Protein 7T7T (pdb70)

Sequence (918 aa):
GRDEQSEAKRAYRSAKEEGNRQEEARWANVIGDILKNRGEYVEALKWFRIDYDVSVKYLPEKHLLPTCQSLGEVYLRLEHFKDALIYQKKHLELAKDASDLVEQQRACTQLGRTYYEFLRYSIRNAKKYFKSAKLAQTLKSSFLKEYIDAHNNIGLQEDNLEEAKKLLIRGLEICNEEDDDGRSRLHHNLGNVYELRWDKSREHIEQDIIICKKIEHRQGEAKGYINLGELHYRVQKYDEAILCYQKALNLAQSEDEDALASQIDQNIETVKKAIEVDELKKEEQNLKKLTRNIIAKGTSQERKSLLQQNASLDCLIEKSSIFAWLKHCEYAKRKKRIASELCDKGKLSDSFLVIGESYQKLRKFNKAIKWYTKSWEYKSIGNLEGQALAKVNGNVLDSNGDWAGALDAFQEGYRIAVEANLPSVQLSALENHYSHIRFDNIEEARRLQGRDEQSEAKRAYRSAKEEGNRQEEARWANVIGDILKNRGEYVEALKWFRIDYDLLPTCQSLGEVYLRLEHFKDALIYQKKHLELAKDASVEQQRACTQLGRTYYEFDHYSIRNAKKYFKSAKLAQTFLKEYIDAHNNIGLQELDNLEEAKKLLIRGLEICNEEEVSEDDDGRSRLHHNLGNVYELRWDKSREHIEQDIIICKKIEHRQGEAKGYINLGELHYRVQKYDEAILCYQKALNLAQSEDEDALASQIDQNIETVKKAIEVDELKKEEQNLKKLTRNIGTSQERKSLLQQNASLDCLIEKSSIFAWLKHCEYAKRKKRIASELCDKGKLSDSFLVIGESYQKLRKFNKAIKWYTKSWEYKSIEGQALAKVNGNVLDSNGDWALDPSVQLSALENHYSHIRFDNIEEARRLQTKQTARKQLATKAARKSAPATGGVKKQTARKQLATKAARKSAPATGGVKKPHR

GO terms:
  GO:0042393 histone binding (F, IDA)

Organism: Citrus unshiu (NCBI:txid55188)

Structure (mmCIF, N/CA/C/O backbone):
data_7T7T
#
_entry.id   7T7T
#
_cell.length_a   82.890
_cell.length_b   92.330
_cell.length_c   209.910
_cell.angle_alpha   90.000
_cell.angle_beta   90.000
_cell.angle_gamma   90.000
#
_symmetry.space_group_name_H-M   'P 21 21 21'
#
loop_
_entity.id
_entity.type
_entity.pdbx_description
1 polymer 'Protein TONSOKU'
2 polymer 'Histone H3.1'
3 water water
#
loop_
_atom_site.group_PDB
_atom_site.id
_atom_site.type_symbol
_atom_site.label_atom_id
_atom_site.label_alt_id
_atom_site.label_comp_id
_atom_site.label_asym_id
_atom_site.label_entity_id
_atom_site.label_seq_id
_atom_site.pdbx_PDB_ins_code
_atom_site.Cartn_x
_atom_site.Cartn_y
_atom_site.Cartn_z
_atom_site.occupancy
_atom_site.B_iso_or_equiv
_atom_site.auth_seq_id
_atom_site.auth_comp_id
_atom_site.auth_asym_id
_atom_site.auth_atom_id
_atom_site.pdbx_PDB_model_num
ATOM 9 N N . GLY A 1 43 ? -45.51774 -14.00567 -33.16034 1.000 105.33454 2 GLY A N 1
ATOM 10 C CA . GLY A 1 43 ? -46.05210 -14.57799 -34.38213 1.000 107.40420 2 GLY A CA 1
ATOM 11 C C . GLY A 1 43 ? -46.83668 -13.60043 -35.22990 1.000 102.92464 2 GLY A C 1
ATOM 12 O O . GLY A 1 43 ? -47.14038 -13.91141 -36.38697 1.000 83.28232 2 GLY A O 1
ATOM 13 N N . ARG A 1 44 ? -47.16843 -12.43206 -34.68160 1.000 113.03776 3 ARG A N 1
ATOM 14 C CA . ARG A 1 44 ? -47.90290 -11.40407 -35.40019 1.000 103.73643 3 ARG A CA 1
ATOM 15 C C . ARG A 1 44 ? -47.00496 -10.33953 -36.01499 1.000 84.15671 3 ARG A C 1
ATOM 16 O O . ARG A 1 44 ? -47.49261 -9.54127 -36.81935 1.000 72.68882 3 ARG A O 1
ATOM 18 N N . ASP A 1 45 ? -45.71181 -10.31522 -35.68467 1.000 80.62947 4 ASP A N 1
ATOM 19 C CA . ASP A 1 45 ? -44.83311 -9.30192 -36.25571 1.000 83.19559 4 ASP A CA 1
ATOM 20 C C . ASP A 1 45 ? -44.40948 -9.61904 -37.68220 1.000 90.45255 4 ASP A C 1
ATOM 21 O O . ASP A 1 45 ? -43.61151 -8.86896 -38.25525 1.000 89.39561 4 ASP A O 1
ATOM 26 N N . GLU A 1 46 ? -44.92301 -10.70030 -38.26771 1.000 83.75024 5 GLU A N 1
ATOM 27 C CA . GLU A 1 46 ? -44.58836 -11.03735 -39.64555 1.000 65.21789 5 GLU A CA 1
ATOM 28 C C . GLU A 1 46 ? -45.44701 -10.22841 -40.61054 1.000 66.21448 5 GLU A C 1
ATOM 29 O O . GLU A 1 46 ? -44.93176 -9.49985 -41.46566 1.000 60.94336 5 GLU A O 1
ATOM 36 N N . GLN A 1 48 ? -47.78035 -7.94855 -39.58734 1.000 57.80190 7 GLN A N 1
ATOM 37 C CA . GLN A 1 48 ? -47.96723 -6.59940 -39.06290 1.000 53.81093 7 GLN A CA 1
ATOM 38 C C . GLN A 1 48 ? -46.98545 -5.60715 -39.66849 1.000 43.95433 7 GLN A C 1
ATOM 39 O O . GLN A 1 48 ? -47.20061 -4.39520 -39.56403 1.000 39.75303 7 GLN A O 1
ATOM 53 N N . SER A 1 50 ? -45.91066 -6.24428 -43.09045 1.000 54.29543 9 SER A N 1
ATOM 54 C CA . SER A 1 50 ? -46.39308 -6.23414 -44.46771 1.000 48.22982 9 SER A CA 1
ATOM 55 C C . SER A 1 50 ? -47.55240 -5.26343 -44.63763 1.000 44.80009 9 SER A C 1
ATOM 56 O O . SER A 1 50 ? -47.61538 -4.52711 -45.62825 1.000 51.86006 9 SER A O 1
ATOM 59 N N . GLU A 1 51 ? -48.47857 -5.24340 -43.67625 1.000 43.68810 10 GLU A N 1
ATOM 60 C CA . GLU A 1 51 ? -49.58467 -4.29519 -43.74336 1.000 43.02267 10 GLU A CA 1
ATOM 61 C C . GLU A 1 51 ? -49.10416 -2.85629 -43.58427 1.000 41.89093 10 GLU A C 1
ATOM 62 O O . GLU A 1 51 ? -49.64520 -1.94980 -44.22900 1.000 44.59944 10 GLU A O 1
ATOM 68 N N . ALA A 1 52 ? -48.07692 -2.62696 -42.76227 1.000 36.41766 11 ALA A N 1
ATOM 69 C CA . ALA A 1 52 ? -47.57840 -1.26911 -42.57248 1.000 33.16014 11 ALA A CA 1
ATOM 70 C C . ALA A 1 52 ? -46.74816 -0.81045 -43.76560 1.000 40.11985 11 ALA A C 1
ATOM 71 O O . ALA A 1 52 ? -46.86133 0.34230 -44.19759 1.000 44.47594 11 ALA A O 1
ATOM 73 N N . LYS A 1 53 ? -45.91994 -1.69905 -44.32032 1.000 41.21425 12 LYS A N 1
ATOM 74 C CA . LYS A 1 53 ? -45.23889 -1.37971 -45.57000 1.000 39.49141 12 LYS A CA 1
ATOM 75 C C . LYS A 1 53 ? -46.24295 -1.20119 -46.70300 1.000 41.46180 12 LYS A C 1
ATOM 76 O O . LYS A 1 53 ? -46.04791 -0.34988 -47.58286 1.000 40.49719 12 LYS A O 1
ATOM 82 N N . ARG A 1 54 ? -47.33707 -1.96940 -46.67605 1.000 30.70721 13 ARG A N 1
ATOM 83 C CA . ARG A 1 54 ? -48.42235 -1.76136 -47.62886 1.000 33.97119 13 ARG A CA 1
ATOM 84 C C . ARG A 1 54 ? -48.96178 -0.34392 -47.52499 1.000 36.56229 13 ARG A C 1
ATOM 85 O O . ARG A 1 54 ? -49.04819 0.37940 -48.52394 1.000 37.94467 13 ARG A O 1
ATOM 93 N N . ALA A 1 55 ? -49.33129 0.06699 -46.31008 1.000 28.13692 14 ALA A N 1
ATOM 94 C CA . ALA A 1 55 ? -49.90348 1.39209 -46.11431 1.000 31.53930 14 ALA A CA 1
ATOM 95 C C . ALA A 1 55 ? -48.90878 2.49755 -46.44253 1.000 42.07627 14 ALA A C 1
ATOM 96 O O . ALA A 1 55 ? -49.31187 3.57197 -46.89984 1.000 40.67520 14 ALA A O 1
ATOM 98 N N . TYR A 1 56 ? -47.61048 2.25721 -46.24139 1.000 40.67474 15 TYR A N 1
ATOM 99 C CA . TYR A 1 56 ? -46.63000 3.27645 -46.60343 1.000 35.43083 15 TYR A CA 1
ATOM 100 C C . TYR A 1 56 ? -46.53795 3.41886 -48.11666 1.000 38.46365 15 TYR A C 1
ATOM 101 O O . TYR A 1 56 ? -46.60443 4.53365 -48.64813 1.000 41.97070 15 TYR A O 1
ATOM 110 N N . ARG A 1 57 ? -46.36318 2.30180 -48.83109 1.000 40.64404 16 ARG A N 1
ATOM 111 C CA . ARG A 1 57 ? -46.39524 2.36869 -50.28829 1.000 45.63197 16 ARG A CA 1
ATOM 112 C C . ARG A 1 57 ? -47.69869 2.96957 -50.80015 1.000 39.19097 16 ARG A C 1
ATOM 113 O O . ARG A 1 57 ? -47.69591 3.64937 -51.83142 1.000 44.15077 16 ARG A O 1
ATOM 115 N N . SER A 1 58 ? -48.79293 2.82277 -50.05168 1.000 33.42074 17 SER A N 1
ATOM 116 C CA . SER A 1 58 ? -50.07892 3.32388 -50.52380 1.000 41.42794 17 SER A CA 1
ATOM 117 C C . SER A 1 58 ? -50.19550 4.82726 -50.31358 1.000 42.20115 17 SER A C 1
ATOM 118 O O . SER A 1 58 ? -50.64298 5.55373 -51.21132 1.000 47.88643 17 SER A O 1
ATOM 121 N N . ALA A 1 59 ? -49.78931 5.31116 -49.14022 1.000 30.90209 18 ALA A N 1
ATOM 122 C CA . ALA A 1 59 ? -49.72598 6.74666 -48.92220 1.000 32.15966 18 ALA A CA 1
ATOM 123 C C . ALA A 1 59 ? -48.68274 7.39746 -49.81652 1.000 32.10423 18 ALA A C 1
ATOM 124 O O . ALA A 1 59 ? -48.73889 8.61071 -50.03466 1.000 32.54678 18 ALA A O 1
ATOM 126 N N . LYS A 1 60 ? -47.74685 6.61216 -50.35271 1.000 36.64588 19 LYS A N 1
ATOM 127 C CA . LYS A 1 60 ? -46.81353 7.13209 -51.34283 1.000 33.38406 19 LYS A CA 1
ATOM 128 C C . LYS A 1 60 ? -47.45869 7.18825 -52.72018 1.000 42.03803 19 LYS A C 1
ATOM 129 O O . LYS A 1 60 ? -47.16964 8.09600 -53.50601 1.000 38.10607 19 LYS A O 1
ATOM 135 N N . GLU A 1 61 ? -48.33432 6.22973 -53.02028 1.000 46.52423 20 GLU A N 1
ATOM 136 C CA . GLU A 1 61 ? -49.02909 6.19723 -54.29994 1.000 44.01631 20 GLU A CA 1
ATOM 137 C C . GLU A 1 61 ? -50.17256 7.20079 -54.37490 1.000 40.43560 20 GLU A C 1
ATOM 138 O O . GLU A 1 61 ? -50.60916 7.53853 -55.47980 1.000 53.05963 20 GLU A O 1
ATOM 140 N N . GLU A 1 62 ? -50.66721 7.68413 -53.23668 1.000 35.65303 21 GLU A N 1
ATOM 141 C CA . GLU A 1 62 ? -51.76696 8.64092 -53.22436 1.000 40.65583 21 GLU A CA 1
ATOM 142 C C . GLU A 1 62 ? -51.34001 10.03441 -52.78070 1.000 38.27512 21 GLU A C 1
ATOM 143 O O . GLU A 1 62 ? -52.18200 10.93820 -52.71808 1.000 29.17218 21 GLU A O 1
ATOM 145 N N . GLY A 1 63 ? -50.05929 10.23064 -52.47737 1.000 38.64665 22 GLY A N 1
ATOM 146 C CA . GLY A 1 63 ? -49.53928 11.51797 -52.05943 1.000 36.50942 22 GLY A CA 1
ATOM 147 C C . GLY A 1 63 ? -50.03772 11.99994 -50.71599 1.000 41.80650 22 GLY A C 1
ATOM 148 O O . GLY A 1 63 ? -49.91052 13.18935 -50.40864 1.000 29.98782 22 GLY A O 1
ATOM 149 N N . ASN A 1 64 ? -50.60451 11.10573 -49.90207 1.000 35.58619 23 ASN A N 1
ATOM 150 C CA . ASN A 1 64 ? -51.00876 11.41731 -48.53085 1.000 24.68029 23 ASN A CA 1
ATOM 151 C C . ASN A 1 64 ? -49.73993 11.54500 -47.69111 1.000 29.10484 23 ASN A C 1
ATOM 152 O O . ASN A 1 64 ? -49.32098 10.61752 -46.99524 1.000 28.80991 23 ASN A O 1
ATOM 157 N N . ARG A 1 65 ? -49.12747 12.72987 -47.75632 1.000 30.76817 24 ARG A N 1
ATOM 158 C CA . ARG A 1 65 ? -47.84051 12.96287 -47.10130 1.000 27.28313 24 ARG A CA 1
ATOM 159 C C . ARG A 1 65 ? -47.89859 12.70079 -45.60009 1.000 28.79547 24 ARG A C 1
ATOM 160 O O . ARG A 1 65 ? -46.99461 12.06741 -45.03367 1.000 33.02475 24 ARG A O 1
ATOM 168 N N . GLN A 1 66 ? -48.94270 13.19463 -44.93167 1.000 22.73257 25 GLN A N 1
ATOM 169 C CA . GLN A 1 66 ? -49.06101 12.95090 -43.49808 1.000 24.40085 25 GLN A CA 1
ATOM 170 C C . GLN A 1 66 ? -49.05798 11.45936 -43.19379 1.000 27.10921 25 GLN A C 1
ATOM 171 O O . GLN A 1 66 ? -48.40628 11.01643 -42.24187 1.000 35.69581 25 GLN A O 1
ATOM 177 N N . GLU A 1 67 ? -49.76143 10.66174 -43.99639 1.000 19.41182 26 GLU A N 1
ATOM 178 C CA . GLU A 1 67 ? -49.77885 9.23267 -43.72435 1.000 17.86503 26 GLU A CA 1
ATOM 179 C C . GLU A 1 67 ? -48.53243 8.52393 -44.23836 1.000 20.94559 26 GLU A C 1
ATOM 180 O O . GLU A 1 67 ? -48.14356 7.50905 -43.64936 1.000 24.59068 26 GLU A O 1
ATOM 186 N N . GLU A 1 68 ? -47.85827 9.06295 -45.26398 1.000 27.42500 27 GLU A N 1
ATOM 187 C CA . GLU A 1 68 ? -46.50210 8.60490 -45.56363 1.000 26.02297 27 GLU A CA 1
ATOM 188 C C . GLU A 1 68 ? -45.64248 8.66533 -44.31461 1.000 24.86927 27 GLU A C 1
ATOM 189 O O . GLU A 1 68 ? -44.96056 7.69740 -43.95942 1.000 36.40964 27 GLU A O 1
ATOM 195 N N . ALA A 1 69 ? -45.71783 9.78452 -43.59591 1.000 18.78348 28 ALA A N 1
ATOM 196 C CA . ALA A 1 69 ? -44.81906 9.97186 -42.46725 1.000 24.33949 28 ALA A CA 1
ATOM 197 C C . ALA A 1 69 ? -45.28906 9.20919 -41.23915 1.000 21.81939 28 ALA A C 1
ATOM 198 O O . ALA A 1 69 ? -44.46260 8.67082 -40.49361 1.000 24.33251 28 ALA A O 1
ATOM 200 N N . ARG A 1 70 ? -46.60367 9.10568 -41.04640 1.000 18.84558 29 ARG A N 1
ATOM 201 C CA . ARG A 1 70 ? -47.13135 8.32082 -39.93724 1.000 22.19111 29 ARG A CA 1
ATOM 202 C C . ARG A 1 70 ? -46.76712 6.84494 -40.08851 1.000 29.30362 29 ARG A C 1
ATOM 203 O O . ARG A 1 70 ? -46.36679 6.18714 -39.11629 1.000 33.59769 29 ARG A O 1
ATOM 211 N N . TRP A 1 71 ? -46.82173 6.32015 -41.31602 1.000 28.70078 30 TRP A N 1
ATOM 212 C CA . TRP A 1 71 ? -46.51206 4.90868 -41.49994 1.000 23.73376 30 TRP A CA 1
ATOM 213 C C . TRP A 1 71 ? -45.00854 4.66432 -41.52626 1.000 24.86834 30 TRP A C 1
ATOM 214 O O . TRP A 1 71 ? -44.55184 3.60687 -41.07360 1.000 29.54376 30 TRP A O 1
ATOM 225 N N . ALA A 1 72 ? -44.22684 5.62062 -42.03881 1.000 19.18452 31 ALA A N 1
ATOM 226 C CA . ALA A 1 72 ? -42.78081 5.57404 -41.85381 1.000 20.56126 31 ALA A CA 1
ATOM 227 C C . ALA A 1 72 ? -42.43098 5.46043 -40.37438 1.000 22.77858 31 ALA A C 1
ATOM 228 O O . ALA A 1 72 ? -41.58295 4.65080 -39.98328 1.000 22.31144 31 ALA A O 1
ATOM 230 N N . ASN A 1 73 ? -43.07930 6.27552 -39.53692 1.000 22.44326 32 ASN A N 1
ATOM 231 C CA . ASN A 1 73 ? -42.85238 6.20626 -38.09537 1.000 22.83820 32 ASN A CA 1
ATOM 232 C C . ASN A 1 73 ? -43.21199 4.83077 -37.54714 1.000 30.07584 32 ASN A C 1
ATOM 233 O O . ASN A 1 73 ? -42.46518 4.25515 -36.74628 1.000 34.57601 32 ASN A O 1
ATOM 238 N N . VAL A 1 74 ? -44.38099 4.31328 -37.92922 1.000 23.38382 33 VAL A N 1
ATOM 239 C CA . VAL A 1 74 ? -44.82155 3.00998 -37.42758 1.000 24.46356 33 VAL A CA 1
ATOM 240 C C . VAL A 1 74 ? -43.79663 1.92527 -37.76601 1.000 22.94247 33 VAL A C 1
ATOM 241 O O . VAL A 1 74 ? -43.38797 1.13037 -36.90146 1.000 20.18785 33 VAL A O 1
ATOM 245 N N . ILE A 1 75 ? -43.36643 1.87314 -39.03059 1.000 21.26669 34 ILE A N 1
ATOM 246 C CA . ILE A 1 75 ? -42.44166 0.81815 -39.43705 1.000 26.53116 34 ILE A CA 1
ATOM 247 C C . ILE A 1 75 ? -41.08706 1.00829 -38.76113 1.000 18.81791 34 ILE A C 1
ATOM 248 O O . ILE A 1 75 ? -40.44844 0.03309 -38.34462 1.000 25.95228 34 ILE A O 1
ATOM 253 N N . GLY A 1 76 ? -40.61568 2.25565 -38.65313 1.000 24.04242 35 GLY A N 1
ATOM 254 C CA . GLY A 1 76 ? -39.40634 2.51501 -37.89148 1.000 19.32494 35 GLY A CA 1
ATOM 255 C C . GLY A 1 76 ? -39.50204 2.04996 -36.45650 1.000 17.28300 35 GLY A C 1
ATOM 256 O O . GLY A 1 76 ? -38.51729 1.57699 -35.88423 1.000 14.83089 35 GLY A O 1
ATOM 257 N N . ASP A 1 77 ? -40.69420 2.14026 -35.86799 1.000 16.66640 36 ASP A N 1
ATOM 258 C CA . ASP A 1 77 ? -40.86712 1.70417 -34.48814 1.000 23.82452 36 ASP A CA 1
ATOM 259 C C . ASP A 1 77 ? -40.80121 0.18492 -34.38059 1.000 20.19024 36 ASP A C 1
ATOM 260 O O . ASP A 1 77 ? -40.21017 -0.35219 -33.43455 1.000 15.28293 36 ASP A O 1
ATOM 265 N N . ILE A 1 78 ? -41.40566 -0.52453 -35.33707 1.000 18.89204 37 ILE A N 1
ATOM 266 C CA . ILE A 1 78 ? -41.25387 -1.98204 -35.36799 1.000 17.57766 37 ILE A CA 1
ATOM 267 C C . ILE A 1 78 ? -39.78164 -2.36798 -35.50666 1.000 18.54434 37 ILE A C 1
ATOM 268 O O . ILE A 1 78 ? -39.27560 -3.25261 -34.79333 1.000 18.26153 37 ILE A O 1
ATOM 273 N N . LEU A 1 79 ? -39.06399 -1.68416 -36.40343 1.000 19.18293 38 LEU A N 1
ATOM 274 C CA . LEU A 1 79 ? -37.64058 -1.95685 -36.58889 1.000 12.72321 38 LEU A CA 1
ATOM 275 C C . LEU A 1 79 ? -36.85931 -1.69552 -35.30919 1.000 13.27284 38 LEU A C 1
ATOM 276 O O . LEU A 1 79 ? -35.90514 -2.41762 -34.99620 1.000 13.07839 38 LEU A O 1
ATOM 281 N N . LYS A 1 80 ? -37.25308 -0.66534 -34.55638 1.000 16.16280 39 LYS A N 1
ATOM 282 C CA . LYS A 1 80 ? -36.59631 -0.37928 -33.28590 1.000 14.70305 39 LYS A CA 1
ATOM 283 C C . LYS A 1 80 ? -36.86226 -1.48206 -32.27335 1.000 14.56981 39 LYS A C 1
ATOM 284 O O . LYS A 1 80 ? -35.94530 -1.92061 -31.56945 1.000 20.48146 39 LYS A O 1
ATOM 290 N N . ASN A 1 81 ? -38.11082 -1.94688 -32.18968 1.000 21.09058 40 ASN A N 1
ATOM 291 C CA . ASN A 1 81 ? -38.44209 -3.01891 -31.25856 1.000 21.34675 40 ASN A CA 1
ATOM 292 C C . ASN A 1 81 ? -37.86684 -4.36184 -31.68186 1.000 16.77815 40 ASN A C 1
ATOM 293 O O . ASN A 1 81 ? -37.96765 -5.32579 -30.91570 1.000 17.66147 40 ASN A O 1
ATOM 298 N N . ARG A 1 82 ? -37.26757 -4.45377 -32.86742 1.000 16.79622 41 ARG A N 1
ATOM 299 C CA . ARG A 1 82 ? -36.57814 -5.67587 -33.26364 1.000 15.29417 41 ARG A CA 1
ATOM 300 C C . ARG A 1 82 ? -35.06204 -5.59277 -33.12356 1.000 12.79064 41 ARG A C 1
ATOM 301 O O . ARG A 1 82 ? -34.37154 -6.56062 -33.45654 1.000 12.56812 41 ARG A O 1
ATOM 309 N N . GLY A 1 83 ? -34.52511 -4.47888 -32.63540 1.000 10.80491 42 GLY A N 1
ATOM 310 C CA . GLY A 1 83 ? -33.08677 -4.33900 -32.55119 1.000 13.51381 42 GLY A CA 1
ATOM 311 C C . GLY A 1 83 ? -32.41271 -3.92860 -33.83996 1.000 18.64511 42 GLY A C 1
ATOM 312 O O . GLY A 1 83 ? -31.18690 -4.05633 -33.95080 1.000 11.74260 42 GLY A O 1
ATOM 313 N N . GLU A 1 84 ? -33.17490 -3.44527 -34.82084 1.000 13.26630 43 GLU A N 1
ATOM 314 C CA . GLU A 1 84 ? -32.62759 -2.98400 -36.09376 1.000 14.02374 43 GLU A CA 1
ATOM 315 C C . GLU A 1 84 ? -32.57804 -1.46045 -36.04090 1.000 15.69384 43 GLU A C 1
ATOM 316 O O . GLU A 1 84 ? -33.41135 -0.76136 -36.61584 1.000 13.56048 43 GLU A O 1
ATOM 322 N N . TYR A 1 85 ? -31.57094 -0.94172 -35.33596 1.000 18.08843 44 TYR A N 1
ATOM 323 C CA . TYR A 1 85 ? -31.52268 0.49251 -35.07528 1.000 13.92433 44 TYR A CA 1
ATOM 324 C C . TYR A 1 85 ? -31.05794 1.29269 -36.28809 1.000 10.51468 44 TYR A C 1
ATOM 325 O O . TYR A 1 85 ? -31.56143 2.39201 -36.52603 1.000 11.81847 44 TYR A O 1
ATOM 334 N N . VAL A 1 86 ? -30.08143 0.79326 -37.04805 1.000 8.25052 45 VAL A N 1
ATOM 335 C CA . VAL A 1 86 ? -29.68884 1.48839 -38.27413 1.000 9.98814 45 VAL A CA 1
ATOM 336 C C . VAL A 1 86 ? -30.86156 1.54758 -39.25051 1.000 9.96754 45 VAL A C 1
ATOM 337 O O . VAL A 1 86 ? -31.17438 2.60371 -39.82940 1.000 10.44803 45 VAL A O 1
ATOM 341 N N . GLU A 1 87 ? -31.57169 0.43063 -39.39917 1.000 10.83879 46 GLU A N 1
ATOM 342 C CA . GLU A 1 87 ? -32.69956 0.40250 -40.31433 1.000 14.67281 46 GLU A CA 1
ATOM 343 C C . GLU A 1 87 ? -33.90394 1.12255 -39.73832 1.000 13.95872 46 GLU A C 1
ATOM 344 O O . GLU A 1 87 ? -34.77230 1.56044 -40.49927 1.000 24.79884 46 GLU A O 1
ATOM 350 N N . ALA A 1 88 ? -33.96726 1.26255 -38.41496 1.000 10.38361 47 ALA A N 1
ATOM 351 C CA . ALA A 1 88 ? -34.96612 2.14026 -37.82346 1.000 12.37984 47 ALA A CA 1
ATOM 352 C C . ALA A 1 88 ? -34.64050 3.59251 -38.13671 1.000 16.51553 47 ALA A C 1
ATOM 353 O O . ALA A 1 88 ? -35.53773 4.38737 -38.43600 1.000 24.80486 47 ALA A O 1
ATOM 355 N N . LEU A 1 89 ? -33.35504 3.95087 -38.07815 1.000 17.13614 48 LEU A N 1
ATOM 356 C CA . LEU A 1 89 ? -32.93976 5.30716 -38.40766 1.000 15.45592 48 LEU A CA 1
ATOM 357 C C . LEU A 1 89 ? -33.23056 5.65319 -39.85809 1.000 19.67505 48 LEU A C 1
ATOM 358 O O . LEU A 1 89 ? -33.50385 6.81406 -40.16377 1.000 26.31746 48 LEU A O 1
ATOM 363 N N . LYS A 1 90 ? -33.22139 4.66585 -40.75617 1.000 16.66905 49 LYS A N 1
ATOM 364 C CA . LYS A 1 90 ? -33.51771 4.96354 -42.16132 1.000 12.59632 49 LYS A CA 1
ATOM 365 C C . LYS A 1 90 ? -34.92096 5.55677 -42.34443 1.000 18.18230 49 LYS A C 1
ATOM 366 O O . LYS A 1 90 ? -35.08142 6.71818 -42.75711 1.000 21.05713 49 LYS A O 1
ATOM 368 N N . TRP A 1 91 ? -35.95898 4.78575 -42.02337 1.000 18.84672 50 TRP A N 1
ATOM 369 C CA . TRP A 1 91 ? -37.31779 5.30394 -42.11288 1.000 21.33113 50 TRP A CA 1
ATOM 370 C C . TRP A 1 91 ? -37.79112 5.99849 -40.83758 1.000 16.53060 50 TRP A C 1
ATOM 371 O O . TRP A 1 91 ? -39.00109 6.14028 -40.62853 1.000 26.25340 50 TRP A O 1
ATOM 382 N N . PHE A 1 92 ? -36.86552 6.42785 -39.98355 1.000 14.77953 51 PHE A N 1
ATOM 383 C CA . PHE A 1 92 ? -37.14358 7.54351 -39.08970 1.000 18.20779 51 PHE A CA 1
ATOM 384 C C . PHE A 1 92 ? -36.62245 8.84790 -39.67067 1.000 19.05435 51 PHE A C 1
ATOM 385 O O . PHE A 1 92 ? -37.24889 9.89939 -39.49449 1.000 14.57749 51 PHE A O 1
ATOM 393 N N . ARG A 1 93 ? -35.52020 8.76704 -40.42137 1.000 19.63464 52 ARG A N 1
ATOM 394 C CA . ARG A 1 93 ? -34.99568 9.90409 -41.16028 1.000 18.60884 52 ARG A CA 1
ATOM 395 C C . ARG A 1 93 ? -35.96462 10.32374 -42.24959 1.000 18.48154 52 ARG A C 1
ATOM 396 O O . ARG A 1 93 ? -36.16556 11.51962 -42.48762 1.000 21.08090 52 ARG A O 1
ATOM 404 N N . ILE A 1 94 ? -36.61707 9.35523 -42.89219 1.000 20.55591 53 ILE A N 1
ATOM 405 C CA . ILE A 1 94 ? -37.51717 9.77517 -43.96432 1.000 26.92219 53 ILE A CA 1
ATOM 406 C C . ILE A 1 94 ? -38.85184 10.26214 -43.39812 1.000 19.42557 53 ILE A C 1
ATOM 407 O O . ILE A 1 94 ? -39.50655 11.11730 -44.00564 1.000 19.36429 53 ILE A O 1
ATOM 412 N N . ASP A 1 95 ? -39.25194 9.78782 -42.21529 1.000 19.35672 54 ASP A N 1
ATOM 413 C CA . ASP A 1 95 ? -40.37952 10.40505 -41.52035 1.000 21.94861 54 ASP A CA 1
ATOM 414 C C . ASP A 1 95 ? -40.06660 11.84958 -41.14978 1.000 22.05090 54 ASP A C 1
ATOM 415 O O . ASP A 1 95 ? -40.87617 12.75803 -41.38754 1.000 26.45196 54 ASP A O 1
ATOM 420 N N . TYR A 1 96 ? -38.87919 12.07726 -40.58058 1.000 20.92740 55 TYR A N 1
ATOM 421 C CA . TYR A 1 96 ? -38.42302 13.43270 -40.29192 1.000 14.58172 55 TYR A CA 1
ATOM 422 C C . TYR A 1 96 ? -38.42538 14.29849 -41.54649 1.000 20.25394 55 TYR A C 1
ATOM 423 O O . TYR A 1 96 ? -38.82374 15.46832 -41.50229 1.000 17.97179 55 TYR A O 1
ATOM 432 N N . ASP A 1 97 ? -38.03981 13.72322 -42.68774 1.000 19.22745 56 ASP A N 1
ATOM 433 C CA . ASP A 1 97 ? -37.91865 14.51302 -43.90801 1.000 16.97296 56 ASP A CA 1
ATOM 434 C C . ASP A 1 97 ? -39.27821 14.85559 -44.50298 1.000 17.81006 56 ASP A C 1
ATOM 435 O O . ASP A 1 97 ? -39.49435 15.99390 -44.93387 1.000 20.41561 56 ASP A O 1
ATOM 440 N N . VAL A 1 98 ? -40.20482 13.89522 -44.53673 1.000 16.87533 57 VAL A N 1
ATOM 441 C CA . VAL A 1 98 ? -41.55824 14.20045 -44.99318 1.000 13.63746 57 VAL A CA 1
ATOM 442 C C . VAL A 1 98 ? -42.19715 15.25085 -44.09293 1.000 20.43836 57 VAL A C 1
ATOM 443 O O . VAL A 1 98 ? -42.86206 16.18129 -44.57250 1.000 20.78163 57 VAL A O 1
ATOM 447 N N . SER A 1 99 ? -41.98619 15.13761 -42.77636 1.000 18.02737 58 SER A N 1
ATOM 448 C CA . SER A 1 99 ? -42.55592 16.11877 -41.85795 1.000 19.04046 58 SER A CA 1
ATOM 449 C C . SER A 1 99 ? -41.96524 17.50771 -42.08271 1.000 23.57277 58 SER A C 1
ATOM 450 O O . SER A 1 99 ? -42.69605 18.50584 -42.07629 1.000 21.93165 58 SER A O 1
ATOM 453 N N . VAL A 1 100 ? -40.64790 17.59418 -42.28504 1.000 24.41113 59 VAL A N 1
ATOM 454 C CA . VAL A 1 100 ? -40.01660 18.89156 -42.51044 1.000 23.05065 59 VAL A CA 1
ATOM 455 C C . VAL A 1 100 ? -40.47209 19.49078 -43.83599 1.000 23.97133 59 VAL A C 1
ATOM 456 O O . VAL A 1 100 ? -40.66310 20.70832 -43.94870 1.000 31.26863 59 VAL A O 1
ATOM 460 N N . LYS A 1 101 ? -40.67565 18.65134 -44.85299 1.000 19.39275 60 LYS A N 1
ATOM 461 C CA . LYS A 1 101 ? -40.97790 19.17111 -46.18195 1.000 19.92009 60 LYS A CA 1
ATOM 462 C C . LYS A 1 101 ? -42.43519 19.60591 -46.31186 1.000 16.24748 60 LYS A C 1
ATOM 463 O O . LYS A 1 101 ? -42.71330 20.71345 -46.78358 1.000 13.95889 60 LYS A O 1
ATOM 469 N N . TYR A 1 102 ? -43.38429 18.75739 -45.90310 1.000 17.44796 61 TYR A N 1
ATOM 470 C CA . TYR A 1 102 ? -44.79004 19.02743 -46.17930 1.000 18.60194 61 TYR A CA 1
ATOM 471 C C . TYR A 1 102 ? -45.67938 19.20000 -44.95564 1.000 20.84054 61 TYR A C 1
ATOM 472 O O . TYR A 1 102 ? -46.79565 19.70778 -45.10552 1.000 23.59420 61 TYR A O 1
ATOM 481 N N . LEU A 1 103 ? -45.24031 18.80466 -43.76980 1.000 20.55295 62 LEU A N 1
ATOM 482 C CA . LEU A 1 103 ? -46.13237 18.75168 -42.62280 1.000 18.88645 62 LEU A CA 1
ATOM 483 C C . LEU A 1 103 ? -45.88933 19.90461 -41.65672 1.000 22.81894 62 LEU A C 1
ATOM 484 O O . LEU A 1 103 ? -44.81385 20.51284 -41.65106 1.000 28.65013 62 LEU A O 1
ATOM 489 N N . PRO A 1 104 ? -46.88245 20.24292 -40.83241 1.000 29.27168 63 PRO A N 1
ATOM 490 C CA . PRO A 1 104 ? -46.69810 21.30270 -39.83215 1.000 27.65178 63 PRO A CA 1
ATOM 491 C C . PRO A 1 104 ? -45.57026 20.97812 -38.86312 1.000 33.79148 63 PRO A C 1
ATOM 492 O O . PRO A 1 104 ? -45.02745 19.87205 -38.82956 1.000 48.12340 63 PRO A O 1
ATOM 496 N N . GLU A 1 105 ? -45.22297 21.97700 -38.04697 1.000 36.08490 64 GLU A N 1
ATOM 497 C CA . GLU A 1 105 ? -44.11556 21.81491 -37.10916 1.000 31.23992 64 GLU A CA 1
ATOM 498 C C . GLU A 1 105 ? -44.42384 20.77275 -36.04075 1.000 37.82400 64 GLU A C 1
ATOM 499 O O . GLU A 1 105 ? -43.50782 20.10147 -35.54849 1.000 40.22065 64 GLU A O 1
ATOM 501 N N . LYS A 1 106 ? -45.70213 20.61477 -35.68108 1.000 39.04120 65 LYS A N 1
ATOM 502 C CA . LYS A 1 106 ? -46.07734 19.68884 -34.61469 1.000 33.88569 65 LYS A CA 1
ATOM 503 C C . LYS A 1 106 ? -45.56396 18.27904 -34.88298 1.000 37.09438 65 LYS A C 1
ATOM 504 O O . LYS A 1 106 ? -45.08808 17.59829 -33.96554 1.000 37.72875 65 LYS A O 1
ATOM 506 N N . HIS A 1 107 ? -45.63957 17.83033 -36.14081 1.000 31.30055 66 HIS A N 1
ATOM 507 C CA . HIS A 1 107 ? -45.19801 16.48263 -36.48855 1.000 28.93811 66 HIS A CA 1
ATOM 508 C C . HIS A 1 107 ? -43.74534 16.23753 -36.10913 1.000 28.00415 66 HIS A C 1
ATOM 509 O O . HIS A 1 107 ? -43.36711 15.10154 -35.80021 1.000 29.02623 66 HIS A O 1
ATOM 516 N N . LEU A 1 108 ? -42.91901 17.28501 -36.12041 1.000 26.69096 67 LEU A N 1
ATOM 517 C CA . LEU A 1 108 ? -41.51070 17.13477 -35.77760 1.000 22.43160 67 LEU A CA 1
ATOM 518 C C . LEU A 1 108 ? -41.29793 16.69234 -34.33827 1.000 30.47628 67 LEU A C 1
ATOM 519 O O . LEU A 1 108 ? -40.18976 16.26522 -33.99616 1.000 26.81284 67 LEU A O 1
ATOM 524 N N . LEU A 1 109 ? -42.32333 16.76476 -33.49882 1.000 31.93247 68 LEU A N 1
ATOM 525 C CA . LEU A 1 109 ? -42.12569 16.59527 -32.06718 1.000 28.60599 68 LEU A CA 1
ATOM 526 C C . LEU A 1 109 ? -41.99821 15.12420 -31.66005 1.000 21.71893 68 LEU A C 1
ATOM 527 O O . LEU A 1 109 ? -41.02734 14.77777 -30.97496 1.000 26.63624 68 LEU A O 1
ATOM 532 N N . PRO A 1 110 ? -42.90801 14.21914 -32.05499 1.000 26.06859 69 PRO A N 1
ATOM 533 C CA . PRO A 1 110 ? -42.62912 12.79334 -31.78812 1.000 25.41933 69 PRO A CA 1
ATOM 534 C C . PRO A 1 110 ? -41.46957 12.25125 -32.60301 1.000 19.64487 69 PRO A C 1
ATOM 535 O O . PRO A 1 110 ? -40.66053 11.47561 -32.07823 1.000 22.74173 69 PRO A O 1
ATOM 539 N N . THR A 1 111 ? -41.37613 12.62928 -33.88076 1.000 22.08942 70 THR A N 1
ATOM 540 C CA . THR A 1 111 ? -40.31477 12.11272 -34.74085 1.000 21.48737 70 THR A CA 1
ATOM 541 C C . THR A 1 111 ? -38.93613 12.41503 -34.16301 1.000 21.17065 70 THR A C 1
ATOM 542 O O . THR A 1 111 ? -38.02361 11.58382 -34.24411 1.000 17.39890 70 THR A O 1
ATOM 546 N N . CYS A 1 112 ? -38.76834 13.59899 -33.56701 1.000 21.61545 71 CYS A N 1
ATOM 547 C CA . CYS A 1 112 ? -37.48866 13.94333 -32.95696 1.000 22.27759 71 CYS A CA 1
ATOM 548 C C . CYS A 1 112 ? -37.19858 13.07309 -31.74379 1.000 22.77495 71 CYS A C 1
ATOM 549 O O . CYS A 1 112 ? -36.03068 12.77903 -31.45978 1.000 18.10518 71 CYS A O 1
ATOM 552 N N . GLN A 1 113 ? -38.23747 12.67548 -31.00561 1.000 18.96097 72 GLN A N 1
ATOM 553 C CA . GLN A 1 113 ? -38.03887 11.78147 -29.87072 1.000 19.47107 72 GLN A CA 1
ATOM 554 C C . GLN A 1 113 ? -37.51012 10.43120 -30.33814 1.000 16.29279 72 GLN A C 1
ATOM 555 O O . GLN A 1 113 ? -36.40744 10.01295 -29.96051 1.000 13.91780 72 GLN A O 1
ATOM 561 N N . SER A 1 114 ? -38.25042 9.78010 -31.24085 1.000 17.25933 73 SER A N 1
ATOM 562 C CA . SER A 1 114 ? -37.86743 8.45265 -31.70913 1.000 18.65061 73 SER A CA 1
ATOM 563 C C . SER A 1 114 ? -36.48072 8.48686 -32.32864 1.000 16.32016 73 SER A C 1
ATOM 564 O O . SER A 1 114 ? -35.62477 7.64900 -32.01697 1.000 20.32566 73 SER A O 1
ATOM 567 N N . LEU A 1 115 ? -36.22668 9.49060 -33.16771 1.000 14.71028 74 LEU A N 1
ATOM 568 C CA . LEU A 1 115 ? -34.90133 9.65583 -33.74649 1.000 18.70371 74 LEU A CA 1
ATOM 569 C C . LEU A 1 115 ? -33.86119 9.75855 -32.63962 1.000 17.48853 74 LEU A C 1
ATOM 570 O O . LEU A 1 115 ? -32.92420 8.94964 -32.56841 1.000 17.20844 74 LEU A O 1
ATOM 575 N N . GLY A 1 116 ? -34.07971 10.68303 -31.69940 1.000 10.55299 75 GLY A N 1
ATOM 576 C CA . GLY A 1 116 ? -33.16322 10.83908 -30.58857 1.000 17.71619 75 GLY A CA 1
ATOM 577 C C . GLY A 1 116 ? -33.04551 9.59793 -29.73880 1.000 19.45290 75 GLY A C 1
ATOM 578 O O . GLY A 1 116 ? -32.02126 9.40304 -29.07500 1.000 18.69502 75 GLY A O 1
ATOM 579 N N . GLU A 1 117 ? -34.07202 8.74693 -29.74636 1.000 20.15532 76 GLU A N 1
ATOM 580 C CA . GLU A 1 117 ? -33.98006 7.49245 -29.01416 1.000 17.50051 76 GLU A CA 1
ATOM 581 C C . GLU A 1 117 ? -33.03309 6.52300 -29.70635 1.000 13.67745 76 GLU A C 1
ATOM 582 O O . GLU A 1 117 ? -32.15932 5.92983 -29.06240 1.000 15.90343 76 GLU A O 1
ATOM 588 N N . VAL A 1 118 ? -33.16800 6.37191 -31.02786 1.000 13.67644 77 VAL A N 1
ATOM 589 C CA . VAL A 1 118 ? -32.38734 5.34714 -31.71724 1.000 14.25215 77 VAL A CA 1
ATOM 590 C C . VAL A 1 118 ? -30.90141 5.66073 -31.63764 1.000 12.22528 77 VAL A C 1
ATOM 591 O O . VAL A 1 118 ? -30.07850 4.77530 -31.36753 1.000 14.20700 77 VAL A O 1
ATOM 595 N N . TYR A 1 119 ? -30.54319 6.93543 -31.80530 1.000 13.72527 78 TYR A N 1
ATOM 596 C CA . TYR A 1 119 ? -29.15450 7.34835 -31.63912 1.000 17.20648 78 TYR A CA 1
ATOM 597 C C . TYR A 1 119 ? -28.63168 6.96040 -30.26471 1.000 15.85740 78 TYR A C 1
ATOM 598 O O . TYR A 1 119 ? -27.46365 6.57888 -30.12085 1.000 14.25800 78 TYR A O 1
ATOM 607 N N . LEU A 1 120 ? -29.47786 7.07625 -29.23787 1.000 14.80561 79 LEU A N 1
ATOM 608 C CA . LEU A 1 120 ? -29.07781 6.65767 -27.89955 1.000 17.61336 79 LEU A CA 1
ATOM 609 C C . LEU A 1 120 ? -28.74132 5.17151 -27.87440 1.000 13.96453 79 LEU A C 1
ATOM 610 O O . LEU A 1 120 ? -27.71044 4.76761 -27.32401 1.000 14.58125 79 LEU A O 1
ATOM 615 N N . ARG A 1 121 ? -29.59756 4.33627 -28.47285 1.000 13.06144 80 ARG A N 1
ATOM 616 C CA . ARG A 1 121 ? -29.34078 2.90170 -28.41642 1.000 12.30870 80 ARG A CA 1
ATOM 617 C C . ARG A 1 121 ? -28.14722 2.49965 -29.26770 1.000 10.59982 80 ARG A C 1
ATOM 618 O O . ARG A 1 121 ? -27.56601 1.43512 -29.03498 1.000 11.31858 80 ARG A O 1
ATOM 626 N N . LEU A 1 122 ? -27.76686 3.32700 -30.23474 1.000 10.68863 81 LEU A N 1
ATOM 627 C CA . LEU A 1 122 ? -26.58046 3.09995 -31.04446 1.000 11.01897 81 LEU A CA 1
ATOM 628 C C . LEU A 1 122 ? -25.31996 3.68754 -30.42562 1.000 14.38641 81 LEU A C 1
ATOM 629 O O . LEU A 1 122 ? -24.26559 3.65788 -31.06909 1.000 21.53334 81 LEU A O 1
ATOM 634 N N . GLU A 1 123 ? -25.41019 4.22760 -29.20613 1.000 11.83333 82 GLU A N 1
ATOM 635 C CA . GLU A 1 123 ? -24.29255 4.87508 -28.51829 1.000 11.62666 82 GLU A CA 1
ATOM 636 C C . GLU A 1 123 ? -23.83064 6.14152 -29.23533 1.000 14.66755 82 GLU A C 1
ATOM 637 O O . GLU A 1 123 ? -22.66173 6.52393 -29.14279 1.000 16.46238 82 GLU A O 1
ATOM 643 N N . HIS A 1 124 ? -24.73455 6.79553 -29.96261 1.000 15.06452 83 HIS A N 1
ATOM 644 C CA . HIS A 1 124 ? -24.45024 8.07285 -30.61716 1.000 20.49391 83 HIS A CA 1
ATOM 645 C C . HIS A 1 124 ? -25.04040 9.18557 -29.75384 1.000 22.47690 83 HIS A C 1
ATOM 646 O O . HIS A 1 124 ? -26.18042 9.61032 -29.94475 1.000 14.84716 83 HIS A O 1
ATOM 653 N N . PHE A 1 125 ? -24.24235 9.66668 -28.79729 1.000 23.27706 84 PHE A N 1
ATOM 654 C CA . PHE A 1 125 ? -24.75196 10.55728 -27.75858 1.000 17.60109 84 PHE A CA 1
ATOM 655 C C . PHE A 1 125 ? -24.92217 11.98990 -28.25130 1.000 23.31171 84 PHE A C 1
ATOM 656 O O . PHE A 1 125 ? -25.95971 12.60835 -28.00888 1.000 24.61440 84 PHE A O 1
ATOM 664 N N . LYS A 1 126 ? -23.89312 12.55723 -28.88570 1.000 25.84495 85 LYS A N 1
ATOM 665 C CA . LYS A 1 126 ? -24.01532 13.89305 -29.46829 1.000 21.71186 85 LYS A CA 1
ATOM 666 C C . LYS A 1 126 ? -25.19448 13.95710 -30.43761 1.000 27.46608 85 LYS A C 1
ATOM 667 O O . LYS A 1 126 ? -26.04188 14.86838 -30.37456 1.000 29.11843 85 LYS A O 1
ATOM 673 N N . ASP A 1 127 ? -25.25228 12.97672 -31.34508 1.000 29.00417 86 ASP A N 1
ATOM 674 C CA . ASP A 1 127 ? -26.32819 12.89441 -32.32492 1.000 26.75176 86 ASP A CA 1
ATOM 675 C C . ASP A 1 127 ? -27.68104 12.82261 -31.63600 1.000 22.29894 86 ASP A C 1
ATOM 676 O O . ASP A 1 127 ? -28.63200 13.50444 -32.03518 1.000 26.95421 86 ASP A O 1
ATOM 681 N N . ALA A 1 128 ? -27.79092 11.97641 -30.60997 1.000 17.37183 87 ALA A N 1
ATOM 682 C CA . ALA A 1 128 ? -29.01470 11.92477 -29.82010 1.000 18.91302 87 ALA A CA 1
ATOM 683 C C . ALA A 1 128 ? -29.35897 13.29980 -29.26764 1.000 22.67424 87 ALA A C 1
ATOM 684 O O . ALA A 1 128 ? -30.45076 13.82138 -29.51399 1.000 27.41984 87 ALA A O 1
ATOM 686 N N . LEU A 1 129 ? -28.40150 13.92411 -28.57298 1.000 19.64920 88 LEU A N 1
ATOM 687 C CA . LEU A 1 129 ? -28.65326 15.16990 -27.85359 1.000 24.52500 88 LEU A CA 1
ATOM 688 C C . LEU A 1 129 ? -29.21962 16.24364 -28.77146 1.000 20.60660 88 LEU A C 1
ATOM 689 O O . LEU A 1 129 ? -30.07454 17.03528 -28.35191 1.000 18.94059 88 LEU A O 1
ATOM 694 N N . ILE A 1 130 ? -28.76270 16.27914 -30.02907 1.000 17.60225 89 ILE A N 1
ATOM 695 C CA . ILE A 1 130 ? -29.31729 17.23650 -30.99656 1.000 16.10678 89 ILE A CA 1
ATOM 696 C C . ILE A 1 130 ? -30.84617 17.17016 -31.00545 1.000 19.39645 89 ILE A C 1
ATOM 697 O O . ILE A 1 130 ? -31.54408 18.14169 -30.66922 1.000 29.21958 89 ILE A O 1
ATOM 702 N N . TYR A 1 131 ? -31.38750 16.00789 -31.37936 1.000 16.52241 90 TYR A N 1
ATOM 703 C CA . TYR A 1 131 ? -32.83354 15.86703 -31.50174 1.000 18.66186 90 TYR A CA 1
ATOM 704 C C . TYR A 1 131 ? -33.52253 15.85503 -30.14584 1.000 22.85121 90 TYR A C 1
ATOM 705 O O . TYR A 1 131 ? -34.66833 16.29501 -30.04236 1.000 29.57114 90 TYR A O 1
ATOM 714 N N . GLN A 1 132 ? -32.86938 15.31839 -29.11386 1.000 20.81915 91 GLN A N 1
ATOM 715 C CA . GLN A 1 132 ? -33.42526 15.36575 -27.76465 1.000 22.94239 91 GLN A CA 1
ATOM 716 C C . GLN A 1 132 ? -33.74988 16.80708 -27.36546 1.000 30.37520 91 GLN A C 1
ATOM 717 O O . GLN A 1 132 ? -34.84210 17.10867 -26.85364 1.000 37.27354 91 GLN A O 1
ATOM 723 N N . LYS A 1 133 ? -32.83370 17.72977 -27.66852 1.000 30.62766 92 LYS A N 1
ATOM 724 C CA . LYS A 1 133 ? -33.02086 19.12170 -27.28105 1.000 32.42871 92 LYS A CA 1
ATOM 725 C C . LYS A 1 133 ? -34.01814 19.82222 -28.19290 1.000 36.86806 92 LYS A C 1
ATOM 726 O O . LYS A 1 133 ? -34.80589 20.65681 -27.72650 1.000 29.69690 92 LYS A O 1
ATOM 732 N N . LYS A 1 134 ? -33.96722 19.54145 -29.49946 1.000 27.77255 93 LYS A N 1
ATOM 733 C CA . LYS A 1 134 ? -35.02958 20.03477 -30.37164 1.000 24.92017 93 LYS A CA 1
ATOM 734 C C . LYS A 1 134 ? -36.40217 19.58133 -29.87515 1.000 33.06078 93 LYS A C 1
ATOM 735 O O . LYS A 1 134 ? -37.38461 20.32824 -29.96118 1.000 36.47529 93 LYS A O 1
ATOM 741 N N . HIS A 1 135 ? -36.47907 18.35934 -29.34144 1.000 31.37191 94 HIS A N 1
ATOM 742 C CA . HIS A 1 135 ? -37.71424 17.85170 -28.75196 1.000 26.49468 94 HIS A CA 1
ATOM 743 C C . HIS A 1 135 ? -38.14729 18.72344 -27.58313 1.000 29.82440 94 HIS A C 1
ATOM 744 O O . HIS A 1 135 ? -39.31859 19.12127 -27.48282 1.000 29.82106 94 HIS A O 1
ATOM 751 N N . LEU A 1 136 ? -37.19691 19.06934 -26.71066 1.000 34.10573 95 LEU A N 1
ATOM 752 C CA . LEU A 1 136 ? -37.53890 19.92387 -25.57510 1.000 47.44462 95 LEU A CA 1
ATOM 753 C C . LEU A 1 136 ? -38.02912 21.29640 -26.03010 1.000 50.18644 95 LEU A C 1
ATOM 754 O O . LEU A 1 136 ? -39.01578 21.81794 -25.49493 1.000 44.78844 95 LEU A O 1
ATOM 759 N N . GLU A 1 137 ? -37.34827 21.90241 -27.00600 1.000 47.39930 96 GLU A N 1
ATOM 760 C CA . GLU A 1 137 ? -37.80317 23.18428 -27.54669 1.000 33.02644 96 GLU A CA 1
ATOM 761 C C . GLU A 1 137 ? -39.22527 23.09712 -28.09005 1.000 39.51515 96 GLU A C 1
ATOM 762 O O . GLU A 1 137 ? -40.10601 23.86006 -27.67689 1.000 41.76245 96 GLU A O 1
ATOM 768 N N . LEU A 1 138 ? -39.46827 22.18249 -29.03670 1.000 42.80524 97 LEU A N 1
ATOM 769 C CA . LEU A 1 138 ? -40.81199 22.06310 -29.60026 1.000 37.50883 97 LEU A CA 1
ATOM 770 C C . LEU A 1 138 ? -41.86346 21.81009 -28.52761 1.000 40.80153 97 LEU A C 1
ATOM 771 O O . LEU A 1 138 ? -43.02748 22.18639 -28.70597 1.000 40.72056 97 LEU A O 1
ATOM 776 N N . ALA A 1 139 ? -41.48496 21.18350 -27.41086 1.000 45.71614 98 ALA A N 1
ATOM 777 C CA . ALA A 1 139 ? -42.46681 20.96833 -26.35380 1.000 46.74353 98 ALA A CA 1
ATOM 778 C C . ALA A 1 139 ? -42.67660 22.21193 -25.49389 1.000 51.41232 98 ALA A C 1
ATOM 779 O O . ALA A 1 139 ? -43.77654 22.41646 -24.96619 1.000 50.13603 98 ALA A O 1
ATOM 781 N N . LYS A 1 140 ? -41.64823 23.05173 -25.34692 1.000 50.62599 99 LYS A N 1
ATOM 782 C CA . LYS A 1 140 ? -41.79359 24.27870 -24.56486 1.000 52.31853 99 LYS A CA 1
ATOM 783 C C . LYS A 1 140 ? -42.59981 25.33954 -25.30822 1.000 55.59136 99 LYS A C 1
ATOM 784 O O . LYS A 1 140 ? -43.50572 25.95699 -24.73426 1.000 47.56670 99 LYS A O 1
ATOM 790 N N . ASP A 1 141 ? -42.27873 25.57313 -26.58503 1.000 51.99378 100 ASP A N 1
ATOM 791 C CA . ASP A 1 141 ? -42.99935 26.56981 -27.37265 1.000 42.95004 100 ASP A CA 1
ATOM 792 C C . ASP A 1 141 ? -44.49384 26.28608 -27.45386 1.000 53.87334 100 ASP A C 1
ATOM 793 O O . ASP A 1 141 ? -45.27862 27.21583 -27.67094 1.000 63.18504 100 ASP A O 1
ATOM 798 N N . ALA A 1 142 ? -44.90531 25.02912 -27.29201 1.000 55.66216 101 ALA A N 1
ATOM 799 C CA . ALA A 1 142 ? -46.31828 24.68998 -27.21450 1.000 49.88216 101 ALA A CA 1
ATOM 800 C C . ALA A 1 142 ? -46.81115 24.55364 -25.78182 1.000 54.47488 101 ALA A C 1
ATOM 801 O O . ALA A 1 142 ? -48.01639 24.69198 -25.54341 1.000 53.23992 101 ALA A O 1
ATOM 803 N N . SER A 1 143 ? -45.90652 24.29178 -24.83438 1.000 49.93479 102 SER A N 1
ATOM 804 C CA . SER A 1 143 ? -46.22717 24.23552 -23.40750 1.000 53.75380 102 SER A CA 1
ATOM 805 C C . SER A 1 143 ? -47.34916 23.23656 -23.12361 1.000 53.70042 102 SER A C 1
ATOM 806 O O . SER A 1 143 ? -48.32132 23.53730 -22.42773 1.000 43.88165 102 SER A O 1
ATOM 809 N N . ASP A 1 144 ? -47.20689 22.03234 -23.67564 1.000 60.31816 103 ASP A N 1
ATOM 810 C CA . ASP A 1 144 ? -48.16054 20.95749 -23.43556 1.000 69.22315 103 ASP A CA 1
ATOM 811 C C . ASP A 1 144 ? -47.80684 20.11244 -22.21885 1.000 66.73903 103 ASP A C 1
ATOM 812 O O . ASP A 1 144 ? -48.59201 19.23160 -21.84862 1.000 59.22116 103 ASP A O 1
ATOM 817 N N . LEU A 1 145 ? -46.63821 20.34411 -21.61576 1.000 56.58899 104 LEU A N 1
ATOM 818 C CA . LEU A 1 145 ? -46.24019 19.76156 -20.33669 1.000 59.40813 104 LEU A CA 1
ATOM 819 C C . LEU A 1 145 ? -45.97832 18.25968 -20.42408 1.000 59.34775 104 LEU A C 1
ATOM 820 O O . LEU A 1 145 ? -44.94255 17.78548 -19.94609 1.000 57.28995 104 LEU A O 1
ATOM 825 N N . VAL A 1 146 ? -46.90458 17.50075 -21.01650 1.000 61.10547 105 VAL A N 1
ATOM 826 C CA . VAL A 1 146 ? -46.72127 16.05340 -21.13066 1.000 53.73166 105 VAL A CA 1
ATOM 827 C C . VAL A 1 146 ? -45.52871 15.73247 -22.02886 1.000 41.73306 105 VAL A C 1
ATOM 828 O O . VAL A 1 146 ? -44.62082 14.97631 -21.64981 1.000 40.19483 105 VAL A O 1
ATOM 832 N N . GLU A 1 147 ? -45.50738 16.31124 -23.23154 1.000 38.81950 106 GLU A N 1
ATOM 833 C CA . GLU A 1 147 ? -44.35555 16.14605 -24.10627 1.000 38.97086 106 GLU A CA 1
ATOM 834 C C . GLU A 1 147 ? -43.10658 16.77455 -23.50466 1.000 41.81101 106 GLU A C 1
ATOM 835 O O . GLU A 1 147 ? -41.99225 16.30125 -23.75602 1.000 48.62210 106 GLU A O 1
ATOM 841 N N . GLN A 1 148 ? -43.27075 17.82894 -22.70047 1.000 39.79846 107 GLN A N 1
ATOM 842 C CA . GLN A 1 148 ? -42.13438 18.41219 -21.99693 1.000 51.65491 107 GLN A CA 1
ATOM 843 C C . GLN A 1 148 ? -41.57705 17.43336 -20.96475 1.000 50.16344 107 GLN A C 1
ATOM 844 O O . GLN A 1 148 ? -40.35044 17.29651 -20.83005 1.000 41.86765 107 GLN A O 1
ATOM 850 N N . GLN A 1 149 ? -42.45916 16.63637 -20.35171 1.000 49.25018 108 GLN A N 1
ATOM 851 C CA . GLN A 1 149 ? -42.03540 15.57200 -19.44499 1.000 46.18364 108 GLN A CA 1
ATOM 852 C C . GLN A 1 149 ? -41.25662 14.50578 -20.19734 1.000 34.91035 108 GLN A C 1
ATOM 853 O O . GLN A 1 149 ? -40.21908 14.02090 -19.72247 1.000 34.71544 108 GLN A O 1
ATOM 859 N N . ARG A 1 150 ? -41.77312 14.09541 -21.35605 1.000 32.92321 109 ARG A N 1
ATOM 860 C CA . ARG A 1 150 ? -41.09231 13.06682 -22.13199 1.000 30.38384 109 ARG A CA 1
ATOM 861 C C . ARG A 1 150 ? -39.70177 13.53433 -22.54697 1.000 30.03102 109 ARG A C 1
ATOM 862 O O . ARG A 1 150 ? -38.70889 12.80755 -22.38143 1.000 29.04913 109 ARG A O 1
ATOM 870 N N . ALA A 1 151 ? -39.61508 14.74854 -23.10114 1.000 24.82436 110 ALA A N 1
ATOM 871 C CA . ALA A 1 151 ? -38.32428 15.27508 -23.53272 1.000 35.52157 110 ALA A CA 1
ATOM 872 C C . ALA A 1 151 ? -37.33905 15.36832 -22.37534 1.000 30.05428 110 ALA A C 1
ATOM 873 O O . ALA A 1 151 ? -36.14594 15.09604 -22.55008 1.000 28.95571 110 ALA A O 1
ATOM 875 N N . CYS A 1 152 ? -37.82063 15.67508 -21.17069 1.000 34.66330 111 CYS A N 1
ATOM 876 C CA . CYS A 1 152 ? -36.89235 15.80006 -20.05183 1.000 36.01429 111 CYS A CA 1
ATOM 877 C C . CYS A 1 152 ? -36.42487 14.43052 -19.56648 1.000 31.48382 111 CYS A C 1
ATOM 878 O O . CYS A 1 152 ? -35.23624 14.24849 -19.27029 1.000 27.59860 111 CYS A O 1
ATOM 881 N N . THR A 1 153 ? -37.34148 13.46177 -19.46853 1.000 25.74994 112 THR A N 1
ATOM 882 C CA . THR A 1 153 ? -36.94092 12.08953 -19.16217 1.000 22.30454 112 THR A CA 1
ATOM 883 C C . THR A 1 153 ? -35.85541 11.59639 -20.11556 1.000 27.82426 112 THR A C 1
ATOM 884 O O . THR A 1 153 ? -34.84342 11.02096 -19.68888 1.000 24.86610 112 THR A O 1
ATOM 888 N N . GLN A 1 154 ? -36.03458 11.84290 -21.41668 1.000 29.95730 113 GLN A N 1
ATOM 889 C CA . GLN A 1 154 ? -35.05483 11.34777 -22.38263 1.000 25.83751 113 GLN A CA 1
ATOM 890 C C . GLN A 1 154 ? -33.72996 12.09757 -22.28098 1.000 17.65879 113 GLN A C 1
ATOM 891 O O . GLN A 1 154 ? -32.65755 11.49753 -22.45193 1.000 18.55833 113 GLN A O 1
ATOM 897 N N . LEU A 1 155 ? -33.77730 13.40543 -22.00580 1.000 17.81321 114 LEU A N 1
ATOM 898 C CA . LEU A 1 155 ? -32.53954 14.15592 -21.81265 1.000 22.40347 114 LEU A CA 1
ATOM 899 C C . LEU A 1 155 ? -31.75565 13.60346 -20.62842 1.000 24.38417 114 LEU A C 1
ATOM 900 O O . LEU A 1 155 ? -30.53148 13.40347 -20.70317 1.000 16.85631 114 LEU A O 1
ATOM 905 N N . GLY A 1 156 ? -32.45806 13.34257 -19.52310 1.000 25.05407 115 GLY A N 1
ATOM 906 C CA . GLY A 1 156 ? -31.80183 12.77185 -18.36160 1.000 23.59882 115 GLY A CA 1
ATOM 907 C C . GLY A 1 156 ? -31.21746 11.40564 -18.65153 1.000 23.67783 115 GLY A C 1
ATOM 908 O O . GLY A 1 156 ? -30.12627 11.07383 -18.17979 1.000 22.53370 115 GLY A O 1
ATOM 909 N N . ARG A 1 157 ? -31.92140 10.60632 -19.45764 1.000 24.02936 116 ARG A N 1
ATOM 910 C CA . ARG A 1 157 ? -31.38676 9.30620 -19.84967 1.000 18.70674 116 ARG A CA 1
ATOM 911 C C . ARG A 1 157 ? -30.06905 9.45840 -20.60054 1.000 16.31932 116 ARG A C 1
ATOM 912 O O . ARG A 1 157 ? -29.06308 8.82832 -20.24714 1.000 18.05638 116 ARG A O 1
ATOM 920 N N . THR A 1 158 ? -30.06068 10.28035 -21.65512 1.000 17.13040 117 THR A N 1
ATOM 921 C CA . THR A 1 158 ? -28.84314 10.42426 -22.45083 1.000 17.03980 117 THR A CA 1
ATOM 922 C C . THR A 1 158 ? -27.68212 10.96540 -21.62350 1.000 20.52188 117 THR A C 1
ATOM 923 O O . THR A 1 158 ? -26.53634 10.53276 -21.80540 1.000 19.47409 117 THR A O 1
ATOM 927 N N . TYR A 1 159 ? -27.95708 11.85148 -20.66303 1.000 24.80779 118 TYR A N 1
ATOM 928 C CA . TYR A 1 159 ? -26.85606 12.41331 -19.88304 1.000 24.83455 118 TYR A CA 1
ATOM 929 C C . TYR A 1 159 ? -26.32864 11.41309 -18.85764 1.000 28.93108 118 TYR A C 1
ATOM 930 O O . TYR A 1 159 ? -25.10796 11.26147 -18.69665 1.000 23.93949 118 TYR A O 1
ATOM 939 N N . TYR A 1 160 ? -27.23483 10.73952 -18.14041 1.000 24.33298 119 TYR A N 1
ATOM 940 C CA . TYR A 1 160 ? -26.83466 9.63902 -17.27067 1.000 23.64080 119 TYR A CA 1
ATOM 941 C C . TYR A 1 160 ? -25.96818 8.63616 -18.01751 1.000 21.60637 119 TYR A C 1
ATOM 942 O O . TYR A 1 160 ? -24.97514 8.13399 -17.47767 1.000 20.29252 119 TYR A O 1
ATOM 951 N N . GLU A 1 161 ? -26.32090 8.34312 -19.27079 1.000 22.07841 120 GLU A N 1
ATOM 952 C CA . GLU A 1 161 ? -25.60027 7.31464 -20.00847 1.000 20.43954 120 GLU A CA 1
ATOM 953 C C . GLU A 1 161 ? -24.26138 7.82546 -20.52388 1.000 24.72611 120 GLU A C 1
ATOM 954 O O . GLU A 1 161 ? -23.30908 7.04475 -20.64858 1.000 17.67455 120 GLU A O 1
ATOM 968 N N . PHE A 1 163 ? -22.44909 9.94781 -18.76467 1.000 35.64171 122 PHE A N 1
ATOM 969 C CA . PHE A 1 163 ? -21.57406 10.14172 -17.61102 1.000 31.81708 122 PHE A CA 1
ATOM 970 C C . PHE A 1 163 ? -20.84814 8.85686 -17.21986 1.000 30.60375 122 PHE A C 1
ATOM 971 O O . PHE A 1 163 ? -19.68563 8.91108 -16.80103 1.000 34.16284 122 PHE A O 1
ATOM 979 N N . LEU A 1 164 ? -21.49765 7.69728 -17.35763 1.000 19.78841 123 LEU A N 1
ATOM 980 C CA . LEU A 1 164 ? -20.82659 6.44035 -17.04265 1.000 14.67576 123 LEU A CA 1
ATOM 981 C C . LEU A 1 164 ? -19.74288 6.07584 -18.04958 1.000 21.27071 123 LEU A C 1
ATOM 982 O O . LEU A 1 164 ? -18.99671 5.12169 -17.80615 1.000 30.94001 123 LEU A O 1
ATOM 987 N N . ARG A 1 165 ? -19.63636 6.79708 -19.16163 1.000 25.37268 124 ARG A N 1
ATOM 988 C CA . ARG A 1 165 ? -18.63167 6.49414 -20.17610 1.000 19.00345 124 ARG A CA 1
ATOM 989 C C . ARG A 1 165 ? -17.58882 7.60323 -20.26776 1.000 19.95929 124 ARG A C 1
ATOM 990 O O . ARG A 1 165 ? -17.13260 8.12395 -19.25018 1.000 20.03672 124 ARG A O 1
ATOM 992 N N . TYR A 1 171 ? -19.93980 17.54203 -14.95185 1.000 36.56521 130 TYR A N 1
ATOM 993 C CA . TYR A 1 171 ? -20.82693 18.30029 -15.82689 1.000 47.79278 130 TYR A CA 1
ATOM 994 C C . TYR A 1 171 ? -22.03118 17.45755 -16.22787 1.000 53.64279 130 TYR A C 1
ATOM 995 O O . TYR A 1 171 ? -23.16720 17.93777 -16.24409 1.000 31.09281 130 TYR A O 1
ATOM 997 N N . SER A 1 172 ? -21.76455 16.19333 -16.56143 1.000 58.60370 131 SER A N 1
ATOM 998 C CA . SER A 1 172 ? -22.82261 15.31254 -17.04378 1.000 48.64595 131 SER A CA 1
ATOM 999 C C . SER A 1 172 ? -23.79033 14.93640 -15.92718 1.000 47.24727 131 SER A C 1
ATOM 1000 O O . SER A 1 172 ? -25.00440 14.86730 -16.15083 1.000 32.38459 131 SER A O 1
ATOM 1003 N N . ILE A 1 173 ? -23.27489 14.69314 -14.71906 1.000 46.50641 132 ILE A N 1
ATOM 1004 C CA . ILE A 1 173 ? -24.14197 14.31758 -13.60554 1.000 35.28538 132 ILE A CA 1
ATOM 1005 C C . ILE A 1 173 ? -25.03361 15.48421 -13.19859 1.000 36.51243 132 ILE A C 1
ATOM 1006 O O . ILE A 1 173 ? -26.18975 15.28780 -12.80569 1.000 31.47364 132 ILE A O 1
ATOM 1008 N N . ARG A 1 174 ? -24.51430 16.71205 -13.27810 1.000 44.41919 133 ARG A N 1
ATOM 1009 C CA . ARG A 1 174 ? -25.33432 17.89072 -13.01050 1.000 44.05088 133 ARG A CA 1
ATOM 1010 C C . ARG A 1 174 ? -26.56138 17.92254 -13.91579 1.000 38.08064 133 ARG A C 1
ATOM 1011 O O . ARG A 1 174 ? -27.69937 18.01164 -13.44007 1.000 30.13450 133 ARG A O 1
ATOM 1019 N N . ASN A 1 175 ? -26.34429 17.85081 -15.23299 1.000 38.73539 134 ASN A N 1
ATOM 1020 C CA . ASN A 1 175 ? -27.46194 17.87853 -16.17273 1.000 34.32194 134 ASN A CA 1
ATOM 1021 C C . ASN A 1 175 ? -28.36040 16.65805 -16.00686 1.000 37.15902 134 ASN A C 1
ATOM 1022 O O . ASN A 1 175 ? -29.58490 16.75411 -16.15637 1.000 36.13484 134 ASN A O 1
ATOM 1024 N N . ALA A 1 176 ? -27.77394 15.50333 -15.68529 1.000 28.95625 135 ALA A N 1
ATOM 1025 C CA . ALA A 1 176 ? -28.57310 14.29986 -15.48351 1.000 33.23976 135 ALA A CA 1
ATOM 1026 C C . ALA A 1 176 ? -29.54715 14.48511 -14.32887 1.000 35.32988 135 ALA A C 1
ATOM 1027 O O . ALA A 1 176 ? -30.75260 14.23659 -14.46770 1.000 24.38492 135 ALA A O 1
ATOM 1029 N N . LYS A 1 177 ? -29.03200 14.91625 -13.17371 1.000 41.91543 136 LYS A N 1
ATOM 1030 C CA . LYS A 1 177 ? -29.88781 15.18277 -12.02429 1.000 28.35632 136 LYS A CA 1
ATOM 1031 C C . LYS A 1 177 ? -30.90574 16.26767 -12.34101 1.000 29.37027 136 LYS A C 1
ATOM 1032 O O . LYS A 1 177 ? -32.07681 16.15746 -11.95886 1.000 27.64121 136 LYS A O 1
ATOM 1034 N N . LYS A 1 178 ? -30.48520 17.30677 -13.06960 1.000 26.47341 137 LYS A N 1
ATOM 1035 C CA . LYS A 1 178 ? -31.38910 18.40403 -13.39791 1.000 26.48923 137 LYS A CA 1
ATOM 1036 C C . LYS A 1 178 ? -32.58667 17.90869 -14.19623 1.000 33.44115 137 LYS A C 1
ATOM 1037 O O . LYS A 1 178 ? -33.74055 18.18525 -13.84424 1.000 30.35366 137 LYS A O 1
ATOM 1039 N N . TYR A 1 179 ? -32.33425 17.14586 -15.26241 1.000 37.74844 138 TYR A N 1
ATOM 1040 C CA . TYR A 1 179 ? -33.43698 16.71275 -16.11197 1.000 32.30031 138 TYR A CA 1
ATOM 1041 C C . TYR A 1 179 ? -34.25933 15.60039 -15.47592 1.000 27.63377 138 TYR A C 1
ATOM 1042 O O . TYR A 1 179 ? -35.47819 15.56671 -15.66433 1.000 22.62663 138 TYR A O 1
ATOM 1051 N N . PHE A 1 180 ? -33.64308 14.70278 -14.70244 1.000 23.52565 139 PHE A N 1
ATOM 1052 C CA . PHE A 1 180 ? -34.44239 13.69573 -14.01113 1.000 27.61016 139 PHE A CA 1
ATOM 1053 C C . PHE A 1 180 ? -35.35420 14.33070 -12.96416 1.000 28.94148 139 PHE A C 1
ATOM 1054 O O . PHE A 1 180 ? -36.53029 13.95787 -12.84796 1.000 27.00988 139 PHE A O 1
ATOM 1062 N N . LYS A 1 181 ? -34.84348 15.31226 -12.21309 1.000 30.50820 140 LYS A N 1
ATOM 1063 C CA . LYS A 1 181 ? -35.67052 15.99928 -11.22672 1.000 34.37584 140 LYS A CA 1
ATOM 1064 C C . LYS A 1 181 ? -36.78474 16.78906 -11.90172 1.000 30.18877 140 LYS A C 1
ATOM 1065 O O . LYS A 1 181 ? -37.93454 16.77336 -11.44400 1.000 27.34344 140 LYS A O 1
ATOM 1067 N N . SER A 1 182 ? -36.45405 17.51538 -12.97519 1.000 31.82477 141 SER A N 1
ATOM 1068 C CA . SER A 1 182 ? -37.47890 18.22127 -13.73640 1.000 26.75481 141 SER A CA 1
ATOM 1069 C C . SER A 1 182 ? -38.54309 17.26148 -14.25741 1.000 37.36089 141 SER A C 1
ATOM 1070 O O . SER A 1 182 ? -39.73465 17.58484 -14.24736 1.000 35.35268 141 SER A O 1
ATOM 1072 N N . ALA A 1 183 ? -38.13326 16.07639 -14.72042 1.000 36.05608 142 ALA A N 1
ATOM 1073 C CA . ALA A 1 183 ? -39.09615 15.09452 -15.20902 1.000 27.85676 142 ALA A CA 1
ATOM 1074 C C . ALA A 1 183 ? -40.00480 14.60393 -14.09087 1.000 30.11440 142 ALA A C 1
ATOM 1075 O O . ALA A 1 183 ? -41.21306 14.43401 -14.29211 1.000 32.29151 142 ALA A O 1
ATOM 1085 N N . LYS A 1 185 ? -40.81129 16.29905 -11.43303 1.000 44.02291 144 LYS A N 1
ATOM 1086 C CA . LYS A 1 185 ? -41.70679 17.40297 -11.10004 1.000 40.77185 144 LYS A CA 1
ATOM 1087 C C . LYS A 1 185 ? -42.78062 17.59678 -12.16432 1.000 40.89597 144 LYS A C 1
ATOM 1088 O O . LYS A 1 185 ? -43.91699 17.96488 -11.83974 1.000 39.45838 144 LYS A O 1
ATOM 1090 N N . LEU A 1 186 ? -42.46098 17.30665 -13.42520 1.000 37.92328 145 LEU A N 1
ATOM 1091 C CA . LEU A 1 186 ? -43.44627 17.40404 -14.49215 1.000 39.22600 145 LEU A CA 1
ATOM 1092 C C . LEU A 1 186 ? -44.36041 16.19213 -14.54083 1.000 39.22713 145 LEU A C 1
ATOM 1093 O O . LEU A 1 186 ? -45.39779 16.24334 -15.20816 1.000 40.97052 145 LEU A O 1
ATOM 1098 N N . ALA A 1 187 ? -44.00164 15.11282 -13.85082 1.000 37.20587 146 ALA A N 1
ATOM 1099 C CA . ALA A 1 187 ? -44.91727 13.99314 -13.69574 1.000 45.11934 146 ALA A CA 1
ATOM 1100 C C . ALA A 1 187 ? -45.80283 14.16646 -12.47321 1.000 48.09663 146 ALA A C 1
ATOM 1101 O O . ALA A 1 187 ? -46.93959 13.68002 -12.46237 1.000 39.24718 146 ALA A O 1
ATOM 1103 N N . GLN A 1 188 ? -45.30464 14.86399 -11.44913 1.000 49.63119 147 GLN A N 1
ATOM 1104 C CA . GLN A 1 188 ? -46.15822 15.23683 -10.32638 1.000 47.28791 147 GLN A CA 1
ATOM 1105 C C . GLN A 1 188 ? -47.18917 16.27236 -10.75438 1.000 52.98361 147 GLN A C 1
ATOM 1106 O O . GLN A 1 188 ? -48.36912 16.16628 -10.39848 1.000 52.10964 147 GLN A O 1
ATOM 1112 N N . THR A 1 189 ? -46.75874 17.28189 -11.52105 1.000 56.31187 148 THR A N 1
ATOM 1113 C CA . THR A 1 189 ? -47.69694 18.27109 -12.04479 1.000 33.48747 148 THR A CA 1
ATOM 1114 C C . THR A 1 189 ? -48.76866 17.61074 -12.90216 1.000 31.35844 148 THR A C 1
ATOM 1115 O O . THR A 1 189 ? -49.95174 17.95821 -12.80971 1.000 37.36183 148 THR A O 1
ATOM 1117 N N . LEU A 1 190 ? -48.37342 16.64839 -13.73855 1.000 37.53982 149 LEU A N 1
ATOM 1118 C CA . LEU A 1 190 ? -49.33067 15.91376 -14.55652 1.000 44.04736 149 LEU A CA 1
ATOM 1119 C C . LEU A 1 190 ? -50.31600 15.10679 -13.72334 1.000 41.10850 149 LEU A C 1
ATOM 1120 O O . LEU A 1 190 ? -51.33381 14.65754 -14.26181 1.000 41.28693 149 LEU A O 1
ATOM 1125 N N . LYS A 1 191 ? -50.04599 14.91427 -12.43681 1.000 35.89429 150 LYS A N 1
ATOM 1126 C CA . LYS A 1 191 ? -50.93146 14.13934 -11.58173 1.000 41.81360 150 LYS A CA 1
ATOM 1127 C C . LYS A 1 191 ? -51.83336 15.05593 -10.75749 1.000 51.44828 150 LYS A C 1
ATOM 1128 O O . LYS A 1 191 ? -53.05616 15.04061 -10.90677 1.000 48.64243 150 LYS A O 1
ATOM 1134 N N . SER A 1 199 ? -55.25150 7.43617 -12.79062 1.000 68.94422 158 SER A N 1
ATOM 1135 C CA . SER A 1 199 ? -55.05376 6.57604 -13.95246 1.000 66.99503 158 SER A CA 1
ATOM 1136 C C . SER A 1 199 ? -54.93767 7.39781 -15.22390 1.000 64.23020 158 SER A C 1
ATOM 1137 O O . SER A 1 199 ? -55.62753 7.12923 -16.20292 1.000 64.34884 158 SER A O 1
ATOM 1139 N N . SER A 1 200 ? -54.06025 8.40261 -15.19100 1.000 64.69657 159 SER A N 1
ATOM 1140 C CA . SER A 1 200 ? -53.82610 9.27816 -16.33362 1.000 61.96499 159 SER A CA 1
ATOM 1141 C C . SER A 1 200 ? -52.38376 9.21834 -16.81363 1.000 54.75351 159 SER A C 1
ATOM 1142 O O . SER A 1 200 ? -52.11665 8.78194 -17.93616 1.000 52.81000 159 SER A O 1
ATOM 1144 N N . PHE A 1 201 ? -51.44776 9.67161 -15.98462 1.000 52.90722 160 PHE A N 1
ATOM 1145 C CA . PHE A 1 201 ? -50.04370 9.61438 -16.36434 1.000 41.81187 160 PHE A CA 1
ATOM 1146 C C . PHE A 1 201 ? -49.33892 8.68590 -15.38754 1.000 40.07035 160 PHE A C 1
ATOM 1147 O O . PHE A 1 201 ? -48.28309 9.01729 -14.83877 1.000 35.35444 160 PHE A O 1
ATOM 1155 N N . LEU A 1 202 ? -49.95184 7.51896 -15.16672 1.000 43.83002 161 LEU A N 1
ATOM 1156 C CA . LEU A 1 202 ? -49.41455 6.51983 -14.24731 1.000 38.35752 161 LEU A CA 1
ATOM 1157 C C . LEU A 1 202 ? -48.05126 6.02081 -14.71037 1.000 36.65522 161 LEU A C 1
ATOM 1158 O O . LEU A 1 202 ? -47.10140 5.94094 -13.92016 1.000 35.43419 161 LEU A O 1
ATOM 1163 N N . LYS A 1 203 ? -47.96067 5.62144 -15.98261 1.000 32.55238 162 LYS A N 1
ATOM 1164 C CA . LYS A 1 203 ? -46.70729 5.12522 -16.54005 1.000 26.09828 162 LYS A CA 1
ATOM 1165 C C . LYS A 1 203 ? -45.58059 6.13169 -16.34994 1.000 31.46575 162 LYS A C 1
ATOM 1166 O O . LYS A 1 203 ? -44.50077 5.78361 -15.86362 1.000 36.34811 162 LYS A O 1
ATOM 1168 N N . GLU A 1 204 ? -45.80709 7.38340 -16.76505 1.000 31.91591 163 GLU A N 1
ATOM 1169 C CA . GLU A 1 204 ? -44.78006 8.41220 -16.62606 1.000 25.02589 163 GLU A CA 1
ATOM 1170 C C . GLU A 1 204 ? -44.40223 8.65012 -15.17007 1.000 34.04326 163 GLU A C 1
ATOM 1171 O O . GLU A 1 204 ? -43.22533 8.86598 -14.86550 1.000 34.62142 163 GLU A O 1
ATOM 1177 N N . TYR A 1 205 ? -45.36828 8.55922 -14.25414 1.000 38.78191 164 TYR A N 1
ATOM 1178 C CA . TYR A 1 205 ? -45.08243 8.79164 -12.84083 1.000 34.98573 164 TYR A CA 1
ATOM 1179 C C . TYR A 1 205 ? -44.20475 7.68099 -12.27567 1.000 34.21227 164 TYR A C 1
ATOM 1180 O O . TYR A 1 205 ? -43.17946 7.94423 -11.62675 1.000 37.70523 164 TYR A O 1
ATOM 1189 N N . ILE A 1 206 ? -44.57902 6.42851 -12.54430 1.000 28.89887 165 ILE A N 1
ATOM 1190 C CA . ILE A 1 206 ? -43.80566 5.29347 -12.05298 1.000 26.81434 165 ILE A CA 1
ATOM 1191 C C . ILE A 1 206 ? -42.42067 5.28519 -12.68910 1.000 30.13393 165 ILE A C 1
ATOM 1192 O O . ILE A 1 206 ? -41.41612 5.00363 -12.02494 1.000 26.32670 165 ILE A O 1
ATOM 1197 N N . ASP A 1 207 ? -42.34544 5.60002 -13.98576 1.000 28.36058 166 ASP A N 1
ATOM 1198 C CA . ASP A 1 207 ? -41.06613 5.63576 -14.68618 1.000 32.41477 166 ASP A CA 1
ATOM 1199 C C . ASP A 1 207 ? -40.16286 6.74360 -14.15533 1.000 31.99377 166 ASP A C 1
ATOM 1200 O O . ASP A 1 207 ? -38.94057 6.56992 -14.07580 1.000 23.62775 166 ASP A O 1
ATOM 1202 N N . ALA A 1 208 ? -40.74059 7.89275 -13.79228 1.000 31.96283 167 ALA A N 1
ATOM 1203 C CA . ALA A 1 208 ? -39.93487 8.97340 -13.23640 1.000 34.93572 167 ALA A CA 1
ATOM 1204 C C . ALA A 1 208 ? -39.41072 8.60499 -11.85655 1.000 31.51847 167 ALA A C 1
ATOM 1205 O O . ALA A 1 208 ? -38.25798 8.90889 -11.52110 1.000 24.37901 167 ALA A O 1
ATOM 1207 N N . HIS A 1 209 ? -40.23989 7.93494 -11.05040 1.000 31.60642 168 HIS A N 1
ATOM 1208 C CA . HIS A 1 209 ? -39.75334 7.37676 -9.79074 1.000 32.66698 168 HIS A CA 1
ATOM 1209 C C . HIS A 1 209 ? -38.59606 6.41571 -10.03238 1.000 31.72445 168 HIS A C 1
ATOM 1210 O O . HIS A 1 209 ? -37.56461 6.47734 -9.35210 1.000 29.45138 168 HIS A O 1
ATOM 1217 N N . ASN A 1 210 ? -38.78026 5.49067 -10.97580 1.000 34.14492 169 ASN A N 1
ATOM 1218 C CA . ASN A 1 210 ? -37.73654 4.56186 -11.39698 1.000 27.70452 169 ASN A CA 1
ATOM 1219 C C . ASN A 1 210 ? -36.42295 5.28213 -11.68214 1.000 26.15590 169 ASN A C 1
ATOM 1220 O O . ASN A 1 210 ? -35.37785 4.95441 -11.10974 1.000 29.49046 169 ASN A O 1
ATOM 1225 N N . ASN A 1 211 ? -36.46366 6.26259 -12.58545 1.000 26.58395 170 ASN A N 1
ATOM 1226 C CA . ASN A 1 211 ? -35.23660 6.91437 -13.03426 1.000 24.53977 170 ASN A CA 1
ATOM 1227 C C . ASN A 1 211 ? -34.59908 7.73097 -11.91724 1.000 29.22698 170 ASN A C 1
ATOM 1228 O O . ASN A 1 211 ? -33.36732 7.78798 -11.81058 1.000 29.61337 170 ASN A O 1
ATOM 1233 N N . ILE A 1 212 ? -35.41441 8.35164 -11.06029 1.000 34.42168 171 ILE A N 1
ATOM 1234 C CA . ILE A 1 212 ? -34.85611 9.17853 -9.99696 1.000 28.53993 171 ILE A CA 1
ATOM 1235 C C . ILE A 1 212 ? -34.20940 8.30251 -8.93264 1.000 22.90255 171 ILE A C 1
ATOM 1236 O O . ILE A 1 212 ? -33.12891 8.62165 -8.42175 1.000 17.36870 171 ILE A O 1
ATOM 1238 N N . GLY A 1 213 ? -34.85535 7.18729 -8.58076 1.000 19.94816 172 GLY A N 1
ATOM 1239 C CA . GLY A 1 213 ? -34.22023 6.22333 -7.69708 1.000 22.31163 172 GLY A CA 1
ATOM 1240 C C . GLY A 1 213 ? -32.93961 5.64981 -8.27436 1.000 30.29884 172 GLY A C 1
ATOM 1241 O O . GLY A 1 213 ? -31.94075 5.50167 -7.56566 1.000 30.32002 172 GLY A O 1
ATOM 1250 N N . LEU A 1 215 ? -30.89953 7.06364 -10.43184 1.000 31.68337 174 LEU A N 1
ATOM 1251 C CA . LEU A 1 215 ? -29.86041 8.08870 -10.39403 1.000 29.72549 174 LEU A CA 1
ATOM 1252 C C . LEU A 1 215 ? -29.24464 8.21580 -9.00667 1.000 36.20770 174 LEU A C 1
ATOM 1253 O O . LEU A 1 215 ? -28.07688 8.60261 -8.88029 1.000 40.35312 174 LEU A O 1
ATOM 1255 N N . GLN A 1 216 ? -30.01108 7.89826 -7.95976 1.000 39.27070 175 GLN A N 1
ATOM 1256 C CA . GLN A 1 216 ? -29.51721 8.04828 -6.59377 1.000 36.44401 175 GLN A CA 1
ATOM 1257 C C . GLN A 1 216 ? -28.29704 7.17035 -6.33728 1.000 33.19566 175 GLN A C 1
ATOM 1258 O O . GLN A 1 216 ? -27.26151 7.65488 -5.86665 1.000 44.47240 175 GLN A O 1
ATOM 1268 N N . GLU A 1 218 ? -26.08165 5.76988 -8.18574 1.000 27.37293 177 GLU A N 1
ATOM 1269 C CA . GLU A 1 218 ? -24.86910 6.05014 -8.94485 1.000 26.94317 177 GLU A CA 1
ATOM 1270 C C . GLU A 1 218 ? -24.43877 7.49523 -8.72186 1.000 40.57769 177 GLU A C 1
ATOM 1271 O O . GLU A 1 218 ? -24.71784 8.07956 -7.67273 1.000 30.57062 177 GLU A O 1
ATOM 1273 N N . ASP A 1 220 ? -24.27396 7.27453 -4.71338 1.000 23.25071 179 ASP A N 1
ATOM 1274 C CA . ASP A 1 220 ? -23.98797 6.42797 -3.56075 1.000 31.13934 179 ASP A CA 1
ATOM 1275 C C . ASP A 1 220 ? -25.06631 6.60246 -2.49138 1.000 30.26540 179 ASP A C 1
ATOM 1276 O O . ASP A 1 220 ? -24.84863 6.31304 -1.31635 1.000 47.94544 179 ASP A O 1
ATOM 1281 N N . ASN A 1 221 ? -26.23945 7.07001 -2.90899 1.000 27.76925 180 ASN A N 1
ATOM 1282 C CA . ASN A 1 221 ? -27.36619 7.25283 -1.99591 1.000 38.83919 180 ASN A CA 1
ATOM 1283 C C . ASN A 1 221 ? -28.27226 6.02394 -2.05153 1.000 37.75311 180 ASN A C 1
ATOM 1284 O O . ASN A 1 221 ? -29.40680 6.05803 -2.53103 1.000 41.12746 180 ASN A O 1
ATOM 1289 N N . LEU A 1 222 ? -27.72704 4.91634 -1.53903 1.000 31.31767 181 LEU A N 1
ATOM 1290 C CA . LEU A 1 222 ? -28.41642 3.63178 -1.61499 1.000 37.06106 181 LEU A CA 1
ATOM 1291 C C . LEU A 1 222 ? -29.76662 3.67482 -0.91206 1.000 42.38648 181 LEU A C 1
ATOM 1292 O O . LEU A 1 222 ? -30.71761 3.02123 -1.35369 1.000 36.36190 181 LEU A O 1
ATOM 1297 N N . GLU A 1 223 ? -29.86830 4.43063 0.18198 1.000 53.15469 182 GLU A N 1
ATOM 1298 C CA . GLU A 1 223 ? -31.03715 4.35275 1.05137 1.000 52.24014 182 GLU A CA 1
ATOM 1299 C C . GLU A 1 223 ? -32.23258 5.08247 0.44531 1.000 47.84369 182 GLU A C 1
ATOM 1300 O O . GLU A 1 223 ? -33.35379 4.55255 0.42742 1.000 45.81493 182 GLU A O 1
ATOM 1306 N N . GLU A 1 224 ? -32.00776 6.28286 -0.09174 1.000 38.88744 183 GLU A N 1
ATOM 1307 C CA . GLU A 1 224 ? -33.08980 6.97797 -0.77303 1.000 35.33884 183 GLU A CA 1
ATOM 1308 C C . GLU A 1 224 ? -33.47512 6.25762 -2.05600 1.000 42.46471 183 GLU A C 1
ATOM 1309 O O . GLU A 1 224 ? -34.65081 6.25052 -2.42970 1.000 46.61184 183 GLU A O 1
ATOM 1311 N N . ALA A 1 225 ? -32.50720 5.63254 -2.73002 1.000 44.69862 184 ALA A N 1
ATOM 1312 C CA . ALA A 1 225 ? -32.83348 4.78414 -3.87117 1.000 41.79264 184 ALA A CA 1
ATOM 1313 C C . ALA A 1 225 ? -33.74729 3.64068 -3.45214 1.000 36.72227 184 ALA A C 1
ATOM 1314 O O . ALA A 1 225 ? -34.73245 3.33762 -4.13681 1.000 39.84229 184 ALA A O 1
ATOM 1316 N N . LYS A 1 226 ? -33.42545 2.98982 -2.33160 1.000 35.69744 185 LYS A N 1
ATOM 1317 C CA . LYS A 1 226 ? -34.28884 1.95328 -1.77762 1.000 38.33522 185 LYS A CA 1
ATOM 1318 C C . LYS A 1 226 ? -35.70378 2.47969 -1.60078 1.000 38.70343 185 LYS A C 1
ATOM 1319 O O . LYS A 1 226 ? -36.68149 1.84995 -2.02811 1.000 29.50604 185 LYS A O 1
ATOM 1325 N N . LYS A 1 227 ? -35.81831 3.66321 -0.99383 1.000 44.90480 186 LYS A N 1
ATOM 1326 C CA . LYS A 1 227 ? -37.13248 4.22827 -0.70360 1.000 43.62442 186 LYS A CA 1
ATOM 1327 C C . LYS A 1 227 ? -37.91288 4.50869 -1.98430 1.000 39.27345 186 LYS A C 1
ATOM 1328 O O . LYS A 1 227 ? -39.07184 4.10120 -2.11568 1.000 41.70204 186 LYS A O 1
ATOM 1330 N N . LEU A 1 228 ? -37.28704 5.19131 -2.94830 1.000 33.44322 187 LEU A N 1
ATOM 1331 C CA . LEU A 1 228 ? -37.97310 5.52417 -4.19673 1.000 30.87473 187 LEU A CA 1
ATOM 1332 C C . LEU A 1 228 ? -38.39968 4.27959 -4.96925 1.000 38.04637 187 LEU A C 1
ATOM 1333 O O . LEU A 1 228 ? -39.52759 4.21059 -5.46982 1.000 37.97878 187 LEU A O 1
ATOM 1338 N N . LEU A 1 229 ? -37.50768 3.29377 -5.10887 1.000 34.07152 188 LEU A N 1
ATOM 1339 C CA . LEU A 1 229 ? -37.86894 2.12317 -5.90566 1.000 20.73224 188 LEU A CA 1
ATOM 1340 C C . LEU A 1 229 ? -38.94941 1.29366 -5.21881 1.000 30.29826 188 LEU A C 1
ATOM 1341 O O . LEU A 1 229 ? -39.90099 0.83927 -5.87382 1.000 37.75974 188 LEU A O 1
ATOM 1346 N N . ILE A 1 230 ? -38.83813 1.09801 -3.90014 1.000 34.35446 189 ILE A N 1
ATOM 1347 C CA . ILE A 1 230 ? -39.88020 0.37206 -3.18073 1.000 32.98353 189 ILE A CA 1
ATOM 1348 C C . ILE A 1 230 ? -41.20334 1.12435 -3.27167 1.000 40.31136 189 ILE A C 1
ATOM 1349 O O . ILE A 1 230 ? -42.27252 0.51688 -3.40650 1.000 39.25779 189 ILE A O 1
ATOM 1354 N N . ARG A 1 231 ? -41.15003 2.45972 -3.23572 1.000 38.09813 190 ARG A N 1
ATOM 1355 C CA . ARG A 1 231 ? -42.36153 3.26641 -3.34055 1.000 44.73302 190 ARG A CA 1
ATOM 1356 C C . ARG A 1 231 ? -43.00876 3.12068 -4.71357 1.000 39.13775 190 ARG A C 1
ATOM 1357 O O . ARG A 1 231 ? -44.22986 2.97385 -4.81785 1.000 34.73557 190 ARG A O 1
ATOM 1365 N N . GLY A 1 232 ? -42.21336 3.20625 -5.78124 1.000 36.19989 191 GLY A N 1
ATOM 1366 C CA . GLY A 1 232 ? -42.75970 2.99420 -7.11365 1.000 29.32153 191 GLY A CA 1
ATOM 1367 C C . GLY A 1 232 ? -43.40064 1.62739 -7.26547 1.000 32.56851 191 GLY A C 1
ATOM 1368 O O . GLY A 1 232 ? -44.46911 1.49029 -7.87243 1.000 32.69873 191 GLY A O 1
ATOM 1369 N N . LEU A 1 233 ? -42.76863 0.59803 -6.69587 1.000 41.14774 192 LEU A N 1
ATOM 1370 C CA . LEU A 1 233 ? -43.36093 -0.73630 -6.73549 1.000 43.14781 192 LEU A CA 1
ATOM 1371 C C . LEU A 1 233 ? -44.67061 -0.77321 -5.95050 1.000 46.11074 192 LEU A C 1
ATOM 1372 O O . LEU A 1 233 ? -45.63264 -1.45228 -6.34352 1.000 44.55822 192 LEU A O 1
ATOM 1377 N N . GLU A 1 234 ? -44.71711 -0.04804 -4.82969 1.000 43.07940 193 GLU A N 1
ATOM 1378 C CA . GLU A 1 234 ? -45.95690 0.10412 -4.07674 1.000 42.19357 193 GLU A CA 1
ATOM 1379 C C . GLU A 1 234 ? -47.04838 0.74336 -4.92541 1.000 43.60828 193 GLU A C 1
ATOM 1380 O O . GLU A 1 234 ? -48.21085 0.33664 -4.85596 1.000 47.82905 193 GLU A O 1
ATOM 1386 N N . ILE A 1 235 ? -46.69648 1.76301 -5.71341 1.000 43.33505 194 ILE A N 1
ATOM 1387 C CA . ILE A 1 235 ? -47.66999 2.38100 -6.61611 1.000 35.16077 194 ILE A CA 1
ATOM 1388 C C . ILE A 1 235 ? -48.16689 1.37131 -7.63967 1.000 39.98923 194 ILE A C 1
ATOM 1389 O O . ILE A 1 235 ? -49.35390 1.35174 -7.98915 1.000 46.88663 194 ILE A O 1
ATOM 1394 N N . CYS A 1 236 ? -47.26688 0.52410 -8.14377 1.000 44.90444 195 CYS A N 1
ATOM 1395 C CA . CYS A 1 236 ? -47.68611 -0.50713 -9.09148 1.000 46.15439 195 CYS A CA 1
ATOM 1396 C C . CYS A 1 236 ? -48.70573 -1.44671 -8.45771 1.000 38.94243 195 CYS A C 1
ATOM 1397 O O . CYS A 1 236 ? -49.72620 -1.78151 -9.07081 1.000 31.69899 195 CYS A O 1
ATOM 1400 N N . ASN A 1 237 ? -48.44630 -1.88112 -7.22274 1.000 44.84057 196 ASN A N 1
ATOM 1401 C CA . ASN A 1 237 ? -49.36967 -2.80930 -6.57044 1.000 52.80060 196 ASN A CA 1
ATOM 1402 C C . ASN A 1 237 ? -50.65221 -2.12244 -6.10776 1.000 51.12862 196 ASN A C 1
ATOM 1403 O O . ASN A 1 237 ? -51.68699 -2.78417 -5.96267 1.000 46.63284 196 ASN A O 1
ATOM 1408 N N . GLU A 1 238 ? -50.60777 -0.81031 -5.86445 1.000 46.57500 197 GLU A N 1
ATOM 1409 C CA . GLU A 1 238 ? -51.79722 -0.08409 -5.43256 1.000 41.26612 197 GLU A CA 1
ATOM 1410 C C . GLU A 1 238 ? -52.87301 -0.05063 -6.50955 1.000 46.63504 197 GLU A C 1
ATOM 1411 O O . GLU A 1 238 ? -54.05348 0.11567 -6.18440 1.000 54.83888 197 GLU A O 1
ATOM 1417 N N . GLU A 1 239 ? -52.49627 -0.20112 -7.77570 1.000 47.13470 198 GLU A N 1
ATOM 1418 C CA . GLU A 1 239 ? -53.45189 -0.15830 -8.87722 1.000 46.85150 198 GLU A CA 1
ATOM 1419 C C . GLU A 1 239 ? -53.56386 -1.53029 -9.54027 1.000 40.48481 198 GLU A C 1
ATOM 1420 O O . GLU A 1 239 ? -53.37133 -1.67017 -10.74867 1.000 31.47106 198 GLU A O 1
ATOM 1426 N N . ASP A 1 244 ? -46.38574 -7.78164 -14.10452 1.000 42.65494 203 ASP A N 1
ATOM 1427 C CA . ASP A 1 244 ? -46.03489 -8.26350 -15.43440 1.000 44.57311 203 ASP A CA 1
ATOM 1428 C C . ASP A 1 244 ? -45.89978 -7.07076 -16.39531 1.000 40.06244 203 ASP A C 1
ATOM 1429 O O . ASP A 1 244 ? -45.83249 -7.22150 -17.61491 1.000 30.43796 203 ASP A O 1
ATOM 1434 N N . ASP A 1 245 ? -45.82459 -5.87527 -15.82026 1.000 44.30361 204 ASP A N 1
ATOM 1435 C CA . ASP A 1 245 ? -45.63375 -4.66150 -16.59942 1.000 38.22552 204 ASP A CA 1
ATOM 1436 C C . ASP A 1 245 ? -44.15281 -4.45714 -16.90152 1.000 47.19878 204 ASP A C 1
ATOM 1437 O O . ASP A 1 245 ? -43.27931 -4.90303 -16.15371 1.000 48.32814 204 ASP A O 1
ATOM 1442 N N . ASP A 1 246 ? -43.87034 -3.75886 -18.00393 1.000 45.78177 205 ASP A N 1
ATOM 1443 C CA . ASP A 1 246 ? -42.47905 -3.51702 -18.37173 1.000 35.00564 205 ASP A CA 1
ATOM 1444 C C . ASP A 1 246 ? -41.79551 -2.52684 -17.43296 1.000 28.15218 205 ASP A C 1
ATOM 1445 O O . ASP A 1 246 ? -40.56224 -2.45410 -17.42199 1.000 24.62730 205 ASP A O 1
ATOM 1450 N N . GLY A 1 247 ? -42.55998 -1.77103 -16.64700 1.000 30.78559 206 GLY A N 1
ATOM 1451 C CA . GLY A 1 247 ? -41.98801 -0.91123 -15.62673 1.000 33.56200 206 GLY A CA 1
ATOM 1452 C C . GLY A 1 247 ? -41.51754 -1.67590 -14.40633 1.000 34.16944 206 GLY A C 1
ATOM 1453 O O . GLY A 1 247 ? -40.46555 -1.36878 -13.82818 1.000 35.37088 206 GLY A O 1
ATOM 1454 N N . ARG A 1 248 ? -42.31678 -2.66536 -13.99411 1.000 36.83677 207 ARG A N 1
ATOM 1455 C CA . ARG A 1 248 ? -41.91266 -3.54438 -12.90354 1.000 34.08932 207 ARG A CA 1
ATOM 1456 C C . ARG A 1 248 ? -40.57633 -4.20640 -13.19261 1.000 28.39180 207 ARG A C 1
ATOM 1457 O O . ARG A 1 248 ? -39.80085 -4.45642 -12.26607 1.000 25.67507 207 ARG A O 1
ATOM 1465 N N . SER A 1 249 ? -40.29781 -4.50647 -14.46342 1.000 29.31649 208 SER A N 1
ATOM 1466 C CA . SER A 1 249 ? -39.00556 -5.04207 -14.87307 1.000 25.49971 208 SER A CA 1
ATOM 1467 C C . SER A 1 249 ? -37.87646 -4.17500 -14.34194 1.000 26.27138 208 SER A C 1
ATOM 1468 O O . SER A 1 249 ? -37.07658 -4.62756 -13.52039 1.000 27.61716 208 SER A O 1
ATOM 1471 N N . ARG A 1 250 ? -37.80686 -2.92953 -14.81235 1.000 18.98307 209 ARG A N 1
ATOM 1472 C CA . ARG A 1 250 ? -36.72185 -2.04139 -14.41334 1.000 22.92700 209 ARG A CA 1
ATOM 1473 C C . ARG A 1 250 ? -36.75485 -1.72748 -12.92196 1.000 26.50828 209 ARG A C 1
ATOM 1474 O O . ARG A 1 250 ? -35.69864 -1.51254 -12.31198 1.000 30.31985 209 ARG A O 1
ATOM 1482 N N . LEU A 1 251 ? -37.94218 -1.70682 -12.30972 1.000 25.55033 210 LEU A N 1
ATOM 1483 C CA . LEU A 1 251 ? -38.00116 -1.42327 -10.87799 1.000 25.86418 210 LEU A CA 1
ATOM 1484 C C . LEU A 1 251 ? -37.37483 -2.55607 -10.07047 1.000 23.77067 210 LEU A C 1
ATOM 1485 O O . LEU A 1 251 ? -36.49537 -2.31882 -9.23301 1.000 17.77823 210 LEU A O 1
ATOM 1490 N N . HIS A 1 252 ? -37.82215 -3.79469 -10.30842 1.000 24.45957 211 HIS A N 1
ATOM 1491 C CA . HIS A 1 252 ? -37.16645 -4.96932 -9.74024 1.000 20.44691 211 HIS A CA 1
ATOM 1492 C C . HIS A 1 252 ? -35.67696 -4.97854 -10.05707 1.000 17.53284 211 HIS A C 1
ATOM 1493 O O . HIS A 1 252 ? -34.85484 -5.35593 -9.21614 1.000 14.67636 211 HIS A O 1
ATOM 1500 N N . HIS A 1 253 ? -35.31795 -4.57208 -11.27541 1.000 16.96200 212 HIS A N 1
ATOM 1501 C CA . HIS A 1 253 ? -33.92977 -4.58993 -11.72255 1.000 19.33796 212 HIS A CA 1
ATOM 1502 C C . HIS A 1 253 ? -33.05842 -3.70599 -10.83862 1.000 18.06020 212 HIS A C 1
ATOM 1503 O O . HIS A 1 253 ? -32.10032 -4.17257 -10.20737 1.000 19.96871 212 HIS A O 1
ATOM 1510 N N . ASN A 1 254 ? -33.38991 -2.41616 -10.77271 1.000 17.77266 213 ASN A N 1
ATOM 1511 C CA . ASN A 1 254 ? -32.58871 -1.49196 -9.98208 1.000 21.10019 213 ASN A CA 1
ATOM 1512 C C . ASN A 1 254 ? -32.73415 -1.73898 -8.48709 1.000 20.83762 213 ASN A C 1
ATOM 1513 O O . ASN A 1 254 ? -31.80917 -1.42659 -7.72828 1.000 21.39884 213 ASN A O 1
ATOM 1518 N N . LEU A 1 255 ? -33.84350 -2.33925 -8.05013 1.000 21.59612 214 LEU A N 1
ATOM 1519 C CA . LEU A 1 255 ? -33.94945 -2.75628 -6.65794 1.000 24.06955 214 LEU A CA 1
ATOM 1520 C C . LEU A 1 255 ? -32.95278 -3.86200 -6.33740 1.000 23.98798 214 LEU A C 1
ATOM 1521 O O . LEU A 1 255 ? -32.26154 -3.80465 -5.31695 1.000 23.49850 214 LEU A O 1
ATOM 1526 N N . GLY A 1 256 ? -32.88863 -4.89695 -7.17694 1.000 19.76421 215 GLY A N 1
ATOM 1527 C CA . GLY A 1 256 ? -31.86384 -5.91058 -7.00054 1.000 16.94623 215 GLY A CA 1
ATOM 1528 C C . GLY A 1 256 ? -30.46190 -5.34194 -7.06806 1.000 17.54386 215 GLY A C 1
ATOM 1529 O O . GLY A 1 256 ? -29.56907 -5.78899 -6.34436 1.000 17.73361 215 GLY A O 1
ATOM 1530 N N . ASN A 1 257 ? -30.25972 -4.31887 -7.89806 1.000 17.45876 216 ASN A N 1
ATOM 1531 C CA . ASN A 1 257 ? -28.93219 -3.72348 -8.01121 1.000 17.52572 216 ASN A CA 1
ATOM 1532 C C . ASN A 1 257 ? -28.55029 -2.98374 -6.72903 1.000 24.96883 216 ASN A C 1
ATOM 1533 O O . ASN A 1 257 ? -27.43297 -3.14504 -6.21408 1.000 33.09180 216 ASN A O 1
ATOM 1538 N N . VAL A 1 258 ? -29.47906 -2.20410 -6.16984 1.000 25.03810 217 VAL A N 1
ATOM 1539 C CA . VAL A 1 258 ? -29.17367 -1.47995 -4.93869 1.000 27.36984 217 VAL A CA 1
ATOM 1540 C C . VAL A 1 258 ? -29.06527 -2.44579 -3.76069 1.000 19.38374 217 VAL A C 1
ATOM 1541 O O . VAL A 1 258 ? -28.22520 -2.26306 -2.87094 1.000 16.97627 217 VAL A O 1
ATOM 1545 N N . TYR A 1 259 ? -29.90352 -3.48750 -3.73275 1.000 17.00710 218 TYR A N 1
ATOM 1546 C CA . TYR A 1 259 ? -29.77874 -4.52616 -2.71527 1.000 17.48383 218 TYR A CA 1
ATOM 1547 C C . TYR A 1 259 ? -28.40579 -5.18539 -2.75570 1.000 17.97890 218 TYR A C 1
ATOM 1548 O O . TYR A 1 259 ? -27.75908 -5.35837 -1.71692 1.000 15.41204 218 TYR A O 1
ATOM 1565 N N . GLU A 1 261 ? -25.83715 -3.97109 -3.82877 1.000 11.99181 220 GLU A N 1
ATOM 1566 C CA . GLU A 1 261 ? -24.88359 -3.00730 -3.29225 1.000 14.13124 220 GLU A CA 1
ATOM 1567 C C . GLU A 1 261 ? -24.91958 -2.95778 -1.76686 1.000 18.60136 220 GLU A C 1
ATOM 1568 O O . GLU A 1 261 ? -23.87796 -2.74138 -1.13612 1.000 15.89352 220 GLU A O 1
ATOM 1574 N N . LEU A 1 262 ? -26.09061 -3.15697 -1.15805 1.000 22.88199 221 LEU A N 1
ATOM 1575 C CA . LEU A 1 262 ? -26.21372 -3.23055 0.29492 1.000 15.48309 221 LEU A CA 1
ATOM 1576 C C . LEU A 1 262 ? -25.84055 -4.60150 0.84683 1.000 17.11528 221 LEU A C 1
ATOM 1577 O O . LEU A 1 262 ? -26.08592 -4.86443 2.02909 1.000 24.67156 221 LEU A O 1
ATOM 1582 N N . ARG A 1 263 ? -25.29354 -5.47431 -0.00115 1.000 14.99489 222 ARG A N 1
ATOM 1583 C CA . ARG A 1 263 ? -24.75996 -6.78708 0.35373 1.000 12.43770 222 ARG A CA 1
ATOM 1584 C C . ARG A 1 263 ? -25.81800 -7.83242 0.70151 1.000 12.71728 222 ARG A C 1
ATOM 1585 O O . ARG A 1 263 ? -25.47527 -9.00128 0.90516 1.000 15.26493 222 ARG A O 1
ATOM 1601 N N . TRP A 1 265 ? -27.64510 -10.37775 -0.44274 1.000 11.36676 224 TRP A N 1
ATOM 1602 C CA . TRP A 1 265 ? -27.60864 -11.10494 -1.70954 1.000 10.57415 224 TRP A CA 1
ATOM 1603 C C . TRP A 1 265 ? -28.94642 -11.76123 -2.02766 1.000 7.85738 224 TRP A C 1
ATOM 1604 O O . TRP A 1 265 ? -29.48054 -11.59024 -3.12900 1.000 13.32922 224 TRP A O 1
ATOM 1615 N N . ASP A 1 266 ? -29.49050 -12.53648 -1.08511 1.000 10.35156 225 ASP A N 1
ATOM 1616 C CA . ASP A 1 266 ? -30.70648 -13.30233 -1.35573 1.000 15.72392 225 ASP A CA 1
ATOM 1617 C C . ASP A 1 266 ? -31.84842 -12.40226 -1.81751 1.000 12.24587 225 ASP A C 1
ATOM 1618 O O . ASP A 1 266 ? -32.61998 -12.77319 -2.71144 1.000 8.96820 225 ASP A O 1
ATOM 1623 N N . LYS A 1 267 ? -31.96052 -11.20670 -1.23585 1.000 10.59543 226 LYS A N 1
ATOM 1624 C CA . LYS A 1 267 ? -33.01534 -10.28515 -1.64426 1.000 12.50256 226 LYS A CA 1
ATOM 1625 C C . LYS A 1 267 ? -32.72947 -9.72681 -3.03554 1.000 17.66061 226 LYS A C 1
ATOM 1626 O O . LYS A 1 267 ? -33.62763 -9.64691 -3.89154 1.000 22.44462 226 LYS A O 1
ATOM 1632 N N . SER A 1 268 ? -31.46024 -9.40370 -3.29586 1.000 13.47270 227 SER A N 1
ATOM 1633 C CA . SER A 1 268 ? -31.04699 -8.99560 -4.63191 1.000 10.16208 227 SER A CA 1
ATOM 1634 C C . SER A 1 268 ? -31.22731 -10.12937 -5.62845 1.000 9.06361 227 SER A C 1
ATOM 1635 O O . SER A 1 268 ? -31.63624 -9.90077 -6.77299 1.000 11.96613 227 SER A O 1
ATOM 1638 N N . ARG A 1 269 ? -30.88622 -11.35442 -5.22227 1.000 9.27186 228 ARG A N 1
ATOM 1639 C CA . ARG A 1 269 ? -31.13478 -12.51777 -6.06565 1.000 8.87128 228 ARG A CA 1
ATOM 1640 C C . ARG A 1 269 ? -32.60149 -12.60040 -6.46134 1.000 9.84075 228 ARG A C 1
ATOM 1641 O O . ARG A 1 269 ? -32.92623 -12.78331 -7.63669 1.000 9.19572 228 ARG A O 1
ATOM 1649 N N . GLU A 1 270 ? -33.50427 -12.46168 -5.48767 1.000 12.91888 229 GLU A N 1
ATOM 1650 C CA . GLU A 1 270 ? -34.93246 -12.53377 -5.78658 1.000 14.29729 229 GLU A CA 1
ATOM 1651 C C . GLU A 1 270 ? -35.33913 -11.46068 -6.79127 1.000 15.80151 229 GLU A C 1
ATOM 1652 O O . GLU A 1 270 ? -36.05539 -11.73734 -7.76566 1.000 21.68607 229 GLU A O 1
ATOM 1654 N N . HIS A 1 271 ? -34.88342 -10.22461 -6.57368 1.000 10.85311 230 HIS A N 1
ATOM 1655 C CA . HIS A 1 271 ? -35.34605 -9.12314 -7.41565 1.000 14.95182 230 HIS A CA 1
ATOM 1656 C C . HIS A 1 271 ? -34.79787 -9.23725 -8.83686 1.000 15.99337 230 HIS A C 1
ATOM 1657 O O . HIS A 1 271 ? -35.54511 -9.10014 -9.81805 1.000 17.50352 230 HIS A O 1
ATOM 1664 N N . ILE A 1 272 ? -33.49369 -9.49234 -8.96589 1.000 14.06217 231 ILE A N 1
ATOM 1665 C CA . ILE A 1 272 ? -32.89576 -9.72808 -10.27716 1.000 10.48849 231 ILE A CA 1
ATOM 1666 C C . ILE A 1 272 ? -33.58416 -10.89891 -10.96846 1.000 11.20474 231 ILE A C 1
ATOM 1667 O O . ILE A 1 272 ? -33.85321 -10.86529 -12.17955 1.000 12.07659 231 ILE A O 1
ATOM 1672 N N . GLU A 1 273 ? -33.88408 -11.95202 -10.20558 1.000 16.80232 232 GLU A N 1
ATOM 1673 C CA . GLU A 1 273 ? -34.49999 -13.14071 -10.77119 1.000 16.80164 232 GLU A CA 1
ATOM 1674 C C . GLU A 1 273 ? -35.87163 -12.82282 -11.35554 1.000 17.30878 232 GLU A C 1
ATOM 1675 O O . GLU A 1 273 ? -36.21363 -13.28625 -12.45290 1.000 20.27486 232 GLU A O 1
ATOM 1681 N N . GLN A 1 274 ? -36.66675 -12.00477 -10.66109 1.000 13.85851 233 GLN A N 1
ATOM 1682 C CA . GLN A 1 274 ? -37.96893 -11.70945 -11.25045 1.000 24.91313 233 GLN A CA 1
ATOM 1683 C C . GLN A 1 274 ? -37.86938 -10.70249 -12.38808 1.000 22.19642 233 GLN A C 1
ATOM 1684 O O . GLN A 1 274 ? -38.70937 -10.72635 -13.29195 1.000 25.57604 233 GLN A O 1
ATOM 1690 N N . ASP A 1 275 ? -36.87586 -9.81025 -12.37249 1.000 17.42920 234 ASP A N 1
ATOM 1691 C CA . ASP A 1 275 ? -36.65386 -8.98391 -13.55813 1.000 17.38255 234 ASP A CA 1
ATOM 1692 C C . ASP A 1 275 ? -36.37942 -9.85979 -14.77775 1.000 13.97067 234 ASP A C 1
ATOM 1693 O O . ASP A 1 275 ? -36.92895 -9.62811 -15.86597 1.000 14.60984 234 ASP A O 1
ATOM 1698 N N . ILE A 1 276 ? -35.58063 -10.91274 -14.59540 1.000 11.19886 235 ILE A N 1
ATOM 1699 C CA . ILE A 1 276 ? -35.32979 -11.84805 -15.68989 1.000 9.19005 235 ILE A CA 1
ATOM 1700 C C . ILE A 1 276 ? -36.62646 -12.52198 -16.12401 1.000 11.04531 235 ILE A C 1
ATOM 1701 O O . ILE A 1 276 ? -36.93790 -12.59329 -17.31855 1.000 12.52541 235 ILE A O 1
ATOM 1706 N N . ILE A 1 277 ? -37.37580 -13.06877 -15.16141 1.000 15.37397 236 ILE A N 1
ATOM 1707 C CA . ILE A 1 277 ? -38.62733 -13.76451 -15.47755 1.000 18.17798 236 ILE A CA 1
ATOM 1708 C C . ILE A 1 277 ? -39.57348 -12.86539 -16.26879 1.000 16.46178 236 ILE A C 1
ATOM 1709 O O . ILE A 1 277 ? -40.17243 -13.28231 -17.27087 1.000 13.84886 236 ILE A O 1
ATOM 1714 N N . ILE A 1 278 ? -39.76283 -11.63286 -15.79693 1.000 16.87977 237 ILE A N 1
ATOM 1715 C CA . ILE A 1 278 ? -40.70810 -10.72869 -16.44146 1.000 18.13003 237 ILE A CA 1
ATOM 1716 C C . ILE A 1 278 ? -40.23386 -10.37665 -17.84794 1.000 17.58749 237 ILE A C 1
ATOM 1717 O O . ILE A 1 278 ? -41.04325 -10.27054 -18.77894 1.000 14.29722 237 ILE A O 1
ATOM 1722 N N . CYS A 1 279 ? -38.91514 -10.22956 -18.04141 1.000 22.06202 238 CYS A N 1
ATOM 1723 C CA . CYS A 1 279 ? -38.42015 -9.98466 -19.39383 1.000 18.85495 238 CYS A CA 1
ATOM 1724 C C . CYS A 1 279 ? -38.62821 -11.19694 -20.29426 1.000 15.83539 238 CYS A C 1
ATOM 1725 O O . CYS A 1 279 ? -38.86805 -11.04017 -21.49699 1.000 15.31536 238 CYS A O 1
ATOM 1728 N N . LYS A 1 280 ? -38.53679 -12.40620 -19.73547 1.000 17.86877 239 LYS A N 1
ATOM 1729 C CA . LYS A 1 280 ? -38.85098 -13.60463 -20.51046 1.000 17.88406 239 LYS A CA 1
ATOM 1730 C C . LYS A 1 280 ? -40.31708 -13.62706 -20.92340 1.000 14.89287 239 LYS A C 1
ATOM 1731 O O . LYS A 1 280 ? -40.64840 -14.02040 -22.04837 1.000 10.56577 239 LYS A O 1
ATOM 1737 N N . LYS A 1 281 ? -41.21249 -13.22293 -20.02063 1.000 17.79512 240 LYS A N 1
ATOM 1738 C CA . LYS A 1 281 ? -42.63458 -13.23630 -20.35664 1.000 23.84396 240 LYS A CA 1
ATOM 1739 C C . LYS A 1 281 ? -42.95455 -12.20084 -21.43034 1.000 23.29068 240 LYS A C 1
ATOM 1740 O O . LYS A 1 281 ? -43.58174 -12.52256 -22.44623 1.000 29.89728 240 LYS A O 1
ATOM 1746 N N . ILE A 1 282 ? -42.53299 -10.94958 -21.22524 1.000 23.38449 241 ILE A N 1
ATOM 1747 C CA . ILE A 1 282 ? -42.76209 -9.90249 -22.21503 1.000 21.80647 241 ILE A CA 1
ATOM 1748 C C . ILE A 1 282 ? -42.02771 -10.16774 -23.52809 1.000 25.21150 241 ILE A C 1
ATOM 1749 O O . ILE A 1 282 ? -42.33467 -9.53230 -24.54298 1.000 22.84006 241 ILE A O 1
ATOM 1754 N N . GLU A 1 283 ? -41.08251 -11.11139 -23.53793 1.000 24.25484 242 GLU A N 1
ATOM 1755 C CA . GLU A 1 283 ? -40.19935 -11.35279 -24.68219 1.000 21.45924 242 GLU A CA 1
ATOM 1756 C C . GLU A 1 283 ? -39.39505 -10.10053 -25.02662 1.000 19.10741 242 GLU A C 1
ATOM 1757 O O . GLU A 1 283 ? -39.33450 -9.66502 -26.17854 1.000 19.76423 242 GLU A O 1
ATOM 1763 N N . HIS A 1 284 ? -38.76718 -9.52447 -24.00571 1.000 17.82296 243 HIS A N 1
ATOM 1764 C CA . HIS A 1 284 ? -37.89327 -8.36462 -24.15688 1.000 12.69555 243 HIS A CA 1
ATOM 1765 C C . HIS A 1 284 ? -36.46689 -8.89744 -24.08853 1.000 14.25400 243 HIS A C 1
ATOM 1766 O O . HIS A 1 284 ? -35.90644 -9.07263 -23.00404 1.000 17.94990 243 HIS A O 1
ATOM 1773 N N . ARG A 1 285 ? -35.88223 -9.14674 -25.26073 1.000 16.16381 244 ARG A N 1
ATOM 1774 C CA . ARG A 1 285 ? -34.62787 -9.88986 -25.33810 1.000 18.23349 244 ARG A CA 1
ATOM 1775 C C . ARG A 1 285 ? -33.47746 -9.12007 -24.69481 1.000 14.75002 244 ARG A C 1
ATOM 1776 O O . ARG A 1 285 ? -32.77237 -9.65026 -23.82563 1.000 18.47783 244 ARG A O 1
ATOM 1784 N N . GLN A 1 286 ? -33.25649 -7.87611 -25.12538 1.000 14.68968 245 GLN A N 1
ATOM 1785 C CA . GLN A 1 286 ? -32.25655 -7.02776 -24.48052 1.000 16.51214 245 GLN A CA 1
ATOM 1786 C C . GLN A 1 286 ? -32.49984 -6.92489 -22.97607 1.000 16.68028 245 GLN A C 1
ATOM 1787 O O . GLN A 1 286 ? -31.55078 -6.92300 -22.17660 1.000 15.35990 245 GLN A O 1
ATOM 1793 N N . GLY A 1 287 ? -33.76657 -6.81517 -22.57781 1.000 15.64178 246 GLY A N 1
ATOM 1794 C CA . GLY A 1 287 ? -34.15996 -6.83928 -21.18175 1.000 18.53182 246 GLY A CA 1
ATOM 1795 C C . GLY A 1 287 ? -33.55584 -7.97940 -20.38647 1.000 21.21827 246 GLY A C 1
ATOM 1796 O O . GLY A 1 287 ? -32.84808 -7.75382 -19.39429 1.000 21.18510 246 GLY A O 1
ATOM 1797 N N . GLU A 1 288 ? -33.82204 -9.22179 -20.79964 1.000 18.05650 247 GLU A N 1
ATOM 1798 C CA . GLU A 1 288 ? -33.26524 -10.32537 -20.03290 1.000 12.20708 247 GLU A CA 1
ATOM 1799 C C . GLU A 1 288 ? -31.77820 -10.50420 -20.28215 1.000 10.12962 247 GLU A C 1
ATOM 1800 O O . GLU A 1 288 ? -31.11120 -11.14734 -19.46977 1.000 17.72911 247 GLU A O 1
ATOM 1806 N N . ALA A 1 289 ? -31.22707 -9.90367 -21.33911 1.000 5.89998 248 ALA A N 1
ATOM 1807 C CA . ALA A 1 289 ? -29.77362 -9.87069 -21.44900 1.000 8.01338 248 ALA A CA 1
ATOM 1808 C C . ALA A 1 289 ? -29.17843 -9.03186 -20.32449 1.000 9.98635 248 ALA A C 1
ATOM 1809 O O . ALA A 1 289 ? -28.16414 -9.40971 -19.72104 1.000 9.93777 248 ALA A O 1
ATOM 1811 N N . LYS A 1 290 ? -29.86259 -7.94298 -19.95484 1.000 14.02220 249 LYS A N 1
ATOM 1812 C CA . LYS A 1 290 ? -29.37285 -7.11113 -18.85513 1.000 9.81692 249 LYS A CA 1
ATOM 1813 C C . LYS A 1 290 ? -29.67907 -7.75565 -17.50930 1.000 9.82550 249 LYS A C 1
ATOM 1814 O O . LYS A 1 290 ? -28.89434 -7.63724 -16.55593 1.000 12.49581 249 LYS A O 1
ATOM 1820 N N . GLY A 1 291 ? -30.74948 -8.54435 -17.44799 1.000 9.22522 250 GLY A N 1
ATOM 1821 C CA . GLY A 1 291 ? -31.04953 -9.23380 -16.20555 1.000 9.17202 250 GLY A CA 1
ATOM 1822 C C . GLY A 1 291 ? -30.06729 -10.35840 -15.94725 1.000 7.72751 250 GLY A C 1
ATOM 1823 O O . GLY A 1 291 ? -29.64840 -10.58717 -14.80909 1.000 7.54294 250 GLY A O 1
ATOM 1824 N N . TYR A 1 292 ? -29.66453 -11.06169 -17.00622 1.000 9.19236 251 TYR A N 1
ATOM 1825 C CA . TYR A 1 292 ? -28.65232 -12.09623 -16.85572 1.000 8.30013 251 TYR A CA 1
ATOM 1826 C C . TYR A 1 292 ? -27.28584 -11.49695 -16.56479 1.000 10.41861 251 TYR A C 1
ATOM 1827 O O . TYR A 1 292 ? -26.52641 -12.05343 -15.76695 1.000 11.75489 251 TYR A O 1
ATOM 1836 N N . ILE A 1 293 ? -26.94676 -10.36139 -17.18463 1.000 8.93519 252 ILE A N 1
ATOM 1837 C CA . ILE A 1 293 ? -25.64164 -9.78298 -16.87956 1.000 6.97365 252 ILE A CA 1
ATOM 1838 C C . ILE A 1 293 ? -25.58856 -9.32939 -15.42165 1.000 10.53413 252 ILE A C 1
ATOM 1839 O O . ILE A 1 293 ? -24.54940 -9.46313 -14.75723 1.000 11.50562 252 ILE A O 1
ATOM 1844 N N . ASN A 1 294 ? -26.72003 -8.88897 -14.85893 1.000 14.50000 253 ASN A N 1
ATOM 1845 C CA . ASN A 1 294 ? -26.66203 -8.49476 -13.45373 1.000 10.15005 253 ASN A CA 1
ATOM 1846 C C . ASN A 1 294 ? -26.75452 -9.68568 -12.50378 1.000 8.25941 253 ASN A C 1
ATOM 1847 O O . ASN A 1 294 ? -26.15915 -9.65226 -11.42002 1.000 9.88884 253 ASN A O 1
ATOM 1852 N N . LEU A 1 295 ? -27.45154 -10.75554 -12.88901 1.000 10.79849 254 LEU A N 1
ATOM 1853 C CA . LEU A 1 295 ? -27.39155 -11.97590 -12.09050 1.000 11.46823 254 LEU A CA 1
ATOM 1854 C C . LEU A 1 295 ? -25.98141 -12.56488 -12.09898 1.000 7.75002 254 LEU A C 1
ATOM 1855 O O . LEU A 1 295 ? -25.51403 -13.10313 -11.08071 1.000 6.76666 254 LEU A O 1
ATOM 1860 N N . GLY A 1 296 ? -25.27647 -12.43318 -13.22500 1.000 7.57967 255 GLY A N 1
ATOM 1861 C CA . GLY A 1 296 ? -23.88585 -12.84531 -13.27050 1.000 7.81123 255 GLY A CA 1
ATOM 1862 C C . GLY A 1 296 ? -23.00734 -11.97959 -12.39113 1.000 7.28153 255 GLY A C 1
ATOM 1863 O O . GLY A 1 296 ? -22.07064 -12.47422 -11.75982 1.000 5.20644 255 GLY A O 1
ATOM 1864 N N . GLU A 1 297 ? -23.29283 -10.67427 -12.33708 1.000 7.03975 256 GLU A N 1
ATOM 1865 C CA . GLU A 1 297 ? -22.56881 -9.81541 -11.40336 1.000 7.01066 256 GLU A CA 1
ATOM 1866 C C . GLU A 1 297 ? -22.79026 -10.26305 -9.96409 1.000 7.21254 256 GLU A C 1
ATOM 1867 O O . GLU A 1 297 ? -21.84161 -10.32390 -9.16774 1.000 9.27373 256 GLU A O 1
ATOM 1873 N N . LEU A 1 298 ? -24.04328 -10.56675 -9.61326 1.000 8.43916 257 LEU A N 1
ATOM 1874 C CA . LEU A 1 298 ? -24.34603 -11.11392 -8.29336 1.000 6.33342 257 LEU A CA 1
ATOM 1875 C C . LEU A 1 298 ? -23.47369 -12.32107 -7.98066 1.000 4.24135 257 LEU A C 1
ATOM 1876 O O . LEU A 1 298 ? -22.78526 -12.35739 -6.95500 1.000 3.38418 257 LEU A O 1
ATOM 1881 N N . HIS A 1 299 ? -23.48214 -13.31908 -8.86778 1.000 10.28189 258 HIS A N 1
ATOM 1882 C CA . HIS A 1 299 ? -22.67912 -14.51460 -8.61719 1.000 5.67497 258 HIS A CA 1
ATOM 1883 C C . HIS A 1 299 ? -21.18253 -14.22396 -8.60478 1.000 5.61176 258 HIS A C 1
ATOM 1884 O O . HIS A 1 299 ? -20.42281 -14.93602 -7.93840 1.000 4.65352 258 HIS A O 1
ATOM 1891 N N . TYR A 1 300 ? -20.73359 -13.20147 -9.33370 1.000 6.89055 259 TYR A N 1
ATOM 1892 C CA . TYR A 1 300 ? -19.30428 -12.91286 -9.36859 1.000 5.40268 259 TYR A CA 1
ATOM 1893 C C . TYR A 1 300 ? -18.83060 -12.27827 -8.06951 1.000 4.14199 259 TYR A C 1
ATOM 1894 O O . TYR A 1 300 ? -17.74572 -12.60609 -7.57531 1.000 4.63355 259 TYR A O 1
ATOM 1903 N N . ARG A 1 301 ? -19.61368 -11.35394 -7.51028 1.000 3.75983 260 ARG A N 1
ATOM 1904 C CA . ARG A 1 301 ? -19.19302 -10.71833 -6.26512 1.000 6.76119 260 ARG A CA 1
ATOM 1905 C C . ARG A 1 301 ? -19.20314 -11.66868 -5.07243 1.000 8.46967 260 ARG A C 1
ATOM 1906 O O . ARG A 1 301 ? -18.62732 -11.32978 -4.03226 1.000 6.46972 260 ARG A O 1
ATOM 1914 N N . VAL A 1 302 ? -19.81881 -12.84293 -5.19640 1.000 6.71518 261 VAL A N 1
ATOM 1915 C CA . VAL A 1 302 ? -19.98124 -13.76892 -4.08449 1.000 3.63989 261 VAL A CA 1
ATOM 1916 C C . VAL A 1 302 ? -19.20497 -15.06594 -4.33071 1.000 3.95427 261 VAL A C 1
ATOM 1917 O O . VAL A 1 302 ? -19.46188 -16.08716 -3.69743 1.000 2.90392 261 VAL A O 1
ATOM 1921 N N . GLN A 1 303 ? -18.22909 -15.00994 -5.24176 1.000 5.06748 262 GLN A N 1
ATOM 1922 C CA . GLN A 1 303 ? -17.20752 -16.02729 -5.51364 1.000 4.85087 262 GLN A CA 1
ATOM 1923 C C . GLN A 1 303 ? -17.73262 -17.20910 -6.31455 1.000 6.38246 262 GLN A C 1
ATOM 1924 O O . GLN A 1 303 ? -17.01988 -18.21515 -6.44187 1.000 6.88143 262 GLN A O 1
ATOM 1930 N N . LYS A 1 304 ? -18.94577 -17.13313 -6.86578 1.000 11.36628 263 LYS A N 1
ATOM 1931 C CA . LYS A 1 304 ? -19.52741 -18.23487 -7.63737 1.000 13.00778 263 LYS A CA 1
ATOM 1932 C C . LYS A 1 304 ? -19.29563 -17.96581 -9.12398 1.000 10.32775 263 LYS A C 1
ATOM 1933 O O . LYS A 1 304 ? -20.15276 -17.43895 -9.83345 1.000 6.01634 263 LYS A O 1
ATOM 1935 N N . TYR A 1 305 ? -18.10814 -18.35716 -9.60071 1.000 10.05426 264 TYR A N 1
ATOM 1936 C CA . TYR A 1 305 ? -17.66530 -17.95907 -10.93558 1.000 8.57588 264 TYR A CA 1
ATOM 1937 C C . TYR A 1 305 ? -18.28119 -18.80587 -12.04514 1.000 10.59958 264 TYR A C 1
ATOM 1938 O O . TYR A 1 305 ? -18.54588 -18.29172 -13.13748 1.000 13.50013 264 TYR A O 1
ATOM 1947 N N . ASP A 1 306 ? -18.49725 -20.10093 -11.80750 1.000 9.62702 265 ASP A N 1
ATOM 1948 C CA . ASP A 1 306 ? -19.05484 -20.93957 -12.86542 1.000 8.87967 265 ASP A CA 1
ATOM 1949 C C . ASP A 1 306 ? -20.48703 -20.52859 -13.18867 1.000 8.96493 265 ASP A C 1
ATOM 1950 O O . ASP A 1 306 ? -20.87335 -20.44908 -14.36522 1.000 12.10665 265 ASP A O 1
ATOM 1955 N N . GLU A 1 307 ? -21.26128 -20.17749 -12.16115 1.000 7.79524 266 GLU A N 1
ATOM 1956 C CA . GLU A 1 307 ? -22.59231 -19.63479 -12.39499 1.000 7.71066 266 GLU A CA 1
ATOM 1957 C C . GLU A 1 307 ? -22.51268 -18.27698 -13.07817 1.000 8.25640 266 GLU A C 1
ATOM 1958 O O . GLU A 1 307 ? -23.36989 -17.94524 -13.90808 1.000 10.05057 266 GLU A O 1
ATOM 1964 N N . ALA A 1 308 ? -21.48430 -17.48979 -12.75435 1.000 6.58333 267 ALA A N 1
ATOM 1965 C CA . ALA A 1 308 ? -21.32290 -16.18351 -13.38014 1.000 4.45325 267 ALA A CA 1
ATOM 1966 C C . ALA A 1 308 ? -21.09358 -16.32522 -14.87934 1.000 7.13365 267 ALA A C 1
ATOM 1967 O O . ALA A 1 308 ? -21.71700 -15.62138 -15.68280 1.000 10.61438 267 ALA A O 1
ATOM 1969 N N . ILE A 1 309 ? -20.20523 -17.24010 -15.27966 1.000 6.06744 268 ILE A N 1
ATOM 1970 C CA . ILE A 1 309 ? -19.96854 -17.41685 -16.70889 1.000 5.81454 268 ILE A CA 1
ATOM 1971 C C . ILE A 1 309 ? -21.18604 -18.04278 -17.37765 1.000 4.79516 268 ILE A C 1
ATOM 1972 O O . ILE A 1 309 ? -21.46117 -17.76445 -18.54959 1.000 8.15652 268 ILE A O 1
ATOM 1977 N N . LEU A 1 310 ? -21.96743 -18.84494 -16.64805 1.000 3.79219 269 LEU A N 1
ATOM 1978 C CA . LEU A 1 310 ? -23.20585 -19.36214 -17.22565 1.000 5.58581 269 LEU A CA 1
ATOM 1979 C C . LEU A 1 310 ? -24.16714 -18.22187 -17.56013 1.000 7.35444 269 LEU A C 1
ATOM 1980 O O . LEU A 1 310 ? -24.69692 -18.13896 -18.68099 1.000 10.00692 269 LEU A O 1
ATOM 1985 N N . CYS A 1 311 ? -24.37371 -17.30758 -16.60478 1.000 10.84313 270 CYS A N 1
ATOM 1986 C CA . CYS A 1 311 ? -25.29956 -16.20004 -16.83127 1.000 7.65453 270 CYS A CA 1
ATOM 1987 C C . CYS A 1 311 ? -24.76244 -15.24409 -17.88683 1.000 6.29918 270 CYS A C 1
ATOM 1988 O O . CYS A 1 311 ? -25.53596 -14.66193 -18.65985 1.000 9.02257 270 CYS A O 1
ATOM 1991 N N . TYR A 1 312 ? -23.43687 -15.10646 -17.96947 1.000 5.41871 271 TYR A N 1
ATOM 1992 C CA . TYR A 1 312 ? -22.86426 -14.21111 -18.96387 1.000 5.35811 271 TYR A CA 1
ATOM 1993 C C . TYR A 1 312 ? -22.96571 -14.79502 -20.36775 1.000 6.38502 271 TYR A C 1
ATOM 1994 O O . TYR A 1 312 ? -23.20792 -14.06145 -21.32947 1.000 7.67407 271 TYR A O 1
ATOM 2003 N N . GLN A 1 313 ? -22.82991 -16.11598 -20.50630 1.000 6.90741 272 GLN A N 1
ATOM 2004 C CA . GLN A 1 313 ? -22.99594 -16.73004 -21.81930 1.000 8.72442 272 GLN A CA 1
ATOM 2005 C C . GLN A 1 313 ? -24.44724 -16.65813 -22.26605 1.000 6.82024 272 GLN A C 1
ATOM 2006 O O . GLN A 1 313 ? -24.73544 -16.45536 -23.45385 1.000 7.58494 272 GLN A O 1
ATOM 2012 N N . LYS A 1 314 ? -25.37393 -16.83104 -21.32161 1.000 8.47704 273 LYS A N 1
ATOM 2013 C CA . LYS A 1 314 ? -26.79451 -16.71309 -21.63221 1.000 11.96550 273 LYS A CA 1
ATOM 2014 C C . LYS A 1 314 ? -27.12628 -15.29680 -22.10599 1.000 10.48927 273 LYS A C 1
ATOM 2015 O O . LYS A 1 314 ? -27.81098 -15.10035 -23.12450 1.000 7.64865 273 LYS A O 1
ATOM 2021 N N . ALA A 1 315 ? -26.61474 -14.29062 -21.38632 1.000 7.92767 274 ALA A N 1
ATOM 2022 C CA . ALA A 1 315 ? -26.80905 -12.90549 -21.79866 1.000 7.48863 274 ALA A CA 1
ATOM 2023 C C . ALA A 1 315 ? -26.16051 -12.63190 -23.15109 1.000 9.07717 274 ALA A C 1
ATOM 2024 O O . ALA A 1 315 ? -26.69944 -11.87004 -23.96135 1.000 9.06947 274 ALA A O 1
ATOM 2026 N N . LEU A 1 316 ? -24.99919 -13.23788 -23.41072 1.000 7.47212 275 LEU A N 1
ATOM 2027 C CA . LEU A 1 316 ? -24.35419 -13.08750 -24.71136 1.000 5.53075 275 LEU A CA 1
ATOM 2028 C C . LEU A 1 316 ? -25.24397 -13.60847 -25.82933 1.000 8.79775 275 LEU A C 1
ATOM 2029 O O . LEU A 1 316 ? -25.41915 -12.94564 -26.85799 1.000 9.22855 275 LEU A O 1
ATOM 2034 N N . ASN A 1 317 ? -25.81051 -14.80466 -25.64726 1.000 14.06312 276 ASN A N 1
ATOM 2035 C CA . ASN A 1 317 ? -26.68048 -15.36353 -26.67917 1.000 10.77909 276 ASN A CA 1
ATOM 2036 C C . ASN A 1 317 ? -27.90070 -14.48238 -26.90106 1.000 6.92812 276 ASN A C 1
ATOM 2037 O O . ASN A 1 317 ? -28.38190 -14.35056 -28.03289 1.000 6.16595 276 ASN A O 1
ATOM 2042 N N . LEU A 1 318 ? -28.42540 -13.87841 -25.83236 1.000 7.45695 277 LEU A N 1
ATOM 2043 C CA . LEU A 1 318 ? -29.52010 -12.92911 -26.02169 1.000 7.67188 277 LEU A CA 1
ATOM 2044 C C . LEU A 1 318 ? -29.06974 -11.70505 -26.81793 1.000 9.77260 277 LEU A C 1
ATOM 2045 O O . LEU A 1 318 ? -29.77385 -11.25718 -27.73042 1.000 9.83855 277 LEU A O 1
ATOM 2050 N N . ALA A 1 319 ? -27.89774 -11.15191 -26.49175 1.000 12.41205 278 ALA A N 1
ATOM 2051 C CA . ALA A 1 319 ? -27.43434 -9.94091 -27.16732 1.000 9.85150 278 ALA A CA 1
ATOM 2052 C C . ALA A 1 319 ? -27.07521 -10.20780 -28.62341 1.000 9.43017 278 ALA A C 1
ATOM 2053 O O . ALA A 1 319 ? -27.32892 -9.36771 -29.49394 1.000 16.93192 278 ALA A O 1
ATOM 2055 N N . GLN A 1 320 ? -26.47772 -11.36158 -28.90838 1.000 8.16004 279 GLN A N 1
ATOM 2056 C CA . GLN A 1 320 ? -26.01849 -11.66848 -30.25620 1.000 8.12475 279 GLN A CA 1
ATOM 2057 C C . GLN A 1 320 ? -27.15263 -12.05031 -31.20044 1.000 9.41978 279 GLN A C 1
ATOM 2058 O O . GLN A 1 320 ? -26.90025 -12.26418 -32.39048 1.000 9.37840 279 GLN A O 1
ATOM 2064 N N . SER A 1 321 ? -28.38644 -12.13369 -30.71000 1.000 12.22727 280 SER A N 1
ATOM 2065 C CA . SER A 1 321 ? -29.54064 -12.40418 -31.55516 1.000 11.14106 280 SER A CA 1
ATOM 2066 C C . SER A 1 321 ? -30.16574 -11.13492 -32.11440 1.000 8.78671 280 SER A C 1
ATOM 2067 O O . SER A 1 321 ? -31.15185 -11.21951 -32.85309 1.000 9.61865 280 SER A O 1
ATOM 2078 N N . GLU A 1 323 ? -29.43291 -7.38170 -34.22309 1.000 13.34805 282 GLU A N 1
ATOM 2079 C CA . GLU A 1 323 ? -28.45957 -6.93695 -35.21285 1.000 15.46868 282 GLU A CA 1
ATOM 2080 C C . GLU A 1 323 ? -27.63570 -5.74959 -34.72622 1.000 17.16088 282 GLU A C 1
ATOM 2081 O O . GLU A 1 323 ? -26.46423 -5.62271 -35.09878 1.000 29.68380 282 GLU A O 1
ATOM 2087 N N . ASP A 1 324 ? -28.20361 -4.88266 -33.88922 1.000 15.86954 283 ASP A N 1
ATOM 2088 C CA . ASP A 1 324 ? -27.54161 -3.63013 -33.54235 1.000 15.86494 283 ASP A CA 1
ATOM 2089 C C . ASP A 1 324 ? -27.31015 -3.47533 -32.03982 1.000 18.89785 283 ASP A C 1
ATOM 2090 O O . ASP A 1 324 ? -27.25349 -2.35514 -31.52762 1.000 19.24581 283 ASP A O 1
ATOM 2095 N N . GLU A 1 325 ? -27.16997 -4.58466 -31.31804 1.000 21.00477 284 GLU A N 1
ATOM 2096 C CA . GLU A 1 325 ? -26.76103 -4.56245 -29.91346 1.000 16.85046 284 GLU A CA 1
ATOM 2097 C C . GLU A 1 325 ? -25.31255 -5.00293 -29.73675 1.000 11.88591 284 GLU A C 1
ATOM 2098 O O . GLU A 1 325 ? -24.99510 -5.80023 -28.85204 1.000 11.66594 284 GLU A O 1
ATOM 2104 N N . ASP A 1 326 ? -24.41566 -4.49218 -30.58191 1.000 19.73941 285 ASP A N 1
ATOM 2105 C CA . ASP A 1 326 ? -23.03147 -4.95766 -30.59396 1.000 21.27946 285 ASP A CA 1
ATOM 2106 C C . ASP A 1 326 ? -22.29272 -4.58021 -29.31052 1.000 15.88541 285 ASP A C 1
ATOM 2107 O O . ASP A 1 326 ? -21.53575 -5.39273 -28.76256 1.000 17.63344 285 ASP A O 1
ATOM 2112 N N . ALA A 1 327 ? -22.49967 -3.35529 -28.81614 1.000 13.60692 286 ALA A N 1
ATOM 2113 C CA . ALA A 1 327 ? -21.75257 -2.87872 -27.65320 1.000 12.67028 286 ALA A CA 1
ATOM 2114 C C . ALA A 1 327 ? -22.07924 -3.68697 -26.40278 1.000 12.90186 286 ALA A C 1
ATOM 2115 O O . ALA A 1 327 ? -21.18963 -3.98343 -25.59210 1.000 9.86227 286 ALA A O 1
ATOM 2117 N N . LEU A 1 328 ? -23.35556 -4.02390 -26.21001 1.000 13.24391 287 LEU A N 1
ATOM 2118 C CA . LEU A 1 328 ? -23.72615 -4.86045 -25.07491 1.000 9.35741 287 LEU A CA 1
ATOM 2119 C C . LEU A 1 328 ? -23.04675 -6.22215 -25.15755 1.000 8.98039 287 LEU A C 1
ATOM 2120 O O . LEU A 1 328 ? -22.54450 -6.73718 -24.15078 1.000 8.83050 287 LEU A O 1
ATOM 2125 N N . ALA A 1 329 ? -22.99600 -6.81045 -26.35634 1.000 6.50911 288 ALA A N 1
ATOM 2126 C CA . ALA A 1 329 ? -22.33573 -8.10208 -26.50556 1.000 10.23204 288 ALA A CA 1
ATOM 2127 C C . ALA A 1 329 ? -20.83608 -7.99290 -26.26239 1.000 11.50874 288 ALA A C 1
ATOM 2128 O O . ALA A 1 329 ? -20.21621 -8.93912 -25.75536 1.000 7.52483 288 ALA A O 1
ATOM 2130 N N . SER A 1 330 ? -20.24599 -6.83286 -26.55630 1.000 9.74088 289 SER A N 1
ATOM 2131 C CA . SER A 1 330 ? -18.82020 -6.66849 -26.29583 1.000 11.50139 289 SER A CA 1
ATOM 2132 C C . SER A 1 330 ? -18.54196 -6.49236 -24.80678 1.000 11.92337 289 SER A C 1
ATOM 2133 O O . SER A 1 330 ? -17.54813 -7.02058 -24.29189 1.000 17.43260 289 SER A O 1
ATOM 2136 N N . GLN A 1 331 ? -19.42943 -5.80132 -24.08537 1.000 9.31231 290 GLN A N 1
ATOM 2137 C CA . GLN A 1 331 ? -19.25501 -5.72488 -22.63637 1.000 10.38429 290 GLN A CA 1
ATOM 2138 C C . GLN A 1 331 ? -19.49229 -7.08084 -21.97844 1.000 10.34819 290 GLN A C 1
ATOM 2139 O O . GLN A 1 331 ? -18.85384 -7.39855 -20.96802 1.000 13.95549 290 GLN A O 1
ATOM 2145 N N . ILE A 1 332 ? -20.37446 -7.90430 -22.55061 1.000 8.37641 291 ILE A N 1
ATOM 2146 C CA . ILE A 1 332 ? -20.57748 -9.25211 -22.02337 1.000 7.18379 291 ILE A CA 1
ATOM 2147 C C . ILE A 1 332 ? -19.33466 -10.11197 -22.24068 1.000 7.64620 291 ILE A C 1
ATOM 2148 O O . ILE A 1 332 ? -18.91569 -10.85887 -21.345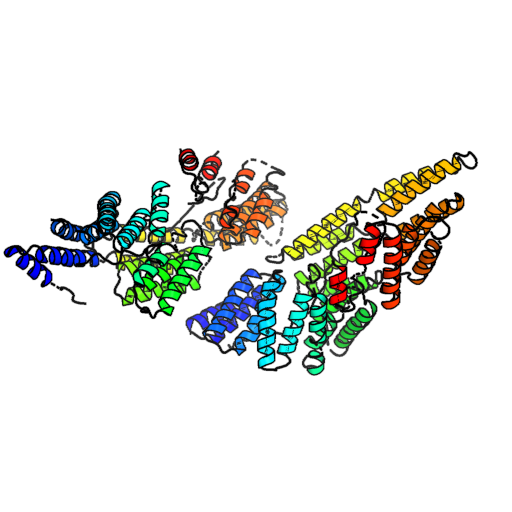66 1.000 7.42281 291 ILE A O 1
ATOM 2153 N N . ASP A 1 333 ? -18.74239 -10.04317 -23.43842 1.000 11.80329 292 ASP A N 1
ATOM 2154 C CA . ASP A 1 333 ? -17.46671 -10.71882 -23.67648 1.000 9.09040 292 ASP A CA 1
ATOM 2155 C C . ASP A 1 333 ? -16.41285 -10.26312 -22.67501 1.000 9.17540 292 ASP A C 1
ATOM 2156 O O . ASP A 1 333 ? -15.65753 -11.08191 -22.12150 1.000 14.32163 292 ASP A O 1
ATOM 2161 N N . GLN A 1 334 ? -16.35333 -8.95134 -22.43572 1.000 8.76656 293 GLN A N 1
ATOM 2162 C CA . GLN A 1 334 ? -15.37956 -8.39075 -21.50809 1.000 16.79764 293 GLN A CA 1
ATOM 2163 C C . GLN A 1 334 ? -15.57651 -8.95272 -20.10429 1.000 12.31197 293 GLN A C 1
ATOM 2164 O O . GLN A 1 334 ? -14.60684 -9.32712 -19.43073 1.000 11.68743 293 GLN A O 1
ATOM 2170 N N . ASN A 1 335 ? -16.83289 -9.04456 -19.65999 1.000 8.44553 294 ASN A N 1
ATOM 2171 C CA . ASN A 1 335 ? -17.12386 -9.63364 -18.35610 1.000 8.17069 294 ASN A CA 1
ATOM 2172 C C . ASN A 1 335 ? -16.70969 -11.09956 -18.30350 1.000 9.65859 294 ASN A C 1
ATOM 2173 O O . ASN A 1 335 ? -16.17095 -11.56629 -17.28960 1.000 7.87664 294 ASN A O 1
ATOM 2178 N N . ILE A 1 336 ? -16.96902 -11.84692 -19.38055 1.000 12.29818 295 ILE A N 1
ATOM 2179 C CA . ILE A 1 336 ? -16.64464 -13.27116 -19.37655 1.000 7.65109 295 ILE A CA 1
ATOM 2180 C C . ILE A 1 336 ? -15.14720 -13.46631 -19.21009 1.000 5.56981 295 ILE A C 1
ATOM 2181 O O . ILE A 1 336 ? -14.69566 -14.32386 -18.43663 1.000 9.00868 295 ILE A O 1
ATOM 2186 N N . GLU A 1 337 ? -14.34824 -12.63653 -19.87897 1.000 8.18567 296 GLU A N 1
ATOM 2187 C CA . GLU A 1 337 ? -12.91134 -12.81587 -19.69818 1.000 13.21398 296 GLU A CA 1
ATOM 2188 C C . GLU A 1 337 ? -12.42326 -12.26644 -18.36284 1.000 12.85376 296 GLU A C 1
ATOM 2189 O O . GLU A 1 337 ? -11.44487 -12.78563 -17.80964 1.000 11.75592 296 GLU A O 1
ATOM 2195 N N . THR A 1 338 ? -13.09647 -11.25414 -17.80933 1.000 13.72446 297 THR A N 1
ATOM 2196 C CA . THR A 1 338 ? -12.74419 -10.80900 -16.46398 1.000 10.41639 297 THR A CA 1
ATOM 2197 C C . THR A 1 338 ? -12.94053 -11.92903 -15.44630 1.000 8.72877 297 THR A C 1
ATOM 2198 O O . THR A 1 338 ? -12.08148 -12.15576 -14.58338 1.000 12.20239 297 THR A O 1
ATOM 2202 N N . VAL A 1 339 ? -14.05024 -12.66273 -15.55119 1.000 7.86123 298 VAL A N 1
ATOM 2203 C CA . VAL A 1 339 ? -14.28101 -13.77624 -14.63090 1.000 8.44779 298 VAL A CA 1
ATOM 2204 C C . VAL A 1 339 ? -13.28736 -14.90554 -14.88850 1.000 6.66598 298 VAL A C 1
ATOM 2205 O O . VAL A 1 339 ? -12.79313 -15.54713 -13.94774 1.000 6.53018 298 VAL A O 1
ATOM 2209 N N . LYS A 1 340 ? -12.98136 -15.17231 -16.16244 1.000 10.34909 299 LYS A N 1
ATOM 2210 C CA . LYS A 1 340 ? -11.95755 -16.16510 -16.47640 1.000 11.25344 299 LYS A CA 1
ATOM 2211 C C . LYS A 1 340 ? -10.63082 -15.82625 -15.80358 1.000 9.89945 299 LYS A C 1
ATOM 2212 O O . LYS A 1 340 ? -9.93665 -16.71724 -15.30162 1.000 11.86407 299 LYS A O 1
ATOM 2218 N N . LYS A 1 341 ? -10.26074 -14.54365 -15.78847 1.000 8.79190 300 LYS A N 1
ATOM 2219 C CA . LYS A 1 341 ? -8.99628 -14.13764 -15.17716 1.000 10.15330 300 LYS A CA 1
ATOM 2220 C C . LYS A 1 341 ? -9.06524 -14.22671 -13.65211 1.000 11.01893 300 LYS A C 1
ATOM 2221 O O . LYS A 1 341 ? -8.09738 -14.64182 -12.98905 1.000 13.54693 300 LYS A O 1
ATOM 2227 N N . ALA A 1 342 ? -10.21489 -13.85828 -13.07962 1.000 11.49917 301 ALA A N 1
ATOM 2228 C CA . ALA A 1 342 ? -10.40416 -13.99605 -11.63874 1.000 11.41785 301 ALA A CA 1
ATOM 2229 C C . ALA A 1 342 ? -10.29771 -15.44888 -11.19242 1.000 11.03482 301 ALA A C 1
ATOM 2230 O O . ALA A 1 342 ? -9.90727 -15.72074 -10.05158 1.000 9.85218 301 ALA A O 1
ATOM 2232 N N . ILE A 1 343 ? -10.63165 -16.39391 -12.07266 1.000 11.45046 302 ILE A N 1
ATOM 2233 C CA . ILE A 1 343 ? -10.52364 -17.80400 -11.70169 1.000 8.58164 302 ILE A CA 1
ATOM 2234 C C . ILE A 1 343 ? -9.06408 -18.19231 -11.46996 1.000 11.07821 302 ILE A C 1
ATOM 2235 O O . ILE A 1 343 ? -8.73011 -18.86536 -10.48144 1.000 13.25734 302 ILE A O 1
ATOM 2240 N N . GLU A 1 344 ? -8.16931 -17.76848 -12.36535 1.000 10.88672 303 GLU A N 1
ATOM 2241 C CA . GLU A 1 344 ? -6.74402 -17.97602 -12.13235 1.000 14.07553 303 GLU A CA 1
ATOM 2242 C C . GLU A 1 344 ? -6.29059 -17.27444 -10.85960 1.000 14.51547 303 GLU A C 1
ATOM 2243 O O . GLU A 1 344 ? -5.45675 -17.80430 -10.11128 1.000 19.07145 303 GLU A O 1
ATOM 2249 N N . VAL A 1 345 ? -6.81552 -16.07137 -10.60413 1.000 13.37146 304 VAL A N 1
ATOM 2250 C CA . VAL A 1 345 ? -6.43333 -15.36656 -9.37850 1.000 11.33233 304 VAL A CA 1
ATOM 2251 C C . VAL A 1 345 ? -6.81692 -16.18636 -8.14627 1.000 10.96250 304 VAL A C 1
ATOM 2252 O O . VAL A 1 345 ? -6.04855 -16.28429 -7.18009 1.000 9.07835 304 VAL A O 1
ATOM 2264 N N . ASP A 1 347 ? -7.12778 -19.48249 -8.04150 1.000 15.01956 306 ASP A N 1
ATOM 2265 C CA . ASP A 1 347 ? -6.20364 -20.61135 -7.95491 1.000 17.86170 306 ASP A CA 1
ATOM 2266 C C . ASP A 1 347 ? -4.89055 -20.19269 -7.29879 1.000 13.27929 306 ASP A C 1
ATOM 2267 O O . ASP A 1 347 ? -4.32530 -20.93874 -6.48362 1.000 12.18118 306 ASP A O 1
ATOM 2272 N N . GLU A 1 348 ? -4.39967 -18.99295 -7.62833 1.000 9.12984 307 GLU A N 1
ATOM 2273 C CA . GLU A 1 348 ? -3.21604 -18.47601 -6.94396 1.000 11.33815 307 GLU A CA 1
ATOM 2274 C C . GLU A 1 348 ? -3.48047 -18.33208 -5.44959 1.000 11.47541 307 GLU A C 1
ATOM 2275 O O . GLU A 1 348 ? -2.63063 -18.68543 -4.61755 1.000 17.56192 307 GLU A O 1
ATOM 2281 N N . LEU A 1 349 ? -4.65088 -17.79067 -5.09991 1.000 11.51162 308 LEU A N 1
ATOM 2282 C CA . LEU A 1 349 ? -5.09050 -17.72443 -3.70912 1.000 9.90260 308 LEU A CA 1
ATOM 2283 C C . LEU A 1 349 ? -4.91371 -19.06548 -3.01202 1.000 11.07893 308 LEU A C 1
ATOM 2284 O O . LEU A 1 349 ? -4.28342 -19.15384 -1.95400 1.000 14.64374 308 LEU A O 1
ATOM 2289 N N . LYS A 1 350 ? -5.50103 -20.11905 -3.58316 1.000 12.42001 309 LYS A N 1
ATOM 2290 C CA . LYS A 1 350 ? -5.52683 -21.40390 -2.88888 1.000 8.40865 309 LYS A CA 1
ATOM 2291 C C . LYS A 1 350 ? -4.13609 -22.02132 -2.79825 1.000 7.34085 309 LYS A C 1
ATOM 2292 O O . LYS A 1 350 ? -3.79617 -22.64857 -1.78125 1.000 9.66197 309 LYS A O 1
ATOM 2294 N N . LYS A 1 351 ? -3.29812 -21.81073 -3.81582 1.000 9.76135 310 LYS A N 1
ATOM 2295 C CA . LYS A 1 351 ? -1.93538 -22.32653 -3.73172 1.000 9.49940 310 LYS A CA 1
ATOM 2296 C C . LYS A 1 351 ? -1.15712 -21.63245 -2.61984 1.000 8.60699 310 LYS A C 1
ATOM 2297 O O . LYS A 1 351 ? -0.46269 -22.28996 -1.82877 1.000 15.87632 310 LYS A O 1
ATOM 2299 N N . GLU A 1 352 ? -1.28530 -20.30775 -2.51647 1.000 8.78501 311 GLU A N 1
ATOM 2300 C CA . GLU A 1 352 ? -0.59436 -19.61542 -1.43426 1.000 10.27638 311 GLU A CA 1
ATOM 2301 C C . GLU A 1 352 ? -1.18116 -19.96320 -0.07143 1.000 12.95729 311 GLU A C 1
ATOM 2302 O O . GLU A 1 352 ? -0.46017 -19.95037 0.92935 1.000 15.36967 311 GLU A O 1
ATOM 2308 N N . GLU A 1 353 ? -2.47610 -20.27451 -0.00650 1.000 16.46733 312 GLU A N 1
ATOM 2309 C CA . GLU A 1 353 ? -3.05061 -20.77796 1.23859 1.000 9.52036 312 GLU A CA 1
ATOM 2310 C C . GLU A 1 353 ? -2.38460 -22.08154 1.67096 1.000 14.01591 312 GLU A C 1
ATOM 2311 O O . GLU A 1 353 ? -2.08382 -22.27232 2.85794 1.000 19.23904 312 GLU A O 1
ATOM 2317 N N . GLN A 1 354 ? -2.15618 -22.99863 0.72477 1.000 14.24965 313 GLN A N 1
ATOM 2318 C CA . GLN A 1 354 ? -1.44107 -24.22993 1.06912 1.000 12.14262 313 GLN A CA 1
ATOM 2319 C C . GLN A 1 354 ? -0.01936 -23.92732 1.54591 1.000 14.54324 313 GLN A C 1
ATOM 2320 O O . GLN A 1 354 ? 0.46257 -24.51060 2.53451 1.000 13.67060 313 GLN A O 1
ATOM 2322 N N . ASN A 1 355 ? 0.66060 -23.00297 0.85983 1.000 13.01700 314 ASN A N 1
ATOM 2323 C CA . ASN A 1 355 ? 1.98134 -22.56547 1.31012 1.000 12.43775 314 ASN A CA 1
ATOM 2324 C C . ASN A 1 355 ? 1.92928 -22.04827 2.74621 1.000 21.89697 314 ASN A C 1
ATOM 2325 O O . ASN A 1 355 ? 2.82383 -22.33034 3.55882 1.000 21.69363 314 ASN A O 1
ATOM 2330 N N . LEU A 1 356 ? 0.89238 -21.27076 3.06529 1.000 19.15675 315 LEU A N 1
ATOM 2331 C CA . LEU A 1 356 ? 0.71598 -20.75760 4.41894 1.000 16.88480 315 LEU A CA 1
ATOM 2332 C C . LEU A 1 356 ? 0.53112 -21.88660 5.42538 1.000 17.41574 315 LEU A C 1
ATOM 2333 O O . LEU A 1 356 ? 1.05787 -21.81617 6.53959 1.000 20.09516 315 LEU A O 1
ATOM 2338 N N . LYS A 1 357 ? -0.25119 -22.91324 5.07740 1.000 14.96894 316 LYS A N 1
ATOM 2339 C CA . LYS A 1 357 ? -0.36759 -24.05186 5.98912 1.000 17.46864 316 LYS A CA 1
ATOM 2340 C C . LYS A 1 357 ? 0.99171 -24.68024 6.26404 1.000 19.23344 316 LYS A C 1
ATOM 2341 O O . LYS A 1 357 ? 1.30184 -25.04301 7.41286 1.000 27.42680 316 LYS A O 1
ATOM 2343 N N . LYS A 1 358 ? 1.85099 -24.73109 5.24778 1.000 17.14632 317 LYS A N 1
ATOM 2344 C CA . LYS A 1 358 ? 3.16829 -25.32197 5.46746 1.000 17.04241 317 LYS A CA 1
ATOM 2345 C C . LYS A 1 358 ? 3.99619 -24.45379 6.40797 1.000 14.93693 317 LYS A C 1
ATOM 2346 O O . LYS A 1 358 ? 4.62955 -24.95606 7.34870 1.000 20.07730 317 LYS A O 1
ATOM 2348 N N . LEU A 1 359 ? 4.00214 -23.14339 6.16753 1.000 15.12059 318 LEU A N 1
ATOM 2349 C CA . LEU A 1 359 ? 4.73097 -22.24617 7.05880 1.000 18.22474 318 LEU A CA 1
ATOM 2350 C C . LEU A 1 359 ? 4.19405 -22.30441 8.48673 1.000 21.53403 318 LEU A C 1
ATOM 2351 O O . LEU A 1 359 ? 4.96579 -22.16437 9.44483 1.000 24.71935 318 LEU A O 1
ATOM 2356 N N . THR A 1 360 ? 2.87999 -22.49180 8.65379 1.000 22.97854 319 THR A N 1
ATOM 2357 C CA . THR A 1 360 ? 2.32469 -22.61720 9.99882 1.000 23.59966 319 THR A CA 1
ATOM 2358 C C . THR A 1 360 ? 2.83507 -23.87880 10.68530 1.000 24.31908 319 THR A C 1
ATOM 2359 O O . THR A 1 360 ? 3.15469 -23.85817 11.88272 1.000 23.65341 319 THR A O 1
ATOM 2363 N N . ARG A 1 361 ? 3.03365 -24.95905 9.92550 1.000 23.56494 320 ARG A N 1
ATOM 2364 C CA . ARG A 1 361 ? 3.55560 -26.15154 10.58980 1.000 22.88255 320 ARG A CA 1
ATOM 2365 C C . ARG A 1 361 ? 5.04436 -25.99826 10.87877 1.000 25.35450 320 ARG A C 1
ATOM 2366 O O . ARG A 1 361 ? 5.54228 -26.49201 11.91039 1.000 31.15405 320 ARG A O 1
ATOM 2374 N N . ASN A 1 362 ? 5.70485 -25.12171 10.12291 1.000 23.04227 321 ASN A N 1
ATOM 2375 C CA . ASN A 1 362 ? 7.12084 -24.88511 10.36739 1.000 23.58222 321 ASN A CA 1
ATOM 2376 C C . ASN A 1 362 ? 7.31191 -24.01894 11.60613 1.000 28.43444 321 ASN A C 1
ATOM 2377 O O . ASN A 1 362 ? 8.24275 -24.24367 12.38966 1.000 29.78722 321 ASN A O 1
ATOM 2387 N N . ILE A 1 364 ? 5.15602 -24.01574 14.11799 1.000 33.35396 323 ILE A N 1
ATOM 2388 C CA . ILE A 1 364 ? 4.77633 -24.84363 15.26231 1.000 27.21616 323 ILE A CA 1
ATOM 2389 C C . ILE A 1 364 ? 5.95424 -25.68154 15.71858 1.000 26.14702 323 ILE A C 1
ATOM 2390 O O . ILE A 1 364 ? 6.16605 -25.88570 16.92462 1.000 27.55597 323 ILE A O 1
ATOM 2395 N N . ILE A 1 365 ? 6.75343 -26.16938 14.77295 1.000 27.22306 324 ILE A N 1
ATOM 2396 C CA . ILE A 1 365 ? 7.89110 -26.97790 15.19722 1.000 24.28659 324 ILE A CA 1
ATOM 2397 C C . ILE A 1 365 ? 9.08875 -26.12398 15.62362 1.000 23.89877 324 ILE A C 1
ATOM 2398 O O . ILE A 1 365 ? 9.84063 -26.50697 16.52770 1.000 24.12715 324 ILE A O 1
ATOM 2403 N N . ALA A 1 366 ? 9.26855 -24.94360 15.04176 1.000 26.53850 325 ALA A N 1
ATOM 2404 C CA . ALA A 1 366 ? 10.42477 -24.12360 15.40399 1.000 22.93874 325 ALA A CA 1
ATOM 2405 C C . ALA A 1 366 ? 10.05298 -23.00067 16.36505 1.000 26.94637 325 ALA A C 1
ATOM 2406 O O . ALA A 1 366 ? 10.32626 -21.83606 16.09130 1.000 40.88932 325 ALA A O 1
ATOM 2408 N N . LYS A 1 367 ? 9.39740 -23.31168 17.48569 1.000 28.63570 326 LYS A N 1
ATOM 2409 C CA . LYS A 1 367 ? 9.01016 -22.27384 18.43590 1.000 29.36007 326 LYS A CA 1
ATOM 2410 C C . LYS A 1 367 ? 10.10415 -22.08163 19.47184 1.000 36.68932 326 LYS A C 1
ATOM 2411 O O . LYS A 1 367 ? 10.64244 -23.05263 20.00491 1.000 43.11722 326 LYS A O 1
ATOM 2417 N N . GLY A 1 368 ? 10.43323 -20.82271 19.74630 1.000 49.57932 327 GLY A N 1
ATOM 2418 C CA . GLY A 1 368 ? 11.48151 -20.47683 20.68146 1.000 42.54970 327 GLY A CA 1
ATOM 2419 C C . GLY A 1 368 ? 12.88743 -20.66775 20.15586 1.000 34.54243 327 GLY A C 1
ATOM 2420 O O . GLY A 1 368 ? 13.84460 -20.23925 20.81464 1.000 42.22619 327 GLY A O 1
ATOM 2421 N N . THR A 1 369 ? 13.03329 -21.27455 18.98326 1.000 22.61180 328 THR A N 1
ATOM 2422 C CA . THR A 1 369 ? 14.30536 -21.57905 18.34387 1.000 26.56830 328 THR A CA 1
ATOM 2423 C C . THR A 1 369 ? 14.97557 -20.38654 17.68732 1.000 42.30611 328 THR A C 1
ATOM 2424 O O . THR A 1 369 ? 16.11157 -20.52454 17.23482 1.000 42.35064 328 THR A O 1
ATOM 2428 N N . SER A 1 370 ? 14.27235 -19.26658 17.53878 1.000 41.68833 329 SER A N 1
ATOM 2429 C CA . SER A 1 370 ? 14.71677 -18.06428 16.82465 1.000 46.55055 329 SER A CA 1
ATOM 2430 C C . SER A 1 370 ? 14.50285 -18.24676 15.33681 1.000 44.95297 329 SER A C 1
ATOM 2431 O O . SER A 1 370 ? 14.73261 -17.33337 14.52724 1.000 52.34416 329 SER A O 1
ATOM 2433 N N . GLN A 1 371 ? 14.05752 -19.44468 14.99410 1.000 39.79932 330 GLN A N 1
ATOM 2434 C CA . GLN A 1 371 ? 13.50305 -19.71992 13.69326 1.000 43.05378 330 GLN A CA 1
ATOM 2435 C C . GLN A 1 371 ? 12.03153 -19.40096 13.78023 1.000 46.06887 330 GLN A C 1
ATOM 2436 O O . GLN A 1 371 ? 11.33380 -19.37145 12.76512 1.000 55.34630 330 GLN A O 1
ATOM 2438 N N . GLU A 1 372 ? 11.56890 -19.13697 14.99830 1.000 41.28201 331 GLU A N 1
ATOM 2439 C CA . GLU A 1 372 ? 10.19958 -18.73119 15.25241 1.000 45.89399 331 GLU A CA 1
ATOM 2440 C C . GLU A 1 372 ? 9.94316 -17.36395 14.64870 1.000 47.22885 331 GLU A C 1
ATOM 2441 O O . GLU A 1 372 ? 8.93826 -17.15366 13.96721 1.000 50.65729 331 GLU A O 1
ATOM 2447 N N . ARG A 1 373 ? 10.86523 -16.43524 14.85432 1.000 40.08059 332 ARG A N 1
ATOM 2448 C CA . ARG A 1 373 ? 10.71721 -15.10897 14.27965 1.000 38.17767 332 ARG A CA 1
ATOM 2449 C C . ARG A 1 373 ? 10.88042 -15.15249 12.76463 1.000 40.25835 332 ARG A C 1
ATOM 2450 O O . ARG A 1 373 ? 10.18900 -14.42968 12.03860 1.000 41.12438 332 ARG A O 1
ATOM 2452 N N . LYS A 1 374 ? 11.79194 -15.99267 12.26594 1.000 39.91175 333 LYS A N 1
ATOM 2453 C CA . LYS A 1 374 ? 11.99515 -16.09223 10.82201 1.000 38.63325 333 LYS A CA 1
ATOM 2454 C C . LYS A 1 374 ? 10.74989 -16.63663 10.13172 1.000 37.61770 333 LYS A C 1
ATOM 2455 O O . LYS A 1 374 ? 10.25796 -16.05748 9.15259 1.000 40.44663 333 LYS A O 1
ATOM 2457 N N . SER A 1 375 ? 10.21531 -17.74896 10.64471 1.000 38.98936 334 SER A N 1
ATOM 2458 C CA . SER A 1 375 ? 8.97212 -18.29596 10.11662 1.000 39.12319 334 SER A CA 1
ATOM 2459 C C . SER A 1 375 ? 7.80842 -17.34279 10.32623 1.000 31.86159 334 SER A C 1
ATOM 2460 O O . SER A 1 375 ? 6.87671 -17.32880 9.51495 1.000 39.15385 334 SER A O 1
ATOM 2463 N N . LEU A 1 376 ? 7.87809 -16.49054 11.34987 1.000 19.86094 335 LEU A N 1
ATOM 2464 C CA . LEU A 1 376 ? 6.81078 -15.52663 11.57001 1.000 25.39888 335 LEU A CA 1
ATOM 2465 C C . LEU A 1 376 ? 6.82287 -14.45553 10.48621 1.000 24.82583 335 LEU A C 1
ATOM 2466 O O . LEU A 1 376 ? 5.76793 -14.07298 9.96545 1.000 23.43134 335 LEU A O 1
ATOM 2471 N N . LEU A 1 377 ? 8.01051 -13.97825 10.10898 1.000 26.27148 336 LEU A N 1
ATOM 2472 C CA . LEU A 1 377 ? 8.06782 -12.99159 9.03360 1.000 20.70767 336 LEU A CA 1
ATOM 2473 C C . LEU A 1 377 ? 7.76422 -13.62138 7.67790 1.000 20.50086 336 LEU A C 1
ATOM 2474 O O . LEU A 1 377 ? 7.16361 -12.96977 6.81112 1.000 19.12166 336 LEU A O 1
ATOM 2479 N N . GLN A 1 378 ? 8.11428 -14.89872 7.49640 1.000 28.75801 337 GLN A N 1
ATOM 2480 C CA . GLN A 1 378 ? 7.70901 -15.61071 6.28553 1.000 25.82362 337 GLN A CA 1
ATOM 2481 C C . GLN A 1 378 ? 6.19118 -15.70643 6.20533 1.000 18.95447 337 GLN A C 1
ATOM 2482 O O . GLN A 1 378 ? 5.59183 -15.56000 5.12771 1.000 15.95450 337 GLN A O 1
ATOM 2488 N N . GLN A 1 379 ? 5.55573 -15.90655 7.35849 1.000 23.34333 338 GLN A N 1
ATOM 2489 C CA . GLN A 1 379 ? 4.10584 -15.98854 7.43188 1.000 21.13051 338 GLN A CA 1
ATOM 2490 C C . GLN A 1 379 ? 3.47401 -14.63122 7.14795 1.000 16.14889 338 GLN A C 1
ATOM 2491 O O . GLN A 1 379 ? 2.43878 -14.54526 6.47663 1.000 18.73777 338 GLN A O 1
ATOM 2497 N N . ASN A 1 380 ? 4.11220 -13.55744 7.62080 1.000 17.20459 339 ASN A N 1
ATOM 2498 C CA . ASN A 1 380 ? 3.66428 -12.20627 7.28637 1.000 17.80886 339 ASN A CA 1
ATOM 2499 C C . ASN A 1 380 ? 3.73409 -11.94743 5.78479 1.000 17.69050 339 ASN A C 1
ATOM 2500 O O . ASN A 1 380 ? 2.82848 -11.33078 5.20757 1.000 14.45643 339 ASN A O 1
ATOM 2505 N N . ALA A 1 381 ? 4.79453 -12.42569 5.13123 1.000 15.97998 340 ALA A N 1
ATOM 2506 C CA . ALA A 1 381 ? 4.93183 -12.20023 3.69381 1.000 20.05795 340 ALA A CA 1
ATOM 2507 C C . ALA A 1 381 ? 3.85144 -12.94965 2.92071 1.000 17.68063 340 ALA A C 1
ATOM 2508 O O . ALA A 1 381 ? 3.22879 -12.39991 1.99387 1.000 14.86683 340 ALA A O 1
ATOM 2510 N N . SER A 1 382 ? 3.64142 -14.22257 3.27111 1.000 14.39704 341 SER A N 1
ATOM 2511 C CA . SER A 1 382 ? 2.54900 -14.97964 2.66813 1.000 12.28610 341 SER A CA 1
ATOM 2512 C C . SER A 1 382 ? 1.21239 -14.27406 2.87423 1.000 13.08269 341 SER A C 1
ATOM 2513 O O . SER A 1 382 ? 0.39378 -14.19531 1.94998 1.000 12.07721 341 SER A O 1
ATOM 2516 N N . LEU A 1 383 ? 0.97483 -13.74994 4.08169 1.000 11.68826 342 LEU A N 1
ATOM 2517 C CA . LEU A 1 383 ? -0.28508 -13.06801 4.36155 1.000 9.57069 342 LEU A CA 1
ATOM 2518 C C . LEU A 1 383 ? -0.43871 -11.79695 3.53590 1.000 14.97622 342 LEU A C 1
ATOM 2519 O O . LEU A 1 383 ? -1.55867 -11.43291 3.15916 1.000 13.23337 342 LEU A O 1
ATOM 2524 N N . ASP A 1 384 ? 0.66662 -11.11111 3.24105 1.000 18.14607 343 ASP A N 1
ATOM 2525 C CA . ASP A 1 384 ? 0.58198 -9.90489 2.42079 1.000 15.37743 343 ASP A CA 1
ATOM 2526 C C . ASP A 1 384 ? 0.21742 -10.25354 0.97994 1.000 17.98043 343 ASP A C 1
ATOM 2527 O O . ASP A 1 384 ? -0.69613 -9.65337 0.39060 1.000 14.45208 343 ASP A O 1
ATOM 2532 N N . CYS A 1 385 ? 0.93502 -11.21586 0.38936 1.000 17.22778 344 CYS A N 1
ATOM 2533 C CA . CYS A 1 385 ? 0.52075 -11.73775 -0.91385 1.000 14.98765 344 CYS A CA 1
ATOM 2534 C C . CYS A 1 385 ? -0.95252 -12.14180 -0.90422 1.000 15.10482 344 CYS A C 1
ATOM 2535 O O . CYS A 1 385 ? -1.68398 -11.91727 -1.88134 1.000 13.94231 344 CYS A O 1
ATOM 2538 N N . LEU A 1 386 ? -1.40752 -12.72115 0.20883 1.000 17.02665 345 LEU A N 1
ATOM 2539 C CA . LEU A 1 386 ? -2.76464 -13.24597 0.28127 1.000 13.34083 345 LEU A CA 1
ATOM 2540 C C . LEU A 1 386 ? -3.79885 -12.12664 0.33461 1.000 11.00995 345 LEU A C 1
ATOM 2541 O O . LEU A 1 386 ? -4.84923 -12.22215 -0.30826 1.000 7.46725 345 LEU A O 1
ATOM 2546 N N . ILE A 1 387 ? -3.51830 -11.04693 1.07117 1.000 9.83502 346 ILE A N 1
ATOM 2547 C CA . ILE A 1 387 ? -4.47678 -9.94421 1.08146 1.000 12.23837 346 ILE A CA 1
ATOM 2548 C C . ILE A 1 387 ? -4.49257 -9.26022 -0.27676 1.000 15.47578 346 ILE A C 1
ATOM 2549 O O . ILE A 1 387 ? -5.55256 -8.81241 -0.74465 1.000 13.74031 346 ILE A O 1
ATOM 2554 N N . GLU A 1 388 ? -3.34645 -9.23331 -0.96659 1.000 20.37175 347 GLU A N 1
ATOM 2555 C CA . GLU A 1 388 ? -3.31234 -8.61095 -2.28657 1.000 15.24584 347 GLU A CA 1
ATOM 2556 C C . GLU A 1 388 ? -4.17629 -9.38463 -3.27290 1.000 8.63135 347 GLU A C 1
ATOM 2557 O O . GLU A 1 388 ? -4.99779 -8.79811 -3.98634 1.000 7.59688 347 GLU A O 1
ATOM 2563 N N . LYS A 1 389 ? -3.99818 -10.70623 -3.33641 1.000 13.37100 348 LYS A N 1
ATOM 2564 C CA . LYS A 1 389 ? -4.83178 -11.50166 -4.23507 1.000 12.57668 348 LYS A CA 1
ATOM 2565 C C . LYS A 1 389 ? -6.29949 -11.47218 -3.81945 1.000 12.73695 348 LYS A C 1
ATOM 2566 O O . LYS A 1 389 ? -7.18857 -11.39268 -4.67552 1.000 11.94536 348 LYS A O 1
ATOM 2572 N N . SER A 1 390 ? -6.57949 -11.54477 -2.51415 1.000 13.63326 349 SER A N 1
ATOM 2573 C CA . SER A 1 390 ? -7.96083 -11.51326 -2.05114 1.000 11.17803 349 SER A CA 1
ATOM 2574 C C . SER A 1 390 ? -8.64725 -10.18610 -2.34504 1.000 10.62628 349 SER A C 1
ATOM 2575 O O . SER A 1 390 ? -9.88134 -10.13603 -2.34443 1.000 11.37402 349 SER A O 1
ATOM 2578 N N . SER A 1 391 ? -7.89013 -9.10895 -2.58160 1.000 11.21874 350 SER A N 1
ATOM 2579 C CA . SER A 1 391 ? -8.50659 -7.81269 -2.84432 1.000 10.77758 350 SER A CA 1
ATOM 2580 C C . SER A 1 391 ? -8.66865 -7.50457 -4.32850 1.000 18.04091 350 SER A C 1
ATOM 2581 O O . SER A 1 391 ? -9.40049 -6.56772 -4.66608 1.000 21.00093 350 SER A O 1
ATOM 2592 N N . ILE A 1 393 ? -9.90343 -9.84020 -6.80721 1.000 16.91353 352 ILE A N 1
ATOM 2593 C CA . ILE A 1 393 ? -11.27065 -10.31189 -6.69928 1.000 10.06550 352 ILE A CA 1
ATOM 2594 C C . ILE A 1 393 ? -11.89680 -9.67335 -5.46411 1.000 12.53917 352 ILE A C 1
ATOM 2595 O O . ILE A 1 393 ? -11.20633 -9.21138 -4.54866 1.000 17.48622 352 ILE A O 1
ATOM 2600 N N . PHE A 1 394 ? -13.21995 -9.62860 -5.44656 1.000 11.70837 353 PHE A N 1
ATOM 2601 C CA . PHE A 1 394 ? -13.91243 -8.89137 -4.39006 1.000 14.04028 353 PHE A CA 1
ATOM 2602 C C . PHE A 1 394 ? -14.34378 -9.82842 -3.26670 1.000 12.41818 353 PHE A C 1
ATOM 2603 O O . PHE A 1 394 ? -15.50557 -9.87615 -2.86492 1.000 20.05750 353 PHE A O 1
ATOM 2611 N N . ALA A 1 395 ? -13.37591 -10.58805 -2.75259 1.000 10.56176 354 ALA A N 1
ATOM 2612 C CA . ALA A 1 395 ? -13.60956 -11.57633 -1.69906 1.000 12.18024 354 ALA A CA 1
ATOM 2613 C C . ALA A 1 395 ? -13.16614 -10.99842 -0.35622 1.000 12.85856 354 ALA A C 1
ATOM 2614 O O . ALA A 1 395 ? -12.13524 -11.36087 0.21295 1.000 9.42245 354 ALA A O 1
ATOM 2616 N N . TRP A 1 396 ? -13.98165 -10.06577 0.13977 1.000 14.45987 355 TRP A N 1
ATOM 2617 C CA . TRP A 1 396 ? -13.59469 -9.25328 1.28672 1.000 10.17686 355 TRP A CA 1
ATOM 2618 C C . TRP A 1 396 ? -13.60638 -10.02261 2.60447 1.000 6.73657 355 TRP A C 1
ATOM 2619 O O . TRP A 1 396 ? -12.94666 -9.59661 3.55806 1.000 5.67996 355 TRP A O 1
ATOM 2630 N N . LEU A 1 397 ? -14.31991 -11.14659 2.68178 1.000 7.87111 356 LEU A N 1
ATOM 2631 C CA . LEU A 1 397 ? -14.33375 -11.92644 3.91663 1.000 4.90828 356 LEU A CA 1
ATOM 2632 C C . LEU A 1 397 ? -13.00010 -12.63925 4.12408 1.000 3.93493 356 LEU A C 1
ATOM 2633 O O . LEU A 1 397 ? -12.43384 -12.62406 5.22672 1.000 4.72900 356 LEU A O 1
ATOM 2638 N N . LYS A 1 398 ? -12.48198 -13.26849 3.06531 1.000 7.37553 357 LYS A N 1
ATOM 2639 C CA . LYS A 1 398 ? -11.13015 -13.81812 3.10762 1.000 6.90203 357 LYS A CA 1
ATOM 2640 C C . LYS A 1 398 ? -10.11487 -12.72208 3.40432 1.000 3.91955 357 LYS A C 1
ATOM 2641 O O . LYS A 1 398 ? -9.11686 -12.95228 4.09999 1.000 4.16895 357 LYS A O 1
ATOM 2647 N N . HIS A 1 399 ? -10.35850 -11.52107 2.87423 1.000 5.98752 358 HIS A N 1
ATOM 2648 C CA . HIS A 1 399 ? -9.49553 -10.37756 3.14724 1.000 6.36296 358 HIS A CA 1
ATOM 2649 C C . HIS A 1 399 ? -9.46902 -10.05664 4.63735 1.000 7.28167 358 HIS A C 1
ATOM 2650 O O . HIS A 1 399 ? -8.40160 -9.81887 5.21259 1.000 9.64174 358 HIS A O 1
ATOM 2657 N N . CYS A 1 400 ? -10.64325 -10.03393 5.27619 1.000 6.77747 359 CYS A N 1
ATOM 2658 C CA . CYS A 1 400 ? -10.71038 -9.79537 6.71689 1.000 5.77791 359 CYS A CA 1
ATOM 2659 C C . CYS A 1 400 ? -9.97775 -10.88233 7.48965 1.000 5.23464 359 CYS A C 1
ATOM 2660 O O . CYS A 1 400 ? -9.25186 -10.59161 8.44946 1.000 6.45183 359 CYS A O 1
ATOM 2663 N N . GLU A 1 401 ? -10.17506 -12.14216 7.09233 1.000 7.00583 360 GLU A N 1
ATOM 2664 C CA . GLU A 1 401 ? -9.44337 -13.26139 7.68362 1.000 6.75255 360 GLU A CA 1
ATOM 2665 C C . GLU A 1 401 ? -7.93671 -13.00462 7.67804 1.000 7.55929 360 GLU A C 1
ATOM 2666 O O . GLU A 1 401 ? -7.26980 -13.03014 8.72805 1.000 7.90216 360 GLU A O 1
ATOM 2672 N N . TYR A 1 402 ? -7.38698 -12.74711 6.48510 1.000 7.89603 361 TYR A N 1
ATOM 2673 C CA . TYR A 1 402 ? -5.94488 -12.58075 6.35519 1.000 5.38553 361 TYR A CA 1
ATOM 2674 C C . TYR A 1 402 ? -5.45344 -11.34614 7.09718 1.000 6.00794 361 TYR A C 1
ATOM 2675 O O . TYR A 1 402 ? -4.39023 -11.37364 7.72502 1.000 11.22599 361 TYR A O 1
ATOM 2684 N N . ALA A 1 403 ? -6.22255 -10.25443 7.04736 1.000 4.58751 362 ALA A N 1
ATOM 2685 C CA . ALA A 1 403 ? -5.84733 -9.03659 7.75788 1.000 6.47276 362 ALA A CA 1
ATOM 2686 C C . ALA A 1 403 ? -5.73666 -9.27910 9.25705 1.000 10.79009 362 ALA A C 1
ATOM 2687 O O . ALA A 1 403 ? -4.74788 -8.88945 9.89364 1.000 10.88723 362 ALA A O 1
ATOM 2689 N N . LYS A 1 404 ? -6.76549 -9.89714 9.84182 1.000 11.70002 363 LYS A N 1
ATOM 2690 C CA . LYS A 1 404 ? -6.75827 -10.19233 11.27053 1.000 10.75993 363 LYS A CA 1
ATOM 2691 C C . LYS A 1 404 ? -5.57417 -11.07509 11.65702 1.000 15.96784 363 LYS A C 1
ATOM 2692 O O . LYS A 1 404 ? -4.91551 -10.83659 12.68018 1.000 16.18568 363 LYS A O 1
ATOM 2698 N N . ARG A 1 405 ? -5.30408 -12.12550 10.87237 1.000 13.71757 364 ARG A N 1
ATOM 2699 C CA . ARG A 1 405 ? -4.17393 -12.98181 11.22705 1.000 12.55739 364 ARG A CA 1
ATOM 2700 C C . ARG A 1 405 ? -2.83533 -12.26584 11.05125 1.000 11.86151 364 ARG A C 1
ATOM 2701 O O . ARG A 1 405 ? -1.90372 -12.49514 11.84151 1.000 13.03645 364 ARG A O 1
ATOM 2709 N N . LYS A 1 406 ? -2.76767 -11.30206 10.12783 1.000 11.86753 365 LYS A N 1
ATOM 2710 C CA . LYS A 1 406 ? -1.57400 -10.47354 10.00803 1.000 9.38946 365 LYS A CA 1
ATOM 2711 C C . LYS A 1 406 ? -1.40129 -9.60602 11.23676 1.000 11.78108 365 LYS A C 1
ATOM 2712 O O . LYS A 1 406 ? -0.27617 -9.37683 11.68958 1.000 16.83051 365 LYS A O 1
ATOM 2718 N N . LYS A 1 407 ? -2.50674 -9.10368 11.78088 1.000 14.14668 366 LYS A N 1
ATOM 2719 C CA . LYS A 1 407 ? -2.40287 -8.27100 12.97103 1.000 15.63336 366 LYS A CA 1
ATOM 2720 C C . LYS A 1 407 ? -1.96655 -9.10119 14.17003 1.000 18.47012 366 LYS A C 1
ATOM 2721 O O . LYS A 1 407 ? -1.16907 -8.63878 14.99379 1.000 18.32896 366 LYS A O 1
ATOM 2727 N N . ARG A 1 408 ? -2.46256 -10.33787 14.27764 1.000 19.45645 367 ARG A N 1
ATOM 2728 C CA . ARG A 1 408 ? -2.04994 -11.17498 15.40332 1.000 19.26088 367 ARG A CA 1
ATOM 2729 C C . ARG A 1 408 ? -0.56040 -11.49007 15.33948 1.000 15.84938 367 ARG A C 1
ATOM 2730 O O . ARG A 1 408 ? 0.13514 -11.46279 16.36736 1.000 13.23619 367 ARG A O 1
ATOM 2738 N N . ILE A 1 409 ? -0.02301 -11.68424 14.13037 1.000 15.39148 368 ILE A N 1
ATOM 2739 C CA . ILE A 1 409 ? 1.39437 -12.03046 14.05888 1.000 16.55533 368 ILE A CA 1
ATOM 2740 C C . ILE A 1 409 ? 2.27933 -10.79567 13.98180 1.000 17.84972 368 ILE A C 1
ATOM 2741 O O . ILE A 1 409 ? 3.50184 -10.91066 14.15725 1.000 22.69182 368 ILE A O 1
ATOM 2746 N N . ALA A 1 410 ? 1.70510 -9.61539 13.74683 1.000 16.79080 369 ALA A N 1
ATOM 2747 C CA . ALA A 1 410 ? 2.44900 -8.37957 13.95591 1.000 19.41173 369 ALA A CA 1
ATOM 2748 C C . ALA A 1 410 ? 2.54137 -8.04618 15.43933 1.000 23.39095 369 ALA A C 1
ATOM 2749 O O . ALA A 1 410 ? 3.60119 -7.63139 15.92275 1.000 28.30215 369 ALA A O 1
ATOM 2751 N N . SER A 1 411 ? 1.43874 -8.21777 16.17345 1.000 23.63412 370 SER A N 1
ATOM 2752 C CA . SER A 1 411 ? 1.46094 -7.95720 17.60769 1.000 19.62002 370 SER A CA 1
ATOM 2753 C C . SER A 1 411 ? 2.39630 -8.91976 18.32565 1.000 19.94595 370 SER A C 1
ATOM 2754 O O . SER A 1 411 ? 3.14300 -8.51083 19.22268 1.000 23.80464 370 SER A O 1
ATOM 2757 N N . GLU A 1 412 ? 2.38278 -10.20259 17.94376 1.000 26.73169 371 GLU A N 1
ATOM 2758 C CA . GLU A 1 412 ? 3.32745 -11.13084 18.56102 1.000 28.86830 371 GLU A CA 1
ATOM 2759 C C . GLU A 1 412 ? 4.76680 -10.73786 18.24544 1.000 26.94460 371 GLU A C 1
ATOM 2760 O O . GLU A 1 412 ? 5.64533 -10.81338 19.11305 1.000 23.70842 371 GLU A O 1
ATOM 2766 N N . LEU A 1 413 ? 5.02388 -10.30621 17.01242 1.000 30.96253 372 LEU A N 1
ATOM 2767 C CA . LEU A 1 413 ? 6.36230 -9.93638 16.56926 1.000 29.05567 372 LEU A CA 1
ATOM 2768 C C . LEU A 1 413 ? 6.81133 -8.57803 17.09785 1.000 30.28311 372 LEU A C 1
ATOM 2769 O O . LEU A 1 413 ? 7.93900 -8.16291 16.80526 1.000 28.41531 372 LEU A O 1
ATOM 2774 N N . CYS A 1 414 ? 5.96920 -7.89739 17.87775 1.000 25.00581 373 CYS A N 1
ATOM 2775 C CA . CYS A 1 414 ? 6.28009 -6.59110 18.46205 1.000 28.80994 373 CYS A CA 1
ATOM 2776 C C . CYS A 1 414 ? 6.83319 -5.62603 17.41336 1.000 30.15743 373 CYS A C 1
ATOM 2777 O O . CYS A 1 414 ? 7.91052 -5.04600 17.56627 1.000 30.21876 373 CYS A O 1
ATOM 2780 N N . ASP A 1 415 ? 6.07588 -5.46193 16.33065 1.000 29.57203 374 ASP A N 1
ATOM 2781 C CA . ASP A 1 415 ? 6.39440 -4.52417 15.25953 1.000 33.30447 374 ASP A CA 1
ATOM 2782 C C . ASP A 1 415 ? 5.29309 -3.47751 15.18871 1.000 31.47862 374 ASP A C 1
ATOM 2783 O O . ASP A 1 415 ? 4.11921 -3.82417 15.02994 1.000 33.16731 374 ASP A O 1
ATOM 2788 N N . LYS A 1 416 ? 5.66710 -2.20223 15.31730 1.000 29.73998 375 LYS A N 1
ATOM 2789 C CA . LYS A 1 416 ? 4.67207 -1.13666 15.22623 1.000 36.83150 375 LYS A CA 1
ATOM 2790 C C . LYS A 1 416 ? 4.22332 -0.90914 13.78491 1.000 31.72530 375 LYS A C 1
ATOM 2791 O O . LYS A 1 416 ? 3.03175 -0.70200 13.52535 1.000 21.06295 375 LYS A O 1
ATOM 2797 N N . GLY A 1 417 ? 5.15918 -0.94108 12.83745 1.000 29.40564 376 GLY A N 1
ATOM 2798 C CA . GLY A 1 417 ? 4.84607 -0.72358 11.43638 1.000 36.66164 376 GLY A CA 1
ATOM 2799 C C . GLY A 1 417 ? 3.93324 -1.75750 10.80720 1.000 35.18552 376 GLY A C 1
ATOM 2800 O O . GLY A 1 417 ? 2.89942 -1.41154 10.22195 1.000 24.44141 376 GLY A O 1
ATOM 2801 N N . LYS A 1 418 ? 4.32550 -3.03199 10.89804 1.000 30.29145 377 LYS A N 1
ATOM 2802 C CA . LYS A 1 418 ? 3.47924 -4.10581 10.38939 1.000 20.16593 377 LYS A CA 1
ATOM 2803 C C . LYS A 1 418 ? 2.11310 -4.07963 11.05349 1.000 21.07868 377 LYS A C 1
ATOM 2804 O O . LYS A 1 418 ? 1.09706 -4.37558 10.41797 1.000 18.84574 377 LYS A O 1
ATOM 2810 N N . LEU A 1 419 ? 2.07568 -3.74872 12.34238 1.000 27.00684 378 LEU A N 1
ATOM 2811 C CA . LEU A 1 419 ? 0.81390 -3.70021 13.06639 1.000 23.28663 378 LEU A CA 1
ATOM 2812 C C . LEU A 1 419 ? -0.05896 -2.54504 12.58790 1.000 18.28576 378 LEU A C 1
ATOM 2813 O O . LEU A 1 419 ? -1.28158 -2.69420 12.48577 1.000 18.72502 378 LEU A O 1
ATOM 2818 N N . SER A 1 420 ? 0.55492 -1.42087 12.20752 1.000 23.31432 379 SER A N 1
ATOM 2819 C CA . SER A 1 420 ? -0.21055 -0.31401 11.64152 1.000 17.71277 379 SER A CA 1
ATOM 2820 C C . SER A 1 420 ? -0.75170 -0.67792 10.26630 1.000 20.40167 379 SER A C 1
ATOM 2821 O O . SER A 1 420 ? -1.88800 -0.32882 9.92081 1.000 27.07005 379 SER A O 1
ATOM 2824 N N . ASP A 1 421 ? 0.05924 -1.36782 9.46331 1.000 22.41660 380 ASP A N 1
ATOM 2825 C CA . ASP A 1 421 ? -0.39652 -1.81002 8.14921 1.000 22.62687 380 ASP A CA 1
ATOM 2826 C C . ASP A 1 421 ? -1.54677 -2.79860 8.27844 1.000 19.01435 380 ASP A C 1
ATOM 2827 O O . ASP A 1 421 ? -2.54243 -2.70920 7.55086 1.000 17.39360 380 ASP A O 1
ATOM 2832 N N . SER A 1 422 ? -1.39526 -3.79360 9.15820 1.000 19.66731 381 SER A N 1
ATOM 2833 C CA . SER A 1 422 ? -2.48333 -4.72916 9.41260 1.000 18.18174 381 SER A CA 1
ATOM 2834 C C . SER A 1 422 ? -3.72061 -4.02323 9.95148 1.000 15.29502 381 SER A C 1
ATOM 2835 O O . SER A 1 422 ? -4.84586 -4.43564 9.64954 1.000 20.37493 381 SER A O 1
ATOM 2838 N N . PHE A 1 423 ? -3.54319 -2.90297 10.65517 1.000 14.50608 382 PHE A N 1
ATOM 2839 C CA . PHE A 1 423 ? -4.70295 -2.14052 11.10401 1.000 15.08078 382 PHE A CA 1
ATOM 2840 C C . PHE A 1 423 ? -5.39127 -1.45529 9.92928 1.000 19.62030 382 PHE A C 1
ATOM 2841 O O . PHE A 1 423 ? -6.62633 -1.45606 9.83301 1.000 15.39478 382 PHE A O 1
ATOM 2849 N N . LEU A 1 424 ? -4.60441 -0.88061 9.01845 1.000 14.68034 383 LEU A N 1
ATOM 2850 C CA . LEU A 1 424 ? -5.17074 -0.27978 7.81357 1.000 19.25046 383 LEU A CA 1
ATOM 2851 C C . LEU A 1 424 ? -5.94046 -1.30851 6.99413 1.000 20.24716 383 LEU A C 1
ATOM 2852 O O . LEU A 1 424 ? -7.06099 -1.04688 6.53756 1.000 21.22384 383 LEU A O 1
ATOM 2857 N N . VAL A 1 425 ? -5.33064 -2.47274 6.75798 1.000 17.02303 384 VAL A N 1
ATOM 2858 C CA . VAL A 1 425 ? -5.97248 -3.46679 5.90316 1.000 10.38780 384 VAL A CA 1
ATOM 2859 C C . VAL A 1 425 ? -7.20779 -4.05840 6.57637 1.000 11.20751 384 VAL A C 1
ATOM 2860 O O . VAL A 1 425 ? -8.19866 -4.34834 5.89779 1.000 13.46543 384 VAL A O 1
ATOM 2864 N N . ILE A 1 426 ? -7.20200 -4.22184 7.90572 1.000 11.99808 385 ILE A N 1
ATOM 2865 C CA . ILE A 1 426 ? -8.41645 -4.69888 8.56364 1.000 15.30301 385 ILE A CA 1
ATOM 2866 C C . ILE A 1 426 ? -9.50505 -3.62674 8.51954 1.000 14.00410 385 ILE A C 1
ATOM 2867 O O . ILE A 1 426 ? -10.69436 -3.94365 8.37545 1.000 13.34779 385 ILE A O 1
ATOM 2872 N N . GLY A 1 427 ? -9.12414 -2.34682 8.55498 1.000 12.13299 386 GLY A N 1
ATOM 2873 C CA . GLY A 1 427 ? -10.12369 -1.29595 8.45261 1.000 12.87090 386 GLY A CA 1
ATOM 2874 C C . GLY A 1 427 ? -10.73750 -1.21415 7.06693 1.000 17.72799 386 GLY A C 1
ATOM 2875 O O . GLY A 1 427 ? -11.94840 -1.01218 6.92337 1.000 11.98061 386 GLY A O 1
ATOM 2876 N N . GLU A 1 428 ? -9.91073 -1.36478 6.02716 1.000 20.27408 387 GLU A N 1
ATOM 2877 C CA . GLU A 1 428 ? -10.43892 -1.41126 4.66458 1.000 16.46913 387 GLU A CA 1
ATOM 2878 C C . GLU A 1 428 ? -11.32233 -2.63481 4.46244 1.000 15.26542 387 GLU A C 1
ATOM 2879 O O . GLU A 1 428 ? -12.39334 -2.54558 3.84704 1.000 15.05373 387 GLU A O 1
ATOM 2885 N N . SER A 1 429 ? -10.86952 -3.79705 4.93971 1.000 14.23539 388 SER A N 1
ATOM 2886 C CA . SER A 1 429 ? -11.69854 -4.99469 4.90491 1.000 12.11606 388 SER A CA 1
ATOM 2887 C C . SER A 1 429 ? -13.04982 -4.76140 5.56807 1.000 10.02056 388 SER A C 1
ATOM 2888 O O . SER A 1 429 ? -14.07564 -5.26783 5.10125 1.000 4.57281 388 SER A O 1
ATOM 2891 N N . TYR A 1 430 ? -13.07417 -3.98431 6.65245 1.000 13.55558 389 TYR A N 1
ATOM 2892 C CA . TYR A 1 430 ? -14.33536 -3.76520 7.35158 1.000 13.99718 389 TYR A CA 1
ATOM 2893 C C . TYR A 1 430 ? -15.22524 -2.76498 6.62574 1.000 16.30178 389 TYR A C 1
ATOM 2894 O O . TYR A 1 430 ? -16.44912 -2.93696 6.59072 1.000 14.02795 389 TYR A O 1
ATOM 2903 N N . GLN A 1 431 ? -14.63708 -1.71686 6.04390 1.000 15.03603 390 GLN A N 1
ATOM 2904 C CA . GLN A 1 431 ? -15.44180 -0.77406 5.27177 1.000 14.85136 390 GLN A CA 1
ATOM 2905 C C . GLN A 1 431 ? -16.05833 -1.45471 4.05431 1.000 15.89093 390 GLN A C 1
ATOM 2906 O O . GLN A 1 431 ? -17.24585 -1.26582 3.76690 1.000 19.77228 390 GLN A O 1
ATOM 2912 N N . LYS A 1 432 ? -15.27236 -2.25723 3.32840 1.000 19.06761 391 LYS A N 1
ATOM 2913 C CA . LYS A 1 432 ? -15.78966 -2.89016 2.11998 1.000 13.22592 391 LYS A CA 1
ATOM 2914 C C . LYS A 1 432 ? -16.88961 -3.90476 2.41689 1.000 10.20651 391 LYS A C 1
ATOM 2915 O O . LYS A 1 432 ? -17.62257 -4.28664 1.49924 1.000 12.42589 391 LYS A O 1
ATOM 2921 N N . LEU A 1 433 ? -17.02974 -4.34108 3.67104 1.000 11.89994 392 LEU A N 1
ATOM 2922 C CA . LEU A 1 433 ? -18.19793 -5.10386 4.09797 1.000 16.94194 392 LEU A CA 1
ATOM 2923 C C . LEU A 1 433 ? -19.40064 -4.22729 4.41074 1.000 17.67643 392 LEU A C 1
ATOM 2924 O O . LEU A 1 433 ? -20.47163 -4.76798 4.71021 1.000 10.99690 392 LEU A O 1
ATOM 2929 N N . ARG A 1 434 ? -19.24029 -2.90261 4.36756 1.000 17.97295 393 ARG A N 1
ATOM 2930 C CA . ARG A 1 434 ? -20.26253 -1.95682 4.82104 1.000 18.73206 393 ARG A CA 1
ATOM 2931 C C . ARG A 1 434 ? -20.51777 -2.11718 6.31948 1.000 19.35098 393 ARG A C 1
ATOM 2932 O O . ARG A 1 434 ? -21.65497 -2.05419 6.79196 1.000 18.26683 393 ARG A O 1
ATOM 2940 N N . LYS A 1 435 ? -19.43819 -2.33024 7.06850 1.000 17.47441 394 LYS A N 1
ATOM 2941 C CA . LYS A 1 435 ? -19.45081 -2.37691 8.52770 1.000 16.51255 394 LYS A CA 1
ATOM 2942 C C . LYS A 1 435 ? -18.74375 -1.09931 8.97311 1.000 21.33196 394 LYS A C 1
ATOM 2943 O O . LYS A 1 435 ? -17.57618 -1.10779 9.36670 1.000 19.28457 394 LYS A O 1
ATOM 2949 N N . PHE A 1 436 ? -19.47593 0.01489 8.90425 1.000 16.43472 395 PHE A N 1
ATOM 2950 C CA . PHE A 1 436 ? -18.84053 1.32891 8.91567 1.000 16.62206 395 PHE A CA 1
ATOM 2951 C C . PHE A 1 436 ? -18.28468 1.69800 10.28826 1.000 20.98746 395 PHE A C 1
ATOM 2952 O O . PHE A 1 436 ? -17.18908 2.26162 10.38045 1.000 14.62052 395 PHE A O 1
ATOM 2960 N N . ASN A 1 437 ? -19.03039 1.42921 11.36310 1.000 21.52506 396 ASN A N 1
ATOM 2961 C CA . ASN A 1 437 ? -18.53554 1.76167 12.69825 1.000 18.16756 396 ASN A CA 1
ATOM 2962 C C . ASN A 1 437 ? -17.27953 0.96369 13.03541 1.000 17.76116 396 ASN A C 1
ATOM 2963 O O . ASN A 1 437 ? -16.28975 1.51353 13.53997 1.000 18.04533 396 ASN A O 1
ATOM 2968 N N . LYS A 1 438 ? -17.29810 -0.34120 12.75639 1.000 11.32734 397 LYS A N 1
ATOM 2969 C CA . LYS A 1 438 ? -16.10943 -1.15055 12.99111 1.000 12.91209 397 LYS A CA 1
ATOM 2970 C C . LYS A 1 438 ? -14.96251 -0.66357 12.11574 1.000 13.47089 397 LYS A C 1
ATOM 2971 O O . LYS A 1 438 ? -13.79229 -0.67269 12.53338 1.000 12.18527 397 LYS A O 1
ATOM 2977 N N . ALA A 1 439 ? -15.29968 -0.15157 10.93119 1.000 13.88028 398 ALA A N 1
ATOM 2978 C CA . ALA A 1 439 ? -14.29193 0.37126 10.02124 1.000 18.15528 398 ALA A CA 1
ATOM 2979 C C . ALA A 1 439 ? -13.63694 1.62318 10.58632 1.000 18.38369 398 ALA A C 1
ATOM 2980 O O . ALA A 1 439 ? -12.41081 1.75015 10.56047 1.000 18.19963 398 ALA A O 1
ATOM 2982 N N . ILE A 1 440 ? -14.43372 2.55962 11.10962 1.000 20.66864 399 ILE A N 1
ATOM 2983 C CA . ILE A 1 440 ? -13.83372 3.78093 11.63941 1.000 25.12510 399 ILE A CA 1
ATOM 2984 C C . ILE A 1 440 ? -13.06323 3.48531 12.91599 1.000 18.24613 399 ILE A C 1
ATOM 2985 O O . ILE A 1 440 ? -12.05365 4.14255 13.19869 1.000 16.68408 399 ILE A O 1
ATOM 2990 N N . LYS A 1 441 ? -13.47322 2.46868 13.68137 1.000 13.28464 400 LYS A N 1
ATOM 2991 C CA . LYS A 1 441 ? -12.69983 2.15336 14.87896 1.000 16.26800 400 LYS A CA 1
ATOM 2992 C C . LYS A 1 441 ? -11.33280 1.58772 14.50379 1.000 14.54369 400 LYS A C 1
ATOM 2993 O O . LYS A 1 441 ? -10.30629 2.01332 15.05388 1.000 19.17984 400 LYS A O 1
ATOM 2999 N N . TRP A 1 442 ? -11.28040 0.70607 13.49938 1.000 14.46624 401 TRP A N 1
ATOM 3000 C CA . TRP A 1 442 ? -9.97794 0.19295 13.08397 1.000 14.80157 401 TRP A CA 1
ATOM 3001 C C . TRP A 1 442 ? -9.16411 1.25309 12.34662 1.000 21.31235 401 TRP A C 1
ATOM 3002 O O . TRP A 1 442 ? -7.92718 1.25910 12.42679 1.000 18.20972 401 TRP A O 1
ATOM 3013 N N . TYR A 1 443 ? -9.83550 2.18141 11.66401 1.000 15.69106 402 TYR A N 1
ATOM 3014 C CA . TYR A 1 443 ? -9.12179 3.22421 10.94104 1.000 13.18398 402 TYR A CA 1
ATOM 3015 C C . TYR A 1 443 ? -8.47471 4.20940 11.90393 1.000 19.23435 402 TYR A C 1
ATOM 3016 O O . TYR A 1 443 ? -7.33302 4.63218 11.69080 1.000 18.12330 402 TYR A O 1
ATOM 3025 N N . THR A 1 444 ? -9.17331 4.56696 12.98678 1.000 13.93269 403 THR A N 1
ATOM 3026 C CA . THR A 1 444 ? -8.54628 5.41534 13.99420 1.000 17.93842 403 THR A CA 1
ATOM 3027 C C . THR A 1 444 ? -7.46225 4.66366 14.75214 1.000 17.48519 403 THR A C 1
ATOM 3028 O O . THR A 1 444 ? -6.45567 5.26562 15.14285 1.000 14.45358 403 THR A O 1
ATOM 3032 N N . LYS A 1 445 ? -7.63855 3.35501 14.95784 1.000 19.07057 404 LYS A N 1
ATOM 3033 C CA . LYS A 1 445 ? -6.55827 2.54812 15.51641 1.000 21.75601 404 LYS A CA 1
ATOM 3034 C C . LYS A 1 445 ? -5.29245 2.67352 14.66932 1.000 25.49862 404 LYS A C 1
ATOM 3035 O O . LYS A 1 445 ? -4.19995 2.95235 15.18774 1.000 26.02035 404 LYS A O 1
ATOM 3041 N N . SER A 1 446 ? -5.43647 2.52609 13.34793 1.000 25.47708 405 SER A N 1
ATOM 3042 C CA . SER A 1 446 ? -4.27820 2.61852 12.46101 1.000 24.25877 405 SER A CA 1
ATOM 3043 C C . SER A 1 446 ? -3.71613 4.03480 12.40678 1.000 26.05962 405 SER A C 1
ATOM 3044 O O . SER A 1 446 ? -2.49552 4.21864 12.35505 1.000 28.87214 405 SER A O 1
ATOM 3047 N N . TRP A 1 447 ? -4.58442 5.04747 12.44564 1.000 24.82308 406 TRP A N 1
ATOM 3048 C CA . TRP A 1 447 ? -4.11466 6.43033 12.45005 1.000 23.86627 406 TRP A CA 1
ATOM 3049 C C . TRP A 1 447 ? -3.27126 6.72045 13.68546 1.000 19.49646 406 TRP A C 1
ATOM 3050 O O . TRP A 1 447 ? -2.15932 7.25825 13.58751 1.000 21.71907 406 TRP A O 1
ATOM 3052 N N . GLU A 1 448 ? -3.77611 6.34563 14.86097 1.000 16.57373 407 GLU A N 1
ATOM 3053 C CA . GLU A 1 448 ? -3.05953 6.63345 16.09279 1.000 19.54807 407 GLU A CA 1
ATOM 3054 C C . GLU A 1 448 ? -1.80590 5.78562 16.23553 1.000 25.66973 407 GLU A C 1
ATOM 3055 O O . GLU A 1 448 ? -0.87151 6.20167 16.92920 1.000 30.43292 407 GLU A O 1
ATOM 3065 N N . TYR A 1 450 ? 0.05361 4.96415 13.51490 1.000 35.85250 409 TYR A N 1
ATOM 3066 C CA . TYR A 1 450 ? 0.95712 5.63000 12.57972 1.000 31.09989 409 TYR A CA 1
ATOM 3067 C C . TYR A 1 450 ? 1.50601 6.93410 13.14483 1.000 32.22602 409 TYR A C 1
ATOM 3068 O O . TYR A 1 450 ? 2.62133 7.33486 12.79232 1.000 32.82787 409 TYR A O 1
ATOM 3077 N N . LYS A 1 451 ? 0.74432 7.61462 14.00603 1.000 32.53711 410 LYS A N 1
ATOM 3078 C CA . LYS A 1 451 ? 1.27932 8.79593 14.68189 1.000 35.16240 410 LYS A CA 1
ATOM 3079 C C . LYS A 1 451 ? 2.46643 8.44636 15.57335 1.000 37.58319 410 LYS A C 1
ATOM 3080 O O . LYS A 1 451 ? 3.51679 9.09571 15.50750 1.000 30.21985 410 LYS A O 1
ATOM 3086 N N . SER A 1 452 ? 2.30525 7.43412 16.43292 1.000 39.09761 411 SER A N 1
ATOM 3087 C CA . SER A 1 452 ? 3.34373 7.07340 17.39716 1.000 32.32001 411 SER A CA 1
ATOM 3088 C C . SER A 1 452 ? 4.70716 6.84947 16.75155 1.000 31.50490 411 SER A C 1
ATOM 3089 O O . SER A 1 452 ? 5.73934 7.07613 17.39291 1.000 41.75168 411 SER A O 1
ATOM 3092 N N . ILE A 1 453 ? 4.74008 6.40732 15.49656 1.000 26.91531 412 ILE A N 1
ATOM 3093 C CA . ILE A 1 453 ? 6.00543 6.17744 14.80792 1.000 31.31701 412 ILE A CA 1
ATOM 3094 C C . ILE A 1 453 ? 6.23444 7.28482 13.78795 1.000 30.03729 412 ILE A C 1
ATOM 3095 O O . ILE A 1 453 ? 5.40155 8.18474 13.63451 1.000 30.77731 412 ILE A O 1
ATOM 3100 N N . GLY A 1 454 ? 7.36518 7.23148 13.08926 1.000 33.90237 413 GLY A N 1
ATOM 3101 C CA . GLY A 1 454 ? 7.68248 8.24098 12.09789 1.000 51.17091 413 GLY A CA 1
ATOM 3102 C C . GLY A 1 454 ? 7.05565 7.96455 10.74745 1.000 57.98504 413 GLY A C 1
ATOM 3103 O O . GLY A 1 454 ? 7.75924 7.84773 9.73918 1.000 69.26397 413 GLY A O 1
ATOM 3104 N N . ASN A 1 455 ? 5.72901 7.86276 10.71369 1.000 49.05469 414 ASN A N 1
ATOM 3105 C CA . ASN A 1 455 ? 4.99123 7.52037 9.50233 1.000 47.28894 414 ASN A CA 1
ATOM 3106 C C . ASN A 1 455 ? 3.95543 8.60300 9.23049 1.000 51.45033 414 ASN A C 1
ATOM 3107 O O . ASN A 1 455 ? 2.98886 8.74853 9.98662 1.000 41.61720 414 ASN A O 1
ATOM 3112 N N . LEU A 1 456 ? 4.15804 9.35831 8.15273 1.000 55.30739 415 LEU A N 1
ATOM 3113 C CA . LEU A 1 456 ? 3.18632 10.33591 7.67722 1.000 51.15457 415 LEU A CA 1
ATOM 3114 C C . LEU A 1 456 ? 2.29887 9.77689 6.57251 1.000 37.67866 415 LEU A C 1
ATOM 3115 O O . LEU A 1 456 ? 1.09893 10.08619 6.51966 1.000 38.93668 415 LEU A O 1
ATOM 3120 N N . GLU A 1 457 ? 2.88029 8.96056 5.68960 1.000 40.71801 416 GLU A N 1
ATOM 3121 C CA . GLU A 1 457 ? 2.11036 8.21318 4.70143 1.000 41.04067 416 GLU A CA 1
ATOM 3122 C C . GLU A 1 457 ? 0.92014 7.51026 5.34048 1.000 40.97210 416 GLU A C 1
ATOM 3123 O O . GLU A 1 457 ? -0.21635 7.63695 4.87121 1.000 34.99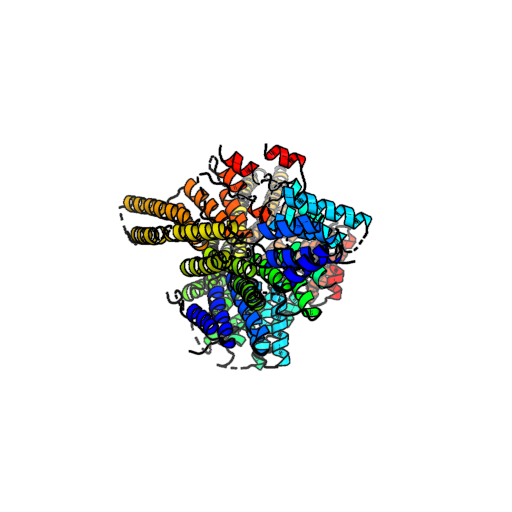136 416 GLU A O 1
ATOM 3129 N N . GLY A 1 458 ? 1.18744 6.69317 6.36355 1.000 35.59280 417 GLY A N 1
ATOM 3130 C CA . GLY A 1 458 ? 0.11752 5.95265 7.01172 1.000 32.46179 417 GLY A CA 1
ATOM 3131 C C . GLY A 1 458 ? -0.99691 6.83678 7.53858 1.000 31.46726 417 GLY A C 1
ATOM 3132 O O . GLY A 1 458 ? -2.17632 6.50152 7.40974 1.000 28.45294 417 GLY A O 1
ATOM 3133 N N . GLN A 1 459 ? -0.64378 7.97989 8.13454 1.000 28.27139 418 GLN A N 1
ATOM 3134 C CA . GLN A 1 459 ? -1.67362 8.87389 8.65604 1.000 24.21674 418 GLN A CA 1
ATOM 3135 C C . GLN A 1 459 ? -2.51633 9.44858 7.52617 1.000 28.19840 418 GLN A C 1
ATOM 3136 O O . GLN A 1 459 ? -3.74891 9.52107 7.63251 1.000 17.02414 418 GLN A O 1
ATOM 3142 N N . ALA A 1 460 ? -1.86762 9.82422 6.42039 1.000 30.39048 419 ALA A N 1
ATOM 3143 C CA . ALA A 1 460 ? -2.59909 10.34245 5.26886 1.000 31.22580 419 ALA A CA 1
ATOM 3144 C C . ALA A 1 460 ? -3.55551 9.29634 4.70360 1.000 38.16946 419 ALA A C 1
ATOM 3145 O O . ALA A 1 460 ? -4.73690 9.58032 4.46682 1.000 31.63523 419 ALA A O 1
ATOM 3147 N N . LEU A 1 461 ? -3.03960 8.09382 4.43253 1.000 35.73657 420 LEU A N 1
ATOM 3148 C CA . LEU A 1 461 ? -3.85721 6.97139 3.97429 1.000 24.95089 420 LEU A CA 1
ATOM 3149 C C . LEU A 1 461 ? -5.05497 6.72164 4.88737 1.000 23.72300 420 LEU A C 1
ATOM 3150 O O . LEU A 1 461 ? -6.20041 6.61961 4.42391 1.000 25.15660 420 LEU A O 1
ATOM 3155 N N . ALA A 1 462 ? -4.79090 6.54355 6.18701 1.000 18.95406 421 ALA A N 1
ATOM 3156 C CA . ALA A 1 462 ? -5.86285 6.29998 7.14558 1.000 18.47328 421 ALA A CA 1
ATOM 3157 C C . ALA A 1 462 ? -6.91120 7.40258 7.10338 1.000 22.63313 421 ALA A C 1
ATOM 3158 O O . ALA A 1 462 ? -8.11505 7.12125 7.13477 1.000 16.96253 421 ALA A O 1
ATOM 3160 N N . LYS A 1 463 ? -6.47699 8.65991 6.96659 1.000 22.06750 422 LYS A N 1
ATOM 3161 C CA . LYS A 1 463 ? -7.42657 9.76794 6.94874 1.000 22.30831 422 LYS A CA 1
ATOM 3162 C C . LYS A 1 463 ? -8.28591 9.72933 5.69076 1.000 23.60013 422 LYS A C 1
ATOM 3163 O O . LYS A 1 463 ? -9.51242 9.89024 5.75730 1.000 20.31123 422 LYS A O 1
ATOM 3165 N N . VAL A 1 464 ? -7.65490 9.52661 4.53167 1.000 24.50982 423 VAL A N 1
ATOM 3166 C CA . VAL A 1 464 ? -8.39647 9.48603 3.27209 1.000 23.14255 423 VAL A CA 1
ATOM 3167 C C . VAL A 1 464 ? -9.45095 8.38509 3.31479 1.000 21.14904 423 VAL A C 1
ATOM 3168 O O . VAL A 1 464 ? -10.63641 8.61952 3.04116 1.000 27.38331 423 VAL A O 1
ATOM 3172 N N . ASN A 1 465 ? -9.02988 7.15726 3.62941 1.000 18.99571 424 ASN A N 1
ATOM 3173 C CA . ASN A 1 465 ? -9.98344 6.05114 3.64280 1.000 19.93256 424 ASN A CA 1
ATOM 3174 C C . ASN A 1 465 ? -11.05532 6.23469 4.71650 1.000 21.55342 424 ASN A C 1
ATOM 3175 O O . ASN A 1 465 ? -12.21108 5.83167 4.51647 1.000 22.36638 424 ASN A O 1
ATOM 3188 N N . GLY A 1 467 ? -12.30568 9.06336 5.54221 1.000 25.13460 426 GLY A N 1
ATOM 3189 C CA . GLY A 1 467 ? -13.24908 9.96045 4.89529 1.000 30.65557 426 GLY A CA 1
ATOM 3190 C C . GLY A 1 467 ? -14.13490 9.24630 3.89238 1.000 29.24171 426 GLY A C 1
ATOM 3191 O O . GLY A 1 467 ? -15.31194 9.58096 3.73869 1.000 33.88761 426 GLY A O 1
ATOM 3192 N N . ASN A 1 468 ? -13.57279 8.26718 3.18107 1.000 28.07824 427 ASN A N 1
ATOM 3193 C CA . ASN A 1 468 ? -14.38725 7.42304 2.30534 1.000 26.27704 427 ASN A CA 1
ATOM 3194 C C . ASN A 1 468 ? -15.51421 6.75165 3.08454 1.000 29.95463 427 ASN A C 1
ATOM 3195 O O . ASN A 1 468 ? -16.68022 6.75618 2.65647 1.000 28.70118 427 ASN A O 1
ATOM 3200 N N . VAL A 1 469 ? -15.17452 6.15269 4.22939 1.000 26.16536 428 VAL A N 1
ATOM 3201 C CA . VAL A 1 469 ? -16.19662 5.53697 5.07787 1.000 27.03360 428 VAL A CA 1
ATOM 3202 C C . VAL A 1 469 ? -17.22670 6.57442 5.50312 1.000 29.07454 428 VAL A C 1
ATOM 3203 O O . VAL A 1 469 ? -18.43920 6.33316 5.44645 1.000 31.18988 428 VAL A O 1
ATOM 3207 N N . LEU A 1 470 ? -16.75253 7.73414 5.96371 1.000 31.44110 429 LEU A N 1
ATOM 3208 C CA . LEU A 1 470 ? -17.65144 8.79020 6.42053 1.000 36.96363 429 LEU A CA 1
ATOM 3209 C C . LEU A 1 470 ? -18.65191 9.16967 5.33512 1.000 36.52601 429 LEU A C 1
ATOM 3210 O O . LEU A 1 470 ? -19.85332 9.29952 5.60033 1.000 35.20971 429 LEU A O 1
ATOM 3215 N N . ASP A 1 471 ? -18.16996 9.35584 4.10338 1.000 32.50617 430 ASP A N 1
ATOM 3216 C CA . ASP A 1 471 ? -19.06375 9.64234 2.98495 1.000 34.84692 430 ASP A CA 1
ATOM 3217 C C . ASP A 1 471 ? -20.09523 8.53577 2.82739 1.000 38.63180 430 ASP A C 1
ATOM 3218 O O . ASP A 1 471 ? -21.30539 8.78468 2.87406 1.000 36.50461 430 ASP A O 1
ATOM 3223 N N . SER A 1 472 ? -19.63073 7.29799 2.63389 1.000 54.22837 431 SER A N 1
ATOM 3224 C CA . SER A 1 472 ? -20.56807 6.20719 2.38574 1.000 47.11152 431 SER A CA 1
ATOM 3225 C C . SER A 1 472 ? -21.52133 5.96973 3.55361 1.000 35.17201 431 SER A C 1
ATOM 3226 O O . SER A 1 472 ? -22.52074 5.26359 3.37835 1.000 40.34583 431 SER A O 1
ATOM 3229 N N . ASN A 1 473 ? -21.24934 6.54223 4.72804 1.000 28.42669 432 ASN A N 1
ATOM 3230 C CA . ASN A 1 473 ? -22.18521 6.48637 5.84428 1.000 36.29662 432 ASN A CA 1
ATOM 3231 C C . ASN A 1 473 ? -23.16686 7.65287 5.87436 1.000 40.50384 432 ASN A C 1
ATOM 3232 O O . ASN A 1 473 ? -24.11259 7.62132 6.67005 1.000 31.32966 432 ASN A O 1
ATOM 3237 N N . GLY A 1 474 ? -22.97056 8.67371 5.04282 1.000 48.96791 433 GLY A N 1
ATOM 3238 C CA . GLY A 1 474 ? -23.86232 9.81530 4.99490 1.000 54.99756 433 GLY A CA 1
ATOM 3239 C C . GLY A 1 474 ? -23.30968 11.10230 5.57304 1.000 47.09769 433 GLY A C 1
ATOM 3240 O O . GLY A 1 474 ? -24.05856 12.07996 5.68540 1.000 50.33006 433 GLY A O 1
ATOM 3241 N N . ASP A 1 475 ? -22.03786 11.12844 5.95622 1.000 40.87397 434 ASP A N 1
ATOM 3242 C CA . ASP A 1 475 ? -21.39315 12.32141 6.50447 1.000 34.62134 434 ASP A CA 1
ATOM 3243 C C . ASP A 1 475 ? -20.56516 13.02975 5.43680 1.000 40.60423 434 ASP A C 1
ATOM 3244 O O . ASP A 1 475 ? -19.33923 13.10359 5.51821 1.000 42.67996 434 ASP A O 1
ATOM 3249 N N . TRP A 1 476 ? -21.26184 13.54942 4.42287 1.000 38.21285 435 TRP A N 1
ATOM 3250 C CA . TRP A 1 476 ? -20.58161 14.22743 3.32560 1.000 37.01015 435 TRP A CA 1
ATOM 3251 C C . TRP A 1 476 ? -19.60820 15.29798 3.82654 1.000 41.51813 435 TRP A C 1
ATOM 3252 O O . TRP A 1 476 ? -18.48268 15.41459 3.31050 1.000 35.47540 435 TRP A O 1
ATOM 3263 N N . ALA A 1 477 ? -19.95180 15.96471 4.93183 1.000 49.45938 436 ALA A N 1
ATOM 3264 C CA . ALA A 1 477 ? -19.11832 17.04538 5.45203 1.000 50.33396 436 ALA A CA 1
ATOM 3265 C C . ALA A 1 477 ? -17.83225 16.51500 6.07487 1.000 55.52494 436 ALA A C 1
ATOM 3266 O O . ALA A 1 477 ? -16.72789 16.86394 5.63774 1.000 51.18730 436 ALA A O 1
ATOM 3268 N N . GLY A 1 478 ? -17.95664 15.70441 7.12988 1.000 50.40974 437 GLY A N 1
ATOM 3269 C CA . GLY A 1 478 ? -16.78195 15.09370 7.72671 1.000 41.48652 437 GLY A CA 1
ATOM 3270 C C . GLY A 1 478 ? -15.97059 14.29160 6.73157 1.000 46.70109 437 GLY A C 1
ATOM 3271 O O . GLY A 1 478 ? -14.74661 14.20026 6.85504 1.000 47.33680 437 GLY A O 1
ATOM 3272 N N . ALA A 1 479 ? -16.63243 13.72946 5.71596 1.000 39.76419 438 ALA A N 1
ATOM 3273 C CA . ALA A 1 479 ? -15.91902 13.00630 4.66793 1.000 41.20293 438 ALA A CA 1
ATOM 3274 C C . ALA A 1 479 ? -14.95228 13.91975 3.92889 1.000 45.02694 438 ALA A C 1
ATOM 3275 O O . ALA A 1 479 ? -13.75519 13.61858 3.81445 1.000 27.40619 438 ALA A O 1
ATOM 3277 N N . LEU A 1 480 ? -15.45641 15.04030 3.40043 1.000 48.40465 439 LEU A N 1
ATOM 3278 C CA . LEU A 1 480 ? -14.54872 15.94242 2.69778 1.000 53.29586 439 LEU A CA 1
ATOM 3279 C C . LEU A 1 480 ? -13.52863 16.56256 3.64594 1.000 54.39278 439 LEU A C 1
ATOM 3280 O O . LEU A 1 480 ? -12.39203 16.83274 3.23994 1.000 54.27102 439 LEU A O 1
ATOM 3285 N N . ASP A 1 481 ? -13.90719 16.79155 4.90498 1.000 48.46010 440 ASP A N 1
ATOM 3286 C CA . ASP A 1 481 ? -12.94985 17.32486 5.86812 1.000 44.53029 440 ASP A CA 1
ATOM 3287 C C . ASP A 1 481 ? -11.78096 16.36424 6.05712 1.000 46.03757 440 ASP A C 1
ATOM 3288 O O . ASP A 1 481 ? -10.61546 16.78310 6.09044 1.000 43.20705 440 ASP A O 1
ATOM 3290 N N . ALA A 1 482 ? -12.07383 15.06564 6.16104 1.000 44.14294 441 ALA A N 1
ATOM 3291 C CA . ALA A 1 482 ? -11.01037 14.07583 6.28372 1.000 46.14465 441 ALA A CA 1
ATOM 3292 C C . ALA A 1 482 ? -10.18999 13.98672 5.00390 1.000 43.67346 441 ALA A C 1
ATOM 3293 O O . ALA A 1 482 ? -8.96660 13.81510 5.05917 1.000 36.18030 441 ALA A O 1
ATOM 3295 N N . PHE A 1 483 ? -10.84420 14.09805 3.84215 1.000 49.07385 442 PHE A N 1
ATOM 3296 C CA . PHE A 1 483 ? -10.10203 14.13739 2.58236 1.000 43.94048 442 PHE A CA 1
ATOM 3297 C C . PHE A 1 483 ? -9.09659 15.28431 2.57397 1.000 49.22327 442 PHE A C 1
ATOM 3298 O O . PHE A 1 483 ? -7.94787 15.12189 2.13835 1.000 36.02781 442 PHE A O 1
ATOM 3306 N N . GLN A 1 484 ? -9.51060 16.45092 3.06924 1.000 56.59113 443 GLN A N 1
ATOM 3307 C CA . GLN A 1 484 ? -8.64747 17.62632 3.02162 1.000 60.96322 443 GLN A CA 1
ATOM 3308 C C . GLN A 1 484 ? -7.52744 17.53682 4.05413 1.000 55.67004 443 GLN A C 1
ATOM 3309 O O . GLN A 1 484 ? -6.39413 17.95788 3.78836 1.000 54.92354 443 GLN A O 1
ATOM 3315 N N . GLU A 1 485 ? -7.81235 16.96863 5.22845 1.000 56.35850 444 GLU A N 1
ATOM 3316 C CA . GLU A 1 485 ? -6.73498 16.67815 6.17218 1.000 46.97412 444 GLU A CA 1
ATOM 3317 C C . GLU A 1 485 ? -5.72021 15.71678 5.56054 1.000 44.78088 444 GLU A C 1
ATOM 3318 O O . GLU A 1 485 ? -4.50152 15.89815 5.71278 1.000 46.76527 444 GLU A O 1
ATOM 3320 N N . GLY A 1 486 ? -6.20926 14.68377 4.86910 1.000 49.60766 445 GLY A N 1
ATOM 3321 C CA . GLY A 1 486 ? -5.31300 13.76780 4.18650 1.000 43.01949 445 GLY A CA 1
ATOM 3322 C C . GLY A 1 486 ? -4.44503 14.46635 3.16085 1.000 50.41014 445 GLY A C 1
ATOM 3323 O O . GLY A 1 486 ? -3.25586 14.17030 3.04057 1.000 47.18178 445 GLY A O 1
ATOM 3324 N N . TYR A 1 487 ? -5.02978 15.39937 2.40354 1.000 57.51086 446 TYR A N 1
ATOM 3325 C CA . TYR A 1 487 ? -4.21988 16.23588 1.51992 1.000 48.68416 446 TYR A CA 1
ATOM 3326 C C . TYR A 1 487 ? -3.17092 17.01940 2.29708 1.000 54.39284 446 TYR A C 1
ATOM 3327 O O . TYR A 1 487 ? -2.05038 17.21348 1.81293 1.000 50.40884 446 TYR A O 1
ATOM 3336 N N . ARG A 1 488 ? -3.52205 17.49649 3.49281 1.000 50.86767 447 ARG A N 1
ATOM 3337 C CA . ARG A 1 488 ? -2.56342 18.24381 4.30380 1.000 59.01041 447 ARG A CA 1
ATOM 3338 C C . ARG A 1 488 ? -1.32389 17.40375 4.59686 1.000 57.81613 447 ARG A C 1
ATOM 3339 O O . ARG A 1 488 ? -0.19636 17.79906 4.27280 1.000 51.33271 447 ARG A O 1
ATOM 3341 N N . ILE A 1 489 ? -1.51732 16.22888 5.20466 1.000 55.44106 448 ILE A N 1
ATOM 3342 C CA . ILE A 1 489 ? -0.36725 15.35595 5.47105 1.000 53.03980 448 ILE A CA 1
ATOM 3343 C C . ILE A 1 489 ? 0.33974 14.97239 4.17009 1.000 60.82870 448 ILE A C 1
ATOM 3344 O O . ILE A 1 489 ? 1.57978 15.01910 4.07877 1.000 60.66183 448 ILE A O 1
ATOM 3349 N N . ALA A 1 490 ? -0.43785 14.61649 3.13887 1.000 52.54830 449 ALA A N 1
ATOM 3350 C CA . ALA A 1 490 ? 0.11680 14.20755 1.85212 1.000 57.49527 449 ALA A CA 1
ATOM 3351 C C . ALA A 1 490 ? 1.09835 15.23639 1.31184 1.000 67.54888 449 ALA A C 1
ATOM 3352 O O . ALA A 1 490 ? 2.22354 14.89782 0.92619 1.000 62.13667 449 ALA A O 1
ATOM 3354 N N . VAL A 1 491 ? 0.67600 16.49886 1.24981 1.000 66.22951 450 VAL A N 1
ATOM 3355 C CA . VAL A 1 491 ? 1.55368 17.54952 0.75232 1.000 60.57896 450 VAL A CA 1
ATOM 3356 C C . VAL A 1 491 ? 2.71201 17.76443 1.71404 1.000 54.78807 450 VAL A C 1
ATOM 3357 O O . VAL A 1 491 ? 3.85083 18.00211 1.29402 1.000 51.79895 450 VAL A O 1
ATOM 3361 N N . GLU A 1 492 ? 2.45307 17.64615 3.01708 1.000 53.40251 451 GLU A N 1
ATOM 3362 C CA . GLU A 1 492 ? 3.50134 17.87349 3.99825 1.000 46.90982 451 GLU A CA 1
ATOM 3363 C C . GLU A 1 492 ? 4.61611 16.83551 3.94840 1.000 54.58421 451 GLU A C 1
ATOM 3364 O O . GLU A 1 492 ? 5.67627 17.08061 4.53077 1.000 49.87353 451 GLU A O 1
ATOM 3366 N N . ALA A 1 493 ? 4.42744 15.69302 3.27905 1.000 62.77131 452 ALA A N 1
ATOM 3367 C CA . ALA A 1 493 ? 5.48673 14.68537 3.27219 1.000 54.99771 452 ALA A CA 1
ATOM 3368 C C . ALA A 1 493 ? 6.06777 14.38306 1.89164 1.000 64.32413 452 ALA A C 1
ATOM 3369 O O . ALA A 1 493 ? 6.90428 13.47913 1.77817 1.000 68.63954 452 ALA A O 1
ATOM 3371 N N . ASN A 1 494 ? 5.65597 15.10406 0.84665 1.000 65.55549 453 ASN A N 1
ATOM 3372 C CA . ASN A 1 494 ? 6.23432 14.96193 -0.49469 1.000 69.22949 453 ASN A CA 1
ATOM 3373 C C . ASN A 1 494 ? 6.02806 13.55475 -1.05654 1.000 71.25419 453 ASN A C 1
ATOM 3374 O O . ASN A 1 494 ? 6.92309 12.97776 -1.67774 1.000 78.63055 453 ASN A O 1
ATOM 3376 N N . LEU A 1 495 ? 4.84023 12.99412 -0.83080 1.000 62.48267 454 LEU A N 1
ATOM 3377 C CA . LEU A 1 495 ? 4.44693 11.73040 -1.44775 1.000 62.58088 454 LEU A CA 1
ATOM 3378 C C . LEU A 1 495 ? 3.40724 12.01357 -2.52246 1.000 64.21333 454 LEU A C 1
ATOM 3379 O O . LEU A 1 495 ? 2.26068 12.34031 -2.18646 1.000 65.04751 454 LEU A O 1
ATOM 3384 N N . PRO A 1 496 ? 3.73683 11.88365 -3.81194 1.000 67.08316 455 PRO A N 1
ATOM 3385 C CA . PRO A 1 496 ? 2.82869 12.41406 -4.84941 1.000 63.20490 455 PRO A CA 1
ATOM 3386 C C . PRO A 1 496 ? 1.51738 11.65352 -4.99637 1.000 58.54907 455 PRO A C 1
ATOM 3387 O O . PRO A 1 496 ? 0.46064 12.28024 -5.17316 1.000 46.99535 455 PRO A O 1
ATOM 3391 N N . SER A 1 497 ? 1.54640 10.31925 -4.91379 1.000 64.96101 456 SER A N 1
ATOM 3392 C CA . SER A 1 497 ? 0.35915 9.53525 -5.24730 1.000 54.41853 456 SER A CA 1
ATOM 3393 C C . SER A 1 497 ? -0.72685 9.67689 -4.18954 1.000 56.82768 456 SER A C 1
ATOM 3394 O O . SER A 1 497 ? -1.92069 9.64574 -4.51450 1.000 56.83063 456 SER A O 1
ATOM 3397 N N . VAL A 1 498 ? -0.34462 9.76446 -2.91360 1.000 52.75418 457 VAL A N 1
ATOM 3398 C CA . VAL A 1 498 ? -1.36035 9.95396 -1.88385 1.000 49.77226 457 VAL A CA 1
ATOM 3399 C C . VAL A 1 498 ? -2.03138 11.31628 -2.03907 1.000 46.39527 457 VAL A C 1
ATOM 3400 O O . VAL A 1 498 ? -3.24220 11.45015 -1.81074 1.000 43.45868 457 VAL A O 1
ATOM 3404 N N . GLN A 1 499 ? -1.28118 12.33057 -2.49057 1.000 45.26928 458 GLN A N 1
ATOM 3405 C CA . GLN A 1 499 ? -1.90293 13.59784 -2.86131 1.000 51.31040 458 GLN A CA 1
ATOM 3406 C C . GLN A 1 499 ? -2.88409 13.40605 -4.00431 1.000 50.27140 458 GLN A C 1
ATOM 3407 O O . GLN A 1 499 ? -3.98682 13.96129 -3.98238 1.000 47.17220 458 GLN A O 1
ATOM 3413 N N . LEU A 1 500 ? -2.48588 12.64135 -5.02553 1.000 48.69248 459 LEU A N 1
ATOM 3414 C CA . LEU A 1 500 ? -3.37189 12.39729 -6.16108 1.000 50.06327 459 LEU A CA 1
ATOM 3415 C C . LEU A 1 500 ? -4.68403 11.76287 -5.71032 1.000 52.02374 459 LEU A C 1
ATOM 3416 O O . LEU A 1 500 ? -5.76922 12.21204 -6.09482 1.000 50.79606 459 LEU A O 1
ATOM 3418 N N . SER A 1 501 ? -4.59968 10.70731 -4.89799 1.000 44.08158 460 SER A N 1
ATOM 3419 C CA . SER A 1 501 ? -5.80423 10.01793 -4.43518 1.000 45.08217 460 SER A CA 1
ATOM 3420 C C . SER A 1 501 ? -6.67575 10.92906 -3.57281 1.000 50.17573 460 SER A C 1
ATOM 3421 O O . SER A 1 501 ? -7.91211 10.93574 -3.70734 1.000 41.68907 460 SER A O 1
ATOM 3424 N N . ALA A 1 502 ? -6.05440 11.67261 -2.64834 1.000 50.04460 461 ALA A N 1
ATOM 3425 C CA . ALA A 1 502 ? -6.81317 12.60596 -1.82337 1.000 47.78768 461 ALA A CA 1
ATOM 3426 C C . ALA A 1 502 ? -7.52630 13.63912 -2.68499 1.000 47.09920 461 ALA A C 1
ATOM 3427 O O . ALA A 1 502 ? -8.70392 13.93956 -2.45860 1.000 33.18662 461 ALA A O 1
ATOM 3429 N N . LEU A 1 503 ? -6.82710 14.18705 -3.68413 1.000 48.50983 462 LEU A N 1
ATOM 3430 C CA . LEU A 1 503 ? -7.44501 15.12687 -4.61355 1.000 47.14491 462 LEU A CA 1
ATOM 3431 C C . LEU A 1 503 ? -8.59647 14.47848 -5.36704 1.000 53.45639 462 LEU A C 1
ATOM 3432 O O . LEU A 1 503 ? -9.61120 15.12687 -5.63944 1.000 54.53495 462 LEU A O 1
ATOM 3437 N N . GLU A 1 504 ? -8.45305 13.20029 -5.71869 1.000 50.83859 463 GLU A N 1
ATOM 3438 C CA . GLU A 1 504 ? -9.48995 12.52088 -6.48836 1.000 43.34088 463 GLU A CA 1
ATOM 3439 C C . GLU A 1 504 ? -10.77094 12.39664 -5.67592 1.000 47.30771 463 GLU A C 1
ATOM 3440 O O . GLU A 1 504 ? -11.86564 12.68730 -6.17369 1.000 46.31163 463 GLU A O 1
ATOM 3446 N N . ASN A 1 505 ? -10.65414 11.98251 -4.41253 1.000 46.49669 464 ASN A N 1
ATOM 3447 C CA . ASN A 1 505 ? -11.85200 11.90558 -3.57843 1.000 43.62375 464 ASN A CA 1
ATOM 3448 C C . ASN A 1 505 ? -12.34715 13.27519 -3.13033 1.000 41.83150 464 ASN A C 1
ATOM 3449 O O . ASN A 1 505 ? -13.52828 13.41123 -2.79329 1.000 30.64534 464 ASN A O 1
ATOM 3462 N N . HIS A 1 507 ? -12.28188 16.01152 -5.18228 1.000 52.93476 466 HIS A N 1
ATOM 3463 C CA . HIS A 1 507 ? -13.04215 16.38081 -6.36921 1.000 48.90132 466 HIS A CA 1
ATOM 3464 C C . HIS A 1 507 ? -14.33502 15.58212 -6.45947 1.000 52.15260 466 HIS A C 1
ATOM 3465 O O . HIS A 1 507 ? -15.37911 16.12001 -6.84700 1.000 55.66343 466 HIS A O 1
ATOM 3472 N N . TYR A 1 508 ? -14.28397 14.29460 -6.10531 1.000 53.68901 467 TYR A N 1
ATOM 3473 C CA . TYR A 1 508 ? -15.49977 13.48917 -6.04925 1.000 53.14446 467 TYR A CA 1
ATOM 3474 C C . TYR A 1 508 ? -16.50490 14.08844 -5.07429 1.000 46.27807 467 TYR A C 1
ATOM 3475 O O . TYR A 1 508 ? -17.65660 14.35179 -5.43706 1.000 39.83272 467 TYR A O 1
ATOM 3477 N N . SER A 1 509 ? -16.07967 14.30960 -3.82635 1.000 50.88990 468 SER A N 1
ATOM 3478 C CA . SER A 1 509 ? -16.95109 14.91077 -2.81896 1.000 52.68031 468 SER A CA 1
ATOM 3479 C C . SER A 1 509 ? -17.58174 16.20824 -3.31322 1.000 45.42368 468 SER A C 1
ATOM 3480 O O . SER A 1 509 ? -18.74776 16.49490 -3.01623 1.000 35.66187 468 SER A O 1
ATOM 3483 N N . HIS A 1 510 ? -16.82685 17.00385 -4.07388 1.000 48.95625 469 HIS A N 1
ATOM 3484 C CA . HIS A 1 510 ? -17.34346 18.27854 -4.56108 1.000 53.65825 469 HIS A CA 1
ATOM 3485 C C . HIS A 1 510 ? -18.23966 18.10180 -5.78285 1.000 53.40711 469 HIS A C 1
ATOM 3486 O O . HIS A 1 510 ? -19.26403 18.78345 -5.90264 1.000 52.19260 469 HIS A O 1
ATOM 3501 N N . ILE A 1 512 ? -20.12261 15.53059 -6.57652 1.000 47.36789 471 ILE A N 1
ATOM 3502 C CA . ILE A 1 512 ? -21.40109 15.03409 -6.08117 1.000 46.92062 471 ILE A CA 1
ATOM 3503 C C . ILE A 1 512 ? -22.14911 16.08537 -5.27237 1.000 70.28734 471 ILE A C 1
ATOM 3504 O O . ILE A 1 512 ? -23.33882 15.90863 -4.98389 1.000 77.91693 471 ILE A O 1
ATOM 3509 N N . ARG A 1 513 ? -21.49264 17.19037 -4.91774 1.000 71.26688 472 ARG A N 1
ATOM 3510 C CA . ARG A 1 513 ? -22.14186 18.28804 -4.21432 1.000 71.48976 472 ARG A CA 1
ATOM 3511 C C . ARG A 1 513 ? -22.44850 19.47484 -5.12231 1.000 78.27860 472 ARG A C 1
ATOM 3512 O O . ARG A 1 513 ? -22.85521 20.52961 -4.62376 1.000 75.29198 472 ARG A O 1
ATOM 3520 N N . PHE A 1 514 ? -22.26782 19.32416 -6.43447 1.000 81.49174 473 PHE A N 1
ATOM 3521 C CA . PHE A 1 514 ? -22.58660 20.35476 -7.42598 1.000 77.63388 473 PHE A CA 1
ATOM 3522 C C . PHE A 1 514 ? -21.89117 21.68053 -7.10409 1.000 77.09953 473 PHE A C 1
ATOM 3523 O O . PHE A 1 514 ? -22.52477 22.71021 -6.86485 1.000 75.49075 473 PHE A O 1
ATOM 3525 N N . ASP A 1 515 ? -20.55532 21.63508 -7.09875 1.000 72.42703 474 ASP A N 1
ATOM 3526 C CA . ASP A 1 515 ? -19.70370 22.81818 -6.92662 1.000 69.39030 474 ASP A CA 1
ATOM 3527 C C . ASP A 1 515 ? -18.71476 22.84157 -8.09400 1.000 67.71849 474 ASP A C 1
ATOM 3528 O O . ASP A 1 515 ? -17.57358 22.39137 -7.96640 1.000 68.71966 474 ASP A O 1
ATOM 3533 N N . ASN A 1 516 ? -19.17145 23.37151 -9.23277 1.000 63.32717 475 ASN A N 1
ATOM 3534 C CA . ASN A 1 516 ? -18.41941 23.26859 -10.48254 1.000 60.36032 475 ASN A CA 1
ATOM 3535 C C . ASN A 1 516 ? -17.03860 23.90861 -10.37418 1.000 70.32567 475 ASN A C 1
ATOM 3536 O O . ASN A 1 516 ? -16.03592 23.31113 -10.78213 1.000 70.32823 475 ASN A O 1
ATOM 3538 N N . ILE A 1 517 ? -16.97246 25.14058 -9.86187 1.000 73.76340 476 ILE A N 1
ATOM 3539 C CA . ILE A 1 517 ? -15.70795 25.87658 -9.82589 1.000 76.47044 476 ILE A CA 1
ATOM 3540 C C . ILE A 1 517 ? -14.65578 25.10390 -9.03683 1.000 74.67278 476 ILE A C 1
ATOM 3541 O O . ILE A 1 517 ? -13.53703 24.87078 -9.51765 1.000 63.62794 476 ILE A O 1
ATOM 3543 N N . GLU A 1 518 ? -14.99364 24.71265 -7.80492 1.000 73.31769 477 GLU A N 1
ATOM 3544 C CA . GLU A 1 518 ? -14.03515 24.00996 -6.95829 1.000 66.37159 477 GLU A CA 1
ATOM 3545 C C . GLU A 1 518 ? -13.57295 22.71156 -7.60716 1.000 64.57530 477 GLU A C 1
ATOM 3546 O O . GLU A 1 518 ? -12.37168 22.42820 -7.65935 1.000 59.90363 477 GLU A O 1
ATOM 3548 N N . GLU A 1 519 ? -14.51590 21.92284 -8.13045 1.000 61.68828 478 GLU A N 1
ATOM 3549 C CA . GLU A 1 519 ? -14.17299 20.63825 -8.73648 1.000 64.12214 478 GLU A CA 1
ATOM 3550 C C . GLU A 1 519 ? -13.25946 20.82119 -9.94204 1.000 61.81805 478 GLU A C 1
ATOM 3551 O O . GLU A 1 519 ? -12.26874 20.09583 -10.10635 1.000 51.33178 478 GLU A O 1
ATOM 3553 N N . ALA A 1 520 ? -13.58304 21.78734 -10.80282 1.000 70.01433 479 ALA A N 1
ATOM 3554 C CA . ALA A 1 520 ? -12.74859 22.04397 -11.96801 1.000 71.60736 479 ALA A CA 1
ATOM 3555 C C . ALA A 1 520 ? -11.36787 22.53527 -11.56116 1.000 77.00102 479 ALA A C 1
ATOM 3556 O O . ALA A 1 520 ? -10.39281 22.30764 -12.28626 1.000 72.68529 479 ALA A O 1
ATOM 3558 N N . ARG A 1 521 ? -11.26273 23.20843 -10.41188 1.000 75.28066 480 ARG A N 1
ATOM 3559 C CA . ARG A 1 521 ? -9.94684 23.62333 -9.93531 1.000 71.43414 480 ARG A CA 1
ATOM 3560 C C . ARG A 1 521 ? -9.14243 22.43459 -9.42119 1.000 68.55755 480 ARG A C 1
ATOM 3561 O O . ARG A 1 521 ? -7.93082 22.34943 -9.65870 1.000 67.29647 480 ARG A O 1
ATOM 3563 N N . ARG A 1 522 ? -9.79614 21.51134 -8.70894 1.000 67.16656 481 ARG A N 1
ATOM 3564 C CA . ARG A 1 522 ? -9.09759 20.31863 -8.23236 1.000 59.62881 481 ARG A CA 1
ATOM 3565 C C . ARG A 1 522 ? -8.62370 19.45355 -9.39201 1.000 62.91007 481 ARG A C 1
ATOM 3566 O O . ARG A 1 522 ? -7.53122 18.87659 -9.33894 1.000 50.53699 481 ARG A O 1
ATOM 3574 N N . LEU A 1 523 ? -9.44162 19.33565 -10.44609 1.000 66.06330 482 LEU A N 1
ATOM 3575 C CA . LEU A 1 523 ? -9.02240 18.56703 -11.61673 1.000 67.62421 482 LEU A CA 1
ATOM 3576 C C . LEU A 1 523 ? -7.70348 19.07795 -12.18503 1.000 66.36995 482 LEU A C 1
ATOM 3577 O O . LEU A 1 523 ? -6.93013 18.29850 -12.75471 1.000 58.34059 482 LEU A O 1
ATOM 3582 N N . GLN A 1 524 ? -7.42637 20.36973 -12.03757 1.000 67.05870 483 GLN A N 1
ATOM 3583 C CA . GLN A 1 524 ? -6.15856 20.93476 -12.48134 1.000 58.15548 483 GLN A CA 1
ATOM 3584 C C . GLN A 1 524 ? -5.03420 20.54824 -11.52523 1.000 50.30191 483 GLN A C 1
ATOM 3585 O O . GLN A 1 524 ? -4.62178 19.38939 -11.46994 1.000 48.02017 483 GLN A O 1
ATOM 3587 N N . GLY B 1 43 ? -41.06277 19.95999 -82.87834 1.000 14.43456 2 GLY B N 1
ATOM 3588 C CA . GLY B 1 43 ? -41.03934 21.17482 -83.67288 1.000 24.85592 2 GLY B CA 1
ATOM 3589 C C . GLY B 1 43 ? -40.61165 20.94294 -85.10912 1.000 44.24911 2 GLY B C 1
ATOM 3590 O O . GLY B 1 43 ? -39.86289 20.00863 -85.39653 1.000 57.57917 2 GLY B O 1
ATOM 3591 N N . ARG B 1 44 ? -41.08832 21.79642 -86.01476 1.000 54.09392 3 ARG B N 1
ATOM 3592 C CA . ARG B 1 44 ? -40.74640 21.69294 -87.43394 1.000 61.33428 3 ARG B CA 1
ATOM 3593 C C . ARG B 1 44 ? -39.58149 22.62967 -87.75723 1.000 69.73969 3 ARG B C 1
ATOM 3594 O O . ARG B 1 44 ? -39.72488 23.67799 -88.38837 1.000 46.99799 3 ARG B O 1
ATOM 3596 N N . ASP B 1 45 ? -38.40167 22.21173 -87.29897 1.000 68.13920 4 ASP B N 1
ATOM 3597 C CA . ASP B 1 45 ? -37.13214 22.90098 -87.49834 1.000 49.03367 4 ASP B CA 1
ATOM 3598 C C . ASP B 1 45 ? -36.53351 22.65281 -88.88070 1.000 43.30120 4 ASP B C 1
ATOM 3599 O O . ASP B 1 45 ? -35.35025 22.94529 -89.09450 1.000 42.91840 4 ASP B O 1
ATOM 3601 N N . GLU B 1 46 ? -37.32252 22.11746 -89.81549 1.000 48.54256 5 GLU B N 1
ATOM 3602 C CA . GLU B 1 46 ? -36.78704 21.72635 -91.11533 1.000 47.74777 5 GLU B CA 1
ATOM 3603 C C . GLU B 1 46 ? -36.49387 22.92149 -92.01500 1.000 43.22703 5 GLU B C 1
ATOM 3604 O O . GLU B 1 46 ? -35.59147 22.84582 -92.85675 1.000 35.78486 5 GLU B O 1
ATOM 3618 N N . GLN B 1 48 ? -35.44852 25.73627 -90.85033 1.000 38.75987 7 GLN B N 1
ATOM 3619 C CA . GLN B 1 48 ? -34.22854 26.29911 -90.28142 1.000 30.14526 7 GLN B CA 1
ATOM 3620 C C . GLN B 1 48 ? -32.99595 25.74899 -90.98255 1.000 25.54982 7 GLN B C 1
ATOM 3621 O O . GLN B 1 48 ? -31.98547 26.44935 -91.10802 1.000 27.57384 7 GLN B O 1
ATOM 3631 N N . SER B 1 50 ? -33.21689 24.56436 -94.20819 1.000 50.93820 9 SER B N 1
ATOM 3632 C CA . SER B 1 50 ? -33.34552 25.01447 -95.59078 1.000 47.44467 9 SER B CA 1
ATOM 3633 C C . SER B 1 50 ? -32.85196 26.44698 -95.75700 1.000 45.98320 9 SER B C 1
ATOM 3634 O O . SER B 1 50 ? -32.13877 26.75495 -96.71925 1.000 43.74339 9 SER B O 1
ATOM 3636 N N . GLU B 1 51 ? -33.21030 27.33434 -94.82495 1.000 47.58125 10 GLU B N 1
ATOM 3637 C CA . GLU B 1 51 ? -32.72951 28.71014 -94.89501 1.000 41.82031 10 GLU B CA 1
ATOM 3638 C C . GLU B 1 51 ? -31.22546 28.78424 -94.67918 1.000 45.34699 10 GLU B C 1
ATOM 3639 O O . GLU B 1 51 ? -30.54793 29.61440 -95.29771 1.000 44.47111 10 GLU B O 1
ATOM 3641 N N . ALA B 1 52 ? -30.68654 27.91011 -93.82979 1.000 43.78395 11 ALA B N 1
ATOM 3642 C CA . ALA B 1 52 ? -29.25814 27.92245 -93.54567 1.000 41.60762 11 ALA B CA 1
ATOM 3643 C C . ALA B 1 52 ? -28.44897 27.32376 -94.69197 1.000 39.85707 11 ALA B C 1
ATOM 3644 O O . ALA B 1 52 ? -27.37316 27.83251 -95.02239 1.000 41.67082 11 ALA B O 1
ATOM 3646 N N . LYS B 1 53 ? -28.94399 26.25058 -95.31511 1.000 42.70017 12 LYS B N 1
ATOM 3647 C CA . LYS B 1 53 ? -28.29187 25.74076 -96.51927 1.000 46.39153 12 LYS B CA 1
ATOM 3648 C C . LYS B 1 53 ? -28.37235 26.75166 -97.65918 1.000 49.09619 12 LYS B C 1
ATOM 3649 O O . LYS B 1 53 ? -27.42859 26.88778 -98.45246 1.000 50.92187 12 LYS B O 1
ATOM 3651 N N . ARG B 1 54 ? -29.49021 27.47835 -97.74786 1.000 45.56182 13 ARG B N 1
ATOM 3652 C CA . ARG B 1 54 ? -29.60170 28.56508 -98.71509 1.000 45.00967 13 ARG B CA 1
ATOM 3653 C C . ARG B 1 54 ? -28.52469 29.61291 -98.47282 1.000 45.99190 13 ARG B C 1
ATOM 3654 O O . ARG B 1 54 ? -27.79707 30.00280 -99.39512 1.000 38.88545 13 ARG B O 1
ATOM 3656 N N . ALA B 1 55 ? -28.41379 30.08329 -97.22801 1.000 47.00503 14 ALA B N 1
ATOM 3657 C CA . ALA B 1 55 ? -27.42207 31.10147 -96.90852 1.000 42.99622 14 ALA B CA 1
ATOM 3658 C C . ALA B 1 55 ? -26.00361 30.59083 -97.12171 1.000 44.16399 14 ALA B C 1
ATOM 3659 O O . ALA B 1 55 ? -25.12018 31.36667 -97.50010 1.000 46.31455 14 ALA B O 1
ATOM 3661 N N . TYR B 1 56 ? -25.76994 29.28966 -96.93010 1.000 46.62189 15 TYR B N 1
ATOM 3662 C CA . TYR B 1 56 ? -24.43405 28.75394 -97.16900 1.000 46.10345 15 TYR B CA 1
ATOM 3663 C C . TYR B 1 56 ? -24.09710 28.75540 -98.65213 1.000 53.45138 15 TYR B C 1
ATOM 3664 O O . TYR B 1 56 ? -23.03882 29.25146 -99.05223 1.000 60.09390 15 TYR B O 1
ATOM 3673 N N . ARG B 1 57 ? -24.96854 28.17218 -99.48228 1.000 53.50693 16 ARG B N 1
ATOM 3674 C CA . ARG B 1 57 ? -24.73622 28.21547 -100.92409 1.000 49.99654 16 ARG B CA 1
ATOM 3675 C C . ARG B 1 57 ? -24.62322 29.64717 -101.43512 1.000 53.28560 16 ARG B C 1
ATOM 3676 O O . ARG B 1 57 ? -23.87013 29.91279 -102.38347 1.000 50.68969 16 ARG B O 1
ATOM 3678 N N . SER B 1 58 ? -25.28464 30.59516 -100.76574 1.000 57.85253 17 SER B N 1
ATOM 3679 C CA . SER B 1 58 ? -25.28011 31.96987 -101.24988 1.000 59.18982 17 SER B CA 1
ATOM 3680 C C . SER B 1 58 ? -23.99158 32.68861 -100.86965 1.000 69.21427 17 SER B C 1
ATOM 3681 O O . SER B 1 58 ? -23.36451 33.33156 -101.71635 1.000 68.28453 17 SER B O 1
ATOM 3684 N N . ALA B 1 59 ? -23.56332 32.56805 -99.61039 1.000 69.72600 18 ALA B N 1
ATOM 3685 C CA . ALA B 1 59 ? -22.27449 33.11703 -99.20739 1.000 65.44858 18 ALA B CA 1
ATOM 3686 C C . ALA B 1 59 ? -21.10442 32.37919 -99.84593 1.000 64.43936 18 ALA B C 1
ATOM 3687 O O . ALA B 1 59 ? -19.99396 32.91969 -99.88418 1.000 60.47072 18 ALA B O 1
ATOM 3689 N N . LYS B 1 60 ? -21.32566 31.15939 -100.34219 1.000 65.22274 19 LYS B N 1
ATOM 3690 C CA . LYS B 1 60 ? -20.28457 30.43455 -101.05926 1.000 65.51437 19 LYS B CA 1
ATOM 3691 C C . LYS B 1 60 ? -20.18751 30.85186 -102.51826 1.000 71.85263 19 LYS B C 1
ATOM 3692 O O . LYS B 1 60 ? -19.08902 30.84657 -103.08556 1.000 77.04477 19 LYS B O 1
ATOM 3694 N N . GLU B 1 61 ? -21.30961 31.21538 -103.14120 1.000 67.23075 20 GLU B N 1
ATOM 3695 C CA . GLU B 1 61 ? -21.26501 31.59870 -104.54574 1.000 67.48096 20 GLU B CA 1
ATOM 3696 C C . GLU B 1 61 ? -20.67363 32.99173 -104.76395 1.000 64.17451 20 GLU B C 1
ATOM 3697 O O . GLU B 1 61 ? -20.20590 33.28287 -105.87053 1.000 50.52042 20 GLU B O 1
ATOM 3703 N N . GLU B 1 62 ? -20.62336 33.83761 -103.73238 1.000 66.87372 21 GLU B N 1
ATOM 3704 C CA . GLU B 1 62 ? -20.10008 35.19311 -103.86958 1.000 71.47461 21 GLU B CA 1
ATOM 3705 C C . GLU B 1 62 ? -18.75535 35.39718 -103.18090 1.000 79.63044 21 GLU B C 1
ATOM 3706 O O . GLU B 1 62 ? -18.25147 36.52718 -103.16873 1.000 92.60829 21 GLU B O 1
ATOM 3712 N N . GLY B 1 63 ? -18.16161 34.34973 -102.60857 1.000 65.79966 22 GLY B N 1
ATOM 3713 C CA . GLY B 1 63 ? -16.85652 34.49954 -101.98681 1.000 64.66511 22 GLY B CA 1
ATOM 3714 C C . GLY B 1 63 ? -16.82892 35.29081 -100.69596 1.000 69.90748 22 GLY B C 1
ATOM 3715 O O . GLY B 1 63 ? -15.81204 35.91856 -100.38700 1.000 63.32560 22 GLY B O 1
ATOM 3716 N N . ASN B 1 64 ? -17.92842 35.28789 -99.93762 1.000 67.18191 23 ASN B N 1
ATOM 3717 C CA . ASN B 1 64 ? -17.96627 35.99522 -98.65966 1.000 57.65997 23 ASN B CA 1
ATOM 3718 C C . ASN B 1 64 ? -16.98945 35.38860 -97.65883 1.000 70.32741 23 ASN B C 1
ATOM 3719 O O . ASN B 1 64 ? -16.33031 36.11798 -96.90714 1.000 71.14755 23 ASN B O 1
ATOM 3724 N N . ARG B 1 65 ? -16.90021 34.05595 -97.62323 1.000 65.87051 24 ARG B N 1
ATOM 3725 C CA . ARG B 1 65 ? -16.01523 33.31137 -96.72655 1.000 58.85250 24 ARG B CA 1
ATOM 3726 C C . ARG B 1 65 ? -16.31718 33.45732 -95.23454 1.000 52.15528 24 ARG B C 1
ATOM 3727 O O . ARG B 1 65 ? -16.39022 32.44564 -94.53103 1.000 54.69824 24 ARG B O 1
ATOM 3735 N N . GLN B 1 66 ? -16.47823 34.67990 -94.72270 1.000 49.66632 25 GLN B N 1
ATOM 3736 C CA . GLN B 1 66 ? -16.81732 34.82958 -93.30878 1.000 51.08605 25 GLN B CA 1
ATOM 3737 C C . GLN B 1 66 ? -18.15444 34.16437 -93.00505 1.000 54.96324 25 GLN B C 1
ATOM 3738 O O . GLN B 1 66 ? -18.26848 33.33907 -92.08659 1.000 58.41538 25 GLN B O 1
ATOM 3740 N N . GLU B 1 67 ? -19.16914 34.46860 -93.80961 1.000 56.57887 26 GLU B N 1
ATOM 3741 C CA . GLU B 1 67 ? -20.47446 33.86616 -93.59518 1.000 58.36348 26 GLU B CA 1
ATOM 3742 C C . GLU B 1 67 ? -20.57978 32.48447 -94.22319 1.000 50.47071 26 GLU B C 1
ATOM 3743 O O . GLU B 1 67 ? -21.39147 31.67590 -93.76122 1.000 48.29070 26 GLU B O 1
ATOM 3749 N N . GLU B 1 68 ? -19.75502 32.18440 -95.23144 1.000 46.98006 27 GLU B N 1
ATOM 3750 C CA . GLU B 1 68 ? -19.58035 30.79917 -95.65566 1.000 47.95573 27 GLU B CA 1
ATOM 3751 C C . GLU B 1 68 ? -19.26034 29.91594 -94.46012 1.000 46.43861 27 GLU B C 1
ATOM 3752 O O . GLU B 1 68 ? -19.87814 28.86360 -94.25930 1.000 56.11478 27 GLU B O 1
ATOM 3758 N N . ALA B 1 69 ? -18.33435 30.36852 -93.61510 1.000 46.05217 28 ALA B N 1
ATOM 3759 C CA . ALA B 1 69 ? -17.89579 29.55026 -92.49538 1.000 42.56831 28 ALA B CA 1
ATOM 3760 C C . ALA B 1 69 ? -18.88031 29.62203 -91.33988 1.000 29.49778 28 ALA B C 1
ATOM 3761 O O . ALA B 1 69 ? -19.10101 28.61212 -90.65898 1.000 27.67400 28 ALA B O 1
ATOM 3763 N N . ARG B 1 70 ? -19.52286 30.77812 -91.13819 1.000 31.47001 29 ARG B N 1
ATOM 3764 C CA . ARG B 1 70 ? -20.56067 30.84745 -90.11273 1.000 42.19864 29 ARG B CA 1
ATOM 3765 C C . ARG B 1 70 ? -21.70250 29.88495 -90.42104 1.000 39.83903 29 ARG B C 1
ATOM 3766 O O . ARG B 1 70 ? -22.20953 29.20172 -89.52283 1.000 34.23551 29 ARG B O 1
ATOM 3774 N N . TRP B 1 71 ? -22.08389 29.76792 -91.69458 1.000 38.44760 30 TRP B N 1
ATOM 3775 C CA . TRP B 1 71 ? -23.20042 28.89584 -92.03227 1.000 39.04768 30 TRP B CA 1
ATOM 3776 C C . TRP B 1 71 ? -22.78632 27.43588 -92.12811 1.000 34.42782 30 TRP B C 1
ATOM 3777 O O . TRP B 1 71 ? -23.58104 26.55588 -91.77682 1.000 39.89952 30 TRP B O 1
ATOM 3788 N N . ALA B 1 72 ? -21.56002 27.15199 -92.57619 1.000 29.81667 31 ALA B N 1
ATOM 3789 C CA . ALA B 1 72 ? -21.03758 25.79698 -92.44732 1.000 31.73703 31 ALA B CA 1
ATOM 3790 C C . ALA B 1 72 ? -21.10966 25.32972 -90.99832 1.000 38.34273 31 ALA B C 1
ATOM 3791 O O . ALA B 1 72 ? -21.61544 24.23853 -90.70894 1.000 41.12235 31 ALA B O 1
ATOM 3793 N N . ASN B 1 73 ? -20.64092 26.16923 -90.06844 1.000 40.39425 32 ASN B N 1
ATOM 3794 C CA . ASN B 1 73 ? -20.68933 25.82097 -88.65155 1.000 29.97573 32 ASN B CA 1
ATOM 3795 C C . ASN B 1 73 ? -22.12963 25.63187 -88.18450 1.000 28.15650 32 ASN B C 1
ATOM 3796 O O . ASN B 1 73 ? -22.44466 24.65255 -87.49943 1.000 33.61539 32 ASN B O 1
ATOM 3801 N N . VAL B 1 74 ? -23.01060 26.57996 -88.51553 1.000 25.84352 33 VAL B N 1
ATOM 3802 C CA . VAL B 1 74 ? -24.39647 26.50887 -88.05249 1.000 35.22916 33 VAL B CA 1
ATOM 3803 C C . VAL B 1 74 ? -25.05629 25.20923 -88.50921 1.000 31.61156 33 VAL B C 1
ATOM 3804 O O . VAL B 1 74 ? -25.67505 24.49005 -87.71055 1.000 28.16262 33 VAL B O 1
ATOM 3808 N N . ILE B 1 75 ? -24.94852 24.89025 -89.80182 1.000 31.22514 34 ILE B N 1
ATOM 3809 C CA . ILE B 1 75 ? -25.63426 23.70190 -90.29879 1.000 34.43593 34 ILE B CA 1
ATOM 3810 C C . ILE B 1 75 ? -24.97450 22.43159 -89.76984 1.000 30.27536 34 ILE B C 1
ATOM 3811 O O . ILE B 1 75 ? -25.66494 21.45937 -89.45158 1.000 34.55674 34 ILE B O 1
ATOM 3816 N N . GLY B 1 76 ? -23.63839 22.39201 -89.69521 1.000 29.74410 35 GLY B N 1
ATOM 3817 C CA . GLY B 1 76 ? -22.99160 21.25561 -89.05848 1.000 28.39392 35 GLY B CA 1
ATOM 3818 C C . GLY B 1 76 ? -23.44235 21.04172 -87.62567 1.000 28.25449 35 GLY B C 1
ATOM 3819 O O . GLY B 1 76 ? -23.58019 19.90209 -87.17403 1.000 21.89572 35 GLY B O 1
ATOM 3820 N N . ASP B 1 77 ? -23.71755 22.12778 -86.90108 1.000 31.83085 36 ASP B N 1
ATOM 3821 C CA . ASP B 1 77 ? -24.19639 21.98928 -85.53012 1.000 27.32703 36 ASP B CA 1
ATOM 3822 C C . ASP B 1 77 ? -25.62933 21.47311 -85.50775 1.000 25.84973 36 ASP B C 1
ATOM 3823 O O . ASP B 1 77 ? -25.99351 20.66140 -84.64706 1.000 24.97187 36 ASP B O 1
ATOM 3828 N N . ILE B 1 78 ? -26.45959 21.94898 -86.43822 1.000 23.73921 37 ILE B N 1
ATOM 3829 C CA . ILE B 1 78 ? -27.80072 21.38810 -86.58842 1.000 23.07371 37 ILE B CA 1
ATOM 3830 C C . ILE B 1 78 ? -27.71624 19.88824 -86.85213 1.000 21.73821 37 ILE B C 1
ATOM 3831 O O . ILE B 1 78 ? -28.49178 19.09773 -86.29944 1.000 18.10338 37 ILE B O 1
ATOM 3833 N N . LEU B 1 79 ? -26.77433 19.47578 -87.70419 1.000 20.71772 38 LEU B N 1
ATOM 3834 C CA . LEU B 1 79 ? -26.55025 18.05308 -87.94758 1.000 20.17656 38 LEU B CA 1
ATOM 3835 C C . LEU B 1 79 ? -26.11763 17.33670 -86.67236 1.000 17.73256 38 LEU B C 1
ATOM 3836 O O . LEU B 1 79 ? -26.48510 16.17794 -86.44554 1.000 20.37582 38 LEU B O 1
ATOM 3841 N N . LYS B 1 80 ? -25.32823 18.01039 -85.83150 1.000 13.21947 39 LYS B N 1
ATOM 3842 C CA . LYS B 1 80 ? -24.88127 17.39621 -84.58305 1.000 15.28414 39 LYS B CA 1
ATOM 3843 C C . LYS B 1 80 ? -26.04119 17.16902 -83.61955 1.000 15.72232 39 LYS B C 1
ATOM 3844 O O . LYS B 1 80 ? -26.14070 16.10082 -83.00441 1.000 13.77925 39 LYS B O 1
ATOM 3846 N N . ASN B 1 81 ? -26.92581 18.15724 -83.47061 1.000 17.94938 40 ASN B N 1
ATOM 3847 C CA . ASN B 1 81 ? -28.06731 18.01201 -82.56849 1.000 17.42012 40 ASN B CA 1
ATOM 3848 C C . ASN B 1 81 ? -29.14080 17.06206 -83.09004 1.000 14.05694 40 ASN B C 1
ATOM 3849 O O . ASN B 1 81 ? -30.08937 16.77430 -82.35184 1.000 11.85703 40 ASN B O 1
ATOM 3854 N N . ARG B 1 82 ? -29.02342 16.56119 -84.31701 1.000 16.59319 41 ARG B N 1
ATOM 3855 C CA . ARG B 1 82 ? -29.96557 15.58600 -84.84852 1.000 23.23053 41 ARG B CA 1
ATOM 3856 C C . ARG B 1 82 ? -29.42339 14.16319 -84.81613 1.000 23.07873 41 ARG B C 1
ATOM 3857 O O . ARG B 1 82 ? -30.11218 13.23970 -85.26188 1.000 23.30131 41 ARG B O 1
ATOM 3865 N N . GLY B 1 83 ? -28.21673 13.96394 -84.29276 1.000 15.09955 42 GLY B N 1
ATOM 3866 C CA . GLY B 1 83 ? -27.60415 12.65456 -84.26890 1.000 12.42743 42 GLY B CA 1
ATOM 3867 C C . GLY B 1 83 ? -26.93460 12.23780 -85.55585 1.000 15.96831 42 GLY B C 1
ATOM 3868 O O . GLY B 1 83 ? -26.62321 11.05235 -85.71657 1.000 17.13842 42 GLY B O 1
ATOM 3869 N N . GLU B 1 84 ? -26.71022 13.16789 -86.48384 1.000 15.98468 43 GLU B N 1
ATOM 3870 C CA . GLU B 1 84 ? -26.02232 12.86957 -87.73879 1.000 19.68383 43 GLU B CA 1
ATOM 3871 C C . GLU B 1 84 ? -24.59050 13.38895 -87.63358 1.000 14.92744 43 GLU B C 1
ATOM 3872 O O . GLU B 1 84 ? -24.23637 14.43883 -88.16956 1.000 12.80988 43 GLU B O 1
ATOM 3878 N N . TYR B 1 85 ? -23.75415 12.62710 -86.92364 1.000 12.83561 44 TYR B N 1
ATOM 3879 C CA . TYR B 1 85 ? -22.39726 13.08342 -86.63540 1.000 18.06024 44 TYR B CA 1
ATOM 3880 C C . TYR B 1 85 ? -21.47768 12.93780 -87.84290 1.000 23.69338 44 TYR B C 1
ATOM 3881 O O . TYR B 1 85 ? -20.60003 13.78298 -88.05705 1.000 29.18241 44 TYR B O 1
ATOM 3890 N N . VAL B 1 86 ? -21.65144 11.86998 -88.62902 1.000 19.62799 45 VAL B N 1
ATOM 3891 C CA . VAL B 1 86 ? -20.82790 11.67205 -89.82113 1.000 15.95198 45 VAL B CA 1
ATOM 3892 C C . VAL B 1 86 ? -20.95240 12.85671 -90.77500 1.000 18.96160 45 VAL B C 1
ATOM 3893 O O . VAL B 1 86 ? -19.95577 13.31155 -91.34853 1.000 25.48661 45 VAL B O 1
ATOM 3895 N N . GLU B 1 87 ? -22.17215 13.35785 -90.98796 1.000 19.78655 46 GLU B N 1
ATOM 3896 C CA . GLU B 1 87 ? -22.35183 14.52440 -91.85083 1.000 25.21568 46 GLU B CA 1
ATOM 3897 C C . GLU B 1 87 ? -22.05523 15.83920 -91.13558 1.000 18.86396 46 GLU B C 1
ATOM 3898 O O . GLU B 1 87 ? -21.71471 16.84195 -91.78689 1.000 25.73740 46 GLU B O 1
ATOM 3900 N N . ALA B 1 88 ? -22.14163 15.85506 -89.80694 1.000 13.30738 47 ALA B N 1
ATOM 3901 C CA . ALA B 1 88 ? -21.77767 17.06224 -89.07858 1.000 18.61326 47 ALA B CA 1
ATOM 3902 C C . ALA B 1 88 ? -20.28277 17.32341 -89.16727 1.000 25.08917 47 ALA B C 1
ATOM 3903 O O . ALA B 1 88 ? -19.85796 18.47006 -89.34975 1.000 18.75565 47 ALA B O 1
ATOM 3905 N N . LEU B 1 89 ? -19.46100 16.28330 -89.02544 1.000 21.74285 48 LEU B N 1
ATOM 3906 C CA . LEU B 1 89 ? -18.03861 16.50844 -89.22768 1.000 28.48894 48 LEU B CA 1
ATOM 3907 C C . LEU B 1 89 ? -17.75347 16.89062 -90.67336 1.000 29.96780 48 LEU B C 1
ATOM 3908 O O . LEU B 1 89 ? -16.75516 17.56721 -90.93857 1.000 36.53499 48 LEU B O 1
ATOM 3913 N N . LYS B 1 90 ? -18.60759 16.47185 -91.61243 1.000 29.26683 49 LYS B N 1
ATOM 3914 C CA . LYS B 1 90 ? -18.48394 16.94802 -92.98726 1.000 36.08883 49 LYS B CA 1
ATOM 3915 C C . LYS B 1 90 ? -18.60858 18.46689 -93.03093 1.000 34.82139 49 LYS B C 1
ATOM 3916 O O . LYS B 1 90 ? -17.73903 19.15761 -93.57246 1.000 34.52357 49 LYS B O 1
ATOM 3918 N N . TRP B 1 91 ? -19.67805 19.01094 -92.45128 1.000 26.70585 50 TRP B N 1
ATOM 3919 C CA . TRP B 1 91 ? -19.77582 20.47401 -92.41649 1.000 30.10802 50 TRP B CA 1
ATOM 3920 C C . TRP B 1 91 ? -18.98668 21.12277 -91.28245 1.000 30.17071 50 TRP B C 1
ATOM 3921 O O . TRP B 1 91 ? -19.17144 22.31638 -91.03040 1.000 33.82798 50 TRP B O 1
ATOM 3932 N N . PHE B 1 92 ? -18.09295 20.39959 -90.61981 1.000 34.68413 51 PHE B N 1
ATOM 3933 C CA . PHE B 1 92 ? -17.03948 21.04884 -89.84345 1.000 34.77859 51 PHE B CA 1
ATOM 3934 C C . PHE B 1 92 ? -15.68710 21.07540 -90.54450 1.000 34.89571 51 PHE B C 1
ATOM 3935 O O . PHE B 1 92 ? -14.90982 22.01379 -90.33211 1.000 40.27045 51 PHE B O 1
ATOM 3943 N N . ARG B 1 93 ? -15.39646 20.08337 -91.38819 1.000 36.29532 52 ARG B N 1
ATOM 3944 C CA . ARG B 1 93 ? -14.13447 20.08445 -92.12369 1.000 37.14825 52 ARG B CA 1
ATOM 3945 C C . ARG B 1 93 ? -14.04966 21.25954 -93.09069 1.000 46.38045 52 ARG B C 1
ATOM 3946 O O . ARG B 1 93 ? -12.96630 21.81470 -93.30814 1.000 46.49944 52 ARG B O 1
ATOM 3948 N N . ILE B 1 94 ? -15.17277 21.64140 -93.69919 1.000 44.35789 53 ILE B N 1
ATOM 3949 C CA . ILE B 1 94 ? -15.13129 22.74881 -94.64845 1.000 40.90341 53 ILE B CA 1
ATOM 3950 C C . ILE B 1 94 ? -15.22429 24.09643 -93.93558 1.000 31.96044 53 ILE B C 1
ATOM 3951 O O . ILE B 1 94 ? -14.74360 25.10829 -94.45854 1.000 39.83449 53 ILE B O 1
ATOM 3956 N N . ASP B 1 95 ? -15.82899 24.14134 -92.74408 1.000 33.07776 54 ASP B N 1
ATOM 3957 C CA . ASP B 1 95 ? -15.70349 25.32890 -91.90372 1.000 39.11933 54 ASP B CA 1
ATOM 3958 C C . ASP B 1 95 ? -14.24745 25.54594 -91.52126 1.000 43.63091 54 ASP B C 1
ATOM 3959 O O . ASP B 1 95 ? -13.75983 26.68273 -91.50433 1.000 45.08251 54 ASP B O 1
ATOM 3964 N N . TYR B 1 96 ? -13.54474 24.45759 -91.19768 1.000 54.52496 55 TYR B N 1
ATOM 3965 C CA . TYR B 1 96 ? -12.10629 24.52317 -90.96659 1.000 48.82766 55 TYR B CA 1
ATOM 3966 C C . TYR B 1 96 ? -11.39277 25.17850 -92.14514 1.000 47.70078 55 TYR B C 1
ATOM 3967 O O . TYR B 1 96 ? -10.46544 25.97499 -91.95793 1.000 65.01509 55 TYR B O 1
ATOM 3976 N N . ASP B 1 97 ? -11.82109 24.86514 -93.36542 1.000 44.22508 56 ASP B N 1
ATOM 3977 C CA . ASP B 1 97 ? -11.21767 25.42483 -94.57312 1.000 52.96606 56 ASP B CA 1
ATOM 3978 C C . ASP B 1 97 ? -11.72555 26.84012 -94.86516 1.000 41.31742 56 ASP B C 1
ATOM 3979 O O . ASP B 1 97 ? -11.74650 27.70803 -93.99005 1.000 32.46901 56 ASP B O 1
ATOM 3981 N N . LEU B 1 108 ? -11.57071 29.79473 -86.15750 1.000 29.52782 67 LEU B N 1
ATOM 3982 C CA . LEU B 1 108 ? -10.92392 28.49071 -86.06991 1.000 46.99250 67 LEU B CA 1
ATOM 3983 C C . LEU B 1 108 ? -10.92116 28.00713 -84.62258 1.000 51.13193 67 LEU B C 1
ATOM 3984 O O . LEU B 1 108 ? -10.69010 26.82973 -84.33938 1.000 40.52143 67 LEU B O 1
ATOM 3989 N N . LEU B 1 109 ? -11.20315 28.92406 -83.70774 1.000 49.40370 68 LEU B N 1
ATOM 3990 C CA . LEU B 1 109 ? -11.07647 28.63452 -82.28696 1.000 50.27091 68 LEU B CA 1
ATOM 3991 C C . LEU B 1 109 ? -12.28784 27.82287 -81.82574 1.000 51.00073 68 LEU B C 1
ATOM 3992 O O . LEU B 1 109 ? -12.11053 26.78357 -81.17749 1.000 49.99713 68 LEU B O 1
ATOM 3997 N N . PRO B 1 110 ? -13.52530 28.24118 -82.13374 1.000 52.41356 69 PRO B N 1
ATOM 3998 C CA . PRO B 1 110 ? -14.66676 27.34459 -81.87573 1.000 42.24458 69 PRO B CA 1
ATOM 3999 C C . PRO B 1 110 ? -14.67952 26.10260 -82.75091 1.000 38.38743 69 PRO B C 1
ATOM 4000 O O . PRO B 1 110 ? -15.18978 25.05901 -82.31811 1.000 44.27923 69 PRO B O 1
ATOM 4004 N N . THR B 1 111 ? -14.23282 26.22502 -84.00588 1.000 39.64858 70 THR B N 1
ATOM 4005 C CA . THR B 1 111 ? -14.29418 25.11526 -84.95456 1.000 36.99308 70 THR B CA 1
ATOM 4006 C C . THR B 1 111 ? -13.58444 23.86922 -84.43865 1.000 31.91306 70 THR B C 1
ATOM 4007 O O . THR B 1 111 ? -14.08932 22.75148 -84.59732 1.000 33.90755 70 THR B O 1
ATOM 4011 N N . CYS B 1 112 ? -12.42491 24.03611 -83.79845 1.000 33.71815 71 CYS B N 1
ATOM 4012 C CA . CYS B 1 112 ? -11.72432 22.86809 -83.27460 1.000 40.95059 71 CYS B CA 1
ATOM 4013 C C . CYS B 1 112 ? -12.50466 22.23704 -82.13182 1.000 35.88137 71 CYS B C 1
ATOM 4014 O O . CYS B 1 112 ? -12.56995 21.00720 -82.02122 1.000 30.79569 71 CYS B O 1
ATOM 4017 N N . GLN B 1 113 ? -13.16281 23.06442 -81.31932 1.000 32.99766 72 GLN B N 1
ATOM 4018 C CA . GLN B 1 113 ? -13.98832 22.54845 -80.23455 1.000 28.60342 72 GLN B CA 1
ATOM 4019 C C . GLN B 1 113 ? -15.13592 21.71148 -80.78054 1.000 30.31574 72 GLN B C 1
ATOM 4020 O O . GLN B 1 113 ? -15.33211 20.56431 -80.36999 1.000 34.19792 72 GLN B O 1
ATOM 4026 N N . SER B 1 114 ? -15.91009 22.27974 -81.70601 1.000 33.53491 73 SER B N 1
ATOM 4027 C CA . SER B 1 114 ? -17.06480 21.57153 -82.25997 1.000 34.21877 73 SER B CA 1
ATOM 4028 C C . SER B 1 114 ? -16.64694 20.29496 -82.98835 1.000 28.92603 73 SER B C 1
ATOM 4029 O O . SER B 1 114 ? -17.27106 19.23283 -82.82717 1.000 27.98313 73 SER B O 1
ATOM 4032 N N . LEU B 1 115 ? -15.60580 20.38830 -83.81930 1.000 28.85029 74 LEU B N 1
ATOM 4033 C CA . LEU B 1 115 ? -15.12324 19.22312 -84.54903 1.000 30.10727 74 LEU B CA 1
ATOM 4034 C C . LEU B 1 115 ? -14.69486 18.11850 -83.58633 1.000 27.03443 74 LEU B C 1
ATOM 4035 O O . LEU B 1 115 ? -15.13807 16.96760 -83.70381 1.000 30.25454 74 LEU B O 1
ATOM 4040 N N . GLY B 1 116 ? -13.83040 18.45024 -82.62102 1.000 27.35029 75 GLY B N 1
ATOM 4041 C CA . GLY B 1 116 ? -13.42178 17.46515 -81.63854 1.000 31.44808 75 GLY B CA 1
ATOM 4042 C C . GLY B 1 116 ? -14.56830 16.95229 -80.79475 1.000 31.18186 75 GLY B C 1
ATOM 4043 O O . GLY B 1 116 ? -14.52544 15.82052 -80.31459 1.000 32.40828 75 GLY B O 1
ATOM 4044 N N . GLU B 1 117 ? -15.63108 17.74611 -80.64860 1.000 32.01075 76 GLU B N 1
ATOM 4045 C CA . GLU B 1 117 ? -16.79099 17.28587 -79.89424 1.000 30.16955 76 GLU B CA 1
ATOM 4046 C C . GLU B 1 117 ? -17.52996 16.19203 -80.65230 1.000 29.33654 76 GLU B C 1
ATOM 4047 O O . GLU B 1 117 ? -17.90855 15.16599 -80.07275 1.000 33.68259 76 GLU B O 1
ATOM 4053 N N . VAL B 1 118 ? -17.77780 16.40353 -81.94520 1.000 26.46230 77 VAL B N 1
ATOM 4054 C CA . VAL B 1 118 ? -18.45768 15.35337 -82.70155 1.000 24.66722 77 VAL B CA 1
ATOM 4055 C C . VAL B 1 118 ? -17.56513 14.11600 -82.79147 1.000 25.21259 77 VAL B C 1
ATOM 4056 O O . VAL B 1 118 ? -18.04683 12.97459 -82.70950 1.000 25.15435 77 VAL B O 1
ATOM 4060 N N . TYR B 1 119 ? -16.24932 14.31959 -82.93904 1.000 25.06574 78 TYR B N 1
ATOM 4061 C CA . TYR B 1 119 ? -15.32005 13.19436 -82.88247 1.000 30.13702 78 TYR B CA 1
ATOM 4062 C C . TYR B 1 119 ? -15.44607 12.44404 -81.56065 1.000 24.88450 78 TYR B C 1
ATOM 4063 O O . TYR B 1 119 ? -15.39653 11.20877 -81.53010 1.000 19.56659 78 TYR B O 1
ATOM 4072 N N . LEU B 1 120 ? -15.60614 13.18061 -80.45774 1.000 27.01327 79 LEU B N 1
ATOM 4073 C CA . LEU B 1 120 ? -15.82024 12.56256 -79.15340 1.000 27.47277 79 LEU B CA 1
ATOM 4074 C C . LEU B 1 120 ? -17.08634 11.71789 -79.15825 1.000 25.29634 79 LEU B C 1
ATOM 4075 O O . LEU B 1 120 ? -17.09330 10.58108 -78.67171 1.000 22.24466 79 LEU B O 1
ATOM 4080 N N . ARG B 1 121 ? -18.17333 12.26339 -79.70734 1.000 24.34414 80 ARG B N 1
ATOM 4081 C CA . ARG B 1 121 ? -19.43858 11.53624 -79.69130 1.000 20.49184 80 ARG B CA 1
ATOM 4082 C C . ARG B 1 121 ? -19.42584 10.31751 -80.60224 1.000 20.39420 80 ARG B C 1
ATOM 4083 O O . ARG B 1 121 ? -20.25565 9.42083 -80.41812 1.000 17.51646 80 ARG B O 1
ATOM 4091 N N . LEU B 1 122 ? -18.51419 10.25462 -81.57109 1.000 30.12728 81 LEU B N 1
ATOM 4092 C CA . LEU B 1 122 ? -18.39014 9.05297 -82.39029 1.000 25.83558 81 LEU B CA 1
ATOM 4093 C C . LEU B 1 122 ? -17.48118 7.99683 -81.77202 1.000 24.26949 81 LEU B C 1
ATOM 4094 O O . LEU B 1 122 ? -17.21237 6.98121 -82.42267 1.000 24.34527 81 LEU B O 1
ATOM 4099 N N . GLU B 1 123 ? -16.99657 8.21951 -80.54694 1.000 21.07928 82 GLU B N 1
ATOM 4100 C CA . GLU B 1 123 ? -16.07901 7.30658 -79.85896 1.000 22.36832 82 GLU B CA 1
ATOM 4101 C C . GLU B 1 123 ? -14.74189 7.19446 -80.58940 1.000 30.27006 82 GLU B C 1
ATOM 4102 O O . GLU B 1 123 ? -14.04593 6.18083 -80.48582 1.000 23.56025 82 GLU B O 1
ATOM 4104 N N . HIS B 1 124 ? -14.37837 8.23909 -81.33274 1.000 29.39170 83 HIS B N 1
ATOM 4105 C CA . HIS B 1 124 ? -13.07742 8.34475 -81.99329 1.000 22.41309 83 HIS B CA 1
ATOM 4106 C C . HIS B 1 124 ? -12.22403 9.24452 -81.10488 1.000 26.95493 83 HIS B C 1
ATOM 4107 O O . HIS B 1 124 ? -12.19358 10.46421 -81.26931 1.000 33.43527 83 HIS B O 1
ATOM 4114 N N . PHE B 1 125 ? -11.52093 8.62866 -80.15300 1.000 26.14176 84 PHE B N 1
ATOM 4115 C CA . PHE B 1 125 ? -10.90240 9.38555 -79.06865 1.000 28.38476 84 PHE B CA 1
ATOM 4116 C C . PHE B 1 125 ? -9.62659 10.09769 -79.50808 1.000 26.45748 84 PHE B C 1
ATOM 4117 O O . PHE B 1 125 ? -9.45999 11.29024 -79.24050 1.000 22.76544 84 PHE B O 1
ATOM 4125 N N . LYS B 1 126 ? -8.69956 9.37776 -80.14347 1.000 25.59020 85 LYS B N 1
ATOM 4126 C CA . LYS B 1 126 ? -7.48450 10.00223 -80.66592 1.000 29.63152 85 LYS B CA 1
ATOM 4127 C C . LYS B 1 126 ? -7.81485 11.16321 -81.60240 1.000 40.76850 85 LYS B C 1
ATOM 4128 O O . LYS B 1 126 ? -7.23435 12.26076 -81.50520 1.000 38.20306 85 LYS B O 1
ATOM 4134 N N . ASP B 1 127 ? -8.74363 10.91896 -82.53160 1.000 40.26648 86 ASP B N 1
ATOM 4135 C CA . ASP B 1 127 ? -9.15413 11.93966 -83.48778 1.000 37.91267 86 ASP B CA 1
ATOM 4136 C C . ASP B 1 127 ? -9.66380 13.18092 -82.76783 1.000 34.19474 86 ASP B C 1
ATOM 4137 O O . ASP B 1 127 ? -9.28958 14.30945 -83.10814 1.000 36.32769 86 ASP B O 1
ATOM 4142 N N . ALA B 1 128 ? -10.53125 12.98711 -81.77117 1.000 31.45883 87 ALA B N 1
ATOM 4143 C CA . ALA B 1 128 ? -10.98682 14.10106 -80.94516 1.000 33.25390 87 ALA B CA 1
ATOM 4144 C C . ALA B 1 128 ? -9.81051 14.82648 -80.30643 1.000 33.37001 87 ALA B C 1
ATOM 4145 O O . ALA B 1 128 ? -9.65543 16.04218 -80.46931 1.000 37.73714 87 ALA B O 1
ATOM 4147 N N . LEU B 1 129 ? -8.94844 14.07726 -79.61146 1.000 35.36482 88 LEU B N 1
ATOM 4148 C CA . LEU B 1 129 ? -7.87727 14.67127 -78.81725 1.000 31.99794 88 LEU B CA 1
ATOM 4149 C C . LEU B 1 129 ? -7.00441 15.59349 -79.65381 1.000 33.86558 88 LEU B C 1
ATOM 4150 O O . LEU B 1 129 ? -6.54190 16.63024 -79.16200 1.000 28.18802 88 LEU B O 1
ATOM 4155 N N . ILE B 1 130 ? -6.77763 15.23740 -80.92258 1.000 41.97177 89 ILE B N 1
ATOM 4156 C CA . ILE B 1 130 ? -6.00291 16.10880 -81.81466 1.000 39.20702 89 ILE B CA 1
ATOM 4157 C C . ILE B 1 130 ? -6.54191 17.53992 -81.77339 1.000 37.52608 89 ILE B C 1
ATOM 4158 O O . ILE B 1 130 ? -5.85754 18.48265 -81.34027 1.000 48.26020 89 ILE B O 1
ATOM 4163 N N . TYR B 1 131 ? -7.79648 17.71269 -82.19742 1.000 35.06841 90 TYR B N 1
ATOM 4164 C CA . TYR B 1 131 ? -8.37031 19.05054 -82.28849 1.000 34.01632 90 TYR B CA 1
ATOM 4165 C C . TYR B 1 131 ? -8.63424 19.64386 -80.91013 1.000 33.97766 90 TYR B C 1
ATOM 4166 O O . TYR B 1 131 ? -8.52583 20.85879 -80.72986 1.000 37.44672 90 TYR B O 1
ATOM 4175 N N . GLN B 1 132 ? -9.00997 18.81233 -79.93548 1.000 27.15797 91 GLN B N 1
ATOM 4176 C CA . GLN B 1 132 ? -9.21441 19.29238 -78.57066 1.000 30.88099 91 GLN B CA 1
ATOM 4177 C C . GLN B 1 132 ? -7.96127 19.99187 -78.04247 1.000 41.54639 91 GLN B C 1
ATOM 4178 O O . GLN B 1 132 ? -8.02545 21.09597 -77.47463 1.000 44.48815 91 GLN B O 1
ATOM 4184 N N . LYS B 1 133 ? -6.79546 19.38920 -78.28258 1.000 40.44801 92 LYS B N 1
ATOM 4185 C CA . LYS B 1 133 ? -5.55549 19.93917 -77.75607 1.000 34.72318 92 LYS B CA 1
ATOM 4186 C C . LYS B 1 133 ? -5.10431 21.14175 -78.56782 1.000 35.09476 92 LYS B C 1
ATOM 4187 O O . LYS B 1 133 ? -4.56472 22.10240 -78.00382 1.000 35.63404 92 LYS B O 1
ATOM 4189 N N . LYS B 1 134 ? -5.25871 21.08689 -79.89537 1.000 40.58549 93 LYS B N 1
ATOM 4190 C CA . LYS B 1 134 ? -5.03759 22.29701 -80.68244 1.000 42.01878 93 LYS B CA 1
ATOM 4191 C C . LYS B 1 134 ? -5.91176 23.44937 -80.19222 1.000 33.17405 93 LYS B C 1
ATOM 4192 O O . LYS B 1 134 ? -5.47587 24.60975 -80.18678 1.000 37.86140 93 LYS B O 1
ATOM 4198 N N . HIS B 1 135 ? -7.14273 23.14335 -79.77154 1.000 32.47264 94 HIS B N 1
ATOM 4199 C CA . HIS B 1 135 ? -8.03276 24.15199 -79.20654 1.000 37.70678 94 HIS B CA 1
ATOM 4200 C C . HIS B 1 135 ? -7.42466 24.77096 -77.95822 1.000 36.61995 94 HIS B C 1
ATOM 4201 O O . HIS B 1 135 ? -7.40045 25.99815 -77.80908 1.000 31.18538 94 HIS B O 1
ATOM 4208 N N . LEU B 1 136 ? -6.89906 23.93314 -77.05986 1.000 42.26026 95 LEU B N 1
ATOM 4209 C CA . LEU B 1 136 ? -6.27541 24.47991 -75.85295 1.000 35.83148 95 LEU B CA 1
ATOM 4210 C C . LEU B 1 136 ? -5.04911 25.32872 -76.18080 1.000 47.69981 95 LEU B C 1
ATOM 4211 O O . LEU B 1 136 ? -4.84491 26.39125 -75.57857 1.000 47.39014 95 LEU B O 1
ATOM 4216 N N . GLU B 1 137 ? -4.21301 24.86676 -77.11242 1.000 47.95463 96 GLU B N 1
ATOM 4217 C CA . GLU B 1 137 ? -3.04409 25.63703 -77.53192 1.000 44.29308 96 GLU B CA 1
ATOM 4218 C C . GLU B 1 137 ? -3.43192 27.03306 -78.01865 1.000 40.86143 96 GLU B C 1
ATOM 4219 O O . GLU B 1 137 ? -2.94327 28.04966 -77.50195 1.000 50.80436 96 GLU B O 1
ATOM 4221 N N . LEU B 1 138 ? -4.28205 27.09608 -79.04983 1.000 41.54276 97 LEU B N 1
ATOM 4222 C CA . LEU B 1 138 ? -4.71697 28.39339 -79.56533 1.000 44.56294 97 LEU B CA 1
ATOM 4223 C C . LEU B 1 138 ? -5.44191 29.22337 -78.50927 1.000 46.77398 97 LEU B C 1
ATOM 4224 O O . LEU B 1 138 ? -5.39363 30.45984 -78.55442 1.000 52.55806 97 LEU B O 1
ATOM 4229 N N . ALA B 1 139 ? -6.07470 28.57536 -77.52613 1.000 51.69836 98 ALA B N 1
ATOM 4230 C CA . ALA B 1 139 ? -6.78137 29.32830 -76.49774 1.000 59.44615 98 ALA B CA 1
ATOM 4231 C C . ALA B 1 139 ? -5.81976 29.93451 -75.48979 1.000 61.29913 98 ALA B C 1
ATOM 4232 O O . ALA B 1 139 ? -6.11106 30.98921 -74.91434 1.000 59.29360 98 ALA B O 1
ATOM 4234 N N . LYS B 1 140 ? -4.67816 29.28643 -75.26665 1.000 57.69856 99 LYS B N 1
ATOM 4235 C CA . LYS B 1 140 ? -3.64954 29.89144 -74.42980 1.000 63.31176 99 LYS B CA 1
ATOM 4236 C C . LYS B 1 140 ? -2.98487 31.04342 -75.17196 1.000 59.22309 99 LYS B C 1
ATOM 4237 O O . LYS B 1 140 ? -2.79060 32.12988 -74.61265 1.000 50.81997 99 LYS B O 1
ATOM 4239 N N . ASP B 1 141 ? -2.63288 30.82030 -76.44296 1.000 54.96124 100 ASP B N 1
ATOM 4240 C CA . ASP B 1 141 ? -2.05526 31.89423 -77.24934 1.000 58.95483 100 ASP B CA 1
ATOM 4241 C C . ASP B 1 141 ? -3.00022 33.08432 -77.37783 1.000 55.20775 100 ASP B C 1
ATOM 4242 O O . ASP B 1 141 ? -2.54699 34.21361 -77.59873 1.000 43.45688 100 ASP B O 1
ATOM 4247 N N . ALA B 1 142 ? -4.30927 32.85674 -77.24947 1.000 71.90816 101 ALA B N 1
ATOM 4248 C CA . ALA B 1 142 ? -5.27836 33.94533 -77.24902 1.000 76.46024 101 ALA B CA 1
ATOM 4249 C C . ALA B 1 142 ? -5.69832 34.38367 -75.85191 1.000 70.67936 101 ALA B C 1
ATOM 4250 O O . ALA B 1 142 ? -6.16737 35.51717 -75.69403 1.000 62.42723 101 ALA B O 1
ATOM 4252 N N . SER B 1 143 ? -5.53914 33.52194 -74.84884 1.000 66.61134 102 SER B N 1
ATOM 4253 C CA . SER B 1 143 ? -5.83364 33.85263 -73.45430 1.000 70.41543 102 SER B CA 1
ATOM 4254 C C . SER B 1 143 ? -7.27381 34.32853 -73.26983 1.000 58.58343 102 SER B C 1
ATOM 4255 O O . SER B 1 143 ? -8.20777 33.52506 -73.26538 1.000 50.65783 102 SER B O 1
ATOM 4258 N N . VAL B 1 146 ? -10.82812 32.37972 -71.01536 1.000 42.65309 105 VAL B N 1
ATOM 4259 C CA . VAL B 1 146 ? -12.19814 31.92308 -71.22525 1.000 52.87151 105 VAL B CA 1
ATOM 4260 C C . VAL B 1 146 ? -12.22726 30.70851 -72.15262 1.000 40.91552 105 VAL B C 1
ATOM 4261 O O . VAL B 1 146 ? -12.81376 29.67680 -71.82157 1.000 33.63633 105 VAL B O 1
ATOM 4265 N N . GLU B 1 147 ? -11.59231 30.83872 -73.31856 1.000 36.82616 106 GLU B N 1
ATOM 4266 C CA . GLU B 1 147 ? -11.44886 29.69725 -74.21281 1.000 45.74277 106 GLU B CA 1
ATOM 4267 C C . GLU B 1 147 ? -10.58194 28.60454 -73.60145 1.000 52.39284 106 GLU B C 1
ATOM 4268 O O . GLU B 1 147 ? -10.77417 27.41913 -73.90406 1.000 51.77749 106 GLU B O 1
ATOM 4274 N N . GLN B 1 148 ? -9.62961 28.97137 -72.73882 1.000 49.41046 107 GLN B N 1
ATOM 4275 C CA . GLN B 1 148 ? -8.85742 27.94131 -72.05510 1.000 52.86418 107 GLN B CA 1
ATOM 4276 C C . GLN B 1 148 ? -9.73644 27.12976 -71.11830 1.000 50.22296 107 GLN B C 1
ATOM 4277 O O . GLN B 1 148 ? -9.55051 25.91247 -70.99482 1.000 51.65551 107 GLN B O 1
ATOM 4279 N N . GLN B 1 149 ? -10.77030 27.75760 -70.55519 1.000 37.92798 108 GLN B N 1
ATOM 4280 C CA . GLN B 1 149 ? -11.70409 27.03212 -69.70405 1.000 33.76626 108 GLN B CA 1
ATOM 4281 C C . GLN B 1 149 ? -12.44102 25.97028 -70.49926 1.000 39.48300 108 GLN B C 1
ATOM 4282 O O . GLN B 1 149 ? -12.49250 24.80263 -70.09483 1.000 28.50654 108 GLN B O 1
ATOM 4288 N N . ARG B 1 150 ? -12.99717 26.35602 -71.64703 1.000 44.13765 109 ARG B N 1
ATOM 4289 C CA . ARG B 1 150 ? -13.74622 25.40802 -72.45863 1.000 35.30716 109 ARG B CA 1
ATOM 4290 C C . ARG B 1 150 ? -12.84421 24.28882 -72.95147 1.000 32.68044 109 ARG B C 1
ATOM 4291 O O . ARG B 1 150 ? -13.21420 23.11030 -72.89508 1.000 35.76249 109 ARG B O 1
ATOM 4299 N N . ALA B 1 151 ? -11.67000 24.64344 -73.48264 1.000 33.42868 110 ALA B N 1
ATOM 4300 C CA . ALA B 1 151 ? -10.75842 23.61645 -73.97344 1.000 34.05712 110 ALA B CA 1
ATOM 4301 C C . ALA B 1 151 ? -10.36452 22.64207 -72.87044 1.000 34.21519 110 ALA B C 1
ATOM 4302 O O . ALA B 1 151 ? -10.21567 21.44301 -73.12532 1.000 29.62025 110 ALA B O 1
ATOM 4304 N N . CYS B 1 152 ? -10.25271 23.11503 -71.62893 1.000 36.43963 111 CYS B N 1
ATOM 4305 C CA . CYS B 1 152 ? -9.85822 22.21240 -70.55382 1.000 41.25089 111 CYS B CA 1
ATOM 4306 C C . CYS B 1 152 ? -11.01678 21.31765 -70.12115 1.000 36.98569 111 CYS B C 1
ATOM 4307 O O . CYS B 1 152 ? -10.81268 20.12251 -69.87874 1.000 32.57318 111 CYS B O 1
ATOM 4310 N N . THR B 1 153 ? -12.22999 21.87082 -69.98487 1.000 37.88714 112 THR B N 1
ATOM 4311 C CA . THR B 1 153 ? -13.39483 21.00685 -69.77367 1.000 27.70594 112 THR B CA 1
ATOM 4312 C C . THR B 1 153 ? -13.49551 19.93408 -70.84990 1.000 28.93222 112 THR B C 1
ATOM 4313 O O . THR B 1 153 ? -13.77530 18.76909 -70.54954 1.000 33.90886 112 THR B O 1
ATOM 4317 N N . GLN B 1 154 ? -13.27138 20.30483 -72.11215 1.000 26.12656 113 GLN B N 1
ATOM 4318 C CA . GLN B 1 154 ? -13.40788 19.32625 -73.18608 1.000 28.47029 113 GLN B CA 1
ATOM 4319 C C . GLN B 1 154 ? -12.30830 18.27479 -73.12051 1.000 29.27712 113 GLN B C 1
ATOM 4320 O O . GLN B 1 154 ? -12.55792 17.09186 -73.38842 1.000 35.84987 113 GLN B O 1
ATOM 4326 N N . LEU B 1 155 ? -11.08727 18.68265 -72.76378 1.000 28.30333 114 LEU B N 1
ATOM 4327 C CA . LEU B 1 155 ? -10.01314 17.71067 -72.59280 1.000 35.75856 114 LEU B CA 1
ATOM 4328 C C . LEU B 1 155 ? -10.34074 16.73559 -71.46714 1.000 30.41558 114 LEU B C 1
ATOM 4329 O O . LEU B 1 155 ? -10.16164 15.51856 -71.60962 1.000 19.86990 114 LEU B O 1
ATOM 4334 N N . GLY B 1 156 ? -10.83273 17.25609 -70.34108 1.000 30.78864 115 GLY B N 1
ATOM 4335 C CA . GLY B 1 156 ? -11.21714 16.38848 -69.24111 1.000 30.79679 115 GLY B CA 1
ATOM 4336 C C . GLY B 1 156 ? -12.35203 15.45205 -69.60669 1.000 32.45414 115 GLY B C 1
ATOM 4337 O O . GLY B 1 156 ? -12.37907 14.29883 -69.17463 1.000 27.49037 115 GLY B O 1
ATOM 4338 N N . ARG B 1 157 ? -13.30782 15.93812 -70.40146 1.000 26.14804 116 ARG B N 1
ATOM 4339 C CA . ARG B 1 157 ? -14.39546 15.08785 -70.87503 1.000 23.24809 116 ARG B CA 1
ATOM 4340 C C . ARG B 1 157 ? -13.87179 13.94194 -71.73086 1.000 23.89754 116 ARG B C 1
ATOM 4341 O O . ARG B 1 157 ? -14.13487 12.76738 -71.44819 1.000 26.80352 116 ARG B O 1
ATOM 4349 N N . THR B 1 158 ? -13.13521 14.26835 -72.79805 1.000 18.56096 117 THR B N 1
ATOM 4350 C CA . THR B 1 158 ? -12.64946 13.22213 -73.69466 1.000 25.41162 117 THR B CA 1
ATOM 4351 C C . THR B 1 158 ? -11.71258 12.25525 -72.97718 1.000 32.45849 117 THR B C 1
ATOM 4352 O O . THR B 1 158 ? -11.64687 11.07577 -73.34067 1.000 27.99603 117 THR B O 1
ATOM 4356 N N . TYR B 1 159 ? -10.97787 12.72686 -71.96564 1.000 33.32209 118 TYR B N 1
ATOM 4357 C CA . TYR B 1 159 ? -10.07109 11.84458 -71.23883 1.000 32.26293 118 TYR B CA 1
ATOM 4358 C C . TYR B 1 159 ? -10.83239 10.94141 -70.27312 1.000 31.14772 118 TYR B C 1
ATOM 4359 O O . TYR B 1 159 ? -10.57787 9.73308 -70.20762 1.000 27.42067 118 TYR B O 1
ATOM 4368 N N . TYR B 1 160 ? -11.76138 11.52348 -69.50807 1.000 29.16110 119 TYR B N 1
ATOM 4369 C CA . TYR B 1 160 ? -12.64262 10.75159 -68.63669 1.000 21.65313 119 TYR B CA 1
ATOM 4370 C C . TYR B 1 160 ? -13.33037 9.61178 -69.37488 1.000 25.49614 119 TYR B C 1
ATOM 4371 O O . TYR B 1 160 ? -13.45423 8.50383 -68.84233 1.000 25.98599 119 TYR B O 1
ATOM 4380 N N . GLU B 1 161 ? -13.79264 9.86106 -70.59689 1.000 30.83135 120 GLU B N 1
ATOM 4381 C CA . GLU B 1 161 ? -14.54372 8.84382 -71.31967 1.000 30.56662 120 GLU B CA 1
ATOM 4382 C C . GLU B 1 161 ? -13.64154 7.78514 -71.94346 1.000 26.85628 120 GLU B C 1
ATOM 4383 O O . GLU B 1 161 ? -14.14829 6.84596 -72.56736 1.000 34.47134 120 GLU B O 1
ATOM 4397 N N . PHE B 1 163 ? -12.12528 5.85855 -70.13606 1.000 31.60490 122 PHE B N 1
ATOM 4398 C CA . PHE B 1 163 ? -11.91119 5.24365 -68.83848 1.000 26.62068 122 PHE B CA 1
ATOM 4399 C C . PHE B 1 163 ? -13.16774 4.52974 -68.34508 1.000 24.82874 122 PHE B C 1
ATOM 4400 O O . PHE B 1 163 ? -13.55948 3.49346 -68.88474 1.000 14.91846 122 PHE B O 1
ATOM 4408 N N . ASP B 1 169 ? -5.15532 4.16130 -69.21566 1.000 42.27389 128 ASP B N 1
ATOM 4409 C CA . ASP B 1 169 ? -5.38780 3.87984 -67.80316 1.000 49.81394 128 ASP B CA 1
ATOM 4410 C C . ASP B 1 169 ? -4.92459 5.02842 -66.91368 1.000 58.70638 128 ASP B C 1
ATOM 4411 O O . ASP B 1 169 ? -5.65927 5.99238 -66.69372 1.000 54.69289 128 ASP B O 1
ATOM 4416 N N . HIS B 1 170 ? -3.69476 4.91294 -66.40711 1.000 58.31551 129 HIS B N 1
ATOM 4417 C CA . HIS B 1 170 ? -3.18192 5.89233 -65.45319 1.000 50.17287 129 HIS B CA 1
ATOM 4418 C C . HIS B 1 170 ? -3.03509 7.26766 -66.09476 1.000 44.71312 129 HIS B C 1
ATOM 4419 O O . HIS B 1 170 ? -3.41480 8.28662 -65.50387 1.000 41.09190 129 HIS B O 1
ATOM 4426 N N . TYR B 1 171 ? -2.47744 7.31622 -67.30690 1.000 39.42817 130 TYR B N 1
ATOM 4427 C CA . TYR B 1 171 ? -2.28814 8.59603 -67.98134 1.000 41.83281 130 TYR B CA 1
ATOM 4428 C C . TYR B 1 171 ? -3.61932 9.29976 -68.21153 1.000 46.18337 130 TYR B C 1
ATOM 4429 O O . TYR B 1 171 ? -3.73927 10.51175 -67.98494 1.000 39.13071 130 TYR B O 1
ATOM 4431 N N . SER B 1 172 ? -4.63924 8.54996 -68.63811 1.000 48.31516 131 SER B N 1
ATOM 4432 C CA . SER B 1 172 ? -5.91163 9.17144 -68.98558 1.000 34.31347 131 SER B CA 1
ATOM 4433 C C . SER B 1 172 ? -6.61943 9.71904 -67.75246 1.000 38.00475 131 SER B C 1
ATOM 4434 O O . SER B 1 172 ? -7.16466 10.82613 -67.79238 1.000 29.37006 131 SER B O 1
ATOM 4436 N N . ILE B 1 173 ? -6.60567 8.97638 -66.64116 1.000 42.18724 132 ILE B N 1
ATOM 4437 C CA . ILE B 1 173 ? -7.24599 9.47260 -65.42427 1.000 35.85361 132 ILE B CA 1
ATOM 4438 C C . ILE B 1 173 ? -6.45767 10.64086 -64.84097 1.000 31.47513 132 ILE B C 1
ATOM 4439 O O . ILE B 1 173 ? -7.03971 11.59168 -64.29804 1.000 26.14482 132 ILE B O 1
ATOM 4444 N N . ARG B 1 174 ? -5.12518 10.59174 -64.94258 1.000 35.91816 133 ARG B N 1
ATOM 4445 C CA . ARG B 1 174 ? -4.30675 11.72547 -64.52735 1.000 37.20347 133 ARG B CA 1
ATOM 4446 C C . ARG B 1 174 ? -4.71838 12.98833 -65.27137 1.000 37.53347 133 ARG B C 1
ATOM 4447 O O . ARG B 1 174 ? -5.02494 14.01702 -64.65439 1.000 33.35234 133 ARG B O 1
ATOM 4449 N N . ASN B 1 175 ? -4.73677 12.92431 -66.60611 1.000 31.67808 134 ASN B N 1
ATOM 4450 C CA . ASN B 1 175 ? -5.12411 14.09438 -67.38653 1.000 28.08769 134 ASN B CA 1
ATOM 4451 C C . ASN B 1 175 ? -6.57108 14.49495 -67.12587 1.000 28.95384 134 ASN B C 1
ATOM 4452 O O . ASN B 1 175 ? -6.88753 15.68814 -67.11908 1.000 29.41842 134 ASN B O 1
ATOM 4457 N N . ALA B 1 176 ? -7.45784 13.52496 -66.89153 1.000 33.98124 135 ALA B N 1
ATOM 4458 C CA . ALA B 1 176 ? -8.85275 13.84743 -66.61006 1.000 30.10457 135 ALA B CA 1
ATOM 4459 C C . ALA B 1 176 ? -8.97399 14.68513 -65.34435 1.000 32.26513 135 ALA B C 1
ATOM 4460 O O . ALA B 1 176 ? -9.61474 15.74497 -65.34413 1.000 22.31063 135 ALA B O 1
ATOM 4462 N N . LYS B 1 177 ? -8.36696 14.21642 -64.24963 1.000 35.57566 136 LYS B N 1
ATOM 4463 C CA . LYS B 1 177 ? -8.38513 14.98552 -63.00887 1.000 38.72473 136 LYS B CA 1
ATOM 4464 C C . LYS B 1 177 ? -7.70750 16.33989 -63.18734 1.000 34.42373 136 LYS B C 1
ATOM 4465 O O . LYS B 1 177 ? -8.19959 17.35905 -62.68459 1.000 19.15972 136 LYS B O 1
ATOM 4467 N N . LYS B 1 178 ? -6.59305 16.37514 -63.92598 1.000 29.04529 137 LYS B N 1
ATOM 4468 C CA . LYS B 1 178 ? -5.87050 17.62778 -64.12834 1.000 32.37477 137 LYS B CA 1
ATOM 4469 C C . LYS B 1 178 ? -6.74532 18.66408 -64.82220 1.000 34.33180 137 LYS B C 1
ATOM 4470 O O . LYS B 1 178 ? -6.86206 19.80696 -64.36161 1.000 27.62609 137 LYS B O 1
ATOM 4472 N N . TYR B 1 179 ? -7.38672 18.27544 -65.92603 1.000 39.11385 138 TYR B N 1
ATOM 4473 C CA . TYR B 1 179 ? -8.17028 19.23365 -66.69490 1.000 37.95467 138 TYR B CA 1
ATOM 4474 C C . TYR B 1 179 ? -9.48524 19.58007 -66.00982 1.000 30.27043 138 TYR B C 1
ATOM 4475 O O . TYR B 1 179 ? -9.93897 20.72344 -66.11082 1.000 22.97020 138 TYR B O 1
ATOM 4484 N N . PHE B 1 180 ? -10.10096 18.63568 -65.29207 1.000 30.23756 139 PHE B N 1
ATOM 4485 C CA . PHE B 1 180 ? -11.29350 18.97856 -64.52401 1.000 31.28068 139 PHE B CA 1
ATOM 4486 C C . PHE B 1 180 ? -10.96211 19.98179 -63.42511 1.000 39.86556 139 PHE B C 1
ATOM 4487 O O . PHE B 1 180 ? -11.72417 20.92973 -63.18444 1.000 39.74153 139 PHE B O 1
ATOM 4489 N N . LYS B 1 181 ? -9.81651 19.80115 -62.75857 1.000 45.93273 140 LYS B N 1
ATOM 4490 C CA . LYS B 1 181 ? -9.39589 20.75156 -61.73526 1.000 38.95888 140 LYS B CA 1
ATOM 4491 C C . LYS B 1 181 ? -9.09745 22.11395 -62.34730 1.000 38.74051 140 LYS B C 1
ATOM 4492 O O . LYS B 1 181 ? -9.49295 23.15015 -61.80091 1.000 40.23481 140 LYS B O 1
ATOM 4494 N N . SER B 1 182 ? -8.37927 22.13121 -63.47407 1.000 34.66247 141 SER B N 1
ATOM 4495 C CA . SER B 1 182 ? -8.12519 23.38696 -64.17454 1.000 45.73078 141 SER B CA 1
ATOM 4496 C C . SER B 1 182 ? -9.42689 24.08659 -64.55124 1.000 41.49129 141 SER B C 1
ATOM 4497 O O . SER B 1 182 ? -9.53574 25.31365 -64.44154 1.000 41.26533 141 SER B O 1
ATOM 4499 N N . ALA B 1 183 ? -10.42650 23.32010 -64.99331 1.000 48.65562 142 ALA B N 1
ATOM 4500 C CA . ALA B 1 183 ? -11.71588 23.89960 -65.35527 1.000 40.97015 142 ALA B CA 1
ATOM 4501 C C . ALA B 1 183 ? -12.40338 24.51592 -64.14386 1.000 42.35910 142 ALA B C 1
ATOM 4502 O O . ALA B 1 183 ? -12.93053 25.63208 -64.21723 1.000 34.06806 142 ALA B O 1
ATOM 4512 N N . LYS B 1 185 ? -10.90697 25.65558 -61.53913 1.000 57.17879 144 LYS B N 1
ATOM 4513 C CA . LYS B 1 185 ? -10.13323 26.84100 -61.18716 1.000 53.02718 144 LYS B CA 1
ATOM 4514 C C . LYS B 1 185 ? -10.34451 27.97074 -62.18578 1.000 50.91902 144 LYS B C 1
ATOM 4515 O O . LYS B 1 185 ? -10.29528 29.14677 -61.80759 1.000 51.14541 144 LYS B O 1
ATOM 4517 N N . LEU B 1 186 ? -10.58999 27.64104 -63.45349 1.000 53.57783 145 LEU B N 1
ATOM 4518 C CA . LEU B 1 186 ? -10.87183 28.65866 -64.45648 1.000 45.74559 145 LEU B CA 1
ATOM 4519 C C . LEU B 1 186 ? -12.32054 29.12213 -64.42361 1.000 47.93048 145 LEU B C 1
ATOM 4520 O O . LEU B 1 186 ? -12.64470 30.14269 -65.03973 1.000 40.69424 145 LEU B O 1
ATOM 4522 N N . ALA B 1 187 ? -13.18944 28.40127 -63.71909 1.000 60.85699 146 ALA B N 1
ATOM 4523 C CA . ALA B 1 187 ? -14.56138 28.83369 -63.49762 1.000 63.20492 146 ALA B CA 1
ATOM 4524 C C . ALA B 1 187 ? -14.70565 29.67840 -62.24180 1.000 63.09140 146 ALA B C 1
ATOM 4525 O O . ALA B 1 187 ? -15.62077 30.50629 -62.16100 1.000 54.47889 146 ALA B O 1
ATOM 4527 N N . GLN B 1 188 ? -13.81847 29.48560 -61.26300 1.000 62.56752 147 GLN B N 1
ATOM 4528 C CA . GLN B 1 188 ? -13.80823 30.34682 -60.08566 1.000 77.82596 147 GLN B CA 1
ATOM 4529 C C . GLN B 1 188 ? -13.40683 31.77042 -60.45120 1.000 76.30158 147 GLN B C 1
ATOM 4530 O O . GLN B 1 188 ? -13.97244 32.73565 -59.92345 1.000 66.36354 147 GLN B O 1
ATOM 4532 N N . THR B 1 189 ? -12.42940 31.91871 -61.34060 1.000 70.57494 148 THR B N 1
ATOM 4533 C CA . THR B 1 189 ? -11.99837 33.22946 -61.81369 1.000 68.87929 148 THR B CA 1
ATOM 4534 C C . THR B 1 189 ? -13.15942 34.01224 -62.42108 1.000 52.64623 148 THR B C 1
ATOM 4535 O O . THR B 1 189 ? -13.00019 35.16394 -62.82209 1.000 52.44613 148 THR B O 1
ATOM 4539 N N . PHE B 1 201 ? -20.74911 34.30050 -65.75898 1.000 17.71387 160 PHE B N 1
ATOM 4540 C CA . PHE B 1 201 ? -20.47549 32.97311 -66.29870 1.000 19.96218 160 PHE B CA 1
ATOM 4541 C C . PHE B 1 201 ? -20.87845 31.87678 -65.31049 1.000 30.99245 160 PHE B C 1
ATOM 4542 O O . PHE B 1 201 ? -20.09894 30.96574 -65.03314 1.000 25.72898 160 PHE B O 1
ATOM 4544 N N . LEU B 1 202 ? -22.10763 31.97238 -64.79505 1.000 27.07442 161 LEU B N 1
ATOM 4545 C CA . LEU B 1 202 ? -22.60625 30.99299 -63.83067 1.000 26.90861 161 LEU B CA 1
ATOM 4546 C C . LEU B 1 202 ? -22.63616 29.58890 -64.42769 1.000 35.88307 161 LEU B C 1
ATOM 4547 O O . LEU B 1 202 ? -22.20442 28.61829 -63.78935 1.000 29.37306 161 LEU B O 1
ATOM 4549 N N . LYS B 1 203 ? -23.18362 29.46523 -65.64108 1.000 34.86897 162 LYS B N 1
ATOM 4550 C CA . LYS B 1 203 ? -23.31626 28.17216 -66.30684 1.000 35.30797 162 LYS B CA 1
ATOM 4551 C C . LYS B 1 203 ? -21.99851 27.40453 -66.34578 1.000 33.92322 162 LYS B C 1
ATOM 4552 O O . LYS B 1 203 ? -21.95736 26.21709 -66.00698 1.000 36.81445 162 LYS B O 1
ATOM 4554 N N . GLU B 1 204 ? -20.91790 28.04710 -66.80377 1.000 29.33325 163 GLU B N 1
ATOM 4555 C CA . GLU B 1 204 ? -19.64163 27.33897 -66.88185 1.000 37.49087 163 GLU B CA 1
ATOM 4556 C C . GLU B 1 204 ? -19.17975 26.84548 -65.51624 1.000 39.80371 163 GLU B C 1
ATOM 4557 O O . GLU B 1 204 ? -18.65586 25.72914 -65.40058 1.000 35.11177 163 GLU B O 1
ATOM 4559 N N . TYR B 1 205 ? -19.42130 27.62459 -64.46315 1.000 35.64426 164 TYR B N 1
ATOM 4560 C CA . TYR B 1 205 ? -18.98528 27.20971 -63.13417 1.000 41.94707 164 TYR B CA 1
ATOM 4561 C C . TYR B 1 205 ? -19.78373 26.00458 -62.66268 1.000 38.89749 164 TYR B C 1
ATOM 4562 O O . TYR B 1 205 ? -19.22725 25.04356 -62.10846 1.000 35.68925 164 TYR B O 1
ATOM 4564 N N . ILE B 1 206 ? -21.09878 26.05034 -62.86442 1.000 37.42479 165 ILE B N 1
ATOM 4565 C CA . ILE B 1 206 ? -21.94253 24.93423 -62.46468 1.000 36.31842 165 ILE B CA 1
ATOM 4566 C C . ILE B 1 206 ? -21.55251 23.68215 -63.24063 1.000 39.88130 165 ILE B C 1
ATOM 4567 O O . ILE B 1 206 ? -21.54705 22.57342 -62.69286 1.000 30.85630 165 ILE B O 1
ATOM 4572 N N . ASP B 1 207 ? -21.22334 23.83660 -64.52908 1.000 42.02456 166 ASP B N 1
ATOM 4573 C CA . ASP B 1 207 ? -20.79046 22.68852 -65.32419 1.000 35.17015 166 ASP B CA 1
ATOM 4574 C C . ASP B 1 207 ? -19.48215 22.11699 -64.79462 1.000 34.35391 166 ASP B C 1
ATOM 4575 O O . ASP B 1 207 ? -19.28103 20.89347 -64.79420 1.000 37.25195 166 ASP B O 1
ATOM 4580 N N . ALA B 1 208 ? -18.58968 22.98521 -64.31357 1.000 37.06234 167 ALA B N 1
ATOM 4581 C CA . ALA B 1 208 ? -17.33860 22.49107 -63.75260 1.000 33.63823 167 ALA B CA 1
ATOM 4582 C C . ALA B 1 208 ? -17.59511 21.70529 -62.47194 1.000 37.61872 167 ALA B C 1
ATOM 4583 O O . ALA B 1 208 ? -16.98528 20.64831 -62.25268 1.000 42.72863 167 ALA B O 1
ATOM 4585 N N . HIS B 1 209 ? -18.52378 22.18585 -61.63461 1.000 36.96640 168 HIS B N 1
ATOM 4586 C CA . HIS B 1 209 ? -18.96076 21.39182 -60.48369 1.000 38.87352 168 HIS B CA 1
ATOM 4587 C C . HIS B 1 209 ? -19.52504 20.03970 -60.90711 1.000 41.35104 168 HIS B C 1
ATOM 4588 O O . HIS B 1 209 ? -19.16629 19.00380 -60.33583 1.000 33.53028 168 HIS B O 1
ATOM 4595 N N . ASN B 1 210 ? -20.44516 20.03469 -61.87405 1.000 41.59809 169 ASN B N 1
ATOM 4596 C CA . ASN B 1 210 ? -20.98882 18.78070 -62.39109 1.000 35.56770 169 ASN B CA 1
ATOM 4597 C C . ASN B 1 210 ? -19.87727 17.79338 -62.72779 1.000 35.05881 169 ASN B C 1
ATOM 4598 O O . ASN B 1 210 ? -19.84401 16.66985 -62.21091 1.000 34.85788 169 ASN B O 1
ATOM 4600 N N . ASN B 1 211 ? -18.93771 18.21355 -63.57891 1.000 30.57776 170 ASN B N 1
ATOM 4601 C CA . ASN B 1 211 ? -17.93288 17.27556 -64.07349 1.000 27.46378 170 ASN B CA 1
ATOM 4602 C C . ASN B 1 211 ? -16.98640 16.81966 -62.96452 1.000 34.32357 170 ASN B C 1
ATOM 4603 O O . ASN B 1 211 ? -16.59695 15.64314 -62.92037 1.000 35.49700 170 ASN B O 1
ATOM 4605 N N . ILE B 1 212 ? -16.62555 17.71642 -62.04125 1.000 45.49408 171 ILE B N 1
ATOM 4606 C CA . ILE B 1 212 ? -15.67119 17.32871 -61.00530 1.000 49.93453 171 ILE B CA 1
ATOM 4607 C C . ILE B 1 212 ? -16.32567 16.42312 -59.96659 1.000 39.17339 171 ILE B C 1
ATOM 4608 O O . ILE B 1 212 ? -15.74062 15.41500 -59.55249 1.000 29.60069 171 ILE B O 1
ATOM 4610 N N . GLY B 1 213 ? -17.54452 16.75643 -59.53178 1.000 31.73849 172 GLY B N 1
ATOM 4611 C CA . GLY B 1 213 ? -18.28331 15.85878 -58.66130 1.000 34.00289 172 GLY B CA 1
ATOM 4612 C C . GLY B 1 213 ? -18.57045 14.51488 -59.29737 1.000 34.23297 172 GLY B C 1
ATOM 4613 O O . GLY B 1 213 ? -18.66413 13.50158 -58.59977 1.000 39.67606 172 GLY B O 1
ATOM 4622 N N . LEU B 1 215 ? -16.46968 13.00142 -61.58373 1.000 34.98240 174 LEU B N 1
ATOM 4623 C CA . LEU B 1 215 ? -15.19855 12.28757 -61.49062 1.000 31.45719 174 LEU B CA 1
ATOM 4624 C C . LEU B 1 215 ? -14.91642 11.82713 -60.06555 1.000 38.42140 174 LEU B C 1
ATOM 4625 O O . LEU B 1 215 ? -14.23783 10.81275 -59.86375 1.000 43.09330 174 LEU B O 1
ATOM 4627 N N . GLN B 1 216 ? -15.42142 12.55977 -59.06893 1.000 35.22666 175 GLN B N 1
ATOM 4628 C CA . GLN B 1 216 ? -15.16475 12.20331 -57.67687 1.000 36.17811 175 GLN B CA 1
ATOM 4629 C C . GLN B 1 216 ? -15.74452 10.83613 -57.32878 1.000 34.57022 175 GLN B C 1
ATOM 4630 O O . GLN B 1 216 ? -15.08215 10.02531 -56.67093 1.000 29.66287 175 GLN B O 1
ATOM 4640 N N . GLU B 1 218 ? -16.35882 8.31288 -59.18094 1.000 33.40651 177 GLU B N 1
ATOM 4641 C CA . GLU B 1 218 ? -15.75265 7.20028 -59.89987 1.000 30.23601 177 GLU B CA 1
ATOM 4642 C C . GLU B 1 218 ? -14.45320 6.73382 -59.26577 1.000 28.89153 177 GLU B C 1
ATOM 4643 O O . GLU B 1 218 ? -14.04283 5.59175 -59.49767 1.000 24.51938 177 GLU B O 1
ATOM 4649 N N . LEU B 1 219 ? -13.79988 7.58669 -58.47821 1.000 35.52505 178 LEU B N 1
ATOM 4650 C CA . LEU B 1 219 ? -12.63958 7.19775 -57.69268 1.000 35.30941 178 LEU B CA 1
ATOM 4651 C C . LEU B 1 219 ? -13.02960 6.64683 -56.32493 1.000 38.30241 178 LEU B C 1
ATOM 4652 O O . LEU B 1 219 ? -12.21968 6.69414 -55.39109 1.000 49.32407 178 LEU B O 1
ATOM 4654 N N . ASP B 1 220 ? -14.25334 6.12940 -56.19530 1.000 34.25489 179 ASP B N 1
ATOM 4655 C CA . ASP B 1 220 ? -14.82363 5.64540 -54.93848 1.000 33.99507 179 ASP B CA 1
ATOM 4656 C C . ASP B 1 220 ? -14.85611 6.72581 -53.86007 1.000 34.68089 179 ASP B C 1
ATOM 4657 O O . ASP B 1 220 ? -14.94003 6.41371 -52.66822 1.000 41.40471 179 ASP B O 1
ATOM 4659 N N . ASN B 1 221 ? -14.79390 7.99599 -54.25859 1.000 27.00295 180 ASN B N 1
ATOM 4660 C CA . ASN B 1 221 ? -14.86214 9.11745 -53.32201 1.000 26.11173 180 ASN B CA 1
ATOM 4661 C C . ASN B 1 221 ? -16.29452 9.65120 -53.28773 1.000 25.89961 180 ASN B C 1
ATOM 4662 O O . ASN B 1 221 ? -16.60060 10.76120 -53.72434 1.000 26.79232 180 ASN B O 1
ATOM 4667 N N . LEU B 1 222 ? -17.17765 8.80872 -52.74658 1.000 28.50779 181 LEU B N 1
ATOM 4668 C CA . LEU B 1 222 ? -18.61398 9.07144 -52.79407 1.000 28.69471 181 LEU B CA 1
ATOM 4669 C C . LEU B 1 222 ? -18.99999 10.35398 -52.06477 1.000 24.11136 181 LEU B C 1
ATOM 4670 O O . LEU B 1 222 ? -19.88172 11.09417 -52.51981 1.000 26.61742 181 LEU B O 1
ATOM 4675 N N . GLU B 1 223 ? -18.34989 10.64168 -50.93804 1.000 28.76322 182 GLU B N 1
ATOM 4676 C CA . GLU B 1 223 ? -18.87571 11.66677 -50.04256 1.000 32.09357 182 GLU B CA 1
ATOM 4677 C C . GLU B 1 223 ? -18.60010 13.06799 -50.57610 1.000 37.98293 182 GLU B C 1
ATOM 4678 O O . GLU B 1 223 ? -19.48693 13.93313 -50.56244 1.000 33.76582 182 GLU B O 1
ATOM 4684 N N . GLU B 1 224 ? -17.38645 13.30181 -51.07488 1.000 37.16737 183 GLU B N 1
ATOM 4685 C CA . GLU B 1 224 ? -17.08422 14.58865 -51.68672 1.000 37.68847 183 GLU B CA 1
ATOM 4686 C C . GLU B 1 224 ? -17.85162 14.78205 -52.98675 1.000 43.70742 183 GLU B C 1
ATOM 4687 O O . GLU B 1 224 ? -18.20871 15.91372 -53.32566 1.000 40.14597 183 GLU B O 1
ATOM 4693 N N . ALA B 1 225 ? -18.11323 13.70062 -53.72549 1.000 43.05711 184 ALA B N 1
ATOM 4694 C CA . ALA B 1 225 ? -18.97539 13.79946 -54.89983 1.000 33.53417 184 ALA B CA 1
ATOM 4695 C C . ALA B 1 225 ? -20.37642 14.26371 -54.51678 1.000 29.47845 184 ALA B C 1
ATOM 4696 O O . ALA B 1 225 ? -20.93637 15.17233 -55.14546 1.000 30.80121 184 ALA B O 1
ATOM 4698 N N . LYS B 1 226 ? -20.96196 13.64178 -53.48720 1.000 22.36174 185 LYS B N 1
ATOM 4699 C CA . LYS B 1 226 ? -22.26042 14.08860 -52.98927 1.000 21.93784 185 LYS B CA 1
ATOM 4700 C C . LYS B 1 226 ? -22.22088 15.56126 -52.60929 1.000 32.74631 185 LYS B C 1
ATOM 4701 O O . LYS B 1 226 ? -23.11571 16.33592 -52.97385 1.000 34.72576 185 LYS B O 1
ATOM 4707 N N . LYS B 1 227 ? -21.18455 15.96230 -51.86861 1.000 39.07173 186 LYS B N 1
ATOM 4708 C CA . LYS B 1 227 ? -21.09095 17.34304 -51.40443 1.000 41.09477 186 LYS B CA 1
ATOM 4709 C C . LYS B 1 227 ? -21.00734 18.30943 -52.58113 1.000 36.64361 186 LYS B C 1
ATOM 4710 O O . LYS B 1 227 ? -21.73278 19.30941 -52.63081 1.000 26.35176 186 LYS B O 1
ATOM 4716 N N . LEU B 1 228 ? -20.13339 18.01237 -53.54676 1.000 32.02802 187 LEU B N 1
ATOM 4717 C CA . LEU B 1 228 ? -19.95433 18.87468 -54.71090 1.000 32.74077 187 LEU B CA 1
ATOM 4718 C C . LEU B 1 228 ? -21.24254 19.00574 -55.51348 1.000 35.42979 187 LEU B C 1
ATOM 4719 O O . LEU B 1 228 ? -21.60982 20.10619 -55.94050 1.000 34.45003 187 LEU B O 1
ATOM 4724 N N . LEU B 1 229 ? -21.93072 17.88740 -55.75814 1.000 33.85539 188 LEU B N 1
ATOM 4725 C CA . LEU B 1 229 ? -23.13670 17.95101 -56.57914 1.000 28.88711 188 LEU B CA 1
ATOM 4726 C C . LEU B 1 229 ? -24.26545 18.68632 -55.86170 1.000 28.45818 188 LEU B C 1
ATOM 4727 O O . LEU B 1 229 ? -24.95791 19.51448 -56.47149 1.000 30.26301 188 LEU B O 1
ATOM 4732 N N . ILE B 1 230 ? -24.46107 18.41449 -54.56611 1.000 31.76437 189 ILE B N 1
ATOM 4733 C CA . ILE B 1 230 ? -25.48775 19.13454 -53.81594 1.000 32.68119 189 ILE B CA 1
ATOM 4734 C C . ILE B 1 230 ? -25.16255 20.62229 -53.77962 1.000 36.80447 189 ILE B C 1
ATOM 4735 O O . ILE B 1 230 ? -26.05330 21.47583 -53.90391 1.000 38.52922 189 ILE B O 1
ATOM 4740 N N . ARG B 1 231 ? -23.87550 20.95741 -53.65631 1.000 35.97024 190 ARG B N 1
ATOM 4741 C CA . ARG B 1 231 ? -23.47506 22.35719 -53.62436 1.000 40.06751 190 ARG B CA 1
ATOM 4742 C C . ARG B 1 231 ? -23.75850 23.03397 -54.95797 1.000 40.23579 190 ARG B C 1
ATOM 4743 O O . ARG B 1 231 ? -24.31812 24.13206 -54.99336 1.000 41.48687 190 ARG B O 1
ATOM 4751 N N . GLY B 1 232 ? -23.37037 22.39581 -56.06530 1.000 43.61658 191 GLY B N 1
ATOM 4752 C CA . GLY B 1 232 ? -23.66250 22.95598 -57.37687 1.000 35.28104 191 GLY B CA 1
ATOM 4753 C C . GLY B 1 232 ? -25.14661 23.16316 -57.61534 1.000 32.51888 191 GLY B C 1
ATOM 4754 O O . GLY B 1 232 ? -25.56057 24.17544 -58.18956 1.000 39.48002 191 GLY B O 1
ATOM 4755 N N . LEU B 1 233 ? -25.97115 22.21341 -57.17051 1.000 41.06698 192 LEU B N 1
ATOM 4756 C CA . LEU B 1 233 ? -27.41323 22.38431 -57.32074 1.000 42.91192 192 LEU B CA 1
ATOM 4757 C C . LEU B 1 233 ? -27.91455 23.56562 -56.49365 1.000 43.95488 192 LEU B C 1
ATOM 4758 O O . LEU B 1 233 ? -28.78392 24.33335 -56.94265 1.000 42.64790 192 LEU B O 1
ATOM 4763 N N . GLU B 1 234 ? -27.37582 23.72755 -55.28043 1.000 42.91240 193 GLU B N 1
ATOM 4764 C CA . GLU B 1 234 ? -27.70077 24.90869 -54.48791 1.000 44.15676 193 GLU B CA 1
ATOM 4765 C C . GLU B 1 234 ? -27.26688 26.18923 -55.19212 1.000 44.52630 193 GLU B C 1
ATOM 4766 O O . GLU B 1 234 ? -27.94435 27.21194 -55.08741 1.000 47.42283 193 GLU B O 1
ATOM 4772 N N . ILE B 1 235 ? -26.11370 26.17314 -55.86475 1.000 35.38030 194 ILE B N 1
ATOM 4773 C CA . ILE B 1 235 ? -25.70320 27.34406 -56.64181 1.000 35.86085 194 ILE B CA 1
ATOM 4774 C C . ILE B 1 235 ? -26.71869 27.63503 -57.73776 1.000 43.84455 194 ILE B C 1
ATOM 4775 O O . ILE B 1 235 ? -27.01960 28.79846 -58.03363 1.000 38.18694 194 ILE B O 1
ATOM 4780 N N . CYS B 1 236 ? -27.25571 26.58403 -58.36341 1.000 54.38411 195 CYS B N 1
ATOM 4781 C CA . CYS B 1 236 ? -28.26899 26.78742 -59.39692 1.000 45.88414 195 CYS B CA 1
ATOM 4782 C C . CYS B 1 236 ? -29.50312 27.47758 -58.83058 1.000 42.42387 195 CYS B C 1
ATOM 4783 O O . CYS B 1 236 ? -30.00190 28.45190 -59.40454 1.000 38.50660 195 CYS B O 1
ATOM 4786 N N . ASN B 1 237 ? -30.01306 26.98843 -57.69947 1.000 41.10562 196 ASN B N 1
ATOM 4787 C CA . ASN B 1 237 ? -31.23052 27.60414 -57.16925 1.000 42.57677 196 ASN B CA 1
ATOM 4788 C C . ASN B 1 237 ? -30.96491 28.94343 -56.48271 1.000 48.22896 196 ASN B C 1
ATOM 4789 O O . ASN B 1 237 ? -31.86104 29.79325 -56.42960 1.000 49.00500 196 ASN B O 1
ATOM 4794 N N . GLU B 1 238 ? -29.75453 29.15035 -55.95917 1.000 48.38809 197 GLU B N 1
ATOM 4795 C CA . GLU B 1 238 ? -29.41684 30.39311 -55.27045 1.000 43.89972 197 GLU B CA 1
ATOM 4796 C C . GLU B 1 238 ? -29.35156 31.58407 -56.21549 1.000 45.20872 197 GLU B C 1
ATOM 4797 O O . GLU B 1 238 ? -29.57870 32.72127 -55.78817 1.000 64.53589 197 GLU B O 1
ATOM 4803 N N . GLU B 1 239 ? -29.04732 31.35304 -57.49227 1.000 47.03543 198 GLU B N 1
ATOM 4804 C CA . GLU B 1 239 ? -28.90179 32.43023 -58.46309 1.000 49.27628 198 GLU B CA 1
ATOM 4805 C C . GLU B 1 239 ? -29.98448 32.38946 -59.53552 1.000 58.88851 198 GLU B C 1
ATOM 4806 O O . GLU B 1 239 ? -29.78462 32.91777 -60.63459 1.000 63.22623 198 GLU B O 1
ATOM 4812 N N . GLU B 1 240 ? -31.12403 31.77002 -59.23081 1.000 49.83541 199 GLU B N 1
ATOM 4813 C CA . GLU B 1 240 ? -32.29147 31.72559 -60.11081 1.000 41.48422 199 GLU B CA 1
ATOM 4814 C C . GLU B 1 240 ? -31.92801 31.21122 -61.50477 1.000 53.98411 199 GLU B C 1
ATOM 4815 O O . GLU B 1 240 ? -32.11438 31.88411 -62.52037 1.000 65.13986 199 GLU B O 1
ATOM 4821 N N . VAL B 1 241 ? -31.39621 29.99627 -61.53435 1.000 54.82224 200 VAL B N 1
ATOM 4822 C CA . VAL B 1 241 ? -31.19379 29.26829 -62.78084 1.000 41.21812 200 VAL B CA 1
ATOM 4823 C C . VAL B 1 241 ? -32.46182 28.47688 -63.06690 1.000 29.95778 200 VAL B C 1
ATOM 4824 O O . VAL B 1 241 ? -33.17353 28.05550 -62.14928 1.000 35.18743 200 VAL B O 1
ATOM 4828 N N . SER B 1 242 ? -32.75801 28.28827 -64.35114 1.000 35.48107 201 SER B N 1
ATOM 4829 C CA . SER B 1 242 ? -34.02721 27.69693 -64.75512 1.000 40.93041 201 SER B CA 1
ATOM 4830 C C . SER B 1 242 ? -34.18935 26.28960 -64.19262 1.000 42.81554 201 SER B C 1
ATOM 4831 O O . SER B 1 242 ? -33.24252 25.49828 -64.16346 1.000 49.06410 201 SER B O 1
ATOM 4833 N N . GLU B 1 243 ? -35.40696 25.98212 -63.73675 1.000 34.00781 202 GLU B N 1
ATOM 4834 C CA . GLU B 1 243 ? -35.72876 24.62712 -63.30654 1.000 27.45243 202 GLU B CA 1
ATOM 4835 C C . GLU B 1 243 ? -35.87036 23.66915 -64.47939 1.000 32.61040 202 GLU B C 1
ATOM 4836 O O . GLU B 1 243 ? -36.06850 22.47032 -64.25918 1.000 43.59438 202 GLU B O 1
ATOM 4838 N N . ASP B 1 244 ? -35.78716 24.17479 -65.71018 1.000 31.71636 203 ASP B N 1
ATOM 4839 C CA . ASP B 1 244 ? -35.78317 23.36974 -66.92376 1.000 23.77415 203 ASP B CA 1
ATOM 4840 C C . ASP B 1 244 ? -34.44917 23.46389 -67.65791 1.000 25.97289 203 ASP B C 1
ATOM 4841 O O . ASP B 1 244 ? -34.38323 23.17748 -68.85683 1.000 34.63140 203 ASP B O 1
ATOM 4846 N N . ASP B 1 245 ? -33.38840 23.86940 -66.96227 1.000 28.01518 204 ASP B N 1
ATOM 4847 C CA . ASP B 1 245 ? -32.07492 24.01656 -67.57357 1.000 34.45559 204 ASP B CA 1
ATOM 4848 C C . ASP B 1 245 ? -31.36826 22.67220 -67.72141 1.000 31.65354 204 ASP B C 1
ATOM 4849 O O . ASP B 1 245 ? -31.56383 21.74827 -66.92971 1.000 31.90794 204 ASP B O 1
ATOM 4854 N N . ASP B 1 246 ? -30.51554 22.58177 -68.74549 1.000 32.80964 205 ASP B N 1
ATOM 4855 C CA . ASP B 1 246 ? -29.78793 21.34646 -69.01962 1.000 34.51126 205 ASP B CA 1
ATOM 4856 C C . ASP B 1 246 ? -28.65191 21.08516 -68.03387 1.000 36.40155 205 ASP B C 1
ATOM 4857 O O . ASP B 1 246 ? -28.15176 19.95644 -67.97717 1.000 37.90921 205 ASP B O 1
ATOM 4862 N N . GLY B 1 247 ? -28.21754 22.09109 -67.27136 1.000 38.77095 206 GLY B N 1
ATOM 4863 C CA . GLY B 1 247 ? -27.21868 21.83592 -66.24364 1.000 33.24378 206 GLY B CA 1
ATOM 4864 C C . GLY B 1 247 ? -27.79950 21.13565 -65.03012 1.000 22.70654 206 GLY B C 1
ATOM 4865 O O . GLY B 1 247 ? -27.18168 20.21903 -64.47021 1.000 27.27707 206 GLY B O 1
ATOM 4866 N N . ARG B 1 248 ? -28.98564 21.57018 -64.59490 1.000 16.04422 207 ARG B N 1
ATOM 4867 C CA . ARG B 1 248 ? -29.68766 20.86389 -63.53202 1.000 17.41318 207 ARG B CA 1
ATOM 4868 C C . ARG B 1 248 ? -29.91982 19.40900 -63.90931 1.000 29.72213 207 ARG B C 1
ATOM 4869 O O . ARG B 1 248 ? -29.92165 18.53578 -63.03609 1.000 33.08882 207 ARG B O 1
ATOM 4871 N N . SER B 1 249 ? -30.12424 19.13741 -65.20187 1.000 31.24281 208 SER B N 1
ATOM 4872 C CA . SER B 1 249 ? -30.21569 17.76817 -65.69881 1.000 22.16447 208 SER B CA 1
ATOM 4873 C C . SER B 1 249 ? -29.02201 16.94016 -65.24385 1.000 23.05150 208 SER B C 1
ATOM 4874 O O . SER B 1 249 ? -29.17287 15.95043 -64.52248 1.000 24.42407 208 SER B O 1
ATOM 4877 N N . ARG B 1 250 ? -27.82364 17.32685 -65.68833 1.000 17.61961 209 ARG B N 1
ATOM 4878 C CA . ARG B 1 250 ? -26.62128 16.55714 -65.38792 1.000 22.68134 209 ARG B CA 1
ATOM 4879 C C . ARG B 1 250 ? -26.33152 16.50999 -63.89203 1.000 21.52061 209 ARG B C 1
ATOM 4880 O O . ARG B 1 250 ? -25.82458 15.49471 -63.38408 1.000 20.86355 209 ARG B O 1
ATOM 4888 N N . LEU B 1 251 ? -26.68054 17.57223 -63.16166 1.000 16.59068 210 LEU B N 1
ATOM 4889 C CA . LEU B 1 251 ? -26.44647 17.55586 -61.72163 1.000 17.22293 210 LEU B CA 1
ATOM 4890 C C . LEU B 1 251 ? -27.35233 16.54193 -61.03461 1.000 20.03153 210 LEU B C 1
ATOM 4891 O O . LEU B 1 251 ? -26.88036 15.69979 -60.26123 1.000 20.72442 210 LEU B O 1
ATOM 4896 N N . HIS B 1 252 ? -28.66102 16.62129 -61.29526 1.000 17.75102 211 HIS B N 1
ATOM 4897 C CA . HIS B 1 252 ? -29.59513 15.60418 -60.82606 1.000 15.35015 211 HIS B CA 1
ATOM 4898 C C . HIS B 1 252 ? -29.14891 14.20764 -61.23593 1.000 16.78578 211 HIS B C 1
ATOM 4899 O O . HIS B 1 252 ? -29.28817 13.25082 -60.46674 1.000 15.85994 211 HIS B O 1
ATOM 4906 N N . HIS B 1 253 ? -28.61613 14.07481 -62.45158 1.000 19.50501 212 HIS B N 1
ATOM 4907 C CA . HIS B 1 253 ? -28.19971 12.77547 -62.96706 1.000 18.79364 212 HIS B CA 1
ATOM 4908 C C . HIS B 1 253 ? -27.12237 12.15963 -62.08441 1.000 14.83628 212 HIS B C 1
ATOM 4909 O O . HIS B 1 253 ? -27.29660 11.06942 -61.52107 1.000 16.39532 212 HIS B O 1
ATOM 4916 N N . ASN B 1 254 ? -25.99703 12.85784 -61.93919 1.000 12.76004 213 ASN B N 1
ATOM 4917 C CA . ASN B 1 254 ? -24.91725 12.28443 -61.14676 1.000 11.26048 213 ASN B CA 1
ATOM 4918 C C . ASN B 1 254 ? -25.24887 12.24303 -59.65836 1.000 12.04366 213 ASN B C 1
ATOM 4919 O O . ASN B 1 254 ? -24.72435 11.37910 -58.94680 1.000 16.04551 213 ASN B O 1
ATOM 4924 N N . LEU B 1 255 ? -26.14851 13.10829 -59.17990 1.000 16.22873 214 LEU B N 1
ATOM 4925 C CA . LEU B 1 255 ? -26.60565 13.01412 -57.79530 1.000 20.15394 214 LEU B CA 1
ATOM 4926 C C . LEU B 1 255 ? -27.39934 11.73684 -57.55113 1.000 20.17852 214 LEU B C 1
ATOM 4927 O O . LEU B 1 255 ? -27.17521 11.03950 -56.55568 1.000 20.21149 214 LEU B O 1
ATOM 4932 N N . GLY B 1 256 ? -28.37027 11.44114 -58.41850 1.000 25.52046 215 GLY B N 1
ATOM 4933 C CA . GLY B 1 256 ? -29.05948 10.16623 -58.33019 1.000 19.92822 215 GLY B CA 1
ATOM 4934 C C . GLY B 1 256 ? -28.10781 8.99745 -58.45719 1.000 12.90896 215 GLY B C 1
ATOM 4935 O O . GLY B 1 256 ? -28.29569 7.96262 -57.81351 1.000 10.34925 215 GLY B O 1
ATOM 4936 N N . ASN B 1 257 ? -27.04334 9.16816 -59.24255 1.000 16.98390 216 ASN B N 1
ATOM 4937 C CA . ASN B 1 257 ? -26.06753 8.09713 -59.41000 1.000 16.47002 216 ASN B CA 1
ATOM 4938 C C . ASN B 1 257 ? -25.31652 7.83418 -58.10553 1.000 18.07141 216 ASN B C 1
ATOM 4939 O O . ASN B 1 257 ? -25.15607 6.67565 -57.68584 1.000 18.49880 216 ASN B O 1
ATOM 4944 N N . VAL B 1 258 ? -24.89057 8.90213 -57.42602 1.000 18.13453 217 VAL B N 1
ATOM 4945 C CA . VAL B 1 258 ? -24.15657 8.72775 -56.17583 1.000 23.40403 217 VAL B CA 1
ATOM 4946 C C . VAL B 1 258 ? -25.08517 8.23363 -55.06898 1.000 12.43550 217 VAL B C 1
ATOM 4947 O O . VAL B 1 258 ? -24.69550 7.39188 -54.25153 1.000 12.76046 217 VAL B O 1
ATOM 4951 N N . TYR B 1 259 ? -26.32577 8.73197 -55.02431 1.000 14.82524 218 TYR B N 1
ATOM 4952 C CA . TYR B 1 259 ? -27.30592 8.18696 -54.08879 1.000 14.40630 218 TYR B CA 1
ATOM 4953 C C . TYR B 1 259 ? -27.52774 6.69913 -54.32155 1.000 14.59102 218 TYR B C 1
ATOM 4954 O O . TYR B 1 259 ? -27.71223 5.93463 -53.36808 1.000 15.20723 218 TYR B O 1
ATOM 4971 N N . GLU B 1 261 ? -25.34398 4.54900 -55.56814 1.000 15.86395 220 GLU B N 1
ATOM 4972 C CA . GLU B 1 261 ? -24.18348 3.84514 -55.02848 1.000 15.77726 220 GLU B CA 1
ATOM 4973 C C . GLU B 1 261 ? -24.23233 3.75908 -53.50406 1.000 17.50491 220 GLU B C 1
ATOM 4974 O O . GLU B 1 261 ? -23.75021 2.77975 -52.92245 1.000 16.31943 220 GLU B O 1
ATOM 4980 N N . LEU B 1 26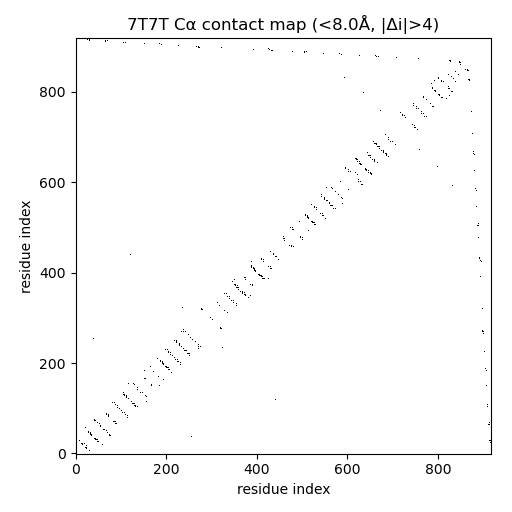2 ? -24.81440 4.76166 -52.84284 1.000 18.67846 221 LEU B N 1
ATOM 4981 C CA . LEU B 1 262 ? -24.95304 4.78674 -51.38921 1.000 18.07708 221 LEU B CA 1
ATOM 4982 C C . LEU B 1 262 ? -26.10589 3.94222 -50.85702 1.000 20.22418 221 LEU B C 1
ATOM 4983 O O . LEU B 1 262 ? -26.41731 4.06572 -49.66712 1.000 31.76238 221 LEU B O 1
ATOM 4988 N N . ARG B 1 263 ? -26.77213 3.13912 -51.68845 1.000 11.60472 222 ARG B N 1
ATOM 4989 C CA . ARG B 1 263 ? -27.82120 2.22059 -51.24712 1.000 11.19496 222 ARG B CA 1
ATOM 4990 C C . ARG B 1 263 ? -29.09219 2.93171 -50.79010 1.000 15.99035 222 ARG B C 1
ATOM 4991 O O . ARG B 1 263 ? -29.91057 2.33556 -50.08181 1.000 22.37649 222 ARG B O 1
ATOM 5007 N N . TRP B 1 265 ? -32.35435 4.06796 -52.22771 1.000 11.50596 224 TRP B N 1
ATOM 5008 C CA . TRP B 1 265 ? -33.05822 3.89135 -53.49501 1.000 12.73873 224 TRP B CA 1
ATOM 5009 C C . TRP B 1 265 ? -34.03201 5.03483 -53.77647 1.000 11.90041 224 TRP B C 1
ATOM 5010 O O . TRP B 1 265 ? -34.00525 5.62401 -54.86317 1.000 15.87289 224 TRP B O 1
ATOM 5021 N N . ASP B 1 266 ? -34.91479 5.34897 -52.82214 1.000 10.72797 225 ASP B N 1
ATOM 5022 C CA . ASP B 1 266 ? -35.95981 6.34553 -53.06705 1.000 12.72003 225 ASP B CA 1
ATOM 5023 C C . ASP B 1 266 ? -35.38560 7.70150 -53.47952 1.000 10.70633 225 ASP B C 1
ATOM 5024 O O . ASP B 1 266 ? -35.94857 8.38339 -54.34707 1.000 11.68870 225 ASP B O 1
ATOM 5026 N N . LYS B 1 267 ? -34.26838 8.11490 -52.87635 1.000 10.16913 226 LYS B N 1
ATOM 5027 C CA . LYS B 1 267 ? -33.68871 9.40515 -53.24375 1.000 14.84212 226 LYS B CA 1
ATOM 5028 C C . LYS B 1 267 ? -33.08049 9.35226 -54.63996 1.000 17.89068 226 LYS B C 1
ATOM 5029 O O . LYS B 1 267 ? -33.20000 10.31011 -55.42211 1.000 28.03777 226 LYS B O 1
ATOM 5031 N N . SER B 1 268 ? -32.44957 8.22498 -54.97580 1.000 14.70200 227 SER B N 1
ATOM 5032 C CA . SER B 1 268 ? -31.95522 8.02344 -56.33062 1.000 17.05768 227 SER B CA 1
ATOM 5033 C C . SER B 1 268 ? -33.10737 8.02721 -57.32125 1.000 15.36708 227 SER B C 1
ATOM 5034 O O . SER B 1 268 ? -32.99451 8.58782 -58.41963 1.000 17.84684 227 SER B O 1
ATOM 5037 N N . ARG B 1 269 ? -34.22142 7.39236 -56.95134 1.000 11.04964 228 ARG B N 1
ATOM 5038 C CA . ARG B 1 269 ? -35.42103 7.45967 -57.77304 1.000 10.21034 228 ARG B CA 1
ATOM 5039 C C . ARG B 1 269 ? -35.81472 8.90415 -58.03907 1.000 11.38058 228 ARG B C 1
ATOM 5040 O O . ARG B 1 269 ? -36.02516 9.29530 -59.19038 1.000 14.21282 228 ARG B O 1
ATOM 5048 N N . GLU B 1 270 ? -35.88195 9.72215 -56.98407 1.000 13.47718 229 GLU B N 1
ATOM 5049 C CA . GLU B 1 270 ? -36.30300 11.11276 -57.15296 1.000 15.16667 229 GLU B CA 1
ATOM 5050 C C . GLU B 1 270 ? -35.38594 11.85973 -58.11710 1.000 11.25858 229 GLU B C 1
ATOM 5051 O O . GLU B 1 270 ? -35.85257 12.53412 -59.04892 1.000 10.24120 229 GLU B O 1
ATOM 5053 N N . HIS B 1 271 ? -34.07154 11.72896 -57.92743 1.000 15.31254 230 HIS B N 1
ATOM 5054 C CA . HIS B 1 271 ? -33.14538 12.52343 -58.73296 1.000 18.40397 230 HIS B CA 1
ATOM 5055 C C . HIS B 1 271 ? -33.10939 12.05387 -60.18534 1.000 15.68467 230 HIS B C 1
ATOM 5056 O O . HIS B 1 271 ? -33.16230 12.87537 -61.11330 1.000 17.72054 230 HIS B O 1
ATOM 5063 N N . ILE B 1 272 ? -33.01199 10.73997 -60.40652 1.000 13.03020 231 ILE B N 1
ATOM 5064 C CA . ILE B 1 272 ? -33.05991 10.21297 -61.76761 1.000 10.90205 231 ILE B CA 1
ATOM 5065 C C . ILE B 1 272 ? -34.35910 10.62118 -62.45397 1.000 9.31063 231 ILE B C 1
ATOM 5066 O O . ILE B 1 272 ? -34.36871 10.99700 -63.63705 1.000 8.88726 231 ILE B O 1
ATOM 5071 N N . GLU B 1 273 ? -35.47548 10.55916 -61.72222 1.000 9.33492 232 GLU B N 1
ATOM 5072 C CA . GLU B 1 273 ? -36.76495 10.91070 -62.29811 1.000 7.78054 232 GLU B CA 1
ATOM 5073 C C . GLU B 1 273 ? -36.79415 12.36615 -62.73158 1.000 6.60650 232 GLU B C 1
ATOM 5074 O O . GLU B 1 273 ? -37.33151 12.68980 -63.79546 1.000 8.35203 232 GLU B O 1
ATOM 5080 N N . GLN B 1 274 ? -36.20070 13.26178 -61.93986 1.000 10.14699 233 GLN B N 1
ATOM 5081 C CA . GLN B 1 274 ? -36.23246 14.65503 -62.37129 1.000 14.03752 233 GLN B CA 1
ATOM 5082 C C . GLN B 1 274 ? -35.26375 14.92604 -63.51672 1.000 15.75780 233 GLN B C 1
ATOM 5083 O O . GLN B 1 274 ? -35.53869 15.79519 -64.35391 1.000 18.25877 233 GLN B O 1
ATOM 5089 N N . ASP B 1 275 ? -34.14502 14.19740 -63.59234 1.000 12.49798 234 ASP B N 1
ATOM 5090 C CA . ASP B 1 275 ? -33.30860 14.30237 -64.78869 1.000 10.25997 234 ASP B CA 1
ATOM 5091 C C . ASP B 1 275 ? -34.08916 13.89541 -66.03637 1.000 11.61999 234 ASP B C 1
ATOM 5092 O O . ASP B 1 275 ? -34.02721 14.57251 -67.07460 1.000 12.93894 234 ASP B O 1
ATOM 5097 N N . ILE B 1 276 ? -34.87342 12.81987 -65.93297 1.000 9.94010 235 ILE B N 1
ATOM 5098 C CA . ILE B 1 276 ? -35.70909 12.39307 -67.05453 1.000 5.35638 235 ILE B CA 1
ATOM 5099 C C . ILE B 1 276 ? -36.72296 13.47421 -67.40465 1.000 7.18163 235 ILE B C 1
ATOM 5100 O O . ILE B 1 276 ? -36.91396 13.81382 -68.57665 1.000 10.24919 235 ILE B O 1
ATOM 5105 N N . ILE B 1 277 ? -37.42459 13.98609 -66.39095 1.000 9.87816 236 ILE B N 1
ATOM 5106 C CA . ILE B 1 277 ? -38.44176 15.02231 -66.58308 1.000 13.41202 236 ILE B CA 1
ATOM 5107 C C . ILE B 1 277 ? -37.86684 16.21719 -67.33398 1.000 13.53493 236 ILE B C 1
ATOM 5108 O O . ILE B 1 277 ? -38.42817 16.69508 -68.33269 1.000 13.51976 236 ILE B O 1
ATOM 5113 N N . ILE B 1 278 ? -36.74017 16.72669 -66.84469 1.000 11.98443 237 ILE B N 1
ATOM 5114 C CA . ILE B 1 278 ? -36.15748 17.92864 -67.41728 1.000 10.95582 237 ILE B CA 1
ATOM 5115 C C . ILE B 1 278 ? -35.67862 17.66883 -68.84260 1.000 11.78695 237 ILE B C 1
ATOM 5116 O O . ILE B 1 278 ? -35.83577 18.52229 -69.72671 1.000 11.30419 237 ILE B O 1
ATOM 5121 N N . CYS B 1 279 ? -35.13588 16.47308 -69.10789 1.000 16.32647 238 CYS B N 1
ATOM 5122 C CA . CYS B 1 279 ? -34.73164 16.15328 -70.47383 1.000 14.96520 238 CYS B CA 1
ATOM 5123 C C . CYS B 1 279 ? -35.93450 16.01074 -71.40028 1.000 13.41640 238 CYS B C 1
ATOM 5124 O O . CYS B 1 279 ? -35.84340 16.34021 -72.58865 1.000 12.20027 238 CYS B O 1
ATOM 5127 N N . LYS B 1 280 ? -37.06193 15.52258 -70.88036 1.000 11.22068 239 LYS B N 1
ATOM 5128 C CA . LYS B 1 280 ? -38.28734 15.49245 -71.67098 1.000 11.53883 239 LYS B CA 1
ATOM 5129 C C . LYS B 1 280 ? -38.72239 16.90340 -72.03615 1.000 13.64400 239 LYS B C 1
ATOM 5130 O O . LYS B 1 280 ? -39.16549 17.15753 -73.16340 1.000 9.44687 239 LYS B O 1
ATOM 5136 N N . LYS B 1 281 ? -38.59168 17.83662 -71.09037 1.000 14.00965 240 LYS B N 1
ATOM 5137 C CA . LYS B 1 281 ? -39.00886 19.21307 -71.34703 1.000 9.10928 240 LYS B CA 1
ATOM 5138 C C . LYS B 1 281 ? -38.12800 19.87366 -72.40451 1.000 8.11124 240 LYS B C 1
ATOM 5139 O O . LYS B 1 281 ? -38.63335 20.42838 -73.38735 1.000 3.94668 240 LYS B O 1
ATOM 5141 N N . ILE B 1 282 ? -36.80555 19.81989 -72.22483 1.000 12.73203 241 ILE B N 1
ATOM 5142 C CA . ILE B 1 282 ? -35.87971 20.41246 -73.18683 1.000 8.72376 241 ILE B CA 1
ATOM 5143 C C . ILE B 1 282 ? -35.91904 19.74540 -74.56076 1.000 12.20280 241 ILE B C 1
ATOM 5144 O O . ILE B 1 282 ? -35.37975 20.30351 -75.52150 1.000 12.20927 241 ILE B O 1
ATOM 5149 N N . GLU B 1 283 ? -36.56130 18.57966 -74.68515 1.000 15.74393 242 GLU B N 1
ATOM 5150 C CA . GLU B 1 283 ? -36.48021 17.74746 -75.89178 1.000 10.12682 242 GLU B CA 1
ATOM 5151 C C . GLU B 1 283 ? -35.03620 17.31909 -76.15508 1.000 13.38520 242 GLU B C 1
ATOM 5152 O O . GLU B 1 283 ? -34.50118 17.48202 -77.25381 1.000 20.96379 242 GLU B O 1
ATOM 5158 N N . HIS B 1 284 ? -34.40246 16.77310 -75.11886 1.000 12.48653 243 HIS B N 1
ATOM 5159 C CA . HIS B 1 284 ? -33.04114 16.24364 -75.18875 1.000 5.89346 243 HIS B CA 1
ATOM 5160 C C . HIS B 1 284 ? -33.13633 14.72184 -75.24965 1.000 7.57196 243 HIS B C 1
ATOM 5161 O O . HIS B 1 284 ? -33.26630 14.05762 -74.21893 1.000 11.67277 243 HIS B O 1
ATOM 5168 N N . ARG B 1 285 ? -33.07992 14.17049 -76.46420 1.000 9.22136 244 ARG B N 1
ATOM 5169 C CA . ARG B 1 285 ? -33.37867 12.75359 -76.66121 1.000 9.09969 244 ARG B CA 1
ATOM 5170 C C . ARG B 1 285 ? -32.33471 11.85996 -75.99674 1.000 8.24562 244 ARG B C 1
ATOM 5171 O O . ARG B 1 285 ? -32.67352 10.98439 -75.19035 1.000 11.83396 244 ARG B O 1
ATOM 5179 N N . GLN B 1 286 ? -31.05819 12.05449 -76.34402 1.000 8.34975 245 GLN B N 1
ATOM 5180 C CA . GLN B 1 286 ? -29.97096 11.31985 -75.70053 1.000 9.09879 245 GLN B CA 1
ATOM 5181 C C . GLN B 1 286 ? -30.00457 11.46406 -74.18313 1.000 11.55514 245 GLN B C 1
ATOM 5182 O O . GLN B 1 286 ? -29.75059 10.49745 -73.45081 1.000 15.65130 245 GLN B O 1
ATOM 5188 N N . GLY B 1 287 ? -30.27870 12.67260 -73.69671 1.000 11.34133 246 GLY B N 1
ATOM 5189 C CA . GLY B 1 287 ? -30.45568 12.92404 -72.28058 1.000 12.83859 246 GLY B CA 1
ATOM 5190 C C . GLY B 1 287 ? -31.40176 11.96514 -71.59320 1.000 10.62961 246 GLY B C 1
ATOM 5191 O O . GLY B 1 287 ? -31.00404 11.24680 -70.67357 1.000 16.66403 246 GLY B O 1
ATOM 5192 N N . GLU B 1 288 ? -32.65702 11.92093 -72.02861 1.000 5.78958 247 GLU B N 1
ATOM 5193 C CA . GLU B 1 288 ? -33.56862 11.02016 -71.34687 1.000 9.40375 247 GLU B CA 1
ATOM 5194 C C . GLU B 1 288 ? -33.34316 9.57203 -71.73652 1.000 11.38170 247 GLU B C 1
ATOM 5195 O O . GLU B 1 288 ? -33.74866 8.68671 -70.98533 1.000 14.66706 247 GLU B O 1
ATOM 5201 N N . ALA B 1 289 ? -32.62210 9.29448 -72.82226 1.000 12.32415 248 ALA B N 1
ATOM 5202 C CA . ALA B 1 289 ? -32.21329 7.91070 -73.02500 1.000 16.35029 248 ALA B CA 1
ATOM 5203 C C . ALA B 1 289 ? -31.25820 7.47725 -71.93071 1.000 15.43649 248 ALA B C 1
ATOM 5204 O O . ALA B 1 289 ? -31.38586 6.37697 -71.38550 1.000 16.10943 248 ALA B O 1
ATOM 5206 N N . LYS B 1 290 ? -30.36512 8.35945 -71.52121 1.000 22.38932 249 LYS B N 1
ATOM 5207 C CA . LYS B 1 290 ? -29.42974 7.96840 -70.48218 1.000 22.38932 249 LYS B CA 1
ATOM 5208 C C . LYS B 1 290 ? -30.10076 8.01710 -69.11947 1.000 22.38932 249 LYS B C 1
ATOM 5209 O O . LYS B 1 290 ? -29.76077 7.22029 -68.22976 1.000 22.38932 249 LYS B O 1
ATOM 5215 N N . GLY B 1 291 ? -31.11519 8.86305 -68.96781 1.000 21.10745 250 GLY B N 1
ATOM 5216 C CA . GLY B 1 291 ? -31.78777 8.93097 -67.69036 1.000 17.06767 250 GLY B CA 1
ATOM 5217 C C . GLY B 1 291 ? -32.61946 7.68673 -67.50690 1.000 10.52037 250 GLY B C 1
ATOM 5218 O O . GLY B 1 291 ? -32.69735 7.13514 -66.40964 1.000 13.17555 250 GLY B O 1
ATOM 5219 N N . TYR B 1 292 ? -33.22385 7.21264 -68.59315 1.000 12.59377 251 TYR B N 1
ATOM 5220 C CA . TYR B 1 292 ? -33.99253 5.97868 -68.52643 1.000 8.84546 251 TYR B CA 1
ATOM 5221 C C . TYR B 1 292 ? -33.10290 4.75379 -68.34162 1.000 14.55200 251 TYR B C 1
ATOM 5222 O O . TYR B 1 292 ? -33.48557 3.81995 -67.62718 1.000 15.07477 251 TYR B O 1
ATOM 5231 N N . ILE B 1 293 ? -31.92262 4.71904 -68.97575 1.000 15.98518 252 ILE B N 1
ATOM 5232 C CA . ILE B 1 293 ? -31.05089 3.56043 -68.76030 1.000 9.91264 252 ILE B CA 1
ATOM 5233 C C . ILE B 1 293 ? -30.56458 3.52174 -67.31503 1.000 9.02002 252 ILE B C 1
ATOM 5234 O O . ILE B 1 293 ? -30.44252 2.44239 -66.72337 1.000 13.24405 252 ILE B O 1
ATOM 5239 N N . ASN B 1 294 ? -30.38887 4.68289 -66.67929 1.000 7.82726 253 ASN B N 1
ATOM 5240 C CA . ASN B 1 294 ? -29.96313 4.65363 -65.28171 1.000 4.02435 253 ASN B CA 1
ATOM 5241 C C . ASN B 1 294 ? -31.13094 4.38979 -64.33035 1.000 4.69162 253 ASN B C 1
ATOM 5242 O O . ASN B 1 294 ? -30.93990 3.78147 -63.27132 1.000 9.20706 253 ASN B O 1
ATOM 5247 N N . LEU B 1 295 ? -32.34692 4.80524 -64.68744 1.000 4.63792 254 LEU B N 1
ATOM 5248 C CA . LEU B 1 295 ? -33.50909 4.37488 -63.91490 1.000 5.02960 254 LEU B CA 1
ATOM 5249 C C . LEU B 1 295 ? -33.70914 2.86306 -64.02222 1.000 10.33224 254 LEU B C 1
ATOM 5250 O O . LEU B 1 295 ? -34.08008 2.20269 -63.03728 1.000 11.76635 254 LEU B O 1
ATOM 5255 N N . GLY B 1 296 ? -33.41973 2.28905 -65.19155 1.000 6.79941 255 GLY B N 1
ATOM 5256 C CA . GLY B 1 296 ? -33.45010 0.84451 -65.31928 1.000 7.61437 255 GLY B CA 1
ATOM 5257 C C . GLY B 1 296 ? -32.37738 0.17631 -64.48658 1.000 9.39013 255 GLY B C 1
ATOM 5258 O O . GLY B 1 296 ? -32.60765 -0.89153 -63.91710 1.000 9.49941 255 GLY B O 1
ATOM 5259 N N . GLU B 1 297 ? -31.19912 0.79790 -64.39347 1.000 9.66022 256 GLU B N 1
ATOM 5260 C CA . GLU B 1 297 ? -30.16384 0.28687 -63.49695 1.000 4.18890 256 GLU B CA 1
ATOM 5261 C C . GLU B 1 297 ? -30.63109 0.30493 -62.04657 1.000 3.54384 256 GLU B C 1
ATOM 5262 O O . GLU B 1 297 ? -30.37183 -0.64205 -61.29251 1.000 3.71456 256 GLU B O 1
ATOM 5268 N N . LEU B 1 298 ? -31.27586 1.39861 -61.63159 1.000 9.93081 257 LEU B N 1
ATOM 5269 C CA . LEU B 1 298 ? -31.88748 1.46694 -60.30539 1.000 7.52191 257 LEU B CA 1
ATOM 5270 C C . LEU B 1 298 ? -32.80961 0.27895 -60.05275 1.000 7.64797 257 LEU B C 1
ATOM 5271 O O . LEU B 1 298 ? -32.69776 -0.40284 -59.02719 1.000 7.40872 257 LEU B O 1
ATOM 5276 N N . HIS B 1 299 ? -33.75930 0.03932 -60.96261 1.000 6.47482 258 HIS B N 1
ATOM 5277 C CA . HIS B 1 299 ? -34.66112 -1.09688 -60.76200 1.000 5.62112 258 HIS B CA 1
ATOM 5278 C C . HIS B 1 299 ? -33.94150 -2.44081 -60.83159 1.000 7.78807 258 HIS B C 1
ATOM 5279 O O . HIS B 1 299 ? -34.37935 -3.40397 -60.19195 1.000 8.12594 258 HIS B O 1
ATOM 5286 N N . TYR B 1 300 ? -32.84294 -2.53399 -61.58075 1.000 8.79909 259 TYR B N 1
ATOM 5287 C CA . TYR B 1 300 ? -32.13769 -3.80779 -61.66489 1.000 7.01216 259 TYR B CA 1
ATOM 5288 C C . TYR B 1 300 ? -31.40180 -4.11427 -60.36795 1.000 9.04968 259 TYR B C 1
ATOM 5289 O O . TYR B 1 300 ? -31.41776 -5.25664 -59.89391 1.000 11.29606 259 TYR B O 1
ATOM 5298 N N . ARG B 1 301 ? -30.76404 -3.10413 -59.77049 1.000 10.52949 260 ARG B N 1
ATOM 5299 C CA . ARG B 1 301 ? -30.02252 -3.32509 -58.53442 1.000 6.50994 260 ARG B CA 1
ATOM 5300 C C . ARG B 1 301 ? -30.93086 -3.67727 -57.36334 1.000 8.92830 260 ARG B C 1
ATOM 5301 O O . ARG B 1 301 ? -30.43636 -4.15938 -56.33835 1.000 7.12492 260 ARG B O 1
ATOM 5309 N N . VAL B 1 302 ? -32.23842 -3.45460 -57.49264 1.000 10.05645 261 VAL B N 1
ATOM 5310 C CA . VAL B 1 302 ? -33.18851 -3.64221 -56.40506 1.000 6.76101 261 VAL B CA 1
ATOM 5311 C C . VAL B 1 302 ? -34.23253 -4.71464 -56.74524 1.000 6.49632 261 VAL B C 1
ATOM 5312 O O . VAL B 1 302 ? -35.29311 -4.77761 -56.12580 1.000 7.65466 261 VAL B O 1
ATOM 5316 N N . GLN B 1 303 ? -33.92970 -5.57231 -57.72260 1.000 6.80787 262 GLN B N 1
ATOM 5317 C CA . GLN B 1 303 ? -34.65062 -6.81077 -58.07991 1.000 6.87757 262 GLN B CA 1
ATOM 5318 C C . GLN B 1 303 ? -35.94846 -6.58196 -58.85140 1.000 10.42741 262 GLN B C 1
ATOM 5319 O O . GLN B 1 303 ? -36.73362 -7.53287 -58.98727 1.000 11.36377 262 GLN B O 1
ATOM 5325 N N . LYS B 1 304 ? -36.21158 -5.37570 -59.35628 1.000 12.17773 263 LYS B N 1
ATOM 5326 C CA . LYS B 1 304 ? -37.43964 -5.09504 -60.10619 1.000 10.80333 263 LYS B CA 1
ATOM 5327 C C . LYS B 1 304 ? -37.12993 -5.19980 -61.59900 1.000 9.65547 263 LYS B C 1
ATOM 5328 O O . LYS B 1 304 ? -36.86999 -4.21065 -62.28569 1.000 10.24087 263 LYS B O 1
ATOM 5334 N N . TYR B 1 305 ? -37.18573 -6.43392 -62.10890 1.000 7.64829 264 TYR B N 1
ATOM 5335 C CA . TYR B 1 305 ? -36.68703 -6.71483 -63.45383 1.000 7.55313 264 TYR B CA 1
ATOM 5336 C C . TYR B 1 305 ? -37.66974 -6.31627 -64.54866 1.000 7.26351 264 TYR B C 1
ATOM 5337 O O . TYR B 1 305 ? -37.24976 -5.86967 -65.62258 1.000 8.95075 264 TYR B O 1
ATOM 5346 N N . ASP B 1 306 ? -38.97084 -6.47731 -64.31475 1.000 8.46006 265 ASP B N 1
ATOM 5347 C CA . ASP B 1 306 ? -39.93346 -6.12276 -65.35045 1.000 10.58452 265 ASP B CA 1
ATOM 5348 C C . ASP B 1 306 ? -39.92327 -4.61703 -65.59268 1.000 12.12550 265 ASP B C 1
ATOM 5349 O O . ASP B 1 306 ? -39.89976 -4.15550 -66.74570 1.000 18.80539 265 ASP B O 1
ATOM 5354 N N . GLU B 1 307 ? -39.82024 -3.84266 -64.51028 1.000 8.87326 266 GLU B N 1
ATOM 5355 C CA . GLU B 1 307 ? -39.67183 -2.39962 -64.63061 1.000 11.44690 266 GLU B CA 1
ATOM 5356 C C . GLU B 1 307 ? -38.34369 -2.04208 -65.27824 1.000 9.34737 266 GLU B C 1
ATOM 5357 O O . GLU B 1 307 ? -38.25552 -1.05344 -66.01968 1.000 11.29616 266 GLU B O 1
ATOM 5363 N N . ALA B 1 308 ? -37.30386 -2.82901 -65.00231 1.000 5.41728 267 ALA B N 1
ATOM 5364 C CA . ALA B 1 308 ? -36.00347 -2.56796 -65.59875 1.000 8.49524 267 ALA B CA 1
ATOM 5365 C C . ALA B 1 308 ? -36.06601 -2.71445 -67.11180 1.000 13.24034 267 ALA B C 1
ATOM 5366 O O . ALA B 1 308 ? -35.54994 -1.86411 -67.84635 1.000 11.03709 267 ALA B O 1
ATOM 5368 N N . ILE B 1 309 ? -36.69824 -3.78839 -67.60164 1.000 11.46973 268 ILE B N 1
ATOM 5369 C CA . ILE B 1 309 ? -36.76469 -3.95445 -69.05081 1.000 10.79535 268 ILE B CA 1
ATOM 5370 C C . ILE B 1 309 ? -37.67431 -2.90129 -69.66631 1.000 11.60287 268 ILE B C 1
ATOM 5371 O O . ILE B 1 309 ? -37.42001 -2.44033 -70.78572 1.000 15.77768 268 ILE B O 1
ATOM 5376 N N . LEU B 1 310 ? -38.69418 -2.44328 -68.93428 1.000 5.49912 269 LEU B N 1
ATOM 5377 C CA . LEU B 1 310 ? -39.51643 -1.35132 -69.45123 1.000 7.57364 269 LEU B CA 1
ATOM 5378 C C . LEU B 1 310 ? -38.69497 -0.07808 -69.63399 1.000 8.68260 269 LEU B C 1
ATOM 5379 O O . LEU B 1 310 ? -38.72620 0.55850 -70.69932 1.000 8.39164 269 LEU B O 1
ATOM 5384 N N . CYS B 1 311 ? -37.93747 0.30511 -68.60991 1.000 13.36551 270 CYS B N 1
ATOM 5385 C CA . CYS B 1 311 ? -37.15851 1.53128 -68.72682 1.000 13.91508 270 CYS B CA 1
ATOM 5386 C C . CYS B 1 311 ? -36.03848 1.38794 -69.74234 1.000 17.66647 270 CYS B C 1
ATOM 5387 O O . CYS B 1 311 ? -35.73856 2.33921 -70.47380 1.000 15.84974 270 CYS B O 1
ATOM 5390 N N . TYR B 1 312 ? -35.48573 0.19296 -69.88189 1.000 22.38932 271 TYR B N 1
ATOM 5391 C CA . TYR B 1 312 ? -34.42232 0.00192 -70.85004 1.000 22.38932 271 TYR B CA 1
ATOM 5392 C C . TYR B 1 312 ? -34.96035 0.05775 -72.26526 1.000 22.38932 271 TYR B C 1
ATOM 5393 O O . TYR B 1 312 ? -34.30296 0.60248 -73.14300 1.000 22.38932 271 TYR B O 1
ATOM 5402 N N . GLN B 1 313 ? -36.18631 -0.39929 -72.48101 1.000 13.75549 272 GLN B N 1
ATOM 5403 C CA . GLN B 1 313 ? -36.81798 -0.31378 -73.79057 1.000 11.01289 272 GLN B CA 1
ATOM 5404 C C . GLN B 1 313 ? -37.16697 1.12741 -74.13609 1.000 9.32100 272 GLN B C 1
ATOM 5405 O O . GLN B 1 313 ? -37.06306 1.53258 -75.29898 1.000 8.96329 272 GLN B O 1
ATOM 5411 N N . LYS B 1 314 ? -37.60230 1.91254 -73.14699 1.000 11.29338 273 LYS B N 1
ATOM 5412 C CA . LYS B 1 314 ? -37.82292 3.33287 -73.41161 1.000 8.71543 273 LYS B CA 1
ATOM 5413 C C . LYS B 1 314 ? -36.52337 4.00408 -73.84121 1.000 11.32185 273 LYS B C 1
ATOM 5414 O O . LYS B 1 314 ? -36.49113 4.76794 -74.82175 1.000 12.37450 273 LYS B O 1
ATOM 5420 N N . ALA B 1 315 ? -35.43056 3.69965 -73.13439 1.000 13.51436 274 ALA B N 1
ATOM 5421 C CA . ALA B 1 315 ? -34.13003 4.23001 -73.53176 1.000 7.23260 274 ALA B CA 1
ATOM 5422 C C . ALA B 1 315 ? -33.72740 3.73848 -74.91820 1.000 7.70305 274 ALA B C 1
ATOM 5423 O O . ALA B 1 315 ? -33.11193 4.47990 -75.69103 1.000 8.54777 274 ALA B O 1
ATOM 5425 N N . LEU B 1 316 ? -34.05537 2.48513 -75.24197 1.000 6.95636 275 LEU B N 1
ATOM 5426 C CA . LEU B 1 316 ? -33.76524 1.93867 -76.56584 1.000 9.82018 275 LEU B CA 1
ATOM 5427 C C . LEU B 1 316 ? -34.47619 2.72504 -77.65953 1.000 10.07634 275 LEU B C 1
ATOM 5428 O O . LEU B 1 316 ? -33.87095 3.08783 -78.67514 1.000 8.45531 275 LEU B O 1
ATOM 5433 N N . ASN B 1 317 ? -35.77185 2.98446 -77.47539 1.000 10.87886 276 ASN B N 1
ATOM 5434 C CA . ASN B 1 317 ? -36.50796 3.73435 -78.48738 1.000 8.03746 276 ASN B CA 1
ATOM 5435 C C . ASN B 1 317 ? -35.96220 5.14657 -78.62791 1.000 7.57759 276 ASN B C 1
ATOM 5436 O O . ASN B 1 317 ? -35.87549 5.67577 -79.74183 1.000 10.74184 276 ASN B O 1
ATOM 5441 N N . LEU B 1 318 ? -35.57045 5.77034 -77.51405 1.000 9.23413 277 LEU B N 1
ATOM 5442 C CA . LEU B 1 318 ? -34.95993 7.09374 -77.61830 1.000 7.39658 277 LEU B CA 1
ATOM 5443 C C . LEU B 1 318 ? -33.62944 7.04149 -78.36316 1.000 4.94198 277 LEU B C 1
ATOM 5444 O O . LEU B 1 318 ? -33.36451 7.88160 -79.23028 1.000 4.59931 277 LEU B O 1
ATOM 5449 N N . ALA B 1 319 ? -32.78801 6.05494 -78.04899 1.000 5.40990 278 ALA B N 1
ATOM 5450 C CA . ALA B 1 319 ? -31.46432 5.97154 -78.65707 1.000 5.67272 278 ALA B CA 1
ATOM 5451 C C . ALA B 1 319 ? -31.54666 5.64548 -80.14161 1.000 7.88417 278 ALA B C 1
ATOM 5452 O O . ALA B 1 319 ? -30.74150 6.14274 -80.93760 1.000 9.33294 278 ALA B O 1
ATOM 5454 N N . GLN B 1 320 ? -32.50001 4.80534 -80.53253 1.000 8.38073 279 GLN B N 1
ATOM 5455 C CA . GLN B 1 320 ? -32.60191 4.36032 -81.91471 1.000 8.53203 279 GLN B CA 1
ATOM 5456 C C . GLN B 1 320 ? -33.16998 5.42464 -82.84036 1.000 7.98207 279 GLN B C 1
ATOM 5457 O O . GLN B 1 320 ? -33.22259 5.19929 -84.05359 1.000 17.37162 279 GLN B O 1
ATOM 5463 N N . SER B 1 321 ? -33.57991 6.57289 -82.30809 1.000 8.99541 280 SER B N 1
ATOM 5464 C CA . SER B 1 321 ? -34.05743 7.68373 -83.11766 1.000 7.06153 280 SER B CA 1
ATOM 5465 C C . SER B 1 321 ? -32.93511 8.62348 -83.53714 1.000 8.40352 280 SER B C 1
ATOM 5466 O O . SER B 1 321 ? -33.2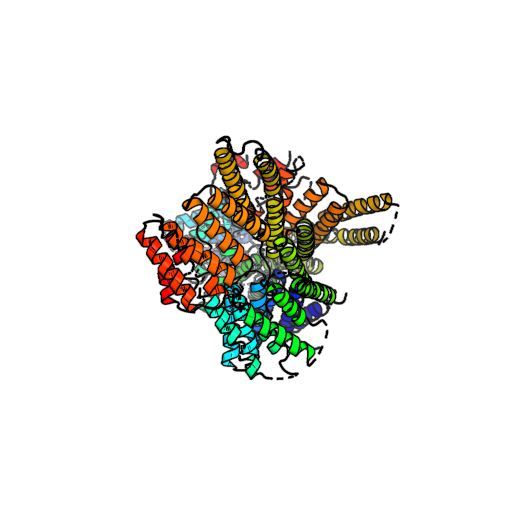1238 9.70990 -84.05404 1.000 13.02144 280 SER B O 1
ATOM 5477 N N . GLU B 1 323 ? -29.19367 8.73696 -85.69787 1.000 12.67003 282 GLU B N 1
ATOM 5478 C CA . GLU B 1 323 ? -28.58056 7.89129 -86.71727 1.000 10.82700 282 GLU B CA 1
ATOM 5479 C C . GLU B 1 323 ? -27.23002 7.34369 -86.27689 1.000 13.49040 282 GLU B C 1
ATOM 5480 O O . GLU B 1 323 ? -26.85811 6.22901 -86.66330 1.000 17.35538 282 GLU B O 1
ATOM 5486 N N . ASP B 1 324 ? -26.49708 8.08312 -85.44978 1.000 10.60351 283 ASP B N 1
ATOM 5487 C CA . ASP B 1 324 ? -25.12777 7.71837 -85.11354 1.000 10.70422 283 ASP B CA 1
ATOM 5488 C C . ASP B 1 324 ? -24.97049 7.47602 -83.61730 1.000 9.20678 283 ASP B C 1
ATOM 5489 O O . ASP B 1 324 ? -23.88951 7.66336 -83.05457 1.000 10.52355 283 ASP B O 1
ATOM 5494 N N . GLU B 1 325 ? -26.05192 7.05131 -82.96833 1.000 8.54794 284 GLU B N 1
ATOM 5495 C CA . GLU B 1 325 ? -26.02596 6.57713 -81.58751 1.000 9.47122 284 GLU B CA 1
ATOM 5496 C C . GLU B 1 325 ? -26.10425 5.05795 -81.52885 1.000 10.22277 284 GLU B C 1
ATOM 5497 O O . GLU B 1 325 ? -26.82697 4.49092 -80.70545 1.000 14.87679 284 GLU B O 1
ATOM 5503 N N . ASP B 1 326 ? -25.37119 4.37679 -82.41212 1.000 7.59980 285 ASP B N 1
ATOM 5504 C CA . ASP B 1 326 ? -25.47625 2.92445 -82.50400 1.000 9.98233 285 ASP B CA 1
ATOM 5505 C C . ASP B 1 326 ? -24.91088 2.24554 -81.26080 1.000 10.50656 285 ASP B C 1
ATOM 5506 O O . ASP B 1 326 ? -25.50816 1.29623 -80.73757 1.000 14.50853 285 ASP B O 1
ATOM 5511 N N . ALA B 1 327 ? -23.76632 2.72568 -80.76832 1.000 7.89290 286 ALA B N 1
ATOM 5512 C CA . ALA B 1 327 ? -23.10809 2.07754 -79.63803 1.000 7.95475 286 ALA B CA 1
ATOM 5513 C C . ALA B 1 327 ? -23.95177 2.16494 -78.37012 1.000 11.6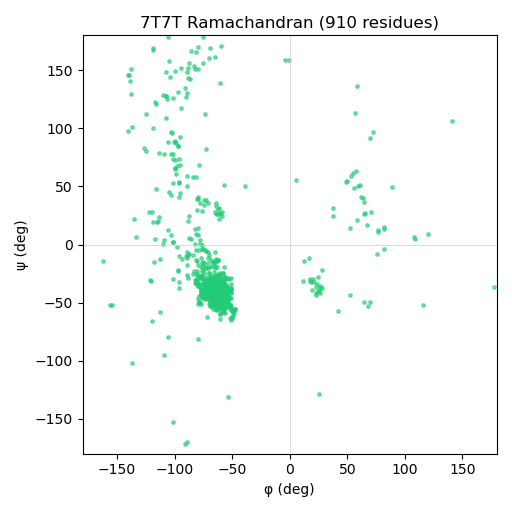4425 286 ALA B C 1
ATOM 5514 O O . ALA B 1 327 ? -24.02259 1.20040 -77.59622 1.000 11.04502 286 ALA B O 1
ATOM 5516 N N . LEU B 1 328 ? -24.57578 3.32108 -78.12665 1.000 9.19958 287 LEU B N 1
ATOM 5517 C CA . LEU B 1 328 ? -25.45747 3.46076 -76.97103 1.000 8.38725 287 LEU B CA 1
ATOM 5518 C C . LEU B 1 328 ? -26.63399 2.49386 -77.05448 1.000 10.00094 287 LEU B C 1
ATOM 5519 O O . LEU B 1 328 ? -27.01308 1.86918 -76.05294 1.000 9.43115 287 LEU B O 1
ATOM 5524 N N . ALA B 1 329 ? -27.21485 2.34114 -78.24743 1.000 8.52460 288 ALA B N 1
ATOM 5525 C CA . ALA B 1 329 ? -28.31323 1.39569 -78.40526 1.000 8.68727 288 ALA B CA 1
ATOM 5526 C C . ALA B 1 329 ? -27.83937 -0.03830 -78.21908 1.000 9.20989 288 ALA B C 1
ATOM 5527 O O . ALA B 1 329 ? -28.59903 -0.88672 -77.73236 1.000 10.56640 288 ALA B O 1
ATOM 5529 N N . SER B 1 330 ? -26.57568 -0.31639 -78.54598 1.000 8.46530 289 SER B N 1
ATOM 5530 C CA . SER B 1 330 ? -26.05100 -1.66003 -78.33930 1.000 12.28944 289 SER B CA 1
ATOM 5531 C C . SER B 1 330 ? -25.79419 -1.93783 -76.86490 1.000 19.00657 289 SER B C 1
ATOM 5532 O O . SER B 1 330 ? -26.02595 -3.06051 -76.40006 1.000 26.45908 289 SER B O 1
ATOM 5535 N N . GLN B 1 331 ? -25.36190 -0.92695 -76.10564 1.000 13.32110 290 GLN B N 1
ATOM 5536 C CA . GLN B 1 331 ? -25.23769 -1.12426 -74.66366 1.000 13.38280 290 GLN B CA 1
ATOM 5537 C C . GLN B 1 331 ? -26.60804 -1.29596 -74.01591 1.000 12.80729 290 GLN B C 1
ATOM 5538 O O . GLN B 1 331 ? -26.74533 -2.06058 -73.05155 1.000 18.79700 290 GLN B O 1
ATOM 5544 N N . ILE B 1 332 ? -27.63945 -0.64144 -74.56049 1.000 9.92628 291 ILE B N 1
ATOM 5545 C CA . ILE B 1 332 ? -28.99262 -0.84350 -74.04364 1.000 6.73160 291 ILE B CA 1
ATOM 5546 C C . ILE B 1 332 ? -29.47371 -2.26558 -74.32584 1.000 8.15404 291 ILE B C 1
ATOM 5547 O O . ILE B 1 332 ? -30.07059 -2.91951 -73.45848 1.000 8.76963 291 ILE B O 1
ATOM 5552 N N . ASP B 1 333 ? -29.24434 -2.75737 -75.54744 1.000 11.75830 292 ASP B N 1
ATOM 5553 C CA . ASP B 1 333 ? -29.55267 -4.15191 -75.86445 1.000 9.02820 292 ASP B CA 1
ATOM 5554 C C . ASP B 1 333 ? -28.83125 -5.10624 -74.91609 1.000 9.77331 292 ASP B C 1
ATOM 5555 O O . ASP B 1 333 ? -29.41434 -6.09450 -74.43768 1.000 9.49921 292 ASP B O 1
ATOM 5560 N N . GLN B 1 334 ? -27.55324 -4.82562 -74.64387 1.000 13.32382 293 GLN B N 1
ATOM 5561 C CA . GLN B 1 334 ? -26.77479 -5.66057 -73.73607 1.000 14.35916 293 GLN B CA 1
ATOM 5562 C C . GLN B 1 334 ? -27.40443 -5.68508 -72.34959 1.000 11.30158 293 GLN B C 1
ATOM 5563 O O . GLN B 1 334 ? -27.51651 -6.74822 -71.72338 1.000 12.24284 293 GLN B O 1
ATOM 5569 N N . ASN B 1 335 ? -27.84112 -4.51975 -71.86463 1.000 10.19003 294 ASN B N 1
ATOM 5570 C CA . ASN B 1 335 ? -28.50652 -4.46256 -70.56819 1.000 5.77770 294 ASN B CA 1
ATOM 5571 C C . ASN B 1 335 ? -29.79644 -5.27252 -70.56951 1.000 6.50610 294 ASN B C 1
ATOM 5572 O O . ASN B 1 335 ? -30.09564 -5.97330 -69.59603 1.000 9.29733 294 ASN B O 1
ATOM 5577 N N . ILE B 1 336 ? -30.58041 -5.18289 -71.64620 1.000 5.92602 295 ILE B N 1
ATOM 5578 C CA . ILE B 1 336 ? -31.85200 -5.90616 -71.68042 1.000 6.94566 295 ILE B CA 1
ATOM 5579 C C . ILE B 1 336 ? -31.61042 -7.41005 -71.61713 1.000 8.71024 295 ILE B C 1
ATOM 5580 O O . ILE B 1 336 ? -32.32091 -8.14452 -70.91156 1.000 15.75000 295 ILE B O 1
ATOM 5585 N N . GLU B 1 337 ? -30.57111 -7.89034 -72.30287 1.000 10.01974 296 GLU B N 1
ATOM 5586 C CA . GLU B 1 337 ? -30.32303 -9.32897 -72.24510 1.000 9.15216 296 GLU B CA 1
ATOM 5587 C C . GLU B 1 337 ? -29.72831 -9.74566 -70.90447 1.000 7.38709 296 GLU B C 1
ATOM 5588 O O . GLU B 1 337 ? -30.00472 -10.85445 -70.42140 1.000 9.76518 296 GLU B O 1
ATOM 5594 N N . THR B 1 338 ? -28.96451 -8.85690 -70.26298 1.000 9.12884 297 THR B N 1
ATOM 5595 C CA . THR B 1 338 ? -28.49957 -9.13370 -68.90682 1.000 7.25876 297 THR B CA 1
ATOM 5596 C C . THR B 1 338 ? -29.67023 -9.26069 -67.93451 1.000 12.86608 297 THR B C 1
ATOM 5597 O O . THR B 1 338 ? -29.66021 -10.12300 -67.04778 1.000 6.12981 297 THR B O 1
ATOM 5601 N N . VAL B 1 339 ? -30.68478 -8.40476 -68.07429 1.000 4.68362 298 VAL B N 1
ATOM 5602 C CA . VAL B 1 339 ? -31.85139 -8.51623 -67.19873 1.000 5.83944 298 VAL B CA 1
ATOM 5603 C C . VAL B 1 339 ? -32.61747 -9.80564 -67.48242 1.000 6.43772 298 VAL B C 1
ATOM 5604 O O . VAL B 1 339 ? -33.13152 -10.45086 -66.55893 1.000 6.19925 298 VAL B O 1
ATOM 5608 N N . LYS B 1 340 ? -32.71677 -10.19870 -68.75783 1.000 8.02343 299 LYS B N 1
ATOM 5609 C CA . LYS B 1 340 ? -33.31854 -11.49464 -69.08418 1.000 6.04826 299 LYS B CA 1
ATOM 5610 C C . LYS B 1 340 ? -32.60157 -12.62942 -68.35324 1.000 6.55031 299 LYS B C 1
ATOM 5611 O O . LYS B 1 340 ? -33.23642 -13.53251 -67.77220 1.000 6.76786 299 LYS B O 1
ATOM 5617 N N . LYS B 1 341 ? -31.26884 -12.56106 -68.32507 1.000 8.88736 300 LYS B N 1
ATOM 5618 C CA . LYS B 1 341 ? -30.48444 -13.61609 -67.69446 1.000 8.25101 300 LYS B CA 1
ATOM 5619 C C . LYS B 1 341 ? -30.66722 -13.59498 -66.17981 1.000 8.61672 300 LYS B C 1
ATOM 5620 O O . LYS B 1 341 ? -30.76572 -14.65136 -65.53730 1.000 7.88794 300 LYS B O 1
ATOM 5626 N N . ALA B 1 342 ? -30.74121 -12.39596 -65.59781 1.000 7.99227 301 ALA B N 1
ATOM 5627 C CA . ALA B 1 342 ? -31.03973 -12.27926 -64.17554 1.000 6.76943 301 ALA B CA 1
ATOM 5628 C C . ALA B 1 342 ? -32.41768 -12.83856 -63.84906 1.000 6.32922 301 ALA B C 1
ATOM 5629 O O . ALA B 1 342 ? -32.63637 -13.34643 -62.74543 1.000 6.32448 301 ALA B O 1
ATOM 5631 N N . ILE B 1 343 ? -33.35569 -12.76397 -64.79414 1.000 4.85517 302 ILE B N 1
ATOM 5632 C CA . ILE B 1 343 ? -34.67937 -13.33518 -64.55865 1.000 6.92708 302 ILE B CA 1
ATOM 5633 C C . ILE B 1 343 ? -34.59623 -14.85697 -64.48111 1.000 8.95464 302 ILE B C 1
ATOM 5634 O O . ILE B 1 343 ? -35.21492 -15.48791 -63.60339 1.000 11.93810 302 ILE B O 1
ATOM 5639 N N . GLU B 1 344 ? -33.83225 -15.47650 -65.39229 1.000 7.63616 303 GLU B N 1
ATOM 5640 C CA . GLU B 1 344 ? -33.62793 -16.92287 -65.25322 1.000 10.48390 303 GLU B CA 1
ATOM 5641 C C . GLU B 1 344 ? -32.97148 -17.26080 -63.91482 1.000 11.56568 303 GLU B C 1
ATOM 5642 O O . GLU B 1 344 ? -33.36835 -18.22315 -63.23544 1.000 12.15093 303 GLU B O 1
ATOM 5648 N N . VAL B 1 345 ? -31.97310 -16.46847 -63.51267 1.000 12.16404 304 VAL B N 1
ATOM 5649 C CA . VAL B 1 345 ? -31.30469 -16.71560 -62.23646 1.000 8.21622 304 VAL B CA 1
ATOM 5650 C C . VAL B 1 345 ? -32.27645 -16.57725 -61.06968 1.000 9.93690 304 VAL B C 1
ATOM 5651 O O . VAL B 1 345 ? -32.15791 -17.29185 -60.07062 1.000 11.99864 304 VAL B O 1
ATOM 5663 N N . ASP B 1 347 ? -35.63894 -17.23481 -61.15792 1.000 16.28349 306 ASP B N 1
ATOM 5664 C CA . ASP B 1 347 ? -36.41060 -18.47724 -61.09815 1.000 21.37971 306 ASP B CA 1
ATOM 5665 C C . ASP B 1 347 ? -35.61032 -19.59112 -60.43871 1.000 20.72407 306 ASP B C 1
ATOM 5666 O O . ASP B 1 347 ? -36.14252 -20.34112 -59.60587 1.000 18.30845 306 ASP B O 1
ATOM 5671 N N . GLU B 1 348 ? -34.32024 -19.69277 -60.76903 1.000 17.30625 307 GLU B N 1
ATOM 5672 C CA . GLU B 1 348 ? -33.48666 -20.69834 -60.11477 1.000 15.68391 307 GLU B CA 1
ATOM 5673 C C . GLU B 1 348 ? -33.39825 -20.45373 -58.60931 1.000 18.01109 307 GLU B C 1
ATOM 5674 O O . GLU B 1 348 ? -33.54393 -21.38818 -57.80781 1.000 16.75426 307 GLU B O 1
ATOM 5680 N N . LEU B 1 349 ? -33.16653 -19.19722 -58.21058 1.000 15.95732 308 LEU B N 1
ATOM 5681 C CA . LEU B 1 349 ? -33.16437 -18.81816 -56.79926 1.000 15.57547 308 LEU B CA 1
ATOM 5682 C C . LEU B 1 349 ? -34.40167 -19.32147 -56.07702 1.000 16.69069 308 LEU B C 1
ATOM 5683 O O . LEU B 1 349 ? -34.30507 -20.03409 -55.07600 1.000 20.59316 308 LEU B O 1
ATOM 5688 N N . LYS B 1 350 ? -35.57906 -18.91874 -56.55139 1.000 16.01137 309 LYS B N 1
ATOM 5689 C CA . LYS B 1 350 ? -36.78904 -19.19781 -55.78636 1.000 13.69133 309 LYS B CA 1
ATOM 5690 C C . LYS B 1 350 ? -37.15477 -20.67775 -55.81536 1.000 13.84491 309 LYS B C 1
ATOM 5691 O O . LYS B 1 350 ? -37.67101 -21.20645 -54.81948 1.000 14.63447 309 LYS B O 1
ATOM 5697 N N . LYS B 1 351 ? -36.86355 -21.37904 -56.91386 1.000 15.34884 310 LYS B N 1
ATOM 5698 C CA . LYS B 1 351 ? -37.12576 -22.81420 -56.92548 1.000 16.24213 310 LYS B CA 1
ATOM 5699 C C . LYS B 1 351 ? -36.20919 -23.55024 -55.94950 1.000 15.09411 310 LYS B C 1
ATOM 5700 O O . LYS B 1 351 ? -36.66254 -24.42888 -55.19872 1.000 13.67218 310 LYS B O 1
ATOM 5706 N N . GLU B 1 352 ? -34.92168 -23.19036 -55.91754 1.000 12.14243 311 GLU B N 1
ATOM 5707 C CA . GLU B 1 352 ? -34.02984 -23.81731 -54.94838 1.000 11.80619 311 GLU B CA 1
ATOM 5708 C C . GLU B 1 352 ? -34.37917 -23.39943 -53.52268 1.000 15.53903 311 GLU B C 1
ATOM 5709 O O . GLU B 1 352 ? -34.15610 -24.16514 -52.58115 1.000 17.34012 311 GLU B O 1
ATOM 5715 N N . GLU B 1 353 ? -34.92546 -22.19448 -53.34615 1.000 14.30722 312 GLU B N 1
ATOM 5716 C CA . GLU B 1 353 ? -35.45863 -21.78737 -52.04975 1.000 10.05151 312 GLU B CA 1
ATOM 5717 C C . GLU B 1 353 ? -36.58349 -22.71148 -51.59995 1.000 18.87825 312 GLU B C 1
ATOM 5718 O O . GLU B 1 353 ? -36.65973 -23.08551 -50.42310 1.000 21.49917 312 GLU B O 1
ATOM 5724 N N . GLN B 1 354 ? -37.48732 -23.06329 -52.51795 1.000 21.31909 313 GLN B N 1
ATOM 5725 C CA . GLN B 1 354 ? -38.54280 -24.01398 -52.17471 1.000 18.59068 313 GLN B CA 1
ATOM 5726 C C . GLN B 1 354 ? -37.95538 -25.37138 -51.80213 1.000 17.83008 313 GLN B C 1
ATOM 5727 O O . GLN B 1 354 ? -38.39725 -26.01060 -50.83530 1.000 18.16801 313 GLN B O 1
ATOM 5733 N N . ASN B 1 355 ? -36.95463 -25.82576 -52.56177 1.000 17.13968 314 ASN B N 1
ATOM 5734 C CA . ASN B 1 355 ? -36.26031 -27.06405 -52.20808 1.000 17.70956 314 ASN B CA 1
ATOM 5735 C C . ASN B 1 355 ? -35.66244 -26.98738 -50.80246 1.000 20.75953 314 ASN B C 1
ATOM 5736 O O . ASN B 1 355 ? -35.73542 -27.95336 -50.02961 1.000 20.57413 314 ASN B O 1
ATOM 5741 N N . LEU B 1 356 ? -35.04417 -25.85118 -50.46676 1.000 16.38417 315 LEU B N 1
ATOM 5742 C CA . LEU B 1 356 ? -34.47072 -25.66381 -49.13683 1.000 13.30909 315 LEU B CA 1
ATOM 5743 C C . LEU B 1 356 ? -35.53781 -25.70085 -48.05174 1.000 13.34067 315 LEU B C 1
ATOM 5744 O O . LEU B 1 356 ? -35.32346 -26.28977 -46.98916 1.000 17.97732 315 LEU B O 1
ATOM 5749 N N . LYS B 1 357 ? -36.67450 -25.03819 -48.27777 1.000 19.73732 316 LYS B N 1
ATOM 5750 C CA . LYS B 1 357 ? -37.77106 -25.12440 -47.31647 1.000 22.05808 316 LYS B CA 1
ATOM 5751 C C . LYS B 1 357 ? -38.22547 -26.56535 -47.12719 1.000 19.60273 316 LYS B C 1
ATOM 5752 O O . LYS B 1 357 ? -38.54596 -26.98118 -46.00320 1.000 26.27785 316 LYS B O 1
ATOM 5754 N N . LYS B 1 358 ? -38.18920 -27.35942 -48.19790 1.000 15.66073 317 LYS B N 1
ATOM 5755 C CA . LYS B 1 358 ? -38.58600 -28.75759 -48.07952 1.000 18.92494 317 LYS B CA 1
ATOM 5756 C C . LYS B 1 358 ? -37.58667 -29.53174 -47.23082 1.000 22.58145 317 LYS B C 1
ATOM 5757 O O . LYS B 1 358 ? -37.97446 -30.29120 -46.33603 1.000 29.42293 317 LYS B O 1
ATOM 5759 N N . LEU B 1 359 ? -36.29237 -29.35699 -47.50236 1.000 21.80973 318 LEU B N 1
ATOM 5760 C CA . LEU B 1 359 ? -35.28019 -30.02347 -46.68534 1.000 19.68618 318 LEU B CA 1
ATOM 5761 C C . LEU B 1 359 ? -35.35437 -29.57188 -45.22865 1.000 20.57359 318 LEU B C 1
ATOM 5762 O O . LEU B 1 359 ? -35.13437 -30.37147 -44.31261 1.000 21.32461 318 LEU B O 1
ATOM 5767 N N . THR B 1 360 ? -35.66846 -28.29486 -44.99364 1.000 24.31954 319 THR B N 1
ATOM 5768 C CA . THR B 1 360 ? -35.82007 -27.79742 -43.62848 1.000 22.93888 319 THR B CA 1
ATOM 5769 C C . THR B 1 360 ? -37.00632 -28.45048 -42.93620 1.000 27.60985 319 THR B C 1
ATOM 5770 O O . THR B 1 360 ? -36.98822 -28.64339 -41.71701 1.000 36.00145 319 THR B O 1
ATOM 5774 N N . ARG B 1 361 ? -38.03356 -28.82090 -43.69201 1.000 31.76518 320 ARG B N 1
ATOM 5775 C CA . ARG B 1 361 ? -39.20225 -29.45578 -43.09931 1.000 35.37320 320 ARG B CA 1
ATOM 5776 C C . ARG B 1 361 ? -38.98936 -30.93710 -42.82227 1.000 31.66741 320 ARG B C 1
ATOM 5777 O O . ARG B 1 361 ? -39.68585 -31.49496 -41.97879 1.000 30.39860 320 ARG B O 1
ATOM 5779 N N . ASN B 1 362 ? -37.98138 -31.56370 -43.42993 1.000 30.15593 321 ASN B N 1
ATOM 5780 C CA . ASN B 1 362 ? -37.64452 -32.96213 -43.16331 1.000 32.20304 321 ASN B CA 1
ATOM 5781 C C . ASN B 1 362 ? -36.83650 -33.10755 -41.87376 1.000 46.88480 321 ASN B C 1
ATOM 5782 O O . ASN B 1 362 ? -36.19247 -34.13844 -41.64381 1.000 54.37480 321 ASN B O 1
ATOM 5795 N N . ILE B 1 364 ? -37.81193 -30.73272 -38.43452 1.000 32.28635 323 ILE B N 1
ATOM 5796 C CA . ILE B 1 364 ? -38.97151 -30.37195 -37.63793 1.000 37.53448 323 ILE B CA 1
ATOM 5797 C C . ILE B 1 364 ? -39.99857 -29.72695 -38.54193 1.000 39.82129 323 ILE B C 1
ATOM 5798 O O . ILE B 1 364 ? -40.34845 -28.55099 -38.35396 1.000 41.65303 323 ILE B O 1
ATOM 5800 N N . GLY B 1 368 ? -31.61381 -42.36347 -38.19178 1.000 46.53263 327 GLY B N 1
ATOM 5801 C CA . GLY B 1 368 ? -32.18343 -41.48528 -37.18587 1.000 42.16134 327 GLY B CA 1
ATOM 5802 C C . GLY B 1 368 ? -31.37830 -40.22131 -36.96384 1.000 43.95041 327 GLY B C 1
ATOM 5803 O O . GLY B 1 368 ? -31.72216 -39.16239 -37.49106 1.000 51.21092 327 GLY B O 1
ATOM 5804 N N . THR B 1 369 ? -30.31063 -40.32445 -36.16649 1.000 56.64081 328 THR B N 1
ATOM 5805 C CA . THR B 1 369 ? -29.48115 -39.15203 -35.90727 1.000 50.14383 328 THR B CA 1
ATOM 5806 C C . THR B 1 369 ? -28.56354 -38.87163 -37.09373 1.000 52.25373 328 THR B C 1
ATOM 5807 O O . THR B 1 369 ? -28.21774 -37.71195 -37.38012 1.000 56.47632 328 THR B O 1
ATOM 5811 N N . SER B 1 370 ? -28.23060 -39.91626 -37.85433 1.000 57.56271 329 SER B N 1
ATOM 5812 C CA . SER B 1 370 ? -27.41379 -39.70364 -39.03696 1.000 64.55351 329 SER B CA 1
ATOM 5813 C C . SER B 1 370 ? -28.26982 -39.29284 -40.22261 1.000 59.89259 329 SER B C 1
ATOM 5814 O O . SER B 1 370 ? -27.73685 -38.75966 -41.20205 1.000 51.71408 329 SER B O 1
ATOM 5816 N N . GLN B 1 371 ? -29.59861 -39.35842 -40.08356 1.000 56.64319 330 GLN B N 1
ATOM 5817 C CA . GLN B 1 371 ? -30.44709 -38.77141 -41.11238 1.000 53.48362 330 GLN B CA 1
ATOM 5818 C C . GLN B 1 371 ? -30.71425 -37.30709 -40.78737 1.000 56.01062 330 GLN B C 1
ATOM 5819 O O . GLN B 1 371 ? -30.97533 -36.49930 -41.69261 1.000 57.94816 330 GLN B O 1
ATOM 5821 N N . GLU B 1 372 ? -30.48269 -36.92829 -39.52529 1.000 44.20300 331 GLU B N 1
ATOM 5822 C CA . GLU B 1 372 ? -30.44891 -35.51887 -39.16054 1.000 46.45232 331 GLU B CA 1
ATOM 5823 C C . GLU B 1 372 ? -29.17543 -34.89254 -39.70310 1.000 46.00224 331 GLU B C 1
ATOM 5824 O O . GLU B 1 372 ? -29.19998 -33.78967 -40.26395 1.000 48.93139 331 GLU B O 1
ATOM 5826 N N . ARG B 1 373 ? -28.05022 -35.60528 -39.58269 1.000 41.88732 332 ARG B N 1
ATOM 5827 C CA . ARG B 1 373 ? -26.81686 -35.07497 -40.15723 1.000 45.72418 332 ARG B CA 1
ATOM 5828 C C . ARG B 1 373 ? -26.91805 -35.00139 -41.67946 1.000 42.01805 332 ARG B C 1
ATOM 5829 O O . ARG B 1 373 ? -26.43368 -34.04025 -42.29624 1.000 36.88580 332 ARG B O 1
ATOM 5831 N N . LYS B 1 374 ? -27.57024 -35.99231 -42.30148 1.000 41.91718 333 LYS B N 1
ATOM 5832 C CA . LYS B 1 374 ? -27.74904 -35.95951 -43.75037 1.000 50.70524 333 LYS B CA 1
ATOM 5833 C C . LYS B 1 374 ? -28.57153 -34.74885 -44.17504 1.000 44.35621 333 LYS B C 1
ATOM 5834 O O . LYS B 1 374 ? -28.19794 -34.02995 -45.11119 1.000 42.10645 333 LYS B O 1
ATOM 5840 N N . SER B 1 375 ? -29.70919 -34.51411 -43.51133 1.000 36.98031 334 SER B N 1
ATOM 5841 C CA . SER B 1 375 ? -30.48785 -33.32479 -43.83875 1.000 34.87631 334 SER B CA 1
ATOM 5842 C C . SER B 1 375 ? -29.70985 -32.04506 -43.54986 1.000 30.96460 334 SER B C 1
ATOM 5843 O O . SER B 1 375 ? -29.90933 -31.03470 -44.23387 1.000 40.00627 334 SER B O 1
ATOM 5846 N N . LEU B 1 376 ? -28.76754 -32.08156 -42.60176 1.000 30.18207 335 LEU B N 1
ATOM 5847 C CA . LEU B 1 376 ? -27.99557 -30.87503 -42.31528 1.000 28.94776 335 LEU B CA 1
ATOM 5848 C C . LEU B 1 376 ? -27.02241 -30.54951 -43.44279 1.000 27.66448 335 LEU B C 1
ATOM 5849 O O . LEU B 1 376 ? -26.93653 -29.39384 -43.88008 1.000 24.70983 335 LEU B O 1
ATOM 5854 N N . LEU B 1 377 ? -26.29879 -31.54729 -43.95660 1.000 29.68288 336 LEU B N 1
ATOM 5855 C CA . LEU B 1 377 ? -25.41748 -31.22446 -45.08013 1.000 31.29759 336 LEU B CA 1
ATOM 5856 C C . LEU B 1 377 ? -26.20053 -30.98227 -46.36688 1.000 28.45111 336 LEU B C 1
ATOM 5857 O O . LEU B 1 377 ? -25.74918 -30.21852 -47.22955 1.000 26.41049 336 LEU B O 1
ATOM 5862 N N . GLN B 1 378 ? -27.38033 -31.59317 -46.51456 1.000 29.51082 337 GLN B N 1
ATOM 5863 C CA . GLN B 1 378 ? -28.23083 -31.24534 -47.65003 1.000 28.97291 337 GLN B CA 1
ATOM 5864 C C . GLN B 1 378 ? -28.66154 -29.78206 -47.57960 1.000 22.52095 337 GLN B C 1
ATOM 5865 O O . GLN B 1 378 ? -28.71051 -29.08457 -48.60463 1.000 18.24096 337 GLN B O 1
ATOM 5871 N N . GLN B 1 379 ? -28.94128 -29.28840 -46.36970 1.000 19.07292 338 GLN B N 1
ATOM 5872 C CA . GLN B 1 379 ? -29.29371 -27.88223 -46.21827 1.000 21.11939 338 GLN B CA 1
ATOM 5873 C C . GLN B 1 379 ? -28.08632 -26.99432 -46.48223 1.000 21.74128 338 GLN B C 1
ATOM 5874 O O . GLN B 1 379 ? -28.22359 -25.90017 -47.04130 1.000 23.11668 338 GLN B O 1
ATOM 5880 N N . ASN B 1 380 ? -26.89389 -27.45461 -46.09524 1.000 20.12732 339 ASN B N 1
ATOM 5881 C CA . ASN B 1 380 ? -25.67901 -26.72822 -46.45563 1.000 15.78319 339 ASN B CA 1
ATOM 5882 C C . ASN B 1 380 ? -25.52994 -26.61949 -47.96742 1.000 19.79074 339 ASN B C 1
ATOM 5883 O O . ASN B 1 380 ? -25.14790 -25.56520 -48.48780 1.000 25.74057 339 ASN B O 1
ATOM 5888 N N . ALA B 1 381 ? -25.85578 -27.68926 -48.69203 1.000 18.17499 340 ALA B N 1
ATOM 5889 C CA . ALA B 1 381 ? -25.72357 -27.65751 -50.14594 1.000 14.96460 340 ALA B CA 1
ATOM 5890 C C . ALA B 1 381 ? -26.72955 -26.69555 -50.76897 1.000 13.67857 340 ALA B C 1
ATOM 5891 O O . ALA B 1 381 ? -26.37900 -25.88792 -51.64535 1.000 19.06781 340 ALA B O 1
ATOM 5893 N N . SER B 1 382 ? -27.99422 -26.78756 -50.34555 1.000 10.76506 341 SER B N 1
ATOM 5894 C CA . SER B 1 382 ? -28.99748 -25.84301 -50.82982 1.000 11.49910 341 SER B CA 1
ATOM 5895 C C . SER B 1 382 ? -28.58159 -24.40608 -50.54975 1.000 11.67069 341 SER B C 1
ATOM 5896 O O . SER B 1 382 ? -28.65086 -23.54811 -51.43791 1.000 13.66338 341 SER B O 1
ATOM 5899 N N . LEU B 1 383 ? -28.10628 -24.13357 -49.33185 1.000 14.36925 342 LEU B N 1
ATOM 5900 C CA . LEU B 1 383 ? -27.70583 -22.77882 -48.97594 1.000 10.71603 342 LEU B CA 1
ATOM 5901 C C . LEU B 1 383 ? -26.50423 -22.31610 -49.78651 1.000 11.73301 342 LEU B C 1
ATOM 5902 O O . LEU B 1 383 ? -26.39246 -21.12651 -50.09229 1.000 13.76894 342 LEU B O 1
ATOM 5907 N N . ASP B 1 384 ? -25.60955 -23.23436 -50.15789 1.000 15.95046 343 ASP B N 1
ATOM 5908 C CA . ASP B 1 384 ? -24.44891 -22.85473 -50.95838 1.000 19.68532 343 ASP B CA 1
ATOM 5909 C C . ASP B 1 384 ? -24.86248 -22.46457 -52.37136 1.000 13.29725 343 ASP B C 1
ATOM 5910 O O . ASP B 1 384 ? -24.46820 -21.40392 -52.88060 1.000 11.42452 343 ASP B O 1
ATOM 5915 N N . CYS B 1 385 ? -25.64390 -23.32508 -53.02880 1.000 15.71904 344 CYS B N 1
ATOM 5916 C CA . CYS B 1 385 ? -26.23443 -22.94680 -54.31107 1.000 20.96391 344 CYS B CA 1
ATOM 5917 C C . CYS B 1 385 ? -26.96038 -21.60776 -54.21133 1.000 15.20846 344 CYS B C 1
ATOM 5918 O O . CYS B 1 385 ? -26.88484 -20.77030 -55.12372 1.000 9.27730 344 CYS B O 1
ATOM 5921 N N . LEU B 1 386 ? -27.64611 -21.38237 -53.08844 1.000 11.55113 345 LEU B N 1
ATOM 5922 C CA . LEU B 1 386 ? -28.49009 -20.20503 -52.94272 1.000 6.30854 345 LEU B CA 1
ATOM 5923 C C . LEU B 1 386 ? -27.65884 -18.93555 -52.78111 1.000 7.32976 345 LEU B C 1
ATOM 5924 O O . LEU B 1 386 ? -28.01097 -17.88706 -53.33335 1.000 7.21293 345 LEU B O 1
ATOM 5929 N N . ILE B 1 387 ? -26.55031 -19.00299 -52.03630 1.000 10.73155 346 ILE B N 1
ATOM 5930 C CA . ILE B 1 387 ? -25.68703 -17.82770 -51.95355 1.000 6.18281 346 ILE B CA 1
ATOM 5931 C C . ILE B 1 387 ? -24.99373 -17.59670 -53.28271 1.000 7.09706 346 ILE B C 1
ATOM 5932 O O . ILE B 1 387 ? -24.71078 -16.44875 -53.64508 1.000 9.87784 346 ILE B O 1
ATOM 5937 N N . GLU B 1 388 ? -24.71610 -18.66222 -54.04116 1.000 10.63030 347 GLU B N 1
ATOM 5938 C CA . GLU B 1 388 ? -24.06875 -18.46019 -55.33430 1.000 11.65155 347 GLU B CA 1
ATOM 5939 C C . GLU B 1 388 ? -24.98558 -17.71261 -56.29199 1.000 8.36275 347 GLU B C 1
ATOM 5940 O O . GLU B 1 388 ? -24.58891 -16.70449 -56.88805 1.000 7.40967 347 GLU B O 1
ATOM 5946 N N . LYS B 1 389 ? -26.22236 -18.18899 -56.44619 1.000 10.99792 348 LYS B N 1
ATOM 5947 C CA . LYS B 1 389 ? -27.16290 -17.50400 -57.33072 1.000 8.18174 348 LYS B CA 1
ATOM 5948 C C . LYS B 1 389 ? -27.51635 -16.11269 -56.81643 1.000 9.20112 348 LYS B C 1
ATOM 5949 O O . LYS B 1 389 ? -27.62297 -15.16440 -57.60326 1.000 10.62389 348 LYS B O 1
ATOM 5955 N N . SER B 1 390 ? -27.69137 -15.96392 -55.50086 1.000 11.58770 349 SER B N 1
ATOM 5956 C CA . SER B 1 390 ? -28.04871 -14.66452 -54.94184 1.000 8.29584 349 SER B CA 1
ATOM 5957 C C . SER B 1 390 ? -26.97444 -13.60869 -55.16318 1.000 6.79160 349 SER B C 1
ATOM 5958 O O . SER B 1 390 ? -27.27200 -12.41596 -55.05129 1.000 10.34532 349 SER B O 1
ATOM 5961 N N . SER B 1 391 ? -25.73524 -14.01160 -55.45110 1.000 7.54978 350 SER B N 1
ATOM 5962 C CA . SER B 1 391 ? -24.63239 -13.07209 -55.61851 1.000 7.92930 350 SER B CA 1
ATOM 5963 C C . SER B 1 391 ? -24.34969 -12.70090 -57.06985 1.000 11.58976 350 SER B C 1
ATOM 5964 O O . SER B 1 391 ? -23.62311 -11.72946 -57.30667 1.000 10.14272 350 SER B O 1
ATOM 5975 N N . ILE B 1 393 ? -26.90497 -12.04870 -59.50382 1.000 7.90013 352 ILE B N 1
ATOM 5976 C CA . ILE B 1 393 ? -27.71793 -10.86361 -59.31423 1.000 8.96357 352 ILE B CA 1
ATOM 5977 C C . ILE B 1 393 ? -27.31926 -10.21378 -57.99360 1.000 14.80117 352 ILE B C 1
ATOM 5978 O O . ILE B 1 393 ? -26.72456 -10.84190 -57.11150 1.000 15.68264 352 ILE B O 1
ATOM 5983 N N . PHE B 1 394 ? -27.62377 -8.93256 -57.86117 1.000 9.71739 353 PHE B N 1
ATOM 5984 C CA . PHE B 1 394 ? -27.09817 -8.18237 -56.72092 1.000 7.89526 353 PHE B CA 1
ATOM 5985 C C . PHE B 1 394 ? -28.10492 -8.11946 -55.58018 1.000 8.55917 353 PHE B C 1
ATOM 5986 O O . PHE B 1 394 ? -28.43961 -7.05546 -55.05977 1.000 8.31619 353 PHE B O 1
ATOM 5994 N N . ALA B 1 395 ? -28.57109 -9.29883 -55.16979 1.000 7.73356 354 ALA B N 1
ATOM 5995 C CA . ALA B 1 395 ? -29.57220 -9.43122 -54.11372 1.000 8.49093 354 ALA B CA 1
ATOM 5996 C C . ALA B 1 395 ? -28.87513 -9.79682 -52.80444 1.000 11.24664 354 ALA B C 1
ATOM 5997 O O . ALA B 1 395 ? -28.94201 -10.92257 -52.30544 1.000 9.68012 354 ALA B O 1
ATOM 5999 N N . TRP B 1 396 ? -28.18765 -8.79380 -52.25362 1.000 12.94504 355 TRP B N 1
ATOM 6000 C CA . TRP B 1 396 ? -27.29312 -9.00873 -51.12258 1.000 9.68484 355 TRP B CA 1
ATOM 6001 C C . TRP B 1 396 ? -28.04609 -9.27691 -49.82469 1.000 8.90844 355 TRP B C 1
ATOM 6002 O O . TRP B 1 396 ? -27.46208 -9.82258 -48.88153 1.000 10.25610 355 TRP B O 1
ATOM 6013 N N . LEU B 1 397 ? -29.32711 -8.91697 -49.75588 1.000 7.09080 356 LEU B N 1
ATOM 6014 C CA . LEU B 1 397 ? -30.10146 -9.18049 -48.54910 1.000 5.62542 356 LEU B CA 1
ATOM 6015 C C . LEU B 1 397 ? -30.39195 -10.67164 -48.41384 1.000 7.92666 356 LEU B C 1
ATOM 6016 O O . LEU B 1 397 ? -30.22854 -11.25735 -47.33430 1.000 7.00058 356 LEU B O 1
ATOM 6021 N N . LYS B 1 398 ? -30.81935 -11.30381 -49.51096 1.000 11.64135 357 LYS B N 1
ATOM 6022 C CA . LYS B 1 398 ? -30.94158 -12.75799 -49.53680 1.000 12.13376 357 LYS B CA 1
ATOM 6023 C C . LYS B 1 398 ? -29.59598 -13.41477 -49.26163 1.000 10.23113 357 LYS B C 1
ATOM 6024 O O . LYS B 1 398 ? -29.52549 -14.46898 -48.61496 1.000 11.99719 357 LYS B O 1
ATOM 6030 N N . HIS B 1 399 ? -28.51639 -12.79634 -49.74776 1.000 10.38599 358 HIS B N 1
ATOM 6031 C CA . HIS B 1 399 ? -27.17018 -13.29528 -49.48697 1.000 8.28810 358 HIS B CA 1
ATOM 6032 C C . HIS B 1 399 ? -26.88737 -13.33832 -47.98965 1.000 7.97305 358 HIS B C 1
ATOM 6033 O O . HIS B 1 399 ? -26.40238 -14.34823 -47.46712 1.000 12.23979 358 HIS B O 1
ATOM 6040 N N . CYS B 1 400 ? -27.20580 -12.25058 -47.28010 1.000 7.12411 359 CYS B N 1
ATOM 6041 C CA . CYS B 1 400 ? -27.04095 -12.22497 -45.82778 1.000 8.26348 359 CYS B CA 1
ATOM 6042 C C . CYS B 1 400 ? -27.91767 -13.27030 -45.14847 1.000 10.98246 359 CYS B C 1
ATOM 6043 O O . CYS B 1 400 ? -27.48315 -13.93150 -44.19740 1.000 11.87148 359 CYS B O 1
ATOM 6046 N N . GLU B 1 401 ? -29.16872 -13.40092 -45.59900 1.000 14.17275 360 GLU B N 1
ATOM 6047 C CA . GLU B 1 401 ? -30.06515 -14.43732 -45.08837 1.000 12.56513 360 GLU B CA 1
ATOM 6048 C C . GLU B 1 401 ? -29.39847 -15.80892 -45.11632 1.000 10.53150 360 GLU B C 1
ATOM 6049 O O . GLU B 1 401 ? -29.28883 -16.50057 -44.09045 1.000 8.20000 360 GLU B O 1
ATOM 6055 N N . TYR B 1 402 ? -28.95834 -16.22045 -46.30723 1.000 12.73908 361 TYR B N 1
ATOM 6056 C CA . TYR B 1 402 ? -28.37888 -17.54893 -46.45737 1.000 9.91959 361 TYR B CA 1
ATOM 6057 C C . TYR B 1 402 ? -27.06562 -17.67629 -45.70010 1.000 8.64769 361 TYR B C 1
ATOM 6058 O O . TYR B 1 402 ? -26.75205 -18.74978 -45.18249 1.000 11.62988 361 TYR B O 1
ATOM 6067 N N . ALA B 1 403 ? -26.26789 -16.60457 -45.64781 1.000 6.28671 362 ALA B N 1
ATOM 6068 C CA . ALA B 1 403 ? -25.03432 -16.63761 -44.86592 1.000 8.04649 362 ALA B CA 1
ATOM 6069 C C . ALA B 1 403 ? -25.32631 -16.92349 -43.39593 1.000 19.17682 362 ALA B C 1
ATOM 6070 O O . ALA B 1 403 ? -24.67674 -17.77493 -42.77148 1.000 20.33804 362 ALA B O 1
ATOM 6072 N N . LYS B 1 404 ? -26.28709 -16.19399 -42.81950 1.000 16.55092 363 LYS B N 1
ATOM 6073 C CA . LYS B 1 404 ? -26.68276 -16.43344 -41.43491 1.000 9.38419 363 LYS B CA 1
ATOM 6074 C C . LYS B 1 404 ? -27.13600 -17.87452 -41.22963 1.000 10.57707 363 LYS B C 1
ATOM 6075 O O . LYS B 1 404 ? -26.73240 -18.52877 -40.26045 1.000 9.92346 363 LYS B O 1
ATOM 6081 N N . ARG B 1 405 ? -27.98978 -18.38887 -42.12390 1.000 11.54976 364 ARG B N 1
ATOM 6082 C CA . ARG B 1 405 ? -28.45279 -19.76253 -41.92691 1.000 12.64558 364 ARG B CA 1
ATOM 6083 C C . ARG B 1 405 ? -27.34035 -20.78410 -42.12700 1.000 19.79257 364 ARG B C 1
ATOM 6084 O O . ARG B 1 405 ? -27.32186 -21.81429 -41.43657 1.000 27.34002 364 ARG B O 1
ATOM 6086 N N . LYS B 1 406 ? -26.35273 -20.46674 -42.96501 1.000 16.89407 365 LYS B N 1
ATOM 6087 C CA . LYS B 1 406 ? -25.20210 -21.34383 -43.11878 1.000 17.38393 365 LYS B CA 1
ATOM 6088 C C . LYS B 1 406 ? -24.37339 -21.36790 -41.85190 1.000 24.09205 365 LYS B C 1
ATOM 6089 O O . LYS B 1 406 ? -23.85587 -22.41790 -41.46700 1.000 28.51847 365 LYS B O 1
ATOM 6095 N N . LYS B 1 407 ? -24.22638 -20.21959 -41.19453 1.000 22.96463 366 LYS B N 1
ATOM 6096 C CA . LYS B 1 407 ? -23.46215 -20.21026 -39.95417 1.000 23.53707 366 LYS B CA 1
ATOM 6097 C C . LYS B 1 407 ? -24.21375 -20.96298 -38.86569 1.000 23.42577 366 LYS B C 1
ATOM 6098 O O . LYS B 1 407 ? -23.61059 -21.71770 -38.08849 1.000 29.73434 366 LYS B O 1
ATOM 6100 N N . ARG B 1 408 ? -25.54228 -20.80606 -38.83291 1.000 20.13329 367 ARG B N 1
ATOM 6101 C CA . ARG B 1 408 ? -26.34840 -21.49373 -37.82963 1.000 23.15072 367 ARG B CA 1
ATOM 6102 C C . ARG B 1 408 ? -26.28478 -23.00655 -37.99460 1.000 30.64126 367 ARG B C 1
ATOM 6103 O O . ARG B 1 408 ? -26.32979 -23.73628 -36.99870 1.000 32.03394 367 ARG B O 1
ATOM 6105 N N . ILE B 1 409 ? -26.18324 -23.50074 -39.23285 1.000 28.73827 368 ILE B N 1
ATOM 6106 C CA . ILE B 1 409 ? -26.11066 -24.94518 -39.45317 1.000 29.49189 368 ILE B CA 1
ATOM 6107 C C . ILE B 1 409 ? -24.67803 -25.46156 -39.53309 1.000 29.92888 368 ILE B C 1
ATOM 6108 O O . ILE B 1 409 ? -24.47059 -26.68406 -39.46669 1.000 34.25740 368 ILE B O 1
ATOM 6113 N N . ALA B 1 410 ? -23.68581 -24.57809 -39.66118 1.000 33.29761 369 ALA B N 1
ATOM 6114 C CA . ALA B 1 410 ? -22.28909 -24.97404 -39.52431 1.000 38.99658 369 ALA B CA 1
ATOM 6115 C C . ALA B 1 410 ? -21.89957 -25.15843 -38.06566 1.000 38.33389 369 ALA B C 1
ATOM 6116 O O . ALA B 1 410 ? -21.18676 -26.11055 -37.72758 1.000 42.43058 369 ALA B O 1
ATOM 6118 N N . SER B 1 411 ? -22.34947 -24.25551 -37.19048 1.000 39.19523 370 SER B N 1
ATOM 6119 C CA . SER B 1 411 ? -22.02624 -24.39453 -35.77396 1.000 36.23370 370 SER B CA 1
ATOM 6120 C C . SER B 1 411 ? -22.61193 -25.67896 -35.20136 1.000 40.11625 370 SER B C 1
ATOM 6121 O O . SER B 1 411 ? -21.97495 -26.35028 -34.38112 1.000 50.56643 370 SER B O 1
ATOM 6124 N N . GLU B 1 412 ? -23.83414 -26.02586 -35.60862 1.000 38.18422 371 GLU B N 1
ATOM 6125 C CA . GLU B 1 412 ? -24.44256 -27.27326 -35.15823 1.000 42.97040 371 GLU B CA 1
ATOM 6126 C C . GLU B 1 412 ? -23.66587 -28.48948 -35.65211 1.000 40.35253 371 GLU B C 1
ATOM 6127 O O . GLU B 1 412 ? -23.45432 -29.44781 -34.89975 1.000 45.04422 371 GLU B O 1
ATOM 6133 N N . LEU B 1 413 ? -23.23404 -28.47132 -36.91226 1.000 37.30891 372 LEU B N 1
ATOM 6134 C CA . LEU B 1 413 ? -22.54355 -29.60907 -37.50883 1.000 40.70512 372 LEU B CA 1
ATOM 6135 C C . LEU B 1 413 ? -21.08564 -29.72906 -37.08273 1.000 44.34710 372 LEU B C 1
ATOM 6136 O O . LEU B 1 413 ? -20.41480 -30.67279 -37.51581 1.000 50.38611 372 LEU B O 1
ATOM 6141 N N . CYS B 1 414 ? -20.59437 -28.82281 -36.23896 1.000 40.50141 373 CYS B N 1
ATOM 6142 C CA . CYS B 1 414 ? -19.21871 -28.83973 -35.73782 1.000 51.87899 373 CYS B CA 1
ATOM 6143 C C . CYS B 1 414 ? -18.20321 -28.99958 -36.87242 1.000 50.96683 373 CYS B C 1
ATOM 6144 O O . CYS B 1 414 ? -17.35948 -29.89827 -36.87304 1.000 53.62293 373 CYS B O 1
ATOM 6147 N N . ASP B 1 415 ? -18.29892 -28.09984 -37.84935 1.000 44.89296 374 ASP B N 1
ATOM 6148 C CA . ASP B 1 415 ? -17.36429 -28.04172 -38.96744 1.000 45.16747 374 ASP B CA 1
ATOM 6149 C C . ASP B 1 415 ? -16.62161 -26.71426 -38.90396 1.000 43.88635 374 ASP B C 1
ATOM 6150 O O . ASP B 1 415 ? -17.24559 -25.64873 -38.94958 1.000 40.61964 374 ASP B O 1
ATOM 6155 N N . LYS B 1 416 ? -15.29123 -26.77925 -38.80470 1.000 48.93253 375 LYS B N 1
ATOM 6156 C CA . LYS B 1 416 ? -14.49393 -25.55626 -38.75684 1.000 47.43863 375 LYS B CA 1
ATOM 6157 C C . LYS B 1 416 ? -14.41885 -24.89391 -40.12735 1.000 36.51237 375 LYS B C 1
ATOM 6158 O O . LYS B 1 416 ? -14.49995 -23.66084 -40.23881 1.000 29.59179 375 LYS B O 1
ATOM 6160 N N . GLY B 1 417 ? -14.27633 -25.70240 -41.17977 1.000 33.96785 376 GLY B N 1
ATOM 6161 C CA . GLY B 1 417 ? -14.19959 -25.15486 -42.52357 1.000 38.18317 376 GLY B CA 1
ATOM 6162 C C . GLY B 1 417 ? -15.45224 -24.39368 -42.90348 1.000 34.70448 376 GLY B C 1
ATOM 6163 O O . GLY B 1 417 ? -15.38245 -23.25497 -43.36835 1.000 30.65325 376 GLY B O 1
ATOM 6164 N N . LYS B 1 418 ? -16.61599 -25.02986 -42.74218 1.000 38.91982 377 LYS B N 1
ATOM 6165 C CA . LYS B 1 418 ? -17.88131 -24.35143 -43.00669 1.000 27.76752 377 LYS B CA 1
ATOM 6166 C C . LYS B 1 418 ? -18.06012 -23.10260 -42.15019 1.000 25.83536 377 LYS B C 1
ATOM 6167 O O . LYS B 1 418 ? -18.62644 -22.10921 -42.61587 1.000 29.95595 377 LYS B O 1
ATOM 6173 N N . LEU B 1 419 ? -17.61931 -23.13078 -40.89044 1.000 23.02801 378 LEU B N 1
ATOM 6174 C CA . LEU B 1 419 ? -17.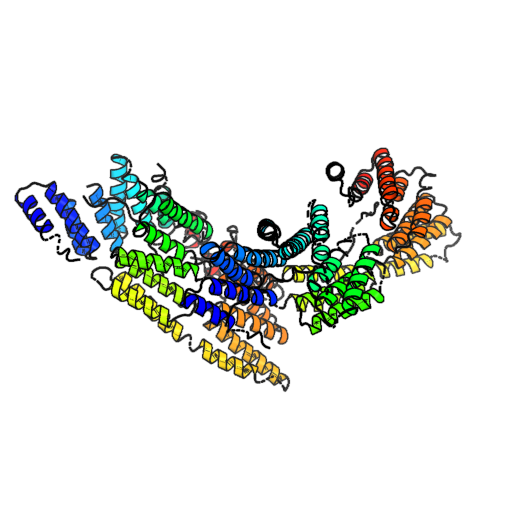82428 -21.94672 -40.06235 1.000 26.14543 378 LEU B CA 1
ATOM 6175 C C . LEU B 1 419 ? -16.96913 -20.78263 -40.54999 1.000 25.71045 378 LEU B C 1
ATOM 6176 O O . LEU B 1 419 ? -17.45742 -19.64735 -40.65432 1.000 36.95980 378 LEU B O 1
ATOM 6181 N N . SER B 1 420 ? -15.74148 -21.06716 -40.98500 1.000 29.99221 379 SER B N 1
ATOM 6182 C CA . SER B 1 420 ? -14.90629 -20.01223 -41.55249 1.000 38.88030 379 SER B CA 1
ATOM 6183 C C . SER B 1 420 ? -15.45551 -19.54133 -42.89504 1.000 29.56510 379 SER B C 1
ATOM 6184 O O . SER B 1 420 ? -15.37543 -18.35036 -43.23145 1.000 27.20044 379 SER B O 1
ATOM 6187 N N . ASP B 1 421 ? -16.00170 -20.47077 -43.67903 1.000 23.59307 380 ASP B N 1
ATOM 6188 C CA . ASP B 1 421 ? -16.58211 -20.12491 -44.96888 1.000 24.21944 380 ASP B CA 1
ATOM 6189 C C . ASP B 1 421 ? -17.76696 -19.18248 -44.79541 1.000 23.29012 380 ASP B C 1
ATOM 6190 O O . ASP B 1 421 ? -17.85510 -18.14356 -45.46456 1.000 25.43937 380 ASP B O 1
ATOM 6195 N N . SER B 1 422 ? -18.70136 -19.54569 -43.90959 1.000 19.97772 381 SER B N 1
ATOM 6196 C CA . SER B 1 422 ? -19.83438 -18.67759 -43.61234 1.000 17.74259 381 SER B CA 1
ATOM 6197 C C . SER B 1 422 ? -19.38348 -17.34051 -43.03967 1.000 21.13618 381 SER B C 1
ATOM 6198 O O . SER B 1 422 ? -20.02902 -16.31679 -43.28596 1.000 26.48210 381 SER B O 1
ATOM 6201 N N . PHE B 1 423 ? -18.22397 -17.30374 -42.37904 1.000 22.17454 382 PHE B N 1
ATOM 6202 C CA . PHE B 1 423 ? -17.71273 -16.02409 -41.89620 1.000 20.96019 382 PHE B CA 1
ATOM 6203 C C . PHE B 1 423 ? -17.24056 -15.15567 -43.06146 1.000 24.54986 382 PHE B C 1
ATOM 6204 O O . PHE B 1 423 ? -17.54471 -13.95542 -43.11972 1.000 29.65164 382 PHE B O 1
ATOM 6212 N N . LEU B 1 424 ? -16.53909 -15.75808 -44.02449 1.000 21.09247 383 LEU B N 1
ATOM 6213 C CA . LEU B 1 424 ? -16.13003 -15.01953 -45.21902 1.000 16.80411 383 LEU B CA 1
ATOM 6214 C C . LEU B 1 424 ? -17.33919 -14.46121 -45.96339 1.000 23.96245 383 LEU B C 1
ATOM 6215 O O . LEU B 1 424 ? -17.37551 -13.27406 -46.33123 1.000 23.56774 383 LEU B O 1
ATOM 6220 N N . VAL B 1 425 ? -18.33642 -15.31577 -46.21104 1.000 28.48215 384 VAL B N 1
ATOM 6221 C CA . VAL B 1 425 ? -19.47521 -14.87547 -47.01251 1.000 14.22795 384 VAL B CA 1
ATOM 6222 C C . VAL B 1 425 ? -20.30675 -13.83641 -46.26785 1.000 23.51068 384 VAL B C 1
ATOM 6223 O O . VAL B 1 425 ? -20.82805 -12.90292 -46.89083 1.000 30.26127 384 VAL B O 1
ATOM 6227 N N . ILE B 1 426 ? -20.42601 -13.94227 -44.93787 1.000 17.83421 385 ILE B N 1
ATOM 6228 C CA . ILE B 1 426 ? -21.16073 -12.91421 -44.20805 1.000 14.93275 385 ILE B CA 1
ATOM 6229 C C . ILE B 1 426 ? -20.39242 -11.59880 -44.24091 1.000 13.76192 385 ILE B C 1
ATOM 6230 O O . ILE B 1 426 ? -20.99786 -10.51978 -44.30068 1.000 13.20955 385 ILE B O 1
ATOM 6235 N N . GLY B 1 427 ? -19.05852 -11.65538 -44.29062 1.000 15.05563 386 GLY B N 1
ATOM 6236 C CA . GLY B 1 427 ? -18.29753 -10.41948 -44.37659 1.000 15.84400 386 GLY B CA 1
ATOM 6237 C C . GLY B 1 427 ? -18.46552 -9.72126 -45.71454 1.000 18.57894 386 GLY B C 1
ATOM 6238 O O . GLY B 1 427 ? -18.62870 -8.49561 -45.77213 1.000 15.58680 386 GLY B O 1
ATOM 6239 N N . GLU B 1 428 ? -18.45307 -10.48818 -46.80845 1.000 19.93520 387 GLU B N 1
ATOM 6240 C CA . GLU B 1 428 ? -18.70916 -9.88299 -48.11821 1.000 15.16988 387 GLU B CA 1
ATOM 6241 C C . GLU B 1 428 ? -20.13259 -9.33910 -48.20441 1.000 15.01732 387 GLU B C 1
ATOM 6242 O O . GLU B 1 428 ? -20.35954 -8.20234 -48.66045 1.000 14.45219 387 GLU B O 1
ATOM 6248 N N . SER B 1 429 ? -21.10530 -10.14383 -47.75557 1.000 16.78236 388 SER B N 1
ATOM 6249 C CA . SER B 1 429 ? -22.49154 -9.70073 -47.67645 1.000 8.90333 388 SER B CA 1
ATOM 6250 C C . SER B 1 429 ? -22.60052 -8.37622 -46.94474 1.000 9.67293 388 SER B C 1
ATOM 6251 O O . SER B 1 429 ? -23.39376 -7.50853 -47.32544 1.000 10.67220 388 SER B O 1
ATOM 6254 N N . TYR B 1 430 ? -21.78697 -8.19026 -45.90672 1.000 15.24212 389 TYR B N 1
ATOM 6255 C CA . TYR B 1 430 ? -21.85429 -6.95069 -45.14951 1.000 13.47656 389 TYR B CA 1
ATOM 6256 C C . TYR B 1 430 ? -21.16921 -5.79433 -45.86579 1.000 11.98361 389 TYR B C 1
ATOM 6257 O O . TYR B 1 430 ? -21.63720 -4.65593 -45.75044 1.000 9.62498 389 TYR B O 1
ATOM 6266 N N . GLN B 1 431 ? -20.07947 -6.04147 -46.60565 1.000 12.23322 390 GLN B N 1
ATOM 6267 C CA . GLN B 1 431 ? -19.49062 -4.93305 -47.35897 1.000 12.37312 390 GLN B CA 1
ATOM 6268 C C . GLN B 1 431 ? -20.49779 -4.37675 -48.34591 1.000 14.62898 390 GLN B C 1
ATOM 6269 O O . GLN B 1 431 ? -20.76423 -3.16920 -48.37526 1.000 13.31639 390 GLN B O 1
ATOM 6275 N N . LYS B 1 432 ? -21.06586 -5.25571 -49.17029 1.000 22.16106 391 LYS B N 1
ATOM 6276 C CA . LYS B 1 432 ? -21.97685 -4.79305 -50.20924 1.000 12.11661 391 LYS B CA 1
ATOM 6277 C C . LYS B 1 432 ? -23.31051 -4.30170 -49.65986 1.000 12.85872 391 LYS B C 1
ATOM 6278 O O . LYS B 1 432 ? -24.07407 -3.67645 -50.40376 1.000 13.67089 391 LYS B O 1
ATOM 6284 N N . LEU B 1 433 ? -23.60092 -4.55671 -48.38412 1.000 12.61763 392 LEU B N 1
ATOM 6285 C CA . LEU B 1 433 ? -24.69549 -3.88134 -47.70066 1.000 13.05306 392 LEU B CA 1
ATOM 6286 C C . LEU B 1 433 ? -24.32612 -2.47275 -47.24679 1.000 15.12117 392 LEU B C 1
ATOM 6287 O O . LEU B 1 433 ? -25.19579 -1.76484 -46.72564 1.000 16.85985 392 LEU B O 1
ATOM 6292 N N . ARG B 1 434 ? -23.06402 -2.06458 -47.42478 1.000 11.89005 393 ARG B N 1
ATOM 6293 C CA . ARG B 1 434 ? -22.53834 -0.78867 -46.92337 1.000 17.19371 393 ARG B CA 1
ATOM 6294 C C . ARG B 1 434 ? -22.55282 -0.73501 -45.39614 1.000 29.97207 393 ARG B C 1
ATOM 6295 O O . ARG B 1 434 ? -22.80505 0.31160 -44.79499 1.000 34.95710 393 ARG B O 1
ATOM 6303 N N . LYS B 1 435 ? -22.27831 -1.87345 -44.76390 1.000 22.99610 394 LYS B N 1
ATOM 6304 C CA . LYS B 1 435 ? -22.13654 -1.98077 -43.31251 1.000 16.26776 394 LYS B CA 1
ATOM 6305 C C . LYS B 1 435 ? -20.68204 -2.33784 -43.00622 1.000 15.03491 394 LYS B C 1
ATOM 6306 O O . LYS B 1 435 ? -20.34833 -3.48877 -42.72104 1.000 15.97827 394 LYS B O 1
ATOM 6312 N N . PHE B 1 436 ? -19.80940 -1.32851 -43.06005 1.000 14.11157 395 PHE B N 1
ATOM 6313 C CA . PHE B 1 436 ? -18.37426 -1.59100 -43.14016 1.000 21.99094 395 PHE B CA 1
ATOM 6314 C C . PHE B 1 436 ? -17.80434 -2.12664 -41.82964 1.000 30.89770 395 PHE B C 1
ATOM 6315 O O . PHE B 1 436 ? -16.96747 -3.03744 -41.84378 1.000 30.53449 395 PHE B O 1
ATOM 6323 N N . ASN B 1 437 ? -18.21627 -1.56165 -40.69048 1.000 26.33353 396 ASN B N 1
ATOM 6324 C CA . ASN B 1 437 ? -17.68186 -2.01450 -39.40660 1.000 25.90275 396 ASN B CA 1
ATOM 6325 C C . ASN B 1 437 ? -18.03985 -3.47407 -39.14177 1.000 26.00943 396 ASN B C 1
ATOM 6326 O O . ASN B 1 437 ? -17.18750 -4.27842 -38.73691 1.000 24.08117 396 ASN B O 1
ATOM 6328 N N . LYS B 1 438 ? -19.30358 -3.83677 -39.36521 1.000 25.28615 397 LYS B N 1
ATOM 6329 C CA . LYS B 1 438 ? -19.69895 -5.22878 -39.19597 1.000 22.99641 397 LYS B CA 1
ATOM 6330 C C . LYS B 1 438 ? -18.97979 -6.12179 -40.19810 1.000 18.31114 397 LYS B C 1
ATOM 6331 O O . LYS B 1 438 ? -18.65261 -7.27772 -39.88945 1.000 15.53085 397 LYS B O 1
ATOM 6337 N N . ALA B 1 439 ? -18.67063 -5.58033 -41.37813 1.000 17.40458 398 ALA B N 1
ATOM 6338 C CA . ALA B 1 439 ? -17.95486 -6.35187 -42.38508 1.000 18.28257 398 ALA B CA 1
ATOM 6339 C C . ALA B 1 439 ? -16.53977 -6.66913 -41.92243 1.000 20.24129 398 ALA B C 1
ATOM 6340 O O . ALA B 1 439 ? -16.08911 -7.81484 -42.02576 1.000 19.32787 398 ALA B O 1
ATOM 6342 N N . ILE B 1 440 ? -15.82625 -5.67401 -41.38681 1.000 20.31387 399 ILE B N 1
ATOM 6343 C CA . ILE B 1 440 ? -14.46771 -5.95596 -40.93126 1.000 29.84563 399 ILE B CA 1
ATOM 6344 C C . ILE B 1 440 ? -14.48356 -6.83303 -39.68697 1.000 23.27796 399 ILE B C 1
ATOM 6345 O O . ILE B 1 440 ? -13.56210 -7.62981 -39.48126 1.000 20.34436 399 ILE B O 1
ATOM 6350 N N . LYS B 1 441 ? -15.52905 -6.74693 -38.85650 1.000 24.50158 400 LYS B N 1
ATOM 6351 C CA . LYS B 1 441 ? -15.55823 -7.61934 -37.68312 1.000 21.69350 400 LYS B CA 1
ATOM 6352 C C . LYS B 1 441 ? -15.77758 -9.07753 -38.08680 1.000 21.48691 400 LYS B C 1
ATOM 6353 O O . LYS B 1 441 ? -15.10397 -9.97907 -37.56708 1.000 26.06345 400 LYS B O 1
ATOM 6359 N N . TRP B 1 442 ? -16.66447 -9.33114 -39.05715 1.000 24.57156 401 TRP B N 1
ATOM 6360 C CA . TRP B 1 442 ? -16.83817 -10.70705 -39.51651 1.000 17.48937 401 TRP B CA 1
ATOM 6361 C C . TRP B 1 442 ? -15.63018 -11.18124 -40.31483 1.000 24.73592 401 TRP B C 1
ATOM 6362 O O . TRP B 1 442 ? -15.28837 -12.37180 -40.28358 1.000 23.89463 401 TRP B O 1
ATOM 6373 N N . TYR B 1 443 ? -14.94453 -10.26129 -40.99542 1.000 23.74584 402 TYR B N 1
ATOM 6374 C CA . TYR B 1 443 ? -13.76370 -10.64051 -41.75856 1.000 21.97110 402 TYR B CA 1
ATOM 6375 C C . TYR B 1 443 ? -12.61297 -11.00966 -40.83026 1.000 32.21377 402 TYR B C 1
ATOM 6376 O O . TYR B 1 443 ? -11.86603 -11.95454 -41.10403 1.000 38.94883 402 TYR B O 1
ATOM 6385 N N . THR B 1 444 ? -12.46171 -10.28746 -39.71553 1.000 34.22385 403 THR B N 1
ATOM 6386 C CA . THR B 1 444 ? -11.45868 -10.67230 -38.72797 1.000 29.10766 403 THR B CA 1
ATOM 6387 C C . THR B 1 444 ? -11.84275 -11.95920 -38.01065 1.000 24.48732 403 THR B C 1
ATOM 6388 O O . THR B 1 444 ? -10.96030 -12.74416 -37.64697 1.000 32.40326 403 THR B O 1
ATOM 6392 N N . LYS B 1 445 ? -13.13881 -12.19135 -37.78102 1.000 19.03695 404 LYS B N 1
ATOM 6393 C CA . LYS B 1 445 ? -13.56058 -13.49705 -37.27923 1.000 21.09234 404 LYS B CA 1
ATOM 6394 C C . LYS B 1 445 ? -13.11306 -14.61230 -38.21987 1.000 23.96436 404 LYS B C 1
ATOM 6395 O O . LYS B 1 445 ? -12.57452 -15.63717 -37.78096 1.000 29.33172 404 LYS B O 1
ATOM 6401 N N . SER B 1 446 ? -13.31768 -14.42483 -39.52571 1.000 24.08918 405 SER B N 1
ATOM 6402 C CA . SER B 1 446 ? -12.87537 -15.44109 -40.47647 1.000 25.61256 405 SER B CA 1
ATOM 6403 C C . SER B 1 446 ? -11.35510 -15.54851 -40.49932 1.000 35.69924 405 SER B C 1
ATOM 6404 O O . SER B 1 446 ? -10.81470 -16.63982 -40.71137 1.000 37.56377 405 SER B O 1
ATOM 6407 N N . TRP B 1 447 ? -10.65629 -14.43099 -40.28557 1.000 36.78264 406 TRP B N 1
ATOM 6408 C CA . TRP B 1 447 ? -9.19934 -14.45954 -40.18908 1.000 48.98970 406 TRP B CA 1
ATOM 6409 C C . TRP B 1 447 ? -8.74621 -15.34009 -39.03143 1.000 51.45089 406 TRP B C 1
ATOM 6410 O O . TRP B 1 447 ? -7.88729 -16.21429 -39.19669 1.000 55.30902 406 TRP B O 1
ATOM 6421 N N . GLU B 1 448 ? -9.31898 -15.12309 -37.84678 1.000 35.72686 407 GLU B N 1
ATOM 6422 C CA . GLU B 1 448 ? -8.93894 -15.90895 -36.67854 1.000 41.78507 407 GLU B CA 1
ATOM 6423 C C . GLU B 1 448 ? -9.46912 -17.33539 -36.72892 1.000 44.28237 407 GLU B C 1
ATOM 6424 O O . GLU B 1 448 ? -9.02065 -18.17039 -35.93597 1.000 53.05049 407 GLU B O 1
ATOM 6438 N N . TYR B 1 450 ? -9.49039 -19.07373 -39.86567 1.000 47.50615 409 TYR B N 1
ATOM 6439 C CA . TYR B 1 450 ? -8.61458 -19.71344 -40.84272 1.000 53.35864 409 TYR B CA 1
ATOM 6440 C C . TYR B 1 450 ? -7.20224 -19.88984 -40.30303 1.000 53.34888 409 TYR B C 1
ATOM 6441 O O . TYR B 1 450 ? -6.51750 -20.85109 -40.67192 1.000 61.13812 409 TYR B O 1
ATOM 6450 N N . LYS B 1 451 ? -6.74680 -18.97759 -39.44153 1.000 49.92056 410 LYS B N 1
ATOM 6451 C CA . LYS B 1 451 ? -5.48368 -19.19112 -38.74343 1.000 59.05239 410 LYS B CA 1
ATOM 6452 C C . LYS B 1 451 ? -5.58159 -20.40011 -37.82184 1.000 64.03401 410 LYS B C 1
ATOM 6453 O O . LYS B 1 451 ? -4.72698 -21.29342 -37.85374 1.000 59.03528 410 LYS B O 1
ATOM 6455 N N . SER B 1 452 ? -6.62465 -20.43391 -36.98430 1.000 56.51250 411 SER B N 1
ATOM 6456 C CA . SER B 1 452 ? -6.81486 -21.52007 -36.02674 1.000 44.50508 411 SER B CA 1
ATOM 6457 C C . SER B 1 452 ? -6.79262 -22.89301 -36.68940 1.000 45.79950 411 SER B C 1
ATOM 6458 O O . SER B 1 452 ? -6.41230 -23.88205 -36.05305 1.000 59.14291 411 SER B O 1
ATOM 6461 N N . ILE B 1 453 ? -7.19920 -22.97962 -37.95215 1.000 36.72158 412 ILE B N 1
ATOM 6462 C CA . ILE B 1 453 ? -7.19959 -24.25124 -38.66431 1.000 33.25941 412 ILE B CA 1
ATOM 6463 C C . ILE B 1 453 ? -6.05188 -24.29539 -39.66446 1.000 37.34433 412 ILE B C 1
ATOM 6464 O O . ILE B 1 453 ? -5.34756 -23.30500 -39.86026 1.000 34.86619 412 ILE B O 1
ATOM 6466 N N . GLU B 1 457 ? -5.15550 -20.85827 -47.64322 1.000 37.86705 416 GLU B N 1
ATOM 6467 C CA . GLU B 1 457 ? -5.88604 -20.27983 -48.76544 1.000 44.99641 416 GLU B CA 1
ATOM 6468 C C . GLU B 1 457 ? -6.97644 -19.32370 -48.28477 1.000 40.61123 416 GLU B C 1
ATOM 6469 O O . GLU B 1 457 ? -6.99725 -18.15404 -48.66677 1.000 31.16333 416 GLU B O 1
ATOM 6475 N N . GLY B 1 458 ? -7.88176 -19.84305 -47.45080 1.000 41.39500 417 GLY B N 1
ATOM 6476 C CA . GLY B 1 458 ? -8.97197 -19.02799 -46.93154 1.000 37.39965 417 GLY B CA 1
ATOM 6477 C C . GLY B 1 458 ? -8.49928 -17.76224 -46.24282 1.000 38.16883 417 GLY B C 1
ATOM 6478 O O . GLY B 1 458 ? -9.16008 -16.72102 -46.30927 1.000 34.64388 417 GLY B O 1
ATOM 6479 N N . GLN B 1 459 ? -7.36115 -17.84203 -45.54940 1.000 42.21396 418 GLN B N 1
ATOM 6480 C CA . GLN B 1 459 ? -6.83405 -16.68530 -44.83232 1.000 47.33975 418 GLN B CA 1
ATOM 6481 C C . GLN B 1 459 ? -6.48592 -15.55677 -45.79894 1.000 38.11129 418 GLN B C 1
ATOM 6482 O O . GLN B 1 459 ? -6.73622 -14.37469 -45.51384 1.000 33.65667 418 GLN B O 1
ATOM 6488 N N . ALA B 1 460 ? -5.93421 -15.91101 -46.96320 1.000 32.20776 419 ALA B N 1
ATOM 6489 C CA . ALA B 1 460 ? -5.62716 -14.91922 -47.98863 1.000 45.66737 419 ALA B CA 1
ATOM 6490 C C . ALA B 1 460 ? -6.88956 -14.20235 -48.44908 1.000 42.95118 419 ALA B C 1
ATOM 6491 O O . ALA B 1 460 ? -6.91580 -12.96973 -48.54154 1.000 34.46251 419 ALA B O 1
ATOM 6493 N N . LEU B 1 461 ? -7.92392 -14.97129 -48.80616 1.000 41.76241 420 LEU B N 1
ATOM 6494 C CA . LEU B 1 461 ? -9.22865 -14.40148 -49.13677 1.000 30.24588 420 LEU B CA 1
ATOM 6495 C C . LEU B 1 461 ? -9.71988 -13.43880 -48.06580 1.000 28.17311 420 LEU B C 1
ATOM 6496 O O . LEU B 1 461 ? -10.14867 -12.31752 -48.37288 1.000 29.75531 420 LEU B O 1
ATOM 6501 N N . ALA B 1 462 ? -9.74619 -13.89193 -46.80742 1.000 20.00690 421 ALA B N 1
ATOM 6502 C CA . ALA B 1 462 ? -10.21288 -13.01471 -45.74244 1.000 26.22042 421 ALA B CA 1
ATOM 6503 C C . ALA B 1 462 ? -9.44872 -11.70364 -45.75578 1.000 40.21882 421 ALA B C 1
ATOM 6504 O O . ALA B 1 462 ? -10.05150 -10.62380 -45.69552 1.000 42.4143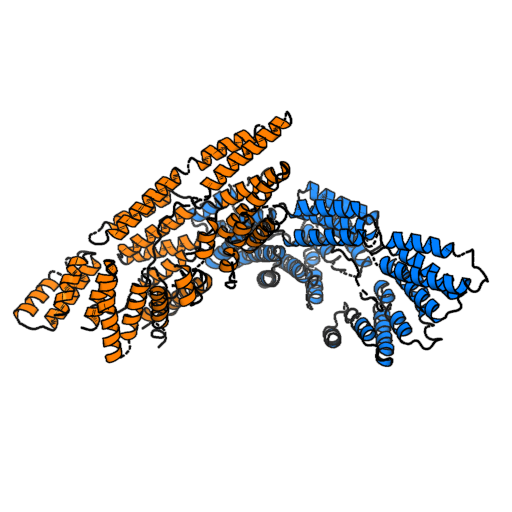1 421 ALA B O 1
ATOM 6506 N N . LYS B 1 463 ? -8.13125 -11.77396 -45.95718 1.000 41.51169 422 LYS B N 1
ATOM 6507 C CA . LYS B 1 463 ? -7.32945 -10.55624 -45.91580 1.000 48.72601 422 LYS B CA 1
ATOM 6508 C C . LYS B 1 463 ? -7.64564 -9.64532 -47.09678 1.000 36.44469 422 LYS B C 1
ATOM 6509 O O . LYS B 1 463 ? -7.83182 -8.43722 -46.92457 1.000 26.12602 422 LYS B O 1
ATOM 6511 N N . VAL B 1 464 ? -7.70341 -10.20689 -48.30434 1.000 32.14410 423 VAL B N 1
ATOM 6512 C CA . VAL B 1 464 ? -7.96195 -9.40666 -49.50305 1.000 32.49605 423 VAL B CA 1
ATOM 6513 C C . VAL B 1 464 ? -9.31347 -8.70393 -49.40324 1.000 34.41631 423 VAL B C 1
ATOM 6514 O O . VAL B 1 464 ? -9.42260 -7.48144 -49.58261 1.000 36.15737 423 VAL B O 1
ATOM 6518 N N . ASN B 1 465 ? -10.37419 -9.47702 -49.16056 1.000 30.21556 424 ASN B N 1
ATOM 6519 C CA . ASN B 1 465 ? -11.70925 -8.88553 -49.12646 1.000 24.39085 424 ASN B CA 1
ATOM 6520 C C . ASN B 1 465 ? -11.85452 -7.88803 -47.97663 1.000 32.57836 424 ASN B C 1
ATOM 6521 O O . ASN B 1 465 ? -12.49786 -6.83568 -48.12617 1.000 30.18323 424 ASN B O 1
ATOM 6534 N N . GLY B 1 467 ? -9.47245 -6.10984 -46.98013 1.000 28.40233 426 GLY B N 1
ATOM 6535 C CA . GLY B 1 467 ? -8.77510 -4.94561 -47.50014 1.000 37.61992 426 GLY B CA 1
ATOM 6536 C C . GLY B 1 467 ? -9.67010 -4.09657 -48.37990 1.000 39.57738 426 GLY B C 1
ATOM 6537 O O . GLY B 1 467 ? -9.59462 -2.86265 -48.36005 1.000 37.52891 426 GLY B O 1
ATOM 6538 N N . ASN B 1 468 ? -10.53063 -4.74969 -49.16430 1.000 38.20365 427 ASN B N 1
ATOM 6539 C CA . ASN B 1 468 ? -11.56613 -4.01484 -49.88997 1.000 33.35766 427 ASN B CA 1
ATOM 6540 C C . ASN B 1 468 ? -12.40569 -3.18889 -48.92278 1.000 38.59237 427 ASN B C 1
ATOM 6541 O O . ASN B 1 468 ? -12.67704 -2.00272 -49.16502 1.000 36.91876 427 ASN B O 1
ATOM 6546 N N . VAL B 1 469 ? -12.82569 -3.81154 -47.81496 1.000 36.71929 428 VAL B N 1
ATOM 6547 C CA . VAL B 1 469 ? -13.61538 -3.09034 -46.81055 1.000 32.82606 428 VAL B CA 1
ATOM 6548 C C . VAL B 1 469 ? -12.83980 -1.89169 -46.27583 1.000 31.97222 428 VAL B C 1
ATOM 6549 O O . VAL B 1 469 ? -13.35808 -0.76973 -46.20390 1.000 30.80757 428 VAL B O 1
ATOM 6553 N N . LEU B 1 470 ? -11.59326 -2.12923 -45.86193 1.000 36.06168 429 LEU B N 1
ATOM 6554 C CA . LEU B 1 470 ? -10.76396 -1.08290 -45.27137 1.000 31.49427 429 LEU B CA 1
ATOM 6555 C C . LEU B 1 470 ? -10.63215 0.10642 -46.20961 1.000 32.17327 429 LEU B C 1
ATOM 6556 O O . LEU B 1 470 ? -10.75321 1.26245 -45.78668 1.000 28.28227 429 LEU B O 1
ATOM 6558 N N . ASP B 1 471 ? -10.36182 -0.15944 -47.48849 1.000 31.02463 430 ASP B N 1
ATOM 6559 C CA . ASP B 1 471 ? -10.31690 0.91560 -48.47193 1.000 34.21802 430 ASP B CA 1
ATOM 6560 C C . ASP B 1 471 ? -11.64597 1.66223 -48.50565 1.000 38.95445 430 ASP B C 1
ATOM 6561 O O . ASP B 1 471 ? -11.69872 2.87641 -48.27542 1.000 36.49429 430 ASP B O 1
ATOM 6566 N N . SER B 1 472 ? -12.73811 0.94516 -48.78852 1.000 39.35428 431 SER B N 1
ATOM 6567 C CA . SER B 1 472 ? -14.03148 1.59988 -48.96271 1.000 37.79440 431 SER B CA 1
ATOM 6568 C C . SER B 1 472 ? -14.52396 2.31578 -47.70880 1.000 37.97210 431 SER B C 1
ATOM 6569 O O . SER B 1 472 ? -15.46638 3.10969 -47.80531 1.000 41.19368 431 SER B O 1
ATOM 6572 N N . ASN B 1 473 ? -13.91557 2.07501 -46.54791 1.000 43.40492 432 ASN B N 1
ATOM 6573 C CA . ASN B 1 473 ? -14.26416 2.82482 -45.34685 1.000 45.94625 432 ASN B CA 1
ATOM 6574 C C . ASN B 1 473 ? -13.45446 4.10531 -45.17717 1.000 54.04125 432 ASN B C 1
ATOM 6575 O O . ASN B 1 473 ? -13.77382 4.90696 -44.29213 1.000 56.95134 432 ASN B O 1
ATOM 6580 N N . GLY B 1 474 ? -12.42900 4.32149 -45.99968 1.000 44.59831 433 GLY B N 1
ATOM 6581 C CA . GLY B 1 474 ? -11.61227 5.51857 -45.93725 1.000 44.33735 433 GLY B CA 1
ATOM 6582 C C . GLY B 1 474 ? -10.20877 5.31170 -45.41245 1.000 49.29179 433 GLY B C 1
ATOM 6583 O O . GLY B 1 474 ? -9.47292 6.29562 -45.26332 1.000 41.79248 433 GLY B O 1
ATOM 6584 N N . ASP B 1 475 ? -9.80784 4.07386 -45.14065 1.000 45.86656 434 ASP B N 1
ATOM 6585 C CA . ASP B 1 475 ? -8.44692 3.76842 -44.70049 1.000 33.31332 434 ASP B CA 1
ATOM 6586 C C . ASP B 1 475 ? -7.62562 3.26508 -45.88540 1.000 36.08909 434 ASP B C 1
ATOM 6587 O O . ASP B 1 475 ? -7.19406 2.11240 -45.94292 1.000 41.13704 434 ASP B O 1
ATOM 6589 N N . TRP B 1 476 ? -7.43118 4.17715 -46.84542 1.000 36.26036 435 TRP B N 1
ATOM 6590 C CA . TRP B 1 476 ? -6.73679 3.86064 -48.09182 1.000 44.06157 435 TRP B CA 1
ATOM 6591 C C . TRP B 1 476 ? -5.39535 3.17509 -47.85637 1.000 53.62903 435 TRP B C 1
ATOM 6592 O O . TRP B 1 476 ? -4.93961 2.39738 -48.70267 1.000 42.48765 435 TRP B O 1
ATOM 6603 N N . ALA B 1 477 ? -4.75120 3.44438 -46.72496 1.000 57.73166 436 ALA B N 1
ATOM 6604 C CA . ALA B 1 477 ? -3.48173 2.80405 -46.39860 1.000 53.36633 436 ALA B CA 1
ATOM 6605 C C . ALA B 1 477 ? -3.69174 1.34287 -46.00138 1.000 47.02548 436 ALA B C 1
ATOM 6606 O O . ALA B 1 477 ? -4.26501 1.04516 -44.95138 1.000 27.95016 436 ALA B O 1
ATOM 6608 N N . LEU B 1 480 ? -2.05810 -2.00495 -48.89445 1.000 27.30861 439 LEU B N 1
ATOM 6609 C CA . LEU B 1 480 ? -1.76400 -2.63286 -47.61038 1.000 57.48103 439 LEU B CA 1
ATOM 6610 C C . LEU B 1 480 ? -2.48907 -3.96737 -47.48796 1.000 58.29846 439 LEU B C 1
ATOM 6611 O O . LEU B 1 480 ? -2.50319 -4.58279 -46.41985 1.000 37.10019 439 LEU B O 1
ATOM 6613 N N . ASP B 1 481 ? -3.08283 -4.40282 -48.59642 1.000 60.09139 440 ASP B N 1
ATOM 6614 C CA . ASP B 1 481 ? -3.81291 -5.66667 -48.66512 1.000 53.74395 440 ASP B CA 1
ATOM 6615 C C . ASP B 1 481 ? -2.98156 -6.85525 -48.19353 1.000 54.54830 440 ASP B C 1
ATOM 6616 O O . ASP B 1 481 ? -3.50020 -7.76419 -47.54476 1.000 39.21379 440 ASP B O 1
ATOM 6621 N N . PRO B 1 496 ? -1.83441 -19.33122 -55.94317 1.000 79.71234 455 PRO B N 1
ATOM 6622 C CA . PRO B 1 496 ? -2.80078 -19.71713 -56.97829 1.000 65.46272 455 PRO B CA 1
ATOM 6623 C C . PRO B 1 496 ? -3.51043 -18.51388 -57.59650 1.000 68.00378 455 PRO B C 1
ATOM 6624 O O . PRO B 1 496 ? -2.85969 -17.55987 -58.02513 1.000 60.21690 455 PRO B O 1
ATOM 6628 N N . SER B 1 497 ? -4.84398 -18.57484 -57.63719 1.000 76.81394 456 SER B N 1
ATOM 6629 C CA . SER B 1 497 ? -5.62664 -17.54336 -58.31148 1.000 58.80250 456 SER B CA 1
ATOM 6630 C C . SER B 1 497 ? -5.65611 -16.24481 -57.51497 1.000 45.56209 456 SER B C 1
ATOM 6631 O O . SER B 1 497 ? -5.70440 -15.15983 -58.10420 1.000 43.81208 456 SER B O 1
ATOM 6634 N N . VAL B 1 498 ? -5.62666 -16.33675 -56.18281 1.000 46.75865 457 VAL B N 1
ATOM 6635 C CA . VAL B 1 498 ? -5.70255 -15.16481 -55.31473 1.000 49.32273 457 VAL B CA 1
ATOM 6636 C C . VAL B 1 498 ? -4.58342 -14.16689 -55.58609 1.000 48.80554 457 VAL B C 1
ATOM 6637 O O . VAL B 1 498 ? -4.73617 -12.97244 -55.29488 1.000 43.81395 457 VAL B O 1
ATOM 6641 N N . GLN B 1 499 ? -3.45362 -14.62607 -56.13098 1.000 43.23288 458 GLN B N 1
ATOM 6642 C CA . GLN B 1 499 ? -2.40850 -13.69862 -56.54930 1.000 44.96828 458 GLN B CA 1
ATOM 6643 C C . GLN B 1 499 ? -2.94414 -12.68180 -57.55044 1.000 44.71957 458 GLN B C 1
ATOM 6644 O O . GLN B 1 499 ? -2.64547 -11.48633 -57.44719 1.000 37.30213 458 GLN B O 1
ATOM 6646 N N . LEU B 1 500 ? -3.73606 -13.13818 -58.52600 1.000 45.51538 459 LEU B N 1
ATOM 6647 C CA . LEU B 1 500 ? -4.31794 -12.22727 -59.51047 1.000 40.39827 459 LEU B CA 1
ATOM 6648 C C . LEU B 1 500 ? -5.17876 -11.15753 -58.84815 1.000 47.94404 459 LEU B C 1
ATOM 6649 O O . LEU B 1 500 ? -5.03421 -9.96536 -59.13843 1.000 45.23025 459 LEU B O 1
ATOM 6654 N N . SER B 1 501 ? -6.09379 -11.56671 -57.96477 1.000 44.74712 460 SER B N 1
ATOM 6655 C CA . SER B 1 501 ? -6.99349 -10.60612 -57.33041 1.000 36.62050 460 SER B CA 1
ATOM 6656 C C . SER B 1 501 ? -6.22178 -9.60840 -56.47666 1.000 38.55389 460 SER B C 1
ATOM 6657 O O . SER B 1 501 ? -6.45996 -8.39265 -56.54614 1.000 35.81314 460 SER B O 1
ATOM 6660 N N . ALA B 1 502 ? -5.29671 -10.11107 -55.65316 1.000 41.47545 461 ALA B N 1
ATOM 6661 C CA . ALA B 1 502 ? -4.49947 -9.23127 -54.80666 1.000 37.10859 461 ALA B CA 1
ATOM 6662 C C . ALA B 1 502 ? -3.70293 -8.24060 -55.64478 1.000 34.78552 461 ALA B C 1
ATOM 6663 O O . ALA B 1 502 ? -3.68140 -7.04039 -55.35234 1.000 29.30442 461 ALA B O 1
ATOM 6665 N N . LEU B 1 503 ? -3.06721 -8.72139 -56.71589 1.000 27.57753 462 LEU B N 1
ATOM 6666 C CA . LEU B 1 503 ? -2.32764 -7.83236 -57.60291 1.000 33.89365 462 LEU B CA 1
ATOM 6667 C C . LEU B 1 503 ? -3.24138 -6.79419 -58.24374 1.000 39.45811 462 LEU B C 1
ATOM 6668 O O . LEU B 1 503 ? -2.85547 -5.62989 -58.40291 1.000 28.17777 462 LEU B O 1
ATOM 6673 N N . GLU B 1 504 ? -4.45897 -7.19394 -58.61793 1.000 42.36070 463 GLU B N 1
ATOM 6674 C CA . GLU B 1 504 ? -5.34435 -6.27628 -59.32707 1.000 33.33290 463 GLU B CA 1
ATOM 6675 C C . GLU B 1 504 ? -5.81176 -5.14309 -58.41926 1.000 38.70970 463 GLU B C 1
ATOM 6676 O O . GLU B 1 504 ? -5.67247 -3.95931 -58.76193 1.000 44.38471 463 GLU B O 1
ATOM 6682 N N . ASN B 1 505 ? -6.35981 -5.47287 -57.24757 1.000 34.59655 464 ASN B N 1
ATOM 6683 C CA . ASN B 1 505 ? -6.71211 -4.36843 -56.35534 1.000 39.23992 464 ASN B CA 1
ATOM 6684 C C . ASN B 1 505 ? -5.51192 -3.84634 -55.55764 1.000 39.20142 464 ASN B C 1
ATOM 6685 O O . ASN B 1 505 ? -5.69819 -3.05475 -54.62720 1.000 40.71965 464 ASN B O 1
ATOM 6698 N N . HIS B 1 507 ? -2.96755 -2.80372 -57.78741 1.000 42.30106 466 HIS B N 1
ATOM 6699 C CA . HIS B 1 507 ? -2.87633 -1.83150 -58.86984 1.000 37.68298 466 HIS B CA 1
ATOM 6700 C C . HIS B 1 507 ? -3.90312 -0.72105 -58.70248 1.000 39.46716 466 HIS B C 1
ATOM 6701 O O . HIS B 1 507 ? -3.60778 0.45103 -58.96116 1.000 36.60406 466 HIS B O 1
ATOM 6708 N N . TYR B 1 508 ? -5.11908 -1.07362 -58.28115 1.000 42.87838 467 TYR B N 1
ATOM 6709 C CA . TYR B 1 508 ? -6.12146 -0.05048 -57.98164 1.000 44.18594 467 TYR B CA 1
ATOM 6710 C C . TYR B 1 508 ? -5.62979 0.90007 -56.89254 1.000 42.43858 467 TYR B C 1
ATOM 6711 O O . TYR B 1 508 ? -5.63383 2.13063 -57.06597 1.000 39.29006 467 TYR B O 1
ATOM 6720 N N . SER B 1 509 ? -5.22286 0.33507 -55.75028 1.000 45.75648 468 SER B N 1
ATOM 6721 C CA . SER B 1 509 ? -4.72152 1.12626 -54.63034 1.000 44.42081 468 SER B CA 1
ATOM 6722 C C . SER B 1 509 ? -3.62892 2.09552 -55.06058 1.000 46.15207 468 SER B C 1
ATOM 6723 O O . SER B 1 509 ? -3.56603 3.22896 -54.57058 1.000 45.48658 468 SER B O 1
ATOM 6726 N N . HIS B 1 510 ? -2.75506 1.66897 -55.97409 1.000 47.84826 469 HIS B N 1
ATOM 6727 C CA . HIS B 1 510 ? -1.68780 2.56598 -56.41210 1.000 48.31948 469 HIS B CA 1
ATOM 6728 C C . HIS B 1 510 ? -2.15315 3.57935 -57.45331 1.000 53.12240 469 HIS B C 1
ATOM 6729 O O . HIS B 1 510 ? -1.64849 4.70774 -57.46970 1.000 60.24712 469 HIS B O 1
ATOM 6744 N N . ILE B 1 512 ? -4.96907 5.05329 -57.43340 1.000 58.26486 471 ILE B N 1
ATOM 6745 C CA . ILE B 1 512 ? -5.72774 6.10591 -56.75517 1.000 51.64952 471 ILE B CA 1
ATOM 6746 C C . ILE B 1 512 ? -4.85057 6.98399 -55.86472 1.000 69.39187 471 ILE B C 1
ATOM 6747 O O . ILE B 1 512 ? -5.27268 8.09058 -55.49131 1.000 73.53760 471 ILE B O 1
ATOM 6752 N N . ARG B 1 513 ? -3.62265 6.56189 -55.55847 1.000 72.34566 472 ARG B N 1
ATOM 6753 C CA . ARG B 1 513 ? -2.69859 7.36791 -54.76701 1.000 65.32339 472 ARG B CA 1
ATOM 6754 C C . ARG B 1 513 ? -1.57855 7.99034 -55.59501 1.000 67.63827 472 ARG B C 1
ATOM 6755 O O . ARG B 1 513 ? -0.61365 8.50477 -55.01917 1.000 74.44006 472 ARG B O 1
ATOM 6763 N N . PHE B 1 514 ? -1.68377 7.95820 -56.92504 1.000 63.25505 473 PHE B N 1
ATOM 6764 C CA . PHE B 1 514 ? -0.70444 8.56744 -57.82869 1.000 70.34214 473 PHE B CA 1
ATOM 6765 C C . PHE B 1 514 ? 0.70272 8.00295 -57.60622 1.000 69.15605 473 PHE B C 1
ATOM 6766 O O . PHE B 1 514 ? 1.63811 8.70802 -57.22027 1.000 68.26688 473 PHE B O 1
ATOM 6768 N N . ASP B 1 515 ? 0.83607 6.69801 -57.86406 1.000 62.15374 474 ASP B N 1
ATOM 6769 C CA . ASP B 1 515 ? 2.12475 5.99719 -57.84466 1.000 72.48281 474 ASP B CA 1
ATOM 6770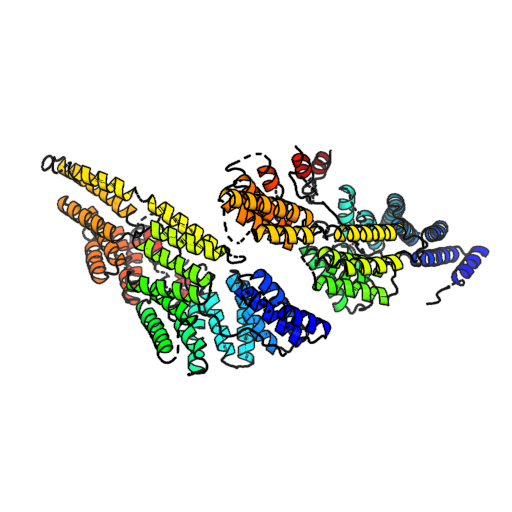 C C . ASP B 1 515 ? 2.26876 5.31064 -59.20376 1.000 74.50243 474 ASP B C 1
ATOM 6771 O O . ASP B 1 515 ? 2.00568 4.11351 -59.34004 1.000 76.24234 474 ASP B O 1
ATOM 6776 N N . ASN B 1 516 ? 2.68268 6.08827 -60.20875 1.000 69.24567 475 ASN B N 1
ATOM 6777 C CA . ASN B 1 516 ? 2.67355 5.61401 -61.59194 1.000 72.39728 475 ASN B CA 1
ATOM 6778 C C . ASN B 1 516 ? 3.58334 4.40458 -61.78458 1.000 76.13962 475 ASN B C 1
ATOM 6779 O O . ASN B 1 516 ? 3.17347 3.39229 -62.36541 1.000 67.51952 475 ASN B O 1
ATOM 6784 N N . ILE B 1 517 ? 4.83449 4.50635 -61.32871 1.000 77.71504 476 ILE B N 1
ATOM 6785 C CA . ILE B 1 517 ? 5.81667 3.44883 -61.56661 1.000 78.85244 476 ILE B CA 1
ATOM 6786 C C . ILE B 1 517 ? 5.34652 2.12853 -60.96496 1.000 76.15437 476 ILE B C 1
ATOM 6787 O O . ILE B 1 517 ? 5.31989 1.09047 -61.64013 1.000 65.29569 476 ILE B O 1
ATOM 6789 N N . GLU B 1 518 ? 4.99880 2.14614 -59.67532 1.000 79.46131 477 GLU B N 1
ATOM 6790 C CA . GLU B 1 518 ? 4.58392 0.92610 -58.98869 1.000 74.67812 477 GLU B CA 1
ATOM 6791 C C . GLU B 1 518 ? 3.35908 0.30672 -59.65116 1.000 65.72027 477 GLU B C 1
ATOM 6792 O O . GLU B 1 518 ? 3.29034 -0.91332 -59.83405 1.000 49.34504 477 GLU B O 1
ATOM 6794 N N . GLU B 1 519 ? 2.36693 1.13324 -59.99273 1.000 66.23909 478 GLU B N 1
ATOM 6795 C CA . GLU B 1 519 ? 1.15579 0.61913 -60.62726 1.000 66.42908 478 GLU B CA 1
ATOM 6796 C C . GLU B 1 519 ? 1.45786 -0.00340 -61.98658 1.000 65.71184 478 GLU B C 1
ATOM 6797 O O . GLU B 1 519 ? 0.94180 -1.08112 -62.31583 1.000 54.93695 478 GLU B O 1
ATOM 6799 N N . ALA B 1 520 ? 2.27690 0.67156 -62.79913 1.000 65.25098 479 ALA B N 1
ATOM 6800 C CA . ALA B 1 520 ? 2.62277 0.13590 -64.11083 1.000 56.34386 479 ALA B CA 1
ATOM 6801 C C . ALA B 1 520 ? 3.42696 -1.14986 -63.99289 1.000 59.80877 479 ALA B C 1
ATOM 6802 O O . ALA B 1 520 ? 3.35079 -2.01137 -64.87632 1.000 71.54991 479 ALA B O 1
ATOM 6804 N N . ARG B 1 521 ? 4.20172 -1.29609 -62.91693 1.000 57.93964 480 ARG B N 1
ATOM 6805 C CA . ARG B 1 521 ? 4.90583 -2.55296 -62.69025 1.000 49.90765 480 ARG B CA 1
ATOM 6806 C C . ARG B 1 521 ? 3.93906 -3.64696 -62.25303 1.000 55.00726 480 ARG B C 1
ATOM 6807 O O . ARG B 1 521 ? 4.07757 -4.80697 -62.66007 1.000 44.48522 480 ARG B O 1
ATOM 6809 N N . ARG B 1 522 ? 2.95220 -3.29218 -61.42402 1.000 64.08575 481 ARG B N 1
ATOM 6810 C CA . ARG B 1 522 ? 1.96150 -4.26638 -60.97642 1.000 61.25215 481 ARG B CA 1
ATOM 6811 C C . ARG B 1 522 ? 1.13203 -4.80368 -62.13692 1.000 66.50309 481 ARG B C 1
ATOM 6812 O O . ARG B 1 522 ? 0.88454 -6.01258 -62.22014 1.000 64.92847 481 ARG B O 1
ATOM 6820 N N . LEU B 1 523 ? 0.68369 -3.92285 -63.04059 1.000 65.65009 482 LEU B N 1
ATOM 6821 C CA . LEU B 1 523 ? -0.06601 -4.39852 -64.20308 1.000 66.92970 482 LEU B CA 1
ATOM 6822 C C . LEU B 1 523 ? 0.75230 -5.36181 -65.05351 1.000 64.94859 482 LEU B C 1
ATOM 6823 O O . LEU B 1 523 ? 0.19045 -6.27611 -65.66785 1.000 64.81244 482 LEU B O 1
ATOM 6828 N N . GLN B 1 524 ? 2.06875 -5.18244 -65.09648 1.000 73.11424 483 GLN B N 1
ATOM 6829 C CA . GLN B 1 524 ? 2.94392 -6.08021 -65.84270 1.000 74.02200 483 GLN B CA 1
ATOM 6830 C C . GLN B 1 524 ? 3.13418 -7.40222 -65.10587 1.000 61.43941 483 GLN B C 1
ATOM 6831 O O . GLN B 1 524 ? 2.79612 -7.52095 -63.92841 1.000 62.17113 483 GLN B O 1
ATOM 6833 N N . THR C 2 3 ? -13.27788 -0.30744 -60.07460 1.000 28.20609 3 THR X N 1
ATOM 6834 C CA . THR C 2 3 ? -12.08118 -1.03497 -60.47787 1.000 34.73771 3 THR X CA 1
ATOM 6835 C C . THR C 2 3 ? -11.79354 -2.18122 -59.50928 1.000 36.96528 3 THR X C 1
ATOM 6836 O O . THR C 2 3 ? -11.22884 -3.20433 -59.89619 1.000 49.51786 3 THR X O 1
ATOM 6840 N N . LYS C 2 4 ? -12.20549 -2.00765 -58.25510 1.000 26.27450 4 LYS X N 1
ATOM 6841 C CA . LYS C 2 4 ? -11.85856 -2.94618 -57.19917 1.000 31.50990 4 LYS X CA 1
ATOM 6842 C C . LYS C 2 4 ? -12.48071 -4.32076 -57.46200 1.000 39.25263 4 LYS X C 1
ATOM 6843 O O . LYS C 2 4 ? -13.41328 -4.47507 -58.25799 1.000 53.42714 4 LYS X O 1
ATOM 6849 N N . GLN C 2 5 ? -11.92675 -5.33043 -56.78541 1.000 39.61032 5 GLN X N 1
ATOM 6850 C CA . GLN C 2 5 ? -12.26791 -6.73344 -56.99167 1.000 36.68667 5 GLN X CA 1
ATOM 6851 C C . GLN C 2 5 ? -12.35892 -7.49196 -55.67025 1.000 32.31618 5 GLN X C 1
ATOM 6852 O O . GLN C 2 5 ? -11.57411 -7.27437 -54.74328 1.000 35.82726 5 GLN X O 1
ATOM 6854 N N . THR C 2 6 ? -13.34602 -8.38218 -55.59317 1.000 30.74224 6 THR X N 1
ATOM 6855 C CA . THR C 2 6 ? -13.52886 -9.28953 -54.46597 1.000 35.26326 6 THR X CA 1
ATOM 6856 C C . THR C 2 6 ? -12.89155 -10.61919 -54.84022 1.000 34.28224 6 THR X C 1
ATOM 6857 O O . THR C 2 6 ? -13.12314 -11.13062 -55.94060 1.000 29.76014 6 THR X O 1
ATOM 6859 N N . ALA C 2 7 ? -12.06416 -11.15813 -53.94790 1.000 36.73862 7 ALA X N 1
ATOM 6860 C CA . ALA C 2 7 ? -11.33111 -12.37887 -54.25667 1.000 36.59264 7 ALA X CA 1
ATOM 6861 C C . ALA C 2 7 ? -12.18789 -13.58840 -53.90387 1.000 37.47956 7 ALA X C 1
ATOM 6862 O O . ALA C 2 7 ? -12.89670 -13.58334 -52.89228 1.000 39.30763 7 ALA X O 1
ATOM 6864 N N . ARG C 2 8 ? -12.11294 -14.63245 -54.73243 1.000 32.46734 8 ARG X N 1
ATOM 6865 C CA . ARG C 2 8 ? -12.86546 -15.86248 -54.52280 1.000 35.16207 8 ARG X CA 1
ATOM 6866 C C . ARG C 2 8 ? -11.99043 -17.07542 -54.81133 1.000 42.61397 8 ARG X C 1
ATOM 6867 O O . ARG C 2 8 ? -11.07994 -17.01838 -55.64179 1.000 42.40306 8 ARG X O 1
ATOM 6869 N N . LYS C 2 9 ? -12.29081 -18.18215 -54.13372 1.000 41.81941 9 LYS X N 1
ATOM 6870 C CA . LYS C 2 9 ? -11.49667 -19.40457 -54.25367 1.000 26.89836 9 LYS X CA 1
ATOM 6871 C C . LYS C 2 9 ? -11.56854 -19.99460 -55.65932 1.000 29.85135 9 LYS X C 1
ATOM 6872 O O . LYS C 2 9 ? -10.72778 -20.80813 -56.04488 1.000 30.52873 9 LYS X O 1
ATOM 6874 N N . GLN C 2 19 ? -21.84148 -10.88700 -61.27863 1.000 10.88510 19 GLN X N 1
ATOM 6875 C CA . GLN C 2 19 ? -21.46329 -11.53467 -62.53152 1.000 18.05176 19 GLN X CA 1
ATOM 6876 C C . GLN C 2 19 ? -22.30086 -11.03548 -63.70492 1.000 18.82290 19 GLN X C 1
ATOM 6877 O O . GLN C 2 19 ? -21.79412 -10.87636 -64.81636 1.000 28.42980 19 GLN X O 1
ATOM 6883 N N . LEU C 2 20 ? -23.58207 -10.77570 -63.44753 1.000 12.58332 20 LEU X N 1
ATOM 6884 C CA . LEU C 2 20 ? -24.49182 -10.25399 -64.46622 1.000 9.19809 20 LEU X CA 1
ATOM 6885 C C . LEU C 2 20 ? -24.55897 -8.75921 -64.21627 1.000 11.49542 20 LEU X C 1
ATOM 6886 O O . LEU C 2 20 ? -25.43030 -8.25776 -63.50564 1.000 17.33919 20 LEU X O 1
ATOM 6891 N N . ALA C 2 21 ? -23.62796 -8.03661 -64.82149 1.000 6.60510 21 ALA X N 1
ATOM 6892 C CA . ALA C 2 21 ? -23.46774 -6.61424 -64.57369 1.000 5.95697 21 ALA X CA 1
ATOM 6893 C C . ALA C 2 21 ? -23.98727 -5.84865 -65.77635 1.000 10.13331 21 ALA X C 1
ATOM 6894 O O . ALA C 2 21 ? -23.56206 -6.09463 -66.91054 1.000 12.15137 21 ALA X O 1
ATOM 6896 N N . THR C 2 22 ? -24.91560 -4.93848 -65.52788 1.000 10.59845 22 THR X N 1
ATOM 6897 C CA . THR C 2 22 ? -25.40026 -4.05849 -66.57064 1.000 7.13526 22 THR X CA 1
ATOM 6898 C C . THR C 2 22 ? -24.50969 -2.82707 -66.61251 1.000 6.23090 22 THR X C 1
ATOM 6899 O O . THR C 2 22 ? -23.91468 -2.43644 -65.60400 1.000 6.21804 22 THR X O 1
ATOM 6903 N N . LYS C 2 23 ? -24.40348 -2.22625 -67.79158 1.000 8.41551 23 LYS X N 1
ATOM 6904 C CA . LYS C 2 23 ? -23.59781 -1.02718 -67.94617 1.000 7.12984 23 LYS X CA 1
ATOM 6905 C C . LYS C 2 23 ? -24.47573 0.18440 -67.68009 1.000 8.37319 23 LYS X C 1
ATOM 6906 O O . LYS C 2 23 ? -25.52110 0.35201 -68.31248 1.000 14.57547 23 LYS X O 1
ATOM 6908 N N . ALA C 2 24 ? -24.02486 1.04677 -66.77936 1.000 10.30535 24 ALA X N 1
ATOM 6909 C CA . ALA C 2 24 ? -24.75555 2.25100 -66.42135 1.000 9.08062 24 ALA X CA 1
ATOM 6910 C C . ALA C 2 24 ? -24.32893 3.38984 -67.34350 1.000 8.52942 24 ALA X C 1
ATOM 6911 O O . ALA C 2 24 ? -23.62463 3.18700 -68.33793 1.000 11.43156 24 ALA X O 1
ATOM 6913 N N . ALA C 2 25 ? -24.75176 4.60777 -67.01624 1.000 9.30144 25 ALA X N 1
ATOM 6914 C CA . ALA C 2 25 ? -24.50258 5.76147 -67.86515 1.000 13.98698 25 ALA X CA 1
ATOM 6915 C C . ALA C 2 25 ? -24.16255 6.98977 -67.03737 1.000 15.67336 25 ALA X C 1
ATOM 6916 O O . ALA C 2 25 ? -24.67816 7.19104 -65.93663 1.000 22.39613 25 ALA X O 1
ATOM 6918 N N . ARG C 2 26 ? -23.29118 7.82437 -67.59320 1.000 14.85107 26 ARG X N 1
ATOM 6919 C CA . ARG C 2 26 ? -22.93646 9.07914 -66.95636 1.000 13.98815 26 ARG X CA 1
ATOM 6920 C C . ARG C 2 26 ? -23.33122 10.21199 -67.89563 1.000 17.63367 26 ARG X C 1
ATOM 6921 O O . ARG C 2 26 ? -23.66363 9.98655 -69.06127 1.000 24.26019 26 ARG X O 1
ATOM 6929 N N . LYS C 2 27 ? -23.32843 11.43714 -67.36973 1.000 13.99312 27 LYS X N 1
ATOM 6930 C CA . LYS C 2 27 ? -23.66579 12.63885 -68.14173 1.000 13.92539 27 LYS X CA 1
ATOM 6931 C C . LYS C 2 27 ? -22.71465 13.74633 -67.69771 1.000 15.98408 27 LYS X C 1
ATOM 6932 O O . LYS C 2 27 ? -22.94034 14.39248 -66.67038 1.000 18.45697 27 LYS X O 1
ATOM 6938 N N . SER C 2 28 ? -21.65077 13.95393 -68.47160 1.000 19.11027 28 SER X N 1
ATOM 6939 C CA . SER C 2 28 ? -20.69605 15.01598 -68.19850 1.000 19.70180 28 SER X CA 1
ATOM 6940 C C . SER C 2 28 ? -21.16504 16.32691 -68.81850 1.000 26.39586 28 SER X C 1
ATOM 6941 O O . SER C 2 28 ? -22.07059 16.36105 -69.65678 1.000 25.37511 28 SER X O 1
ATOM 6944 N N . ALA C 2 29 ? -20.51866 17.41746 -68.40894 1.000 21.92743 29 ALA X N 1
ATOM 6945 C CA . ALA C 2 29 ? -20.99907 18.67579 -68.95401 1.000 23.69218 29 ALA X CA 1
ATOM 6946 C C . ALA C 2 29 ? -20.01442 19.23095 -69.97135 1.000 37.46794 29 ALA X C 1
ATOM 6947 O O . ALA C 2 29 ? -18.82194 19.38398 -69.66491 1.000 41.06451 29 ALA X O 1
ATOM 6949 N N . PRO C 2 30 ? -20.49696 19.55647 -71.17133 1.000 31.02010 30 PRO X N 1
ATOM 6950 C CA . PRO C 2 30 ? -19.63150 20.07179 -72.24110 1.000 27.63550 30 PRO X CA 1
ATOM 6951 C C . PRO C 2 30 ? -19.18186 21.51432 -72.07649 1.000 28.32760 30 PRO X C 1
ATOM 6952 O O . PRO C 2 30 ? -19.52646 22.19690 -71.10615 1.000 36.26317 30 PRO X O 1
ATOM 6956 N N . ALA C 2 31 ? -18.37680 21.96485 -73.03549 1.000 17.77923 31 ALA X N 1
ATOM 6957 C CA . ALA C 2 31 ? -17.96654 23.35513 -73.11490 1.000 22.54026 31 ALA X CA 1
ATOM 6958 C C . ALA C 2 31 ? -19.15308 24.22691 -73.52137 1.000 32.67258 31 ALA X C 1
ATOM 6959 O O . ALA C 2 31 ? -20.15953 23.74675 -74.05031 1.000 32.52066 31 ALA X O 1
ATOM 6961 N N . THR C 2 32 ? -19.03643 25.52498 -73.24606 1.000 38.16626 32 THR X N 1
ATOM 6962 C CA . THR C 2 32 ? -20.14012 26.45881 -73.43424 1.000 29.74708 32 THR X CA 1
ATOM 6963 C C . THR C 2 32 ? -20.06604 27.22897 -74.74907 1.000 30.97699 32 THR X C 1
ATOM 6964 O O . THR C 2 32 ? -20.97708 28.00723 -75.04727 1.000 34.07435 32 THR X O 1
ATOM 6968 N N . GLY C 2 33 ? -19.03242 27.02090 -75.55089 1.000 25.95027 33 GLY X N 1
ATOM 6969 C CA . GLY C 2 33 ? -18.91310 27.66708 -76.84407 1.000 32.81482 33 GLY X CA 1
ATOM 6970 C C . GLY C 2 33 ? -19.27769 26.74945 -77.99062 1.000 33.71428 33 GLY X C 1
ATOM 6971 O O . GLY C 2 33 ? -20.08420 25.82334 -77.84553 1.000 30.83613 33 GLY X O 1
ATOM 6972 N N . GLY C 2 34 ? -18.69676 27.02356 -79.15683 1.000 35.88313 34 GLY X N 1
ATOM 6973 C CA . GLY C 2 34 ? -18.84548 26.12686 -80.28622 1.000 42.32008 34 GLY X CA 1
ATOM 6974 C C . GLY C 2 34 ? -19.57500 26.65616 -81.50491 1.000 40.61681 34 GLY X C 1
ATOM 6975 O O . GLY C 2 34 ? -19.05170 26.57052 -82.61957 1.000 38.87279 34 GLY X O 1
ATOM 6976 N N . VAL C 2 35 ? -20.77383 27.20046 -81.32525 1.000 33.58764 35 VAL X N 1
ATOM 6977 C CA . VAL C 2 35 ? -21.61807 27.59614 -82.44580 1.000 40.58937 35 VAL X CA 1
ATOM 6978 C C . VAL C 2 35 ? -21.38231 29.07399 -82.72181 1.000 43.65117 35 VAL X C 1
ATOM 6979 O O . VAL C 2 35 ? -21.67610 29.92941 -81.87983 1.000 44.11276 35 VAL X O 1
ATOM 6983 N N . LYS C 2 36 ? -20.88662 29.37976 -83.91600 1.000 38.52305 36 LYS X N 1
ATOM 6984 C CA . LYS C 2 36 ? -20.69552 30.76289 -84.32918 1.000 33.66150 36 LYS X CA 1
ATOM 6985 C C . LYS C 2 36 ? -21.60754 31.09543 -85.50332 1.000 32.12417 36 LYS X C 1
ATOM 6986 O O . LYS C 2 36 ? -22.43165 30.27592 -85.90813 1.000 43.29703 36 LYS X O 1
ATOM 6992 N N . LYS D 2 4 ? -15.31956 5.01106 -4.21572 1.000 75.72202 4 LYS W N 1
ATOM 6993 C CA . LYS D 2 4 ? -14.58325 6.19727 -4.63953 1.000 31.03949 4 LYS W CA 1
ATOM 6994 C C . LYS D 2 4 ? -13.16211 5.78125 -4.99598 1.000 46.66018 4 LYS W C 1
ATOM 6995 O O . LYS D 2 4 ? -12.94853 5.13418 -6.01709 1.000 80.31437 4 LYS W O 1
ATOM 7001 N N . GLN D 2 5 ? -12.18470 6.13850 -4.16732 1.000 35.00596 5 GLN W N 1
ATOM 7002 C CA . GLN D 2 5 ? -10.80185 5.75767 -4.43419 1.000 33.00706 5 GLN W CA 1
ATOM 7003 C C . GLN D 2 5 ? -10.18171 5.31247 -3.11881 1.000 32.43272 5 GLN W C 1
ATOM 7004 O O . GLN D 2 5 ? -10.24936 6.03675 -2.11696 1.000 37.66932 5 GLN W O 1
ATOM 7010 N N . THR D 2 6 ? -9.55214 4.13920 -3.13835 1.000 41.78683 6 THR W N 1
ATOM 7011 C CA . THR D 2 6 ? -8.82927 3.64211 -1.97903 1.000 38.12354 6 THR W CA 1
ATOM 7012 C C . THR D 2 6 ? -7.33545 3.87200 -2.15674 1.000 39.38481 6 THR W C 1
ATOM 7013 O O . THR D 2 6 ? -6.73489 3.44907 -3.15215 1.000 45.05931 6 THR W O 1
ATOM 7017 N N . ALA D 2 7 ? -6.74043 4.52899 -1.16721 1.000 40.18897 7 ALA W N 1
ATOM 7018 C CA . ALA D 2 7 ? -5.36184 4.98096 -1.22713 1.000 39.69291 7 ALA W CA 1
ATOM 7019 C C . ALA D 2 7 ? -4.41173 3.90564 -0.72284 1.000 28.74945 7 ALA W C 1
ATOM 7020 O O . ALA D 2 7 ? -4.71611 3.16096 0.21235 1.000 27.11884 7 ALA W O 1
ATOM 7022 N N . ARG D 2 8 ? -3.25904 3.82498 -1.37217 1.000 24.24388 8 ARG W N 1
ATOM 7023 C CA . ARG D 2 8 ? -2.21021 2.90795 -0.96341 1.000 25.41599 8 ARG W CA 1
ATOM 7024 C C . ARG D 2 8 ? -0.87618 3.63878 -1.04020 1.000 21.17503 8 ARG W C 1
ATOM 7025 O O . ARG D 2 8 ? 0.18478 3.02385 -1.10168 1.000 30.92932 8 ARG W O 1
ATOM 7027 N N . LYS D 2 18 ? -4.02224 -3.95473 -9.46912 1.000 34.58644 18 LYS W N 1
ATOM 7028 C CA . LYS D 2 18 ? -4.86573 -4.27634 -10.61567 1.000 36.03012 18 LYS W CA 1
ATOM 7029 C C . LYS D 2 18 ? -6.09482 -5.08059 -10.19837 1.000 34.77822 18 LYS W C 1
ATOM 7030 O O . LYS D 2 18 ? -6.04176 -6.30967 -10.13035 1.000 36.59756 18 LYS W O 1
ATOM 7032 N N . GLN D 2 19 ? -7.19847 -4.38658 -9.92169 1.000 26.34512 19 GLN W N 1
ATOM 7033 C CA . GLN D 2 19 ? -8.42762 -5.05923 -9.52456 1.000 29.73089 19 GLN W CA 1
ATOM 7034 C C . GLN D 2 19 ? -9.18828 -5.57205 -10.74724 1.000 21.93903 19 GLN W C 1
ATOM 7035 O O . GLN D 2 19 ? -9.09495 -5.02390 -11.84901 1.000 21.79620 19 GLN W O 1
ATOM 7041 N N . LEU D 2 20 ? -9.93556 -6.65514 -10.53907 1.000 16.22986 20 LEU W N 1
ATOM 7042 C CA . LEU D 2 20 ? -10.70220 -7.32807 -11.58844 1.000 14.71465 20 LEU W CA 1
ATOM 7043 C C . LEU D 2 20 ? -12.19837 -7.03198 -11.44055 1.000 13.08005 20 LEU W C 1
ATOM 7044 O O . LEU D 2 20 ? -12.92523 -7.79586 -10.80029 1.000 16.22721 20 LEU W O 1
ATOM 7049 N N . ALA D 2 21 ? -12.66172 -5.93801 -12.04556 1.000 7.90929 21 ALA W N 1
ATOM 7050 C CA . ALA D 2 21 ? -14.03474 -5.46868 -11.89003 1.000 10.71084 21 ALA W CA 1
ATOM 7051 C C . ALA D 2 21 ? -14.84575 -5.63875 -13.17119 1.000 11.82124 21 ALA W C 1
ATOM 7052 O O . ALA D 2 21 ? -14.42180 -5.20327 -14.24650 1.000 14.66607 21 ALA W O 1
ATOM 7054 N N . THR D 2 22 ? -16.01572 -6.26786 -13.04691 1.000 10.75105 22 THR W N 1
ATOM 7055 C CA . THR D 2 22 ? -16.95694 -6.43143 -14.14744 1.000 8.22849 22 THR W CA 1
ATOM 7056 C C . THR D 2 22 ? -17.89783 -5.23127 -14.24652 1.000 13.15849 22 THR W C 1
ATOM 7057 O O . THR D 2 22 ? -18.13380 -4.51213 -13.27283 1.000 18.68534 22 THR W O 1
ATOM 7061 N N . LYS D 2 23 ? -18.43602 -5.02329 -15.44931 1.000 15.20583 23 LYS W N 1
ATOM 7062 C CA . LYS D 2 23 ? -19.40376 -3.96083 -15.70002 1.000 12.80626 23 LYS W CA 1
ATOM 7063 C C . LYS D 2 23 ? -20.81908 -4.47040 -15.46010 1.000 9.93226 23 LYS W C 1
ATOM 7064 O O . LYS D 2 23 ? -21.20040 -5.52992 -15.97124 1.000 13.49403 23 LYS W O 1
ATOM 7070 N N . ALA D 2 24 ? -21.59021 -3.71911 -14.67844 1.000 7.52125 24 ALA W N 1
ATOM 7071 C CA . ALA D 2 24 ? -22.98311 -4.05817 -14.44135 1.000 13.64752 24 ALA W CA 1
ATOM 7072 C C . ALA D 2 24 ? -23.85735 -3.36073 -15.48258 1.000 14.46604 24 ALA W C 1
ATOM 7073 O O . ALA D 2 24 ? -23.36007 -2.76161 -16.43766 1.000 48.14932 24 ALA W O 1
ATOM 7075 N N . ALA D 2 25 ? -25.17436 -3.43180 -15.31355 1.000 9.58676 25 ALA W N 1
ATOM 7076 C CA . ALA D 2 25 ? -26.09209 -2.81686 -16.25980 1.000 15.89089 25 ALA W CA 1
ATOM 7077 C C . ALA D 2 25 ? -27.22532 -2.18226 -15.47102 1.000 20.38286 25 ALA W C 1
ATOM 7078 O O . ALA D 2 25 ? -27.63075 -2.71207 -14.43098 1.000 38.28367 25 ALA W O 1
ATOM 7080 N N . ARG D 2 26 ? -27.72553 -1.05611 -15.97397 1.000 15.90123 26 ARG W N 1
ATOM 7081 C CA . ARG D 2 26 ? -28.83568 -0.32683 -15.38838 1.000 14.57049 26 ARG W CA 1
ATOM 7082 C C . ARG D 2 26 ? -29.97438 -0.27690 -16.39949 1.000 15.79208 26 ARG W C 1
ATOM 7083 O O . ARG D 2 26 ? -29.80835 -0.59666 -17.57966 1.000 20.43703 26 ARG W O 1
ATOM 7091 N N . LYS D 2 27 ? -31.14115 0.16123 -15.94196 1.000 11.08125 27 LYS W N 1
ATOM 7092 C CA . LYS D 2 27 ? -32.31155 0.15916 -16.80953 1.000 12.95808 27 LYS W CA 1
ATOM 7093 C C . LYS D 2 27 ? -33.07208 1.46207 -16.62124 1.000 22.40425 27 LYS W C 1
ATOM 7094 O O . LYS D 2 27 ? -33.80548 1.62055 -15.64037 1.000 24.96541 27 LYS W O 1
ATOM 7100 N N . SER D 2 28 ? -32.88949 2.38283 -17.56386 1.000 20.50984 28 SER W N 1
ATOM 7101 C CA . SER D 2 28 ? -33.60967 3.64195 -17.56737 1.000 18.34875 28 SER W CA 1
ATOM 7102 C C . SER D 2 28 ? -35.00483 3.43946 -18.15971 1.000 19.25177 28 SER W C 1
ATOM 7103 O O . SER D 2 28 ? -35.30030 2.41764 -18.78325 1.000 23.75487 28 SER W O 1
ATOM 7106 N N . ALA D 2 29 ? -35.87413 4.43438 -17.95833 1.000 15.82581 29 ALA W N 1
ATOM 7107 C CA . ALA D 2 29 ? -37.26304 4.33287 -18.38219 1.000 21.05721 29 ALA W CA 1
ATOM 7108 C C . ALA D 2 29 ? -37.49619 5.21871 -19.59378 1.000 29.01653 29 ALA W C 1
ATOM 7109 O O . ALA D 2 29 ? -37.15324 6.40794 -19.54964 1.000 26.61443 29 ALA W O 1
ATOM 7111 N N . PRO D 2 30 ? -38.05157 4.70090 -20.69014 1.000 30.68309 30 PRO W N 1
ATOM 7112 C CA . PRO D 2 30 ? -38.24069 5.55079 -21.86281 1.000 28.05932 30 PRO W CA 1
ATOM 7113 C C . PRO D 2 30 ? -39.31209 6.60177 -21.62875 1.000 32.46096 30 PRO W C 1
ATOM 7114 O O . PRO D 2 30 ? -40.08003 6.55462 -20.66591 1.000 34.18932 30 PRO W O 1
ATOM 7118 N N . ALA D 2 31 ? -39.39558 7.54841 -22.55299 1.000 33.45385 31 ALA W N 1
ATOM 7119 C CA . ALA D 2 31 ? -40.55470 8.41943 -22.53843 1.000 23.84932 31 ALA W CA 1
ATOM 7120 C C . ALA D 2 31 ? -41.73082 7.62454 -23.08074 1.000 29.71414 31 ALA W C 1
ATOM 7121 O O . ALA D 2 31 ? -41.55822 6.66328 -23.82793 1.000 60.21584 31 ALA W O 1
ATOM 7123 N N . THR D 2 32 ? -42.93377 8.01997 -22.71664 1.000 22.38932 32 THR W N 1
ATOM 7124 C CA . THR D 2 32 ? -44.07668 7.16554 -23.00547 1.000 25.07346 32 THR W CA 1
ATOM 7125 C C . THR D 2 32 ? -44.83099 7.60752 -24.25513 1.000 41.11948 32 THR W C 1
ATOM 7126 O O . THR D 2 32 ? -46.01573 7.90346 -24.19597 1.000 55.65786 32 THR W O 1
ATOM 7130 N N . GLY D 2 33 ? -44.14954 7.61613 -25.40000 1.000 22.38932 33 GLY W N 1
ATOM 7131 C CA . GLY D 2 33 ? -44.83758 7.92946 -26.63945 1.000 25.36515 33 GLY W CA 1
ATOM 7132 C C . GLY D 2 33 ? -44.07359 8.78501 -27.62940 1.000 36.18932 33 GLY W C 1
ATOM 7133 O O . GLY D 2 33 ? -43.90408 9.99073 -27.42575 1.000 50.01911 33 GLY W O 1
ATOM 7134 N N . GLY D 2 34 ? -43.59847 8.15958 -28.70424 1.000 25.37755 34 GLY W N 1
ATOM 7135 C CA . GLY D 2 34 ? -42.94943 8.85294 -29.80248 1.000 24.55896 34 GLY W CA 1
ATOM 7136 C C . GLY D 2 34 ? -43.51474 8.34490 -31.11246 1.000 27.09962 34 GLY W C 1
ATOM 7137 O O . GLY D 2 34 ? -43.03909 8.68951 -32.19994 1.000 43.56761 34 GLY W O 1
ATOM 7138 N N . VAL D 2 35 ? -44.54523 7.50745 -31.00047 1.000 23.96365 35 VAL W N 1
ATOM 7139 C CA . VAL D 2 35 ? -45.11958 6.80425 -32.13925 1.000 34.53415 35 VAL W CA 1
ATOM 7140 C C . VAL D 2 35 ? -46.30648 7.58637 -32.69081 1.000 31.53989 35 VAL W C 1
ATOM 7141 O O . VAL D 2 35 ? -46.98674 8.32712 -31.97245 1.000 32.52340 35 VAL W O 1
ATOM 7145 N N . LYS D 2 36 ? -46.54838 7.41857 -33.99139 1.000 25.03178 36 LYS W N 1
ATOM 7146 C CA . LYS D 2 36 ? -47.63796 8.07591 -34.69298 1.000 31.91085 36 LYS W CA 1
ATOM 7147 C C . LYS D 2 36 ? -48.70750 7.04103 -35.01634 1.000 35.96785 36 LYS W C 1
ATOM 7148 O O . LYS D 2 36 ? -48.40200 5.86699 -35.22932 1.000 43.20488 36 LYS W O 1
ATOM 7154 N N . LYS D 2 37 ? -49.96773 7.47337 -35.04455 1.000 30.81590 37 LYS W N 1
ATOM 7155 C CA . LYS D 2 37 ? -51.10155 6.55784 -35.17427 1.000 47.04976 37 LYS W CA 1
ATOM 7156 C C . LYS D 2 37 ? -51.88500 6.84824 -36.44745 1.000 48.99526 37 LYS W C 1
ATOM 7157 O O . LYS D 2 37 ? -52.68654 7.80092 -36.47254 1.000 48.76818 37 LYS W O 1
ATOM 7159 N N . PRO D 2 38 ? -51.68611 6.07749 -37.51192 1.000 47.67861 38 PRO W N 1
ATOM 7160 C CA . PRO D 2 38 ? -52.34714 6.38072 -38.78430 1.000 48.77138 38 PRO W CA 1
ATOM 7161 C C . PRO D 2 38 ? -53.79378 5.90186 -38.80306 1.000 64.37281 38 PRO W C 1
ATOM 7162 O O . PRO D 2 38 ? -54.25772 5.16577 -37.93102 1.000 64.59306 38 PRO W O 1
ATOM 7166 N N . HIS D 2 39 ? -54.50167 6.32219 -39.84402 1.000 73.28174 39 HIS W N 1
ATOM 7167 C CA . HIS D 2 39 ? -55.91959 6.03485 -39.99725 1.000 69.23728 39 HIS W CA 1
ATOM 7168 C C . HIS D 2 39 ? -56.14647 4.94145 -41.03637 1.000 74.85793 39 HIS W C 1
ATOM 7169 O O . HIS D 2 39 ? -55.43890 4.86609 -42.04652 1.000 51.54657 39 HIS W O 1
ATOM 7171 N N . ARG D 2 40 ? -57.14383 4.09988 -40.78180 1.000 77.31709 40 ARG W N 1
ATOM 7172 C CA . ARG D 2 40 ? -57.49798 3.02034 -41.69438 1.000 71.27895 40 ARG W CA 1
ATOM 7173 C C . ARG D 2 40 ? -58.93293 2.55931 -41.46307 1.000 73.03283 40 ARG W C 1
ATOM 7174 O O . ARG D 2 40 ? -59.49698 2.77225 -40.38801 1.000 70.54310 40 ARG W O 1
#

Foldseek 3Di:
DPLVVVVLVVQLVVCVVVVVLLSVLVSLQVVLVSCVLQQNLVVSLVSLVVSCVSCVPPNDPLSLQVSLLSNLVSCVLLVNLVSSVVSLVVNCVSCVVVVPLVSNLVSLVSQLVSLVVVVVVSLVSNQVSLVVVVSLVVVPVPSLVSVLVSLLSNCSCCQVLPVVLVSLVVSVVSVVVVLDLSLLSSLQVNLVSVCLPAPSSLVSLVVSLVSCVVVVRLLSNLSSLQVNLVRCQLVPNLVSSLVSLVSSLVSQVSPSSVVSNVVSVVVNVVSVVLVVLCVLVVLVVVLVVLVVCCVCPPVVVNLVSLVVNLVSLVSNLVSCVSNNLVSQLVSLVVQLVSCVVNVHLVSNLVSLQSNLVSCVSNVVLVVNLVSLVVSLVCVVDVHLPSNLSSLQVCVSCVSVPNLPSSLVSLVVSCVSCVVVPPPVSNVSSLVVCVSVVVPDVVVSVVSVD/DPPVVVVLVVQLVVCVVVVVLVSVLVSLQVVLVVCVLQQNLVVSLVSLVVSVCDLVSLVVNLVSCLVLVVLVRSVVSLVVNCVVCVVVPVSVLSSLCSLLVSLVVAPPVSLVSNQVSLVVVCVLVVPLPSVLVSLLSNCSCCLLVLPVVLVSLVVSVCSCVVVVHDLLDLSLLSSLQVNLVSVLVAAVSVVVSLVSSLVSCVVVVRLLRNLVSLQVVLVRCQLVVNLVSSLVSLVSSLVSQVSPSSVVVNVVSVVVNVVSVVLVVLVVLVVLVVVLVVLVVCCVVVVVVVSLVVNLVSLVSNLVSCVSNNLVSQLVSLVVQCVSCVVNVDPVSNLVSLLSNLLSCVSVVNLVVSLVSLVVSCVVVVVVSNLSSFAVLVSCVSVPNLDPTVVSLVSSLVVCSSVSVVPVVVSVVSVD/DDDDDDCDPDDDDDDDDDDDDDDDD/DDDPPPDDDDDDDDDDDDDDDDDDDDDD

InterPro domains:
  IPR011990 Tetratricopeptide-like helical domain superfamily [G3DSA:1.25.40.10] (1-122)
  IPR011990 Tetratricopeptide-like helical domain superfamily [G3DSA:1.25.40.10] (123-308)
  IPR011990 Tetratricopeptide-like helical domain superfamily [G3DSA:1.25.40.10] (354-513)
  IPR011990 Tetratricopeptide-like helical domain superfamily [SSF48452] (12-155)
  IPR011990 Tetratricopeptide-like helical domain superfamily [SSF48452] (137-312)
  IPR011990 Tetratricopeptide-like helical domain superfamily [SSF48452] (379-491)
  IPR019734 Tetratricopeptide repeat [PF13181] (166-195)
  IPR019734 Tetratricopeptide repeat [PS50005] (248-281)
  IPR019734 Tetratricopeptide repeat [SM00028] (68-101)
  IPR019734 Tetratricopeptide repeat [SM00028] (165-198)
  IPR019734 Tetratricopeptide repeat [SM00028] (208-241)
  IPR019734 Tetratricopeptide repeat [SM00028] (248-281)
  IPR019734 Tetratricopeptide repeat [SM00028] (379-412)
  IPR019734 Tetratricopeptide repeat [SM00028] (419-452)
  IPR032675 Leucine-rich repeat domain superfamily [G3DSA:3.80.10.10] (793-1275)
  IPR044227 Protein TONSOKU [PTHR47684] (1-694)

Radius of gyration: 37.44 Å; Cα contacts (8 Å, |Δi|>4): 1303; chains: 4; bounding box: 72×78×125 Å

Secondary structure (DSSP, 8-state):
------HHHHHHHHHHHTT-HHHHHHHHHHHHHHHHHTT-HHHHHHHHHHHHHHHHHHS-GGGHHHHHHHHHHHHHHTT-HHHHHHHHHHHHHHHHHHT-SHHHHHHHHHHHHHHH-----HHHHHHHHHHH--HHHHT---SHHHHHHHHHHH------HHHHHHHHHHHHHHHHH---HHHHHHHHHHHHH-----HHHHHHHHHHHHHHHHHT-HHHHHHHHHHHHHHHHHTT-HHHHHHHHHHHHHHHT----HHHHHHHHHHHHHHHHHHH--HHHHHHHHHHHHHH--TTSSSSHHHHHHHHHHHHHHHHHHHH----HHHHHHHHHHHHHHHHHTT-HHHHHHHHHHHHHHHHHTT-HHHHHHHHHHHH--TTTT-SHHHHHHHH--HHHHHHT-HHHHHHHHHHHHHHHHHTT-HHHHHHHHH---------HHHHHHHH-/------HHHHHHHHHHHTT--HHHHHHHHHHHHHHHHTT-HHHHHHHHHHHH--HHHHHHHHHHHHHTT-HHHHHHHHHHHHHHHHHH--HHHHHHHHHHHHHH---HHHHHHHHHHHHH--TTT--HHHHHHHHHHH-----S-HHHHHHHHHHHHHHHHHTT--TT-HHHHHHHHHHHHH-----HHHHHHHHHHHHHHHHHT-HHHHHHHHHHHHHHHHHTT-HHHHHHHHHHHHHHHT----HHHHHHHHHHHHHHHHHHH--HHHHHHHHHHHHHH---HHHHHHHHHHHHHHHHHHHHHH----HHHHHHHHHHHHHHHHHHT-HHHHHHHHHHHHHHHHHTT-HHHHHHHHHHHH------HHHHHHH--HHHHHTT------THHHHHHH---------HHHHHHHH-/-------------------S--------/--------------------S----

Nearest PDB structures (foldseek):
  7t7t-assembly2_B  TM=1.002E+00  e=5.895E-47  Citrus unshiu
  7t7t-assembly1_A  TM=9.724E-01  e=5.190E-40  Citrus unshiu
  8j8p-assembly1_C  TM=4.500E-01  e=1.113E-04  Saccharomyces eubayanus
  8glv-assembly1_Lf  TM=3.710E-01  e=8.171E-04  Chlamydomonas reinhardtii
  7dkh-assembly2_E  TM=3.185E-01  e=8.171E-04  Saccharomyces cerevisiae S288C

Solvent-accessible surface area: 44102 Å² total

B-factor: mean 29.29, std 17.73, range [1.26, 320.33]